Protein AF-0000000086997832 (afdb_homodimer)

Foldseek 3Di:
DPQPFQDPVQFQAWEQEEPVGDIGGDHLVLQLVQAVLSVCQCVNPPHDPDRYHYHYPADPLLVSQVSCVSSVHDRDDDDLVSLLSVCVVCVVRFFLVSLLVSLLVNLVVDDLQCLLVLLQSLCVVQVVLDDPPDPDPDPDDDDDDDCPCPPRPPPPPPSPPPPPPPPPPPQALPQDDPDRGSVSSNSSSVLSNVQSLLNCQVVVLSNLPHPSLLVHALVSLLVNLQALAHDDPDLLSNLVSLLVNLQSVCVVVVHDPDLVSSLVRNDPSSVLSRLLLPDAPVSNCVGVVVSSNDDPVRSVVSSCSNVVHDDDDDPVCVVSNVVSVDHRPHRDDARHDSYPVSVVRNVVVVVVVVVPDCPVPPPCPDPPDPDDDDDDDDDDDDDDDDDDDPPCPPDDPPDVPVVVVVVVVVVVVVVVD/DPQPFQDPVQFQAWEQEEPVGDIGGDHLVLQLVQAVLSVCQCVNPLHDPDRYHYHYPADPLLVSQVSCVSSVHDRDDDDLVSLLSVCVVCVVRFFLVSLLVSLLVNLVVDDLQCLLVLLQSLCVVQVVLDDPPDPDPPPDDDDDDDPPCPPRPPPPCPSPPPPPPPPPPPQALPQDDPDRGSVSSNSSSVLSNVQSLLNCQVVVLSNLPHPSLLVHALVSLLVNLQALAHDDPDLLSNLVSLLVNLQSVCVVVVHDPDLVSSLVRNDPSSVLSRLLLPDAPVSNCVGVVVSSNDDPVRSVQSSCSNVVHDDDDDPVCVVSNVVSVDHRPHRDDARHDSYPVSVVRNVVVVVVVVVPDDPVPPPCPDPPPPDDDDDPDDDPDDDDDDDDDDDDPPDDPPDVPVVVVVVVVVVSVVVVD

Radius of gyration: 35.95 Å; Cα contacts (8 Å, |Δi|>4): 948; chains: 2; bounding box: 80×110×110 Å

Solvent-accessible surface area (backbone atoms only — not comparable to full-atom values): 49099 Å² total; per-residue (Å²): 127,80,65,60,62,76,24,58,86,62,31,71,32,34,36,32,23,18,91,71,38,24,38,40,57,34,35,60,66,60,44,29,71,65,28,69,54,45,25,44,53,63,68,29,96,81,27,63,88,57,51,63,46,80,39,64,89,41,53,48,69,19,47,50,34,51,49,24,50,63,65,72,40,84,62,80,73,84,47,67,69,53,29,52,44,27,33,50,45,19,59,75,52,56,34,10,53,54,31,44,54,29,47,33,51,50,52,51,62,58,44,59,84,41,33,54,57,53,43,57,59,46,42,62,72,67,50,63,76,60,83,86,71,87,69,79,79,71,83,71,87,81,81,89,72,85,82,77,78,73,73,74,76,78,69,80,76,77,72,81,72,74,79,58,77,70,78,57,88,74,82,67,84,82,69,76,83,85,55,52,42,49,71,55,28,49,52,47,50,49,42,50,46,48,35,37,54,48,48,43,16,70,40,28,64,65,31,53,68,30,72,53,54,57,71,48,51,66,68,60,48,34,58,59,51,59,44,50,28,43,39,58,96,45,55,62,60,57,50,51,36,51,51,53,31,26,55,50,50,27,18,51,68,55,42,67,76,40,42,68,51,32,40,61,68,56,32,67,72,43,65,57,39,50,37,62,52,70,41,52,72,66,55,42,51,69,41,59,59,66,62,46,60,57,49,70,69,53,49,54,47,47,49,21,58,55,68,70,39,93,56,83,84,49,77,90,46,46,71,52,48,58,54,19,66,50,79,63,77,27,69,70,87,74,57,59,72,63,28,68,52,33,42,46,54,43,47,57,49,47,57,65,55,60,69,66,66,78,81,70,82,71,77,78,72,76,72,78,72,81,72,75,78,85,79,86,70,85,68,82,86,79,88,80,82,84,75,83,83,77,78,74,85,76,80,83,78,73,76,66,72,65,56,54,58,54,49,50,55,52,51,57,54,55,70,76,99,128,79,68,61,62,74,23,56,88,61,33,71,32,35,37,33,24,16,89,74,37,25,38,40,57,33,35,59,67,60,43,30,71,65,30,69,54,44,24,44,53,64,69,28,94,80,27,62,87,58,52,64,45,81,39,64,91,39,54,48,70,20,48,51,34,51,49,24,50,62,66,72,40,85,63,80,74,83,46,69,69,54,29,52,45,27,33,50,46,18,59,75,52,58,34,11,52,56,30,44,53,29,46,34,52,48,52,50,62,57,43,59,82,42,34,54,56,52,43,56,58,45,43,62,70,66,49,63,77,58,84,87,71,88,68,79,76,74,80,71,80,84,81,85,76,82,81,75,78,73,71,74,76,78,70,80,77,78,72,82,70,74,79,61,76,70,79,58,88,74,84,66,81,81,71,75,84,85,54,54,43,51,71,54,29,50,52,47,51,50,43,49,46,48,33,36,52,48,47,42,14,72,40,27,65,66,29,52,69,31,72,52,55,57,69,49,52,67,66,60,47,33,58,59,54,58,44,50,28,41,39,60,95,44,55,60,58,58,50,53,37,50,52,53,30,27,54,50,48,26,18,50,68,55,42,66,77,41,40,67,50,33,39,62,67,56,32,66,71,45,63,56,39,50,35,64,53,72,40,53,72,66,55,41,52,68,41,58,59,66,62,47,60,56,50,70,70,53,48,53,47,47,49,20,59,52,69,70,39,95,56,84,85,50,76,89,45,48,70,52,49,58,54,19,66,50,78,62,78,26,67,70,86,74,59,58,74,62,27,68,52,32,43,48,54,42,47,57,51,45,57,65,52,60,70,66,65,71,90,67,84,70,75,74,74,72,71,77,73,77,75,78,81,84,80,83,72,84,69,84,70,85,77,82,83,80,75,83,77,83,80,75,85,73,80,80,78,71,77,66,73,66,57,56,59,54,49,51,55,52,51,56,54,57,70,75,99

Sequence (834 aa):
WDSLFDSEAGSDVVFIVGPEQWRFPGNRAVLADANSVFRAMLHGPLASVETTIPIEDVDGRAFDNLLRYLYKEAVQLQSVPTALHTLYAAFKYQCGGLVKMCVLYLDSKLDSSSVLEVYRHLRVYCDSTLSPQTAIQDDHCSSQQPSLSLSAPTLEHTFYRDHIPTITDGGCYFLPTNSEAITDALLYCNALKHNCLQYIDLHTKEVLEQEELEELDCEGLRLIALRETLTVPLESVLFDALVRWCNCECKRRRLELSAENKRAVLGEDTLYAVRYLLMSSEEFLAGPVQSGLLNPSEISEFLGYILHHPVPENPRLAKVIRQMQTPRSGPQGRPVPLSQRSNLEISDITMSQSDGSQSGNMRLWGGKKCGKKDAKKQKKEKSKSISPERVGLEGQKRSFCSRFVEYFFSALSCLFDWDSLFDSEAGSDVVFIVGPEQWRFPGNRAVLADANSVFRAMLHGPLASVETTIPIEDVDGRAFDNLLRYLYKEAVQLQSVPTALHTLYAAFKYQCGGLVKMCVLYLDSKLDSSSVLEVYRHLRVYCDSTLSPQTAIQDDHCSSQQPSLSLSAPTLEHTFYRDHIPTITDGGCYFLPTNSEAITDALLYCNALKHNCLQYIDLHTKEVLEQEELEELDCEGLRLIALRETLTVPLESVLFDALVRWCNCECKRRRLELSAENKRAVLGEDTLYAVRYLLMSSEEFLAGPVQSGLLNPSEISEFLGYILHHPVPENPRLAKVIRQMQTPRSGPQGRPVPLSQRSNLEISDITMSQSDGSQSGNMRLWGGKKCGKKDAKKQKKEKSKSISPERVGLEGQKRSFCSRFVEYFFSALSCLFD

Nearest PDB structures (foldseek):
  2vkp-assembly1_B-2  TM=9.229E-01  e=2.483E-06  Homo sapiens
  8h3r-assembly1_B  TM=7.430E-01  e=3.123E-06  Homo sapiens
  9etx-assembly1_B  TM=7.878E-01  e=2.432E-04  Homo sapiens
  9ety-assembly1_A  TM=8.160E-01  e=6.082E-04  Homo sapiens
  8dwu-assembly1_J  TM=7.309E-01  e=1.913E-03  Homo sapiens

pLDDT: mean 73.41, std 29.63, range [14.78, 98.38]

InterPro domains:
  IPR000210 BTB/POZ domain [PF00651] (3-109)
  IPR000210 BTB/POZ domain [PS50097] (11-79)
  IPR000210 BTB/POZ domain [SM00225] (11-110)
  IPR011333 SKP1/BTB/POZ domain superfamily [G3DSA:3.30.710.10] (1-135)
  IPR011333 SKP1/BTB/POZ domain superfamily [SSF54695] (2-107)
  IPR011705 BTB/Kelch-associated [PF07707] (187-255)
  IPR011705 BTB/Kelch-associated [SM00875] (181-286)

Secondary structure (DSSP, 8-state):
----TT-STT-SEEEEETTTTEEEEE-HHHHHHH-HHHHHHHHSTT---SSEEEETTS-HHHHHHHHHHHTTPPP---SHHHHHHHHHHHHHTT-HHHHHHHHHHHHHT--TTTHHHHHHHHHHHHTTTS-S-SS----------------S---------S------SS------SS---HHHHHHHHHHHHHHHHHHHHHTHHHHHTSGGGGGS-HHHHHHHHT-TT---S-HHHHHHHHHHHHHHHHHHTT----HHHHHHHH-HHHHTTS-GGGS-HHHHIIIIIHHT-S-HHHHHHHHHHHTT------GGGHHHHHHHHSPP----S-----SHHHHHHHHHHHHHHHTTS-------------------------------------------HHHHHHHHHHHHHHH--/----TT-STT--EEEEETTTTEEEEE-HHHHHHH-HHHHHHHHSTT---SSEEEETTS-HHHHHHHHHHHTTPPP---SHHHHHHHHHHHHHTT-HHHHHHHHHHHHHT--TTTHHHHHHHHHHHHTTTS-S-SS----------------S---------S------SS------SS---HHHHHHHHHHHHHHHHHHHHHTHHHHHTSGGGGGS-HHHHHHHHT-TT---S-HHHHHHHHHHHHHHHHHHTT----HHHHHHHH-HHHHTTS-GGGS-HHHHIIIIIHHT-S-HHHHHHHHHHHTT------GGGHHHHHHHHSPP----S-----SHHHHHHHHHHHHHHHTTS-------------------------------------------HHHHHHHHHHHHHHH--

Organism: Coptotermes formosanus (NCBI:txid36987)

Structure (mmCIF, N/CA/C/O backbone):
data_AF-0000000086997832-model_v1
#
loop_
_entity.id
_entity.type
_entity.pdbx_description
1 polymer 'BTB domain-containing protein'
#
loop_
_atom_site.group_PDB
_atom_site.id
_atom_site.type_symbol
_atom_site.label_atom_id
_atom_site.label_alt_id
_atom_site.label_comp_id
_atom_site.label_asym_id
_atom_site.label_entity_id
_atom_site.label_seq_id
_atom_site.pdbx_PDB_ins_code
_atom_site.Cartn_x
_atom_site.Cartn_y
_atom_site.Cartn_z
_atom_site.occupancy
_atom_site.B_iso_or_equiv
_atom_site.auth_seq_id
_atom_site.auth_comp_id
_atom_site.auth_asym_id
_atom_site.auth_atom_id
_atom_site.pdbx_PDB_model_num
ATOM 1 N N . TRP A 1 1 ? 22 -24.281 -17.625 1 38.03 1 TRP A N 1
ATOM 2 C CA . TRP A 1 1 ? 22.422 -24.156 -16.234 1 38.03 1 TRP A CA 1
ATOM 3 C C . TRP A 1 1 ? 21.203 -23.984 -15.32 1 38.03 1 TRP A C 1
ATOM 5 O O . TRP A 1 1 ? 20.422 -23.062 -15.492 1 38.03 1 TRP A O 1
ATOM 15 N N . ASP A 1 2 ? 20.797 -25.062 -14.852 1 53.5 2 ASP A N 1
ATOM 16 C CA . ASP A 1 2 ? 19.609 -25.188 -14.016 1 53.5 2 ASP A CA 1
ATOM 17 C C . ASP A 1 2 ? 19.641 -24.203 -12.852 1 53.5 2 ASP A C 1
ATOM 19 O O . ASP A 1 2 ? 20.625 -24.141 -12.109 1 53.5 2 ASP A O 1
ATOM 23 N N . SER A 1 3 ? 18.906 -23.078 -12.992 1 71.5 3 SER A N 1
ATOM 24 C CA . SER A 1 3 ? 18.969 -22.016 -11.992 1 71.5 3 SER A CA 1
ATOM 25 C C . SER A 1 3 ? 18.875 -22.578 -10.578 1 71.5 3 SER A C 1
ATOM 27 O O . SER A 1 3 ? 18.094 -23.5 -10.328 1 71.5 3 SER A O 1
ATOM 29 N N . LEU A 1 4 ? 20.031 -22.5 -9.805 1 81.19 4 LEU A N 1
ATOM 30 C CA . LEU A 1 4 ? 20.078 -22.906 -8.406 1 81.19 4 LEU A CA 1
ATOM 31 C C . LEU A 1 4 ? 19.078 -22.109 -7.574 1 81.19 4 LEU A C 1
ATOM 33 O O . LEU A 1 4 ? 18.766 -22.484 -6.438 1 81.19 4 LEU A O 1
ATOM 37 N N . PHE A 1 5 ? 18.562 -21.25 -8.344 1 91.12 5 PHE A N 1
ATOM 38 C CA . PHE A 1 5 ? 17.562 -20.469 -7.645 1 91.12 5 PHE A CA 1
ATOM 39 C C . PHE A 1 5 ? 16.297 -21.281 -7.398 1 91.12 5 PHE A C 1
ATOM 41 O O . PHE A 1 5 ? 15.781 -21.938 -8.312 1 91.12 5 PHE A O 1
ATOM 48 N N . ASP A 1 6 ? 15.836 -21.312 -6.215 1 91.56 6 ASP A N 1
ATOM 49 C CA . ASP A 1 6 ? 14.625 -22.016 -5.785 1 91.56 6 ASP A CA 1
ATOM 50 C C . ASP A 1 6 ? 14.75 -23.516 -6.039 1 91.56 6 ASP A C 1
ATOM 52 O O . ASP A 1 6 ? 13.758 -24.188 -6.363 1 91.56 6 ASP A O 1
ATOM 56 N N . SER A 1 7 ? 15.984 -23.969 -5.992 1 89.5 7 SER A N 1
ATOM 57 C CA . SER A 1 7 ? 16.234 -25.406 -6.172 1 89.5 7 SER A CA 1
ATOM 58 C C . SER A 1 7 ? 16.578 -26.078 -4.848 1 89.5 7 SER A C 1
ATOM 60 O O . SER A 1 7 ? 17.594 -25.734 -4.211 1 89.5 7 SER A O 1
ATOM 62 N N . GLU A 1 8 ? 15.844 -27.047 -4.504 1 90 8 GLU A N 1
ATOM 63 C CA . GLU A 1 8 ? 16.094 -27.766 -3.266 1 90 8 GLU A CA 1
ATOM 64 C C . GLU A 1 8 ? 17.281 -28.703 -3.414 1 90 8 GLU A C 1
ATOM 66 O O . GLU A 1 8 ? 18.094 -28.859 -2.488 1 90 8 GLU A O 1
ATOM 71 N N . ALA A 1 9 ? 17.344 -29.25 -4.531 1 87.94 9 ALA A N 1
ATOM 72 C CA . ALA A 1 9 ? 18.406 -30.219 -4.797 1 87.94 9 ALA A CA 1
ATOM 73 C C . ALA A 1 9 ? 19.781 -29.562 -4.672 1 87.94 9 ALA A C 1
ATOM 75 O O . ALA A 1 9 ? 20.719 -30.188 -4.188 1 87.94 9 ALA A O 1
ATOM 76 N N . GLY A 1 10 ? 19.875 -28.328 -5.051 1 87.19 10 GLY A N 1
ATOM 77 C CA . GLY A 1 10 ? 21.156 -27.641 -5.016 1 87.19 10 GLY A CA 1
ATOM 78 C C . GLY A 1 10 ? 21.328 -26.766 -3.783 1 87.19 10 GLY A C 1
ATOM 79 O O . GLY A 1 10 ? 22.266 -25.969 -3.709 1 87.19 10 GLY A O 1
ATOM 80 N N . SER A 1 11 ? 20.484 -27.016 -2.836 1 91.94 11 SER A N 1
ATOM 81 C CA . SER A 1 11 ? 20.5 -26.125 -1.679 1 91.94 11 SER A CA 1
ATOM 82 C C . SER A 1 11 ? 21.141 -26.797 -0.474 1 91.94 11 SER A C 1
ATOM 84 O O . SER A 1 11 ? 21.047 -28.016 -0.313 1 91.94 11 SER A O 1
ATOM 86 N N . ASP A 1 12 ? 21.938 -26.078 0.352 1 92.75 12 ASP A N 1
ATOM 87 C CA . ASP A 1 12 ? 22.562 -26.609 1.563 1 92.75 12 ASP A CA 1
ATOM 88 C C . ASP A 1 12 ? 22.297 -25.688 2.756 1 92.75 12 ASP A C 1
ATOM 90 O O . ASP A 1 12 ? 22.844 -25.906 3.84 1 92.75 12 ASP A O 1
ATOM 94 N N . VAL A 1 13 ? 21.578 -24.719 2.535 1 94.19 13 VAL A N 1
ATOM 95 C CA . VAL A 1 13 ? 21.172 -23.828 3.617 1 94.19 13 VAL A CA 1
ATOM 96 C C . VAL A 1 13 ? 19.703 -23.391 3.418 1 94.19 13 VAL A C 1
ATOM 98 O O . VAL A 1 13 ? 19.219 -23.328 2.285 1 94.19 13 VAL A O 1
ATOM 101 N N . VAL A 1 14 ? 19.016 -23.188 4.477 1 96.5 14 VAL A N 1
ATOM 102 C CA . VAL A 1 14 ? 17.625 -22.734 4.438 1 96.5 14 VAL A CA 1
ATOM 103 C C . VAL A 1 14 ? 17.469 -21.469 5.258 1 96.5 14 VAL A C 1
ATOM 105 O O . VAL A 1 14 ? 17.922 -21.391 6.406 1 96.5 14 VAL A O 1
ATOM 108 N N . PHE A 1 15 ? 16.828 -20.453 4.684 1 96.5 15 PHE A N 1
ATOM 109 C CA . PHE A 1 15 ? 16.562 -19.203 5.375 1 96.5 15 PHE A CA 1
ATOM 110 C C . PHE A 1 15 ? 15.102 -19.125 5.797 1 96.5 15 PHE A C 1
ATOM 112 O O . PHE A 1 15 ? 14.203 -19.453 5.02 1 96.5 15 PHE A O 1
ATOM 119 N N . ILE A 1 16 ? 14.852 -18.703 6.977 1 97.44 16 ILE A N 1
ATOM 120 C CA . ILE A 1 16 ? 13.516 -18.406 7.48 1 97.44 16 ILE A CA 1
ATOM 121 C C . ILE A 1 16 ? 13.359 -16.906 7.684 1 97.44 16 ILE A C 1
ATOM 123 O O . ILE A 1 16 ? 13.969 -16.328 8.594 1 97.44 16 ILE A O 1
ATOM 127 N N . VAL A 1 17 ? 12.477 -16.312 6.875 1 97.56 17 VAL A N 1
ATOM 128 C CA . VAL A 1 17 ? 12.594 -14.867 6.68 1 97.56 17 VAL A CA 1
ATOM 129 C C . VAL A 1 17 ? 11.305 -14.18 7.129 1 97.56 17 VAL A C 1
ATOM 131 O O . VAL A 1 17 ? 10.211 -14.609 6.766 1 97.56 17 VAL A O 1
ATOM 134 N N . GLY A 1 18 ? 11.422 -13.07 7.867 1 94.75 18 GLY A N 1
ATOM 135 C CA . GLY A 1 18 ? 10.328 -12.156 8.188 1 94.75 18 GLY A CA 1
ATOM 136 C C . GLY A 1 18 ? 9.43 -12.68 9.297 1 94.75 18 GLY A C 1
ATOM 137 O O . GLY A 1 18 ? 9.641 -13.781 9.805 1 94.75 18 GLY A O 1
ATOM 138 N N . PRO A 1 19 ? 8.469 -11.852 9.664 1 89.75 19 PRO A N 1
ATOM 139 C CA . PRO A 1 19 ? 7.516 -12.258 10.703 1 89.75 19 PRO A CA 1
ATOM 140 C C . PRO A 1 19 ? 6.656 -13.445 10.281 1 89.75 19 PRO A C 1
ATOM 142 O O . PRO A 1 19 ? 6.242 -14.242 11.133 1 89.75 19 PRO A O 1
ATOM 145 N N . GLU A 1 20 ? 6.465 -13.578 8.992 1 91.12 20 GLU A N 1
ATOM 146 C CA . GLU A 1 20 ? 5.66 -14.688 8.484 1 91.12 20 GLU A CA 1
ATOM 147 C C . GLU A 1 20 ? 6.496 -15.953 8.32 1 91.12 20 GLU A C 1
ATOM 149 O O . GLU A 1 20 ? 5.961 -17.031 8.07 1 91.12 20 GLU A O 1
ATOM 154 N N . GLN A 1 21 ? 7.75 -15.812 8.422 1 95 21 GLN A N 1
ATOM 155 C CA . GLN A 1 21 ? 8.688 -16.938 8.453 1 95 21 GLN A CA 1
ATOM 156 C C . GLN A 1 21 ? 8.656 -17.703 7.137 1 95 21 GLN A C 1
ATOM 158 O O . GLN A 1 21 ? 8.523 -18.938 7.137 1 95 21 GLN A O 1
ATOM 163 N N . TRP A 1 22 ? 8.875 -17.016 6.07 1 96.31 22 TRP A N 1
ATOM 164 C CA . TRP A 1 22 ? 8.969 -17.641 4.758 1 96.31 22 TRP A CA 1
ATOM 165 C C . TRP A 1 22 ? 10.227 -18.5 4.66 1 96.31 22 TRP A C 1
ATOM 167 O O . TRP A 1 22 ? 11.297 -18.109 5.125 1 96.31 22 TRP A O 1
ATOM 177 N N . ARG A 1 23 ? 10.133 -19.609 4.035 1 97.44 23 ARG A N 1
ATOM 178 C CA . ARG A 1 23 ? 11.25 -20.531 3.869 1 97.44 23 ARG A CA 1
ATOM 179 C C . ARG A 1 23 ? 11.875 -20.391 2.484 1 97.44 23 ARG A C 1
ATOM 181 O O . ARG A 1 23 ? 11.172 -20.453 1.473 1 97.44 23 ARG A O 1
ATOM 188 N N . PHE A 1 24 ? 13.211 -20.188 2.455 1 97.44 24 PHE A N 1
ATOM 189 C CA . PHE A 1 24 ? 13.945 -20.062 1.202 1 97.44 24 PHE A CA 1
ATOM 190 C C . PHE A 1 24 ? 15.148 -21 1.174 1 97.44 24 PHE A C 1
ATOM 192 O O . PHE A 1 24 ? 16.016 -20.922 2.041 1 97.44 24 PHE A O 1
ATOM 199 N N . PRO A 1 25 ? 15.133 -21.875 0.246 1 96.62 25 PRO A N 1
ATOM 200 C CA . PRO A 1 25 ? 16.375 -22.641 0.066 1 96.62 25 PRO A CA 1
ATOM 201 C C . PRO A 1 25 ? 17.484 -21.812 -0.566 1 96.62 25 PRO A C 1
ATOM 203 O O . PRO A 1 25 ? 17.219 -20.922 -1.371 1 96.62 25 PRO A O 1
ATOM 206 N N . GLY A 1 26 ? 18.703 -22.031 -0.148 1 94.88 26 GLY A N 1
ATOM 207 C CA . GLY A 1 26 ? 19.844 -21.328 -0.711 1 94.88 26 GLY A CA 1
ATOM 208 C C . GLY A 1 26 ? 21.078 -22.219 -0.824 1 94.88 26 GLY A C 1
ATOM 209 O O . GLY A 1 26 ? 21.109 -23.312 -0.276 1 94.88 26 GLY A O 1
ATOM 210 N N . ASN A 1 27 ? 21.969 -21.797 -1.61 1 94.19 27 ASN A N 1
ATOM 211 C CA . ASN A 1 27 ? 23.266 -22.438 -1.769 1 94.19 27 ASN A CA 1
ATOM 212 C C . ASN A 1 27 ? 24.391 -21.594 -1.155 1 94.19 27 ASN A C 1
ATOM 214 O O . ASN A 1 27 ? 24.656 -20.484 -1.621 1 94.19 27 ASN A O 1
ATOM 218 N N . ARG A 1 28 ? 25.094 -22.141 -0.198 1 92.75 28 ARG A N 1
ATOM 219 C CA . ARG A 1 28 ? 26.078 -21.391 0.575 1 92.75 28 ARG A CA 1
ATOM 220 C C . ARG A 1 28 ? 27.188 -20.859 -0.323 1 92.75 28 ARG A C 1
ATOM 222 O O . ARG A 1 28 ? 27.578 -19.688 -0.214 1 92.75 28 ARG A O 1
ATOM 229 N N . ALA A 1 29 ? 27.625 -21.672 -1.147 1 92.19 29 ALA A N 1
ATOM 230 C CA . ALA A 1 29 ? 28.766 -21.312 -1.992 1 92.19 29 ALA A CA 1
ATOM 231 C C . ALA A 1 29 ? 28.391 -20.188 -2.955 1 92.19 29 ALA A C 1
ATOM 233 O O . ALA A 1 29 ? 29.156 -19.234 -3.117 1 92.19 29 ALA A O 1
ATOM 234 N N . VAL A 1 30 ? 27.281 -20.359 -3.561 1 94 30 VAL A N 1
ATOM 235 C CA . VAL A 1 30 ? 26.828 -19.375 -4.543 1 94 30 VAL A CA 1
ATOM 236 C C . VAL A 1 30 ? 26.609 -18.031 -3.859 1 94 30 VAL A C 1
ATOM 238 O O . VAL A 1 30 ? 27.078 -17 -4.352 1 94 30 VAL A O 1
ATOM 241 N N . LEU A 1 31 ? 25.984 -18.016 -2.754 1 94.12 31 LEU A N 1
ATOM 242 C CA . LEU A 1 31 ? 25.656 -16.781 -2.049 1 94.12 31 LEU A CA 1
ATOM 243 C C . LEU A 1 31 ? 26.906 -16.125 -1.466 1 94.12 31 LEU A C 1
ATOM 245 O O . LEU A 1 31 ? 27.047 -14.898 -1.524 1 94.12 31 LEU A O 1
ATOM 249 N N . ALA A 1 32 ? 27.797 -16.953 -0.922 1 93.44 32 ALA A N 1
ATOM 250 C CA . ALA A 1 32 ? 29.047 -16.438 -0.354 1 93.44 32 ALA A CA 1
ATOM 251 C C . ALA A 1 32 ? 29.922 -15.82 -1.436 1 93.44 32 ALA A C 1
ATOM 253 O O . ALA A 1 32 ? 30.609 -14.836 -1.19 1 93.44 32 ALA A O 1
ATOM 254 N N . ASP A 1 33 ? 29.891 -16.344 -2.547 1 94.19 33 ASP A N 1
ATOM 255 C CA . ASP A 1 33 ? 30.688 -15.836 -3.658 1 94.19 33 ASP A CA 1
ATOM 256 C C . ASP A 1 33 ? 30.094 -14.547 -4.215 1 94.19 33 ASP A C 1
ATOM 258 O O . ASP A 1 33 ? 30.828 -13.641 -4.633 1 94.19 33 ASP A O 1
ATOM 262 N N . ALA A 1 34 ? 28.797 -14.453 -4.203 1 92.5 34 ALA A N 1
ATOM 263 C CA . ALA A 1 34 ? 28.094 -13.344 -4.84 1 92.5 34 ALA A CA 1
ATOM 264 C C . ALA A 1 34 ? 28.062 -12.117 -3.93 1 92.5 34 ALA A C 1
ATOM 266 O O . ALA A 1 34 ? 27.922 -10.984 -4.402 1 92.5 34 ALA A O 1
ATOM 267 N N . ASN A 1 35 ? 28.219 -12.305 -2.654 1 93.06 35 ASN A N 1
ATOM 268 C CA . ASN A 1 35 ? 27.953 -11.211 -1.725 1 93.06 35 ASN A CA 1
ATOM 269 C C . ASN A 1 35 ? 28.797 -11.352 -0.454 1 93.06 35 ASN A C 1
ATOM 271 O O . ASN A 1 35 ? 28.859 -12.43 0.135 1 93.06 35 ASN A O 1
ATOM 275 N N . SER A 1 36 ? 29.391 -10.281 -0.018 1 90.94 36 SER A N 1
ATOM 276 C CA . SER A 1 36 ? 30.312 -10.297 1.117 1 90.94 36 SER A CA 1
ATOM 277 C C . SER A 1 36 ? 29.562 -10.531 2.428 1 90.94 36 SER A C 1
ATOM 279 O O . SER A 1 36 ? 30.094 -11.164 3.344 1 90.94 36 SER A O 1
ATOM 281 N N . VAL A 1 37 ? 28.391 -9.977 2.539 1 91.81 37 VAL A N 1
ATOM 282 C CA . VAL A 1 37 ? 27.609 -10.141 3.76 1 91.81 37 VAL A CA 1
ATOM 283 C C . VAL A 1 37 ? 27.219 -11.609 3.932 1 91.81 37 VAL A C 1
ATOM 285 O O . VAL A 1 37 ? 27.375 -12.172 5.02 1 91.81 37 VAL A O 1
ATOM 288 N N . PHE A 1 38 ? 26.828 -12.281 2.904 1 93.38 38 PHE A N 1
ATOM 289 C CA . PHE A 1 38 ? 26.5 -13.703 2.959 1 93.38 38 PHE A CA 1
ATOM 290 C C . PHE A 1 38 ? 27.766 -14.531 3.207 1 93.38 38 PHE A C 1
ATOM 292 O O . PHE A 1 38 ? 27.703 -15.555 3.896 1 93.38 38 PHE A O 1
ATOM 299 N N . ARG A 1 39 ? 28.844 -14.055 2.635 1 93.25 39 ARG A N 1
ATOM 300 C CA . ARG A 1 39 ? 30.094 -14.75 2.883 1 93.25 39 ARG A CA 1
ATOM 301 C C . ARG A 1 39 ? 30.438 -14.766 4.371 1 93.25 39 ARG A C 1
ATOM 303 O O . ARG A 1 39 ? 30.781 -15.812 4.922 1 93.25 39 ARG A O 1
ATOM 310 N N . ALA A 1 40 ? 30.219 -13.672 4.949 1 90.06 40 ALA A N 1
ATOM 311 C CA . ALA A 1 40 ? 30.484 -13.555 6.379 1 90.06 40 ALA A CA 1
ATOM 312 C C . ALA A 1 40 ? 29.484 -14.375 7.191 1 90.06 40 ALA A C 1
ATOM 314 O O . ALA A 1 40 ? 29.859 -15.039 8.164 1 90.06 40 ALA A O 1
ATOM 315 N N . MET A 1 41 ? 28.25 -14.375 6.828 1 89.81 41 MET A N 1
ATOM 316 C CA . MET A 1 41 ? 27.172 -15.031 7.551 1 89.81 41 MET A CA 1
ATOM 317 C C . MET A 1 41 ? 27.297 -16.547 7.457 1 89.81 41 MET A C 1
ATOM 319 O O . MET A 1 41 ? 27.031 -17.266 8.43 1 89.81 41 MET A O 1
ATOM 323 N N . LEU A 1 42 ? 27.812 -17.031 6.316 1 90.81 42 LEU A N 1
ATOM 324 C CA . LEU A 1 42 ? 27.734 -18.453 6.043 1 90.81 42 LEU A CA 1
ATOM 325 C C . LEU A 1 42 ? 29.094 -19.125 6.254 1 90.81 42 LEU A C 1
ATOM 327 O O . LEU A 1 42 ? 29.156 -20.312 6.555 1 90.81 42 LEU A O 1
ATOM 331 N N . HIS A 1 43 ? 30.156 -18.359 6.078 1 86.94 43 HIS A N 1
ATOM 332 C CA . HIS A 1 43 ? 31.484 -18.953 6.164 1 86.94 43 HIS A CA 1
ATOM 333 C C . HIS A 1 43 ? 32.344 -18.234 7.199 1 86.94 43 HIS A C 1
ATOM 335 O O . HIS A 1 43 ? 33.5 -18.594 7.41 1 86.94 43 HIS A O 1
ATOM 341 N N . GLY A 1 44 ? 31.766 -17.266 7.715 1 81.38 44 GLY A N 1
ATOM 342 C CA . GLY A 1 44 ? 32.531 -16.516 8.688 1 81.38 44 GLY A CA 1
ATOM 343 C C . GLY A 1 44 ? 32.781 -17.266 9.977 1 81.38 44 GLY A C 1
ATOM 344 O O . GLY A 1 44 ? 32.219 -18.359 10.172 1 81.38 44 GLY A O 1
ATOM 345 N N . PRO A 1 45 ? 33.594 -16.766 10.719 1 78.31 45 PRO A N 1
ATOM 346 C CA . PRO A 1 45 ? 33.969 -17.406 11.992 1 78.31 45 PRO A CA 1
ATOM 347 C C . PRO A 1 45 ? 32.75 -17.578 12.914 1 78.31 45 PRO A C 1
ATOM 349 O O . PRO A 1 45 ? 32.719 -18.531 13.711 1 78.31 45 PRO A O 1
ATOM 352 N N . LEU A 1 46 ? 31.766 -16.766 12.797 1 73.94 46 LEU A N 1
ATOM 353 C CA . LEU A 1 46 ? 30.578 -16.812 13.656 1 73.94 46 LEU A CA 1
ATOM 354 C C . LEU A 1 46 ? 29.406 -17.438 12.93 1 73.94 46 LEU A C 1
ATOM 356 O O . LEU A 1 46 ? 28.266 -17.344 13.391 1 73.94 46 LEU A O 1
ATOM 360 N N . ALA A 1 47 ? 29.812 -17.953 11.773 1 73.81 47 ALA A N 1
ATOM 361 C CA . ALA A 1 47 ? 28.75 -18.516 10.961 1 73.81 47 ALA A CA 1
ATOM 362 C C . ALA A 1 47 ? 28.094 -19.703 11.672 1 73.81 47 ALA A C 1
ATOM 364 O O . ALA A 1 47 ? 28.766 -20.5 12.336 1 73.81 47 ALA A O 1
ATOM 365 N N . SER A 1 48 ? 26.719 -19.672 11.703 1 67.06 48 SER A N 1
ATOM 366 C CA . SER A 1 48 ? 25.953 -20.766 12.305 1 67.06 48 SER A CA 1
ATOM 367 C C . SER A 1 48 ? 26.234 -22.078 11.602 1 67.06 48 SER A C 1
ATOM 369 O O . SER A 1 48 ? 26.375 -22.125 10.375 1 67.06 48 SER A O 1
ATOM 371 N N . VAL A 1 49 ? 26.547 -23.062 12.305 1 70.94 49 VAL A N 1
ATOM 372 C CA . VAL A 1 49 ? 26.703 -24.422 11.789 1 70.94 49 VAL A CA 1
ATOM 373 C C . VAL A 1 49 ? 25.359 -24.984 11.359 1 70.94 49 VAL A C 1
ATOM 375 O O . VAL A 1 49 ? 25.297 -25.953 10.617 1 70.94 49 VAL A O 1
ATOM 378 N N . GLU A 1 50 ? 24.375 -24.188 11.742 1 78.25 50 GLU A N 1
ATOM 379 C CA . GLU A 1 50 ? 23.031 -24.688 11.484 1 78.25 50 GLU A CA 1
ATOM 380 C C . GLU A 1 50 ? 22.656 -24.516 10.016 1 78.25 50 GLU A C 1
ATOM 382 O O . GLU A 1 50 ? 23.141 -23.594 9.344 1 78.25 50 GLU A O 1
ATOM 387 N N . THR A 1 51 ? 21.906 -25.469 9.594 1 88.44 51 THR A N 1
ATOM 388 C CA . THR A 1 51 ? 21.438 -25.469 8.211 1 88.44 51 THR A CA 1
ATOM 389 C C . THR A 1 51 ? 20.266 -24.5 8.023 1 88.44 51 THR A C 1
ATOM 391 O O . THR A 1 51 ? 19.938 -24.125 6.898 1 88.44 51 THR A O 1
ATOM 394 N N . THR A 1 52 ? 19.781 -24.062 9.094 1 93.06 52 THR A N 1
ATOM 395 C CA . THR A 1 52 ? 18.656 -23.141 9.023 1 93.06 52 THR A CA 1
ATOM 396 C C . THR A 1 52 ? 19.031 -21.797 9.656 1 93.06 52 THR A C 1
ATOM 398 O O . THR A 1 52 ? 19.438 -21.75 10.812 1 93.06 52 THR A O 1
ATOM 401 N N . ILE A 1 53 ? 18.891 -20.703 8.961 1 93.81 53 ILE A N 1
ATOM 402 C CA . ILE A 1 53 ? 19.281 -19.375 9.406 1 93.81 53 ILE A CA 1
ATOM 403 C C . ILE A 1 53 ? 18.047 -18.469 9.461 1 93.81 53 ILE A C 1
ATOM 405 O O . ILE A 1 53 ? 17.406 -18.219 8.438 1 93.81 53 ILE A O 1
ATOM 409 N N . PRO A 1 54 ? 17.719 -17.922 10.578 1 94.5 54 PRO A N 1
ATOM 410 C CA . PRO A 1 54 ? 16.609 -16.984 10.695 1 94.5 54 PRO A CA 1
ATOM 411 C C . PRO A 1 54 ? 16.984 -15.555 10.312 1 94.5 54 PRO A C 1
ATOM 413 O O . PRO A 1 54 ? 18.047 -15.07 10.688 1 94.5 54 PRO A O 1
ATOM 416 N N . ILE A 1 55 ? 16.188 -14.93 9.477 1 95.25 55 ILE A N 1
ATOM 417 C CA . ILE A 1 55 ? 16.266 -13.516 9.133 1 95.25 55 ILE A CA 1
ATOM 418 C C . ILE A 1 55 ? 14.945 -12.82 9.469 1 95.25 55 ILE A C 1
ATOM 420 O O . ILE A 1 55 ? 14 -12.852 8.68 1 95.25 55 ILE A O 1
ATOM 424 N N . GLU A 1 56 ? 14.836 -12.102 10.469 1 93.44 56 GLU A N 1
ATOM 425 C CA . GLU A 1 56 ? 13.562 -11.664 11.031 1 93.44 56 GLU A CA 1
ATOM 426 C C . GLU A 1 56 ? 13.18 -10.281 10.516 1 93.44 56 GLU A C 1
ATOM 428 O O . GLU A 1 56 ? 12 -9.93 10.461 1 93.44 56 GLU A O 1
ATOM 433 N N . ASP A 1 57 ? 14.062 -9.484 10.07 1 93.38 57 ASP A N 1
ATOM 434 C CA . ASP A 1 57 ? 13.797 -8.062 9.859 1 93.38 57 ASP A CA 1
ATOM 435 C C . ASP A 1 57 ? 13.672 -7.734 8.375 1 93.38 57 ASP A C 1
ATOM 437 O O . ASP A 1 57 ? 13.805 -6.574 7.977 1 93.38 57 ASP A O 1
ATOM 441 N N . VAL A 1 58 ? 13.578 -8.742 7.582 1 96.06 58 VAL A N 1
ATOM 442 C CA . VAL A 1 58 ? 13.43 -8.516 6.145 1 96.06 58 VAL A CA 1
ATOM 443 C C . VAL A 1 58 ? 12.117 -9.125 5.656 1 96.06 58 VAL A C 1
ATOM 445 O O . VAL A 1 58 ? 11.75 -10.227 6.066 1 96.06 58 VAL A O 1
ATOM 448 N N . ASP A 1 59 ? 11.469 -8.375 4.82 1 96.06 59 ASP A N 1
ATOM 449 C CA . ASP A 1 59 ? 10.242 -8.844 4.191 1 96.06 59 ASP A CA 1
ATOM 450 C C . ASP A 1 59 ? 10.508 -10.031 3.273 1 96.06 59 ASP A C 1
ATOM 452 O O . ASP A 1 59 ? 11.523 -10.062 2.578 1 96.06 59 ASP A O 1
ATOM 456 N N . GLY A 1 60 ? 9.609 -10.969 3.252 1 96.31 60 GLY A N 1
ATOM 457 C CA . GLY A 1 60 ? 9.781 -12.18 2.465 1 96.31 60 GLY A CA 1
ATOM 458 C C . GLY A 1 60 ? 9.953 -11.906 0.982 1 96.31 60 GLY A C 1
ATOM 459 O O . GLY A 1 60 ? 10.875 -12.43 0.351 1 96.31 60 GLY A O 1
ATOM 460 N N . ARG A 1 61 ? 9.086 -11.117 0.436 1 96.19 61 ARG A N 1
ATOM 461 C CA . ARG A 1 61 ? 9.148 -10.797 -0.987 1 96.19 61 ARG A CA 1
ATOM 462 C C . ARG A 1 61 ? 10.43 -10.039 -1.321 1 96.19 61 ARG A C 1
ATOM 464 O O . ARG A 1 61 ? 11 -10.227 -2.396 1 96.19 61 ARG A O 1
ATOM 471 N N . ALA A 1 62 ? 10.82 -9.164 -0.427 1 97.88 62 ALA A N 1
ATOM 472 C CA . ALA A 1 62 ? 12.07 -8.43 -0.599 1 97.88 62 ALA A CA 1
ATOM 473 C C . ALA A 1 62 ? 13.266 -9.383 -0.622 1 97.88 62 ALA A C 1
ATOM 475 O O . ALA A 1 62 ? 14.18 -9.227 -1.437 1 97.88 62 ALA A O 1
ATOM 476 N N . PHE A 1 63 ? 13.219 -10.383 0.256 1 98.25 63 PHE A N 1
ATOM 477 C CA . PHE A 1 63 ? 14.297 -11.359 0.302 1 98.25 63 PHE A CA 1
ATOM 478 C C . PHE A 1 63 ? 14.312 -12.211 -0.963 1 98.25 63 PHE A C 1
ATOM 480 O O . PHE A 1 63 ? 15.383 -12.562 -1.464 1 98.25 63 PHE A O 1
ATOM 487 N N . ASP A 1 64 ? 13.117 -12.516 -1.386 1 97.56 64 ASP A N 1
ATOM 488 C CA . ASP A 1 64 ? 13.016 -13.234 -2.654 1 97.56 64 ASP A CA 1
ATOM 489 C C . ASP A 1 64 ? 13.711 -12.469 -3.775 1 97.56 64 ASP A C 1
ATOM 491 O O . ASP A 1 64 ? 14.477 -13.047 -4.551 1 97.56 64 ASP A O 1
ATOM 495 N N . ASN A 1 65 ? 13.484 -11.195 -3.865 1 98.06 65 ASN A N 1
ATOM 496 C CA . ASN A 1 65 ? 14.125 -10.352 -4.863 1 98.06 65 ASN A CA 1
ATOM 497 C C . ASN A 1 65 ? 15.633 -10.289 -4.66 1 98.06 65 ASN A C 1
ATOM 499 O O . ASN A 1 65 ? 16.391 -10.273 -5.629 1 98.06 65 ASN A O 1
ATOM 503 N N . LEU A 1 66 ? 16.062 -10.219 -3.41 1 98 66 LEU A N 1
ATOM 504 C CA . LEU A 1 66 ? 17.484 -10.219 -3.094 1 98 66 LEU A CA 1
ATOM 505 C C . LEU A 1 66 ? 18.141 -11.492 -3.611 1 98 66 LEU A C 1
ATOM 507 O O . LEU A 1 66 ? 19.172 -11.422 -4.281 1 98 66 LEU A O 1
ATOM 511 N N . LEU A 1 67 ? 17.531 -12.633 -3.32 1 97.31 67 LEU A N 1
ATOM 512 C CA . LEU A 1 67 ? 18.078 -13.898 -3.785 1 97.31 67 LEU A CA 1
ATOM 513 C C . LEU A 1 67 ? 18.062 -13.969 -5.309 1 97.31 67 LEU A C 1
ATOM 515 O O . LEU A 1 67 ? 19.031 -14.445 -5.914 1 97.31 67 LEU A O 1
ATOM 519 N N . ARG A 1 68 ? 16.969 -13.516 -5.918 1 96.81 68 ARG A N 1
ATOM 520 C CA . ARG A 1 68 ? 16.906 -13.477 -7.375 1 96.81 68 ARG A CA 1
ATOM 521 C C . ARG A 1 68 ? 18.094 -12.695 -7.953 1 96.81 68 ARG A C 1
ATOM 523 O O . ARG A 1 68 ? 18.734 -13.148 -8.906 1 96.81 68 ARG A O 1
ATOM 530 N N . TYR A 1 69 ? 18.375 -11.578 -7.379 1 96.94 69 TYR A N 1
ATOM 531 C CA . TYR A 1 69 ? 19.484 -10.742 -7.832 1 96.94 69 TYR A CA 1
ATOM 532 C C . TYR A 1 69 ? 20.812 -11.484 -7.688 1 96.94 69 TYR A C 1
ATOM 534 O O . TYR A 1 69 ? 21.625 -11.492 -8.609 1 96.94 69 TYR A O 1
ATOM 542 N N . LEU A 1 70 ? 21.016 -12.141 -6.543 1 96.25 70 LEU A N 1
ATOM 543 C CA . LEU A 1 70 ? 22.266 -12.805 -6.242 1 96.25 70 LEU A CA 1
ATOM 544 C C . LEU A 1 70 ? 22.453 -14.047 -7.109 1 96.25 70 LEU A C 1
ATOM 546 O O . LEU A 1 70 ? 23.578 -14.422 -7.445 1 96.25 70 LEU A O 1
ATOM 550 N N . TYR A 1 71 ? 21.359 -14.672 -7.438 1 95.31 71 TYR A N 1
ATOM 551 C CA . TYR A 1 71 ? 21.406 -15.852 -8.289 1 95.31 71 TYR A CA 1
ATOM 552 C C . TYR A 1 71 ? 21.328 -15.461 -9.766 1 95.31 71 TYR A C 1
ATOM 554 O O . TYR A 1 71 ? 21.188 -16.328 -10.633 1 95.31 71 TYR A O 1
ATOM 562 N N . LYS A 1 72 ? 21.281 -14.133 -10.07 1 93.62 72 LYS A N 1
ATOM 563 C CA . LYS A 1 72 ? 21.266 -13.586 -11.422 1 93.62 72 LYS A CA 1
ATOM 564 C C . LYS A 1 72 ? 19.969 -13.938 -12.148 1 93.62 72 LYS A C 1
ATOM 566 O O . LYS A 1 72 ? 19.984 -14.289 -13.32 1 93.62 72 LYS A O 1
ATOM 571 N N . GLU A 1 73 ? 18.953 -14.008 -11.352 1 94.12 73 GLU A N 1
ATOM 572 C CA . GLU A 1 73 ? 17.609 -14.133 -11.891 1 94.12 73 GLU A CA 1
ATOM 573 C C . GLU A 1 73 ? 16.938 -12.766 -12.031 1 94.12 73 GLU A C 1
ATOM 575 O O . GLU A 1 73 ? 17.422 -11.773 -11.484 1 94.12 73 GLU A O 1
ATOM 580 N N . ALA A 1 74 ? 15.844 -12.773 -12.75 1 94 74 ALA A N 1
ATOM 581 C CA . ALA A 1 74 ? 15.148 -11.508 -12.961 1 94 74 ALA A CA 1
ATOM 582 C C . ALA A 1 74 ? 14.453 -11.055 -11.68 1 94 74 ALA A C 1
ATOM 584 O O . ALA A 1 74 ? 13.664 -11.797 -11.094 1 94 74 ALA A O 1
ATOM 585 N N . VAL A 1 75 ? 14.773 -9.844 -11.266 1 96.38 75 VAL A N 1
ATOM 586 C CA . VAL A 1 75 ? 14.164 -9.234 -10.094 1 96.38 75 VAL A CA 1
ATOM 587 C C . VAL A 1 75 ? 12.742 -8.773 -10.43 1 96.38 75 VAL A C 1
ATOM 589 O O . VAL A 1 75 ? 12.492 -8.266 -11.523 1 96.38 75 VAL A O 1
ATOM 592 N N . GLN A 1 76 ? 11.844 -8.984 -9.5 1 94.75 76 GLN A N 1
ATOM 593 C CA . GLN A 1 76 ? 10.438 -8.672 -9.742 1 94.75 76 GLN A CA 1
ATOM 594 C C . GLN A 1 76 ? 9.977 -7.504 -8.875 1 94.75 76 GLN A C 1
ATOM 596 O O . GLN A 1 76 ? 9.539 -7.703 -7.738 1 94.75 76 GLN A O 1
ATOM 601 N N . LEU A 1 77 ? 10.055 -6.332 -9.383 1 96.5 77 LEU A N 1
ATOM 602 C CA . LEU A 1 77 ? 9.523 -5.137 -8.734 1 96.5 77 LEU A CA 1
ATOM 603 C C . LEU A 1 77 ? 8.203 -4.719 -9.375 1 96.5 77 LEU A C 1
ATOM 605 O O . LEU A 1 77 ? 8.172 -4.27 -10.516 1 96.5 77 LEU A O 1
ATOM 609 N N . GLN A 1 78 ? 7.141 -4.848 -8.602 1 94.56 78 GLN A N 1
ATOM 610 C CA . GLN A 1 78 ? 5.844 -4.633 -9.227 1 94.56 78 GLN A CA 1
ATOM 611 C C . GLN A 1 78 ? 5.039 -3.57 -8.477 1 94.56 78 GLN A C 1
ATOM 613 O O . GLN A 1 78 ? 3.996 -3.121 -8.961 1 94.56 78 GLN A O 1
ATOM 618 N N . SER A 1 79 ? 5.48 -3.162 -7.344 1 95.5 79 SER A N 1
ATOM 619 C CA . SER A 1 79 ? 4.789 -2.146 -6.555 1 95.5 79 SER A CA 1
ATOM 620 C C . SER A 1 79 ? 5.777 -1.298 -5.758 1 95.5 79 SER A C 1
ATOM 622 O O . SER A 1 79 ? 6.918 -1.709 -5.535 1 95.5 79 SER A O 1
ATOM 624 N N . VAL A 1 80 ? 5.328 -0.172 -5.344 1 96.75 80 VAL A N 1
ATOM 625 C CA . VAL A 1 80 ? 6.164 0.751 -4.59 1 96.75 80 VAL A CA 1
ATOM 626 C C . VAL A 1 80 ? 6.539 0.13 -3.244 1 96.75 80 VAL A C 1
ATOM 628 O O . VAL A 1 80 ? 7.715 0.089 -2.877 1 96.75 80 VAL A O 1
ATOM 631 N N . PRO A 1 81 ? 5.617 -0.52 -2.518 1 96 81 PRO A N 1
ATOM 632 C CA . PRO A 1 81 ? 6.004 -1.135 -1.246 1 96 81 PRO A CA 1
ATOM 633 C C . PRO A 1 81 ? 7.035 -2.25 -1.42 1 96 81 PRO A C 1
ATOM 635 O O . PRO A 1 81 ? 8 -2.328 -0.657 1 96 81 PRO A O 1
ATOM 638 N N . THR A 1 82 ? 6.82 -3.049 -2.422 1 97.31 82 THR A N 1
ATOM 639 C CA . THR A 1 82 ? 7.773 -4.125 -2.672 1 97.31 82 THR A CA 1
ATOM 640 C C . THR A 1 82 ? 9.156 -3.562 -2.994 1 97.31 82 THR A C 1
ATOM 642 O O . THR A 1 82 ? 10.164 -4.062 -2.5 1 97.31 82 THR A O 1
ATOM 645 N N . ALA A 1 83 ? 9.172 -2.527 -3.814 1 98.31 83 ALA A N 1
ATOM 646 C CA . ALA A 1 83 ? 10.438 -1.899 -4.184 1 98.31 83 ALA A CA 1
ATOM 647 C C . ALA A 1 83 ? 11.125 -1.294 -2.965 1 98.31 83 ALA A C 1
ATOM 649 O O . ALA A 1 83 ? 12.352 -1.391 -2.822 1 98.31 83 ALA A O 1
ATOM 650 N N . LEU A 1 84 ? 10.359 -0.714 -2.107 1 97.75 84 LEU A N 1
ATOM 651 C CA . LEU A 1 84 ? 10.922 -0.088 -0.918 1 97.75 84 LEU A CA 1
ATOM 652 C C . LEU A 1 84 ? 11.469 -1.14 0.044 1 97.75 84 LEU A C 1
ATOM 654 O O . LEU A 1 84 ? 12.555 -0.974 0.605 1 97.75 84 LEU A O 1
ATOM 658 N N . HIS A 1 85 ? 10.758 -2.217 0.248 1 97.5 85 HIS A N 1
ATOM 659 C CA . HIS A 1 85 ? 11.25 -3.307 1.084 1 97.5 85 HIS A CA 1
ATOM 660 C C . HIS A 1 85 ? 12.5 -3.943 0.483 1 97.5 85 HIS A C 1
ATOM 662 O O . HIS A 1 85 ? 13.43 -4.309 1.209 1 97.5 85 HIS A O 1
ATOM 668 N N . THR A 1 86 ? 12.469 -4.082 -0.799 1 98.38 86 THR A N 1
ATOM 669 C CA . THR A 1 86 ? 13.625 -4.641 -1.484 1 98.38 86 THR A CA 1
ATOM 670 C C . THR A 1 86 ? 14.828 -3.711 -1.358 1 98.38 86 THR A C 1
ATOM 672 O O . THR A 1 86 ? 15.961 -4.168 -1.2 1 98.38 86 THR A O 1
ATOM 675 N N . LEU A 1 87 ? 14.57 -2.365 -1.443 1 97.19 87 LEU A N 1
ATOM 676 C CA . LEU A 1 87 ? 15.625 -1.371 -1.259 1 97.19 87 LEU A CA 1
ATOM 677 C C . LEU A 1 87 ? 16.281 -1.521 0.11 1 97.19 87 LEU A C 1
ATOM 679 O O . LEU A 1 87 ? 17.5 -1.495 0.222 1 97.19 87 LEU A O 1
ATOM 683 N N . TYR A 1 88 ? 15.516 -1.75 1.069 1 96.25 88 TYR A N 1
ATOM 684 C CA . TYR A 1 88 ? 16.031 -1.961 2.42 1 96.25 88 TYR A CA 1
ATOM 685 C C . TYR A 1 88 ? 16.922 -3.193 2.479 1 96.25 88 TYR A C 1
ATOM 687 O O . TYR A 1 88 ? 18.016 -3.143 3.023 1 96.25 88 TYR A O 1
ATOM 695 N N . ALA A 1 89 ? 16.406 -4.293 1.949 1 96.88 89 ALA A N 1
ATOM 696 C CA . ALA A 1 89 ? 17.203 -5.523 1.927 1 96.88 89 ALA A CA 1
ATOM 697 C C . ALA A 1 89 ? 18.516 -5.32 1.169 1 96.88 89 ALA A C 1
ATOM 699 O O . ALA A 1 89 ? 19.562 -5.805 1.595 1 96.88 89 ALA A O 1
ATOM 700 N N . ALA A 1 90 ? 18.391 -4.613 0.067 1 96.06 90 ALA A N 1
ATOM 701 C CA . ALA A 1 90 ? 19.578 -4.355 -0.761 1 96.06 90 ALA A CA 1
ATOM 702 C C . ALA A 1 90 ? 20.625 -3.584 0.016 1 96.06 90 ALA A C 1
ATOM 704 O O . ALA A 1 90 ? 21.828 -3.881 -0.086 1 96.06 90 ALA A O 1
ATOM 705 N N . PHE A 1 91 ? 20.234 -2.631 0.783 1 91.62 91 PHE A N 1
ATOM 706 C CA . PHE A 1 91 ? 21.172 -1.869 1.611 1 91.62 91 PHE A CA 1
ATOM 707 C C . PHE A 1 91 ? 21.75 -2.74 2.721 1 91.62 91 PHE A C 1
ATOM 709 O O . PHE A 1 91 ? 22.953 -2.74 2.953 1 91.62 91 PHE A O 1
ATOM 716 N N . LYS A 1 92 ? 20.875 -3.443 3.336 1 92.38 92 LYS A N 1
ATOM 717 C CA . LYS A 1 92 ? 21.297 -4.285 4.457 1 92.38 92 LYS A CA 1
ATOM 718 C C . LYS A 1 92 ? 22.359 -5.297 4.02 1 92.38 92 LYS A C 1
ATOM 720 O O . LYS A 1 92 ? 23.281 -5.586 4.77 1 92.38 92 LYS A O 1
ATOM 725 N N . TYR A 1 93 ? 22.219 -5.789 2.826 1 94.69 93 TYR A N 1
ATOM 726 C CA . TYR A 1 93 ? 23.141 -6.816 2.344 1 94.69 93 TYR A CA 1
ATOM 727 C C . TYR A 1 93 ? 24.141 -6.238 1.353 1 94.69 93 TYR A C 1
ATOM 729 O O . TYR A 1 93 ? 24.828 -6.98 0.643 1 94.69 93 TYR A O 1
ATOM 737 N N . GLN A 1 94 ? 24.109 -4.93 1.197 1 91.56 94 GLN A N 1
ATOM 738 C CA . GLN A 1 94 ? 25.109 -4.18 0.448 1 91.56 94 GLN A CA 1
ATOM 739 C C . GLN A 1 94 ? 25.125 -4.59 -1.021 1 91.56 94 GLN A C 1
ATOM 741 O O . GLN A 1 94 ? 26.188 -4.863 -1.586 1 91.56 94 GLN A O 1
ATOM 746 N N . CYS A 1 95 ? 23.984 -4.676 -1.583 1 94.38 95 CYS A N 1
ATOM 747 C CA . CYS A 1 95 ? 23.844 -4.953 -3.008 1 94.38 95 CYS A CA 1
ATOM 748 C C . CYS A 1 95 ? 23.594 -3.672 -3.793 1 94.38 95 CYS A C 1
ATOM 750 O O . CYS A 1 95 ? 22.453 -3.277 -4.012 1 94.38 95 CYS A O 1
ATOM 752 N N . GLY A 1 96 ? 24.703 -3.092 -4.289 1 92.69 96 GLY A N 1
ATOM 753 C CA . GLY A 1 96 ? 24.609 -1.81 -4.965 1 92.69 96 GLY A CA 1
ATOM 754 C C . GLY A 1 96 ? 23.797 -1.869 -6.242 1 92.69 96 GLY A C 1
ATOM 755 O O . GLY A 1 96 ? 23.016 -0.956 -6.531 1 92.69 96 GLY A O 1
ATOM 756 N N . GLY A 1 97 ? 24.016 -2.924 -6.98 1 93.88 97 GLY A N 1
ATOM 757 C CA . GLY A 1 97 ? 23.25 -3.068 -8.211 1 93.88 97 GLY A CA 1
ATOM 758 C C . GLY A 1 97 ? 21.75 -3.176 -7.977 1 93.88 97 GLY A C 1
ATOM 759 O O . GLY A 1 97 ? 20.953 -2.629 -8.75 1 93.88 97 GLY A O 1
ATOM 760 N N . LEU A 1 98 ? 21.406 -3.875 -6.957 1 96.5 98 LEU A N 1
ATOM 761 C CA . LEU A 1 98 ? 20 -4.016 -6.621 1 96.5 98 LEU A CA 1
ATOM 762 C C . LEU A 1 98 ? 19.422 -2.688 -6.137 1 96.5 98 LEU A C 1
ATOM 764 O O . LEU A 1 98 ? 18.266 -2.359 -6.438 1 96.5 98 LEU A O 1
ATOM 768 N N . VAL A 1 99 ? 20.188 -1.886 -5.402 1 95.75 99 VAL A N 1
ATOM 769 C CA . VAL A 1 99 ? 19.766 -0.549 -4.992 1 95.75 99 VAL A CA 1
ATOM 770 C C . VAL A 1 99 ? 19.438 0.29 -6.223 1 95.75 99 VAL A C 1
ATOM 772 O O . VAL A 1 99 ? 18.375 0.921 -6.285 1 95.75 99 VAL A O 1
ATOM 775 N N . LYS A 1 100 ? 20.328 0.245 -7.148 1 94.81 100 LYS A N 1
ATOM 776 C CA . LYS A 1 100 ? 20.125 1.002 -8.383 1 94.81 100 LYS A CA 1
ATOM 777 C C . LYS A 1 100 ? 18.828 0.6 -9.07 1 94.81 100 LYS A C 1
ATOM 779 O O . LYS A 1 100 ? 18.047 1.459 -9.484 1 94.81 100 LYS A O 1
ATOM 784 N N . MET A 1 101 ? 18.578 -0.69 -9.141 1 96.31 101 MET A N 1
ATOM 785 C CA . MET A 1 101 ? 17.359 -1.189 -9.781 1 96.31 101 MET A CA 1
ATOM 786 C C . MET A 1 101 ? 16.109 -0.658 -9.07 1 96.31 101 MET A C 1
ATOM 788 O O . MET A 1 101 ? 15.156 -0.244 -9.719 1 96.31 101 MET A O 1
ATOM 792 N N . CYS A 1 102 ? 16.156 -0.68 -7.781 1 97.69 102 CYS A N 1
ATOM 793 C CA . CYS A 1 102 ? 15.023 -0.2 -6.992 1 97.69 102 CYS A CA 1
ATOM 794 C C . CYS A 1 102 ? 14.797 1.292 -7.211 1 97.69 102 CYS A C 1
ATOM 796 O O . CYS A 1 102 ? 13.664 1.736 -7.371 1 97.69 102 CYS A O 1
ATOM 798 N N . VAL A 1 103 ? 15.867 2.039 -7.238 1 96.56 103 VAL A N 1
ATOM 799 C CA . VAL A 1 103 ? 15.789 3.488 -7.398 1 96.56 103 VAL A CA 1
ATOM 800 C C . VAL A 1 103 ? 15.172 3.826 -8.758 1 96.56 103 VAL A C 1
ATOM 802 O O . VAL A 1 103 ? 14.289 4.684 -8.844 1 96.56 103 VAL A O 1
ATOM 805 N N . LEU A 1 104 ? 15.641 3.141 -9.758 1 96.38 104 LEU A N 1
ATOM 806 C CA . LEU A 1 104 ? 15.117 3.389 -11.094 1 96.38 104 LEU A CA 1
ATOM 807 C C . LEU A 1 104 ? 13.633 3.062 -11.172 1 96.38 104 LEU A C 1
ATOM 809 O O . LEU A 1 104 ? 12.852 3.818 -11.758 1 96.38 104 LEU A O 1
ATOM 813 N N . TYR A 1 105 ? 13.281 2.016 -10.617 1 97.88 105 TYR A N 1
ATOM 814 C CA . TYR A 1 105 ? 11.875 1.631 -10.602 1 97.88 105 TYR A CA 1
ATOM 815 C C . TYR A 1 105 ? 11.039 2.656 -9.852 1 97.88 105 TYR A C 1
ATOM 817 O O . TYR A 1 105 ? 9.977 3.076 -10.328 1 97.88 105 TYR A O 1
ATOM 825 N N . LEU A 1 106 ? 11.453 3.018 -8.641 1 98.12 106 LEU A N 1
ATOM 826 C CA . LEU A 1 106 ? 10.719 3.957 -7.801 1 98.12 106 LEU A CA 1
ATOM 827 C C . LEU A 1 106 ? 10.555 5.301 -8.5 1 98.12 106 LEU A C 1
ATOM 829 O O . LEU A 1 106 ? 9.5 5.926 -8.414 1 98.12 106 LEU A O 1
ATOM 833 N N . ASP A 1 107 ? 11.609 5.746 -9.148 1 97.5 107 ASP A N 1
ATOM 834 C CA . ASP A 1 107 ? 11.5 6.996 -9.898 1 97.5 107 ASP A CA 1
ATOM 835 C C . ASP A 1 107 ? 10.438 6.902 -10.984 1 97.5 107 ASP A C 1
ATOM 837 O O . ASP A 1 107 ? 9.695 7.859 -11.219 1 97.5 107 ASP A O 1
ATOM 841 N N . SER A 1 108 ? 10.375 5.77 -11.602 1 96.62 108 SER A N 1
ATOM 842 C CA . SER A 1 108 ? 9.422 5.578 -12.695 1 96.62 108 SER A CA 1
ATOM 843 C C . SER A 1 108 ? 7.984 5.594 -12.188 1 96.62 108 SER A C 1
ATOM 845 O O . SER A 1 108 ? 7.055 5.875 -12.945 1 96.62 108 SER A O 1
ATOM 847 N N . LYS A 1 109 ? 7.785 5.301 -10.922 1 95.62 109 LYS A N 1
ATOM 848 C CA . LYS A 1 109 ? 6.441 5.191 -10.367 1 95.62 109 LYS A CA 1
ATOM 849 C C . LYS A 1 109 ? 6.105 6.406 -9.508 1 95.62 109 LYS A C 1
ATOM 851 O O . LYS A 1 109 ? 5.074 6.43 -8.828 1 95.62 109 LYS A O 1
ATOM 856 N N . LEU A 1 110 ? 6.883 7.406 -9.555 1 96.06 110 LEU A N 1
ATOM 857 C CA . LEU A 1 110 ? 6.68 8.578 -8.703 1 96.06 110 LEU A CA 1
ATOM 858 C C . LEU A 1 110 ? 5.434 9.344 -9.125 1 96.06 110 LEU A C 1
ATOM 860 O O . LEU A 1 110 ? 5.27 9.664 -10.305 1 96.06 110 LEU A O 1
ATOM 864 N N . ASP A 1 111 ? 4.543 9.562 -8.219 1 95.19 111 ASP A N 1
ATOM 865 C CA . ASP A 1 111 ? 3.357 10.398 -8.398 1 95.19 111 ASP A CA 1
ATOM 866 C C . ASP A 1 111 ? 2.947 11.055 -7.078 1 95.19 111 ASP A C 1
ATOM 868 O O . ASP A 1 111 ? 3.672 10.969 -6.086 1 95.19 111 ASP A O 1
ATOM 872 N N . SER A 1 112 ? 1.856 11.703 -7.051 1 95.75 112 SER A N 1
ATOM 873 C CA . SER A 1 112 ? 1.46 12.492 -5.887 1 95.75 112 SER A CA 1
ATOM 874 C C . SER A 1 112 ? 1.128 11.594 -4.699 1 95.75 112 SER A C 1
ATOM 876 O O . SER A 1 112 ? 1.3 11.992 -3.545 1 95.75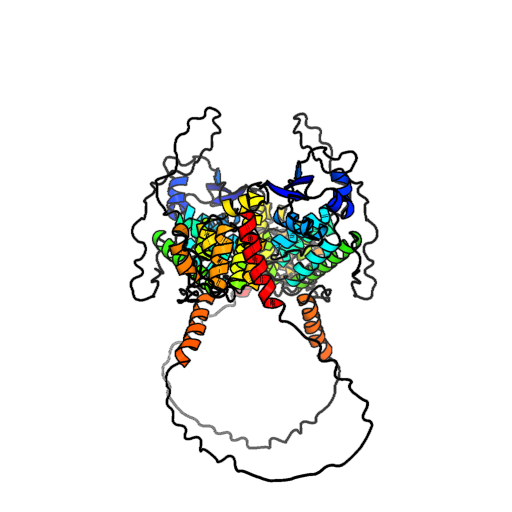 112 SER A O 1
ATOM 878 N N . SER A 1 113 ? 0.715 10.391 -4.973 1 94.19 113 SER A N 1
ATOM 879 C CA . SER A 1 113 ? 0.309 9.492 -3.895 1 94.19 113 SER A CA 1
ATOM 880 C C . SER A 1 113 ? 1.498 8.711 -3.348 1 94.19 113 SER A C 1
ATOM 882 O O . SER A 1 113 ? 1.458 8.219 -2.219 1 94.19 113 SER A O 1
ATOM 884 N N . SER A 1 114 ? 2.594 8.641 -4.109 1 96.69 114 SER A N 1
ATOM 885 C CA . SER A 1 114 ? 3.688 7.766 -3.695 1 96.69 114 SER A CA 1
ATOM 886 C C . SER A 1 114 ? 4.898 8.578 -3.248 1 96.69 114 SER A C 1
ATOM 888 O O . SER A 1 114 ? 5.754 8.07 -2.518 1 96.69 114 SER A O 1
ATOM 890 N N . VAL A 1 115 ? 5.031 9.82 -3.637 1 98.06 115 VAL A N 1
ATOM 891 C CA . VAL A 1 115 ? 6.258 10.602 -3.512 1 98.06 115 VAL A CA 1
ATOM 892 C C . VAL A 1 115 ? 6.633 10.75 -2.039 1 98.06 115 VAL A C 1
ATOM 894 O O . VAL A 1 115 ? 7.805 10.641 -1.676 1 98.06 115 VAL A O 1
ATOM 897 N N . LEU A 1 116 ? 5.688 10.961 -1.206 1 98 116 LEU A N 1
ATOM 898 C CA . LEU A 1 116 ? 5.992 11.188 0.203 1 98 116 LEU A CA 1
ATOM 899 C C . LEU A 1 116 ? 6.465 9.898 0.869 1 98 116 LEU A C 1
ATOM 901 O O . LEU A 1 116 ? 7.336 9.93 1.738 1 98 116 LEU A O 1
ATOM 905 N N . GLU A 1 117 ? 5.891 8.781 0.471 1 97.31 117 GLU A N 1
ATOM 906 C CA . GLU A 1 117 ? 6.332 7.488 0.997 1 97.31 117 GLU A CA 1
ATOM 907 C C . GLU A 1 117 ? 7.773 7.195 0.595 1 97.31 117 GLU A C 1
ATOM 909 O O . GLU A 1 117 ? 8.586 6.777 1.426 1 97.31 117 GLU A O 1
ATOM 914 N N . VAL A 1 118 ? 8.031 7.422 -0.655 1 97.88 118 VAL A N 1
ATOM 915 C CA . VAL A 1 118 ? 9.375 7.191 -1.165 1 97.88 118 VAL A CA 1
ATOM 916 C C . VAL A 1 118 ? 10.359 8.125 -0.461 1 97.88 118 VAL A C 1
ATOM 918 O O . VAL A 1 118 ? 11.422 7.684 -0.002 1 97.88 118 VAL A O 1
ATOM 921 N N . TYR A 1 119 ? 10.016 9.414 -0.336 1 97.38 119 TYR A N 1
ATOM 922 C CA . TYR A 1 119 ? 10.859 10.406 0.321 1 97.38 119 TYR A CA 1
ATOM 923 C C . TYR A 1 119 ? 11.156 10 1.761 1 97.38 119 TYR A C 1
ATOM 925 O O . TYR A 1 119 ? 12.305 10.062 2.205 1 97.38 119 TYR A O 1
ATOM 933 N N . ARG A 1 120 ? 10.172 9.57 2.467 1 95.56 120 ARG A N 1
ATOM 934 C CA . ARG A 1 120 ? 10.312 9.164 3.861 1 95.56 120 ARG A CA 1
ATOM 935 C C . ARG A 1 120 ? 11.312 8.016 4 1 95.56 120 ARG A C 1
ATOM 937 O O . ARG A 1 120 ? 12.156 8.031 4.895 1 95.56 120 ARG A O 1
ATOM 944 N N . HIS A 1 121 ? 11.234 7.062 3.123 1 94.62 121 HIS A N 1
ATOM 945 C CA . HIS A 1 121 ? 12.125 5.91 3.178 1 94.62 121 HIS A CA 1
ATOM 946 C C . HIS A 1 121 ? 13.555 6.301 2.828 1 94.62 121 HIS A C 1
ATOM 948 O O . HIS A 1 121 ? 14.508 5.793 3.424 1 94.62 121 HIS A O 1
ATOM 954 N N . LEU A 1 122 ? 13.703 7.242 1.895 1 94.38 122 LEU A N 1
ATOM 955 C CA . LEU A 1 122 ? 15.031 7.645 1.439 1 94.38 122 LEU A CA 1
ATOM 956 C C . LEU A 1 122 ? 15.766 8.414 2.529 1 94.38 122 LEU A C 1
ATOM 958 O O . LEU A 1 122 ? 17 8.391 2.59 1 94.38 122 LEU A O 1
ATOM 962 N N . ARG A 1 123 ? 15.055 9.109 3.33 1 90.81 123 ARG A N 1
ATOM 963 C CA . ARG A 1 123 ? 15.664 9.891 4.402 1 90.81 123 ARG A CA 1
ATOM 964 C C . ARG A 1 123 ? 16.391 8.992 5.391 1 90.81 123 ARG A C 1
ATOM 966 O O . ARG A 1 123 ? 17.406 9.383 5.965 1 90.81 123 ARG A O 1
ATOM 973 N N . VAL A 1 124 ? 15.93 7.797 5.551 1 84.56 124 VAL A N 1
ATOM 974 C CA . VAL A 1 124 ? 16.547 6.84 6.457 1 84.56 124 VAL A CA 1
ATOM 975 C C . VAL A 1 124 ? 17.953 6.492 5.961 1 84.56 124 VAL A C 1
ATOM 977 O O . VAL A 1 124 ? 18.891 6.352 6.758 1 84.56 124 VAL A O 1
ATOM 980 N N . TYR A 1 125 ? 18.062 6.477 4.691 1 81.88 125 TYR A N 1
ATOM 981 C CA . TYR A 1 125 ? 19.328 6.051 4.098 1 81.88 125 TYR A CA 1
ATOM 982 C C . TYR A 1 125 ? 20.25 7.246 3.859 1 81.88 125 TYR A C 1
ATOM 984 O O . TYR A 1 125 ? 21.469 7.141 4.023 1 81.88 125 TYR A O 1
ATOM 992 N N . CYS A 1 126 ? 19.609 8.305 3.508 1 79.25 126 CYS A N 1
ATOM 993 C CA . CYS A 1 126 ? 20.391 9.461 3.086 1 79.25 126 CYS A CA 1
ATOM 994 C C . CYS A 1 126 ? 20.766 10.336 4.277 1 79.25 126 CYS A C 1
ATOM 996 O O . CYS A 1 126 ? 21.797 11.008 4.266 1 79.25 126 CYS A O 1
ATOM 998 N N . ASP A 1 127 ? 19.859 10.477 5.363 1 66.94 127 ASP A N 1
ATOM 999 C CA . ASP A 1 127 ? 20.078 11.406 6.465 1 66.94 127 ASP A CA 1
ATOM 1000 C C . ASP A 1 127 ? 20.812 10.719 7.617 1 66.94 127 ASP A C 1
ATOM 1002 O O . ASP A 1 127 ? 21.391 11.383 8.477 1 66.94 127 ASP A O 1
ATOM 1006 N N . SER A 1 128 ? 20.641 9.484 7.973 1 55.94 128 SER A N 1
ATOM 1007 C CA . SER A 1 128 ? 21.391 8.805 9.023 1 55.94 128 SER A CA 1
ATOM 1008 C C . SER A 1 128 ? 22.891 9.055 8.875 1 55.94 128 SER A C 1
ATOM 1010 O O . SER A 1 128 ? 23.672 8.656 9.742 1 55.94 128 SER A O 1
ATOM 1012 N N . THR A 1 129 ? 23.281 9.492 7.934 1 41.5 129 THR A N 1
ATOM 1013 C CA . THR A 1 129 ? 24.688 9.906 8.023 1 41.5 129 THR A CA 1
ATOM 1014 C C . THR A 1 129 ? 24.828 11.117 8.953 1 41.5 129 THR A C 1
ATOM 1016 O O . THR A 1 129 ? 25.828 11.836 8.891 1 41.5 129 THR A O 1
ATOM 1019 N N . LEU A 1 130 ? 23.75 11.578 9.766 1 35.94 130 LEU A N 1
ATOM 1020 C CA . LEU A 1 130 ? 24 12.633 10.742 1 35.94 130 LEU A CA 1
ATOM 1021 C C . LEU A 1 130 ? 24.984 12.164 11.812 1 35.94 130 LEU A C 1
ATOM 1023 O O . LEU A 1 130 ? 25.188 10.961 11.992 1 35.94 130 LEU A O 1
ATOM 1027 N N . SER A 1 131 ? 25.188 13.094 13.141 1 31.14 131 SER A N 1
ATOM 1028 C CA . SER A 1 131 ? 26.234 13.188 14.148 1 31.14 131 SER A CA 1
ATOM 1029 C C . SER A 1 131 ? 26.203 11.992 15.102 1 31.14 131 SER A C 1
ATOM 1031 O O . SER A 1 131 ? 25.125 11.547 15.508 1 31.14 131 SER A O 1
ATOM 1033 N N . PRO A 1 132 ? 27.141 11.25 15.477 1 29.91 132 PRO A N 1
ATOM 1034 C CA . PRO A 1 132 ? 27.453 10.359 16.594 1 29.91 132 PRO A CA 1
ATOM 1035 C C . PRO A 1 132 ? 26.922 10.891 17.938 1 29.91 132 PRO A C 1
ATOM 1037 O O . PRO A 1 132 ? 27.016 10.203 18.953 1 29.91 132 PRO A O 1
ATOM 1040 N N . GLN A 1 133 ? 26.734 12.18 18.266 1 27.44 133 GLN A N 1
ATOM 1041 C CA . GLN A 1 133 ? 26.875 12.617 19.656 1 27.44 133 GLN A CA 1
ATOM 1042 C C . GLN A 1 133 ? 25.672 12.172 20.5 1 27.44 133 GLN A C 1
ATOM 1044 O O . GLN A 1 133 ? 25.828 11.859 21.672 1 27.44 133 GLN A O 1
ATOM 1049 N N . THR A 1 134 ? 24.438 12.594 20.391 1 28.36 134 THR A N 1
ATOM 1050 C CA . THR A 1 134 ? 23.594 12.727 21.578 1 28.36 134 THR A CA 1
ATOM 1051 C C . THR A 1 134 ? 22.984 11.375 21.969 1 28.36 134 THR A C 1
ATOM 1053 O O . THR A 1 134 ? 21.812 11.117 21.703 1 28.36 134 THR A O 1
ATOM 1056 N N . ALA A 1 135 ? 23.438 10.164 21.562 1 25.69 135 ALA A N 1
ATOM 1057 C CA . ALA A 1 135 ? 22.75 9.016 22.125 1 25.69 135 ALA A CA 1
ATOM 1058 C C . ALA A 1 135 ? 22.672 9.102 23.641 1 25.69 135 ALA A C 1
ATOM 1060 O O . ALA A 1 135 ? 21.594 9 24.234 1 25.69 135 ALA A O 1
ATOM 1061 N N . ILE A 1 136 ? 23.453 8.234 24.328 1 25.81 136 ILE A N 1
ATOM 1062 C CA . ILE A 1 136 ? 23.219 7.367 25.484 1 25.81 136 ILE A CA 1
ATOM 1063 C C . ILE A 1 136 ? 23.438 8.148 26.781 1 25.81 136 ILE A C 1
ATOM 1065 O O . ILE A 1 136 ? 24.578 8.43 27.156 1 25.81 136 ILE A O 1
ATOM 1069 N N . GLN A 1 137 ? 23 9.336 26.938 1 22.55 137 GLN A N 1
ATOM 1070 C CA . GLN A 1 137 ? 23.109 9.484 28.375 1 22.55 137 GLN A CA 1
ATOM 1071 C C . GLN A 1 137 ? 22.438 8.32 29.109 1 22.55 137 GLN A C 1
ATOM 1073 O O . GLN A 1 137 ? 21.312 7.941 28.766 1 22.55 137 GLN A O 1
ATOM 1078 N N . ASP A 1 138 ? 23.219 7.613 30 1 22.84 138 ASP A N 1
ATOM 1079 C CA . ASP A 1 138 ? 23.312 6.52 30.969 1 22.84 138 ASP A CA 1
ATOM 1080 C C . ASP A 1 138 ? 22.188 6.59 31.984 1 22.84 138 ASP A C 1
ATOM 1082 O O . ASP A 1 138 ? 22.438 6.598 33.188 1 22.84 138 ASP A O 1
ATOM 1086 N N . ASP A 1 139 ? 21.109 7.359 31.875 1 22.61 139 ASP A N 1
ATOM 1087 C CA . ASP A 1 139 ? 20.547 7.141 33.219 1 22.61 139 ASP A CA 1
ATOM 1088 C C . ASP A 1 139 ? 20.312 5.652 33.469 1 22.61 139 ASP A C 1
ATOM 1090 O O . ASP A 1 139 ? 19.891 4.922 32.562 1 22.61 139 ASP A O 1
ATOM 1094 N N . HIS A 1 140 ? 20.875 5.004 34.594 1 21.7 140 HIS A N 1
ATOM 1095 C CA . HIS A 1 140 ? 21.062 3.816 35.406 1 21.7 140 HIS A CA 1
ATOM 1096 C C . HIS A 1 140 ? 19.734 3.086 35.625 1 21.7 140 HIS A C 1
ATOM 1098 O O . HIS A 1 140 ? 19.656 2.201 36.469 1 21.7 140 HIS A O 1
ATOM 1104 N N . CYS A 1 141 ? 18.531 3.537 35.312 1 21.39 141 CYS A N 1
ATOM 1105 C CA . CYS A 1 141 ? 17.656 2.711 36.125 1 21.39 141 CYS A CA 1
ATOM 1106 C C . CYS A 1 141 ? 17.844 1.232 35.812 1 21.39 141 CYS A C 1
ATOM 1108 O O . CYS A 1 141 ? 18.172 0.878 34.656 1 21.39 141 CYS A O 1
ATOM 1110 N N . SER A 1 142 ? 17.641 0.188 36.656 1 20.59 142 SER A N 1
ATOM 1111 C CA . SER A 1 142 ? 17.922 -1.163 37.125 1 20.59 142 SER A CA 1
ATOM 1112 C C . SER A 1 142 ? 17.656 -2.197 36.031 1 20.59 142 SER A C 1
ATOM 1114 O O . SER A 1 142 ? 18.578 -2.906 35.594 1 20.59 142 SER A O 1
ATOM 1116 N N . SER A 1 143 ? 16.828 -3.305 36.188 1 21.22 143 SER A N 1
ATOM 1117 C CA . SER A 1 143 ? 17.047 -4.742 36.281 1 21.22 143 SER A CA 1
ATOM 1118 C C . SER A 1 143 ? 16.906 -5.41 34.906 1 21.22 143 SER A C 1
ATOM 1120 O O . SER A 1 143 ? 17.75 -6.219 34.5 1 21.22 143 SER A O 1
ATOM 1122 N N . GLN A 1 144 ? 15.633 -5.727 34.344 1 21.58 144 GLN A N 1
ATOM 1123 C CA . GLN A 1 144 ? 15.359 -7.059 33.812 1 21.58 144 GLN A CA 1
ATOM 1124 C C . GLN A 1 144 ? 15.914 -7.207 32.375 1 21.58 144 GLN A C 1
ATOM 1126 O O . GLN A 1 144 ? 15.945 -6.242 31.625 1 21.58 144 GLN A O 1
ATOM 1131 N N . GLN A 1 145 ? 16.734 -8.336 31.906 1 22.5 145 GLN A N 1
ATOM 1132 C CA . GLN A 1 145 ? 17.688 -8.898 30.953 1 22.5 145 GLN A CA 1
ATOM 1133 C C . GLN A 1 145 ? 17.047 -9.031 29.562 1 22.5 145 GLN A C 1
ATOM 1135 O O . GLN A 1 145 ? 17.641 -9.633 28.672 1 22.5 145 GLN A O 1
ATOM 1140 N N . PRO A 1 146 ? 15.906 -8.57 29.047 1 24.67 146 PRO A N 1
ATOM 1141 C CA . PRO A 1 146 ? 15.523 -9.453 27.938 1 24.67 146 PRO A CA 1
ATOM 1142 C C . PRO A 1 146 ? 16.547 -9.469 26.812 1 24.67 146 PRO A C 1
ATOM 1144 O O . PRO A 1 146 ? 17.234 -8.477 26.594 1 24.67 146 PRO A O 1
ATOM 1147 N N . SER A 1 147 ? 17.219 -10.625 26.312 1 22.88 147 SER A N 1
ATOM 1148 C CA . SER A 1 147 ? 18.25 -11.117 25.406 1 22.88 147 SER A CA 1
ATOM 1149 C C . SER A 1 147 ? 17.969 -10.68 23.969 1 22.88 147 SER A C 1
ATOM 1151 O O . SER A 1 147 ? 17.125 -11.266 23.281 1 22.88 147 SER A O 1
ATOM 1153 N N . LEU A 1 148 ? 17.859 -9.484 23.641 1 22.42 148 LEU A N 1
ATOM 1154 C CA . LEU A 1 148 ? 17.688 -9.039 22.25 1 22.42 148 LEU A CA 1
ATOM 1155 C C . LEU A 1 148 ? 18.922 -9.406 21.422 1 22.42 148 LEU A C 1
ATOM 1157 O O . LEU A 1 148 ? 19.969 -8.789 21.562 1 22.42 148 LEU A O 1
ATOM 1161 N N . SER A 1 149 ? 19.234 -10.742 21.125 1 23.81 149 SER A N 1
ATOM 1162 C CA . SER A 1 149 ? 20.406 -11.195 20.375 1 23.81 149 SER A CA 1
ATOM 1163 C C . SER A 1 149 ? 20.484 -10.523 19 1 23.81 149 SER A C 1
ATOM 1165 O O . SER A 1 149 ? 19.578 -10.664 18.188 1 23.81 149 SER A O 1
ATOM 1167 N N . LEU A 1 150 ? 20.984 -9.391 18.875 1 26.2 150 LEU A N 1
ATOM 1168 C CA . LEU A 1 150 ? 21.375 -8.633 17.688 1 26.2 150 LEU A CA 1
ATOM 1169 C C . LEU A 1 150 ? 22.328 -9.445 16.828 1 26.2 150 LEU A C 1
ATOM 1171 O O . LEU A 1 150 ? 23.5 -9.602 17.172 1 26.2 150 LEU A O 1
ATOM 1175 N N . SER A 1 151 ? 22.031 -10.617 16.297 1 27.5 151 SER A N 1
ATOM 1176 C CA . SER A 1 151 ? 23.047 -11.477 15.703 1 27.5 151 SER A CA 1
ATOM 1177 C C . SER A 1 151 ? 23.781 -10.758 14.586 1 27.5 151 SER A C 1
ATOM 1179 O O . SER A 1 151 ? 24.625 -11.352 13.898 1 27.5 151 SER A O 1
ATOM 1181 N N . ALA A 1 152 ? 23.266 -9.766 13.789 1 26.28 152 ALA A N 1
ATOM 1182 C CA . ALA A 1 152 ? 24.125 -9.453 12.648 1 26.28 152 ALA A CA 1
ATOM 1183 C C . ALA A 1 152 ? 25.453 -8.867 13.109 1 26.28 152 ALA A C 1
ATOM 1185 O O . ALA A 1 152 ? 25.5 -8.078 14.062 1 26.28 152 ALA A O 1
ATOM 1186 N N . PRO A 1 153 ? 26.594 -9.5 12.82 1 29.58 153 PRO A N 1
ATOM 1187 C CA . PRO A 1 153 ? 27.891 -8.938 13.211 1 29.58 153 PRO A CA 1
ATOM 1188 C C . PRO A 1 153 ? 28.031 -7.461 12.844 1 29.58 153 PRO A C 1
ATOM 1190 O O . PRO A 1 153 ? 27.375 -6.992 11.906 1 29.58 153 PRO A O 1
ATOM 1193 N N . THR A 1 154 ? 28.391 -6.586 13.727 1 29.64 154 THR A N 1
ATOM 1194 C CA . THR A 1 154 ? 28.766 -5.176 13.68 1 29.64 154 THR A CA 1
ATOM 1195 C C . THR A 1 154 ? 29.781 -4.922 12.57 1 29.64 154 THR A C 1
ATOM 1197 O O . THR A 1 154 ? 30.938 -5.348 12.664 1 29.64 154 THR A O 1
ATOM 1200 N N . LEU A 1 155 ? 29.641 -5.344 11.281 1 28.69 155 LEU A N 1
ATOM 1201 C CA . LEU A 1 155 ? 30.688 -4.781 10.438 1 28.69 155 LEU A CA 1
ATOM 1202 C C . LEU A 1 155 ? 31.016 -3.355 10.859 1 28.69 155 LEU A C 1
ATOM 1204 O O . LEU A 1 155 ? 30.141 -2.625 11.336 1 28.69 155 LEU A O 1
ATOM 1208 N N . GLU A 1 156 ? 32.312 -3.059 11.18 1 28.55 156 GLU A N 1
ATOM 1209 C CA . GLU A 1 156 ? 32.906 -1.742 11.383 1 28.55 156 GLU A CA 1
ATOM 1210 C C . GLU A 1 156 ? 32.25 -0.696 10.484 1 28.55 156 GLU A C 1
ATOM 1212 O O . GLU A 1 156 ? 31.953 -0.973 9.32 1 28.55 156 GLU A O 1
ATOM 1217 N N . HIS A 1 157 ? 31.562 0.18 11.023 1 29.91 157 HIS A N 1
ATOM 1218 C CA . HIS A 1 157 ? 30.938 1.418 10.57 1 29.91 157 HIS A CA 1
ATOM 1219 C C . HIS A 1 157 ? 31.859 2.209 9.664 1 29.91 157 HIS A C 1
ATOM 1221 O O . HIS A 1 157 ? 32.719 2.975 10.141 1 29.91 157 HIS A O 1
ATOM 1227 N N . THR A 1 158 ? 32.594 1.559 8.648 1 28.59 158 THR A N 1
ATOM 1228 C CA . THR A 1 158 ? 33.281 2.504 7.77 1 28.59 158 THR A CA 1
ATOM 1229 C C . THR A 1 158 ? 32.344 3.66 7.395 1 28.59 158 THR A C 1
ATOM 1231 O O . THR A 1 158 ? 31.328 3.459 6.723 1 28.59 158 THR A O 1
ATOM 1234 N N . PHE A 1 159 ? 32.25 4.684 8.195 1 28.16 159 PHE A N 1
ATOM 1235 C CA . PHE A 1 159 ? 31.703 6.031 8.102 1 28.16 159 PHE A CA 1
ATOM 1236 C C . PHE A 1 159 ? 32.062 6.684 6.777 1 28.16 159 PHE A C 1
ATOM 1238 O O . PHE A 1 159 ? 33.25 6.996 6.535 1 28.16 159 PHE A O 1
ATOM 1245 N N . TYR A 1 160 ? 31.625 6.168 5.695 1 27.98 160 TYR A N 1
ATOM 1246 C CA . TYR A 1 160 ? 31.828 6.836 4.418 1 27.98 160 TYR A CA 1
ATOM 1247 C C . TYR A 1 160 ? 31.375 8.289 4.48 1 27.98 160 TYR A C 1
ATOM 1249 O O . TYR A 1 160 ? 30.172 8.578 4.355 1 27.98 160 TYR A O 1
ATOM 1257 N N . ARG A 1 161 ? 31.938 9.141 5.402 1 27.34 161 ARG A N 1
ATOM 1258 C CA . ARG A 1 161 ? 31.734 10.578 5.539 1 27.34 161 ARG A CA 1
ATOM 1259 C C . ARG A 1 161 ? 31.844 11.273 4.188 1 27.34 161 ARG A C 1
ATOM 1261 O O . ARG A 1 161 ? 31.109 12.227 3.916 1 27.34 161 ARG A O 1
ATOM 1268 N N . ASP A 1 162 ? 33 11.125 3.512 1 28.7 162 ASP A N 1
ATOM 1269 C CA . ASP A 1 162 ? 33.562 12.203 2.699 1 28.7 162 ASP A CA 1
ATOM 1270 C C . ASP A 1 162 ? 32.719 12.43 1.443 1 28.7 162 ASP A C 1
ATOM 1272 O O . ASP A 1 162 ? 32.656 13.547 0.919 1 28.7 162 ASP A O 1
ATOM 1276 N N . HIS A 1 163 ? 32.5 11.383 0.647 1 28.48 163 HIS A N 1
ATOM 1277 C CA . HIS A 1 163 ? 32.281 11.805 -0.73 1 28.48 163 HIS A CA 1
ATOM 1278 C C . HIS A 1 163 ? 30.812 12.242 -0.932 1 28.48 163 HIS A C 1
ATOM 1280 O O . HIS A 1 163 ? 29.953 11.414 -1.219 1 28.48 163 HIS A O 1
ATOM 1286 N N . ILE A 1 164 ? 30.328 13.133 -0.112 1 32.34 164 ILE A N 1
ATOM 1287 C CA . ILE A 1 164 ? 29.188 13.82 -0.692 1 32.34 164 ILE A CA 1
ATOM 1288 C C . ILE A 1 164 ? 29.5 14.227 -2.129 1 32.34 164 ILE A C 1
ATOM 1290 O O . ILE A 1 164 ? 30.5 14.914 -2.383 1 32.34 164 ILE A O 1
ATOM 1294 N N . PRO A 1 165 ? 29.156 13.531 -3.16 1 33.62 165 PRO A N 1
ATOM 1295 C CA . PRO A 1 165 ? 29.547 14.102 -4.453 1 33.62 165 PRO A CA 1
ATOM 1296 C C . PRO A 1 165 ? 29.406 15.625 -4.488 1 33.62 165 PRO A C 1
ATOM 1298 O O . PRO A 1 165 ? 28.5 16.172 -3.867 1 33.62 165 PRO A O 1
ATOM 1301 N N . THR A 1 166 ? 30.516 16.281 -4.328 1 31.2 166 THR A N 1
ATOM 1302 C CA . THR A 1 166 ? 30.594 17.703 -4.691 1 31.2 166 THR A CA 1
ATOM 1303 C C . THR A 1 166 ? 29.672 18 -5.867 1 31.2 166 THR A C 1
ATOM 1305 O O . THR A 1 166 ? 29.766 17.359 -6.914 1 31.2 166 THR A O 1
ATOM 1308 N N . ILE A 1 167 ? 28.469 18.453 -5.559 1 34.69 167 ILE A N 1
ATOM 1309 C CA . ILE A 1 167 ? 27.719 19.125 -6.613 1 34.69 167 ILE A CA 1
ATOM 1310 C C . ILE A 1 167 ? 28.672 19.969 -7.461 1 34.69 167 ILE A C 1
ATOM 1312 O O . ILE A 1 167 ? 29.25 20.938 -6.977 1 34.69 167 ILE A O 1
ATOM 1316 N N . THR A 1 168 ? 29.656 19.359 -8.172 1 32.19 168 THR A N 1
ATOM 1317 C CA . THR A 1 168 ? 30.344 20.297 -9.047 1 32.19 168 THR A CA 1
ATOM 1318 C C . THR A 1 168 ? 29.359 21.234 -9.734 1 32.19 168 THR A C 1
ATOM 1320 O O . THR A 1 168 ? 28.172 20.891 -9.883 1 32.19 168 THR A O 1
ATOM 1323 N N . ASP A 1 169 ? 29.734 22.5 -9.875 1 33.88 169 ASP A N 1
ATOM 1324 C CA . ASP A 1 169 ? 28.969 23.594 -10.484 1 33.88 169 ASP A CA 1
ATOM 1325 C C . ASP A 1 169 ? 28.016 23.078 -11.547 1 33.88 169 ASP A C 1
ATOM 1327 O O . ASP A 1 169 ? 27.094 23.781 -11.969 1 33.88 169 ASP A O 1
ATOM 1331 N N . GLY A 1 170 ? 28.469 22.438 -12.633 1 32.59 170 GLY A N 1
ATOM 1332 C CA . GLY A 1 170 ? 27.75 22.125 -13.852 1 32.59 170 GLY A CA 1
ATOM 1333 C C . GLY A 1 170 ? 26.812 20.953 -13.703 1 32.59 170 GLY A C 1
ATOM 1334 O O . GLY A 1 170 ? 27.234 19.828 -13.422 1 32.59 170 GLY A O 1
ATOM 1335 N N . GLY A 1 171 ? 25.406 21.078 -13.109 1 38.5 171 GLY A N 1
ATOM 1336 C CA . GLY A 1 171 ? 24.125 20.422 -12.898 1 38.5 171 GLY A CA 1
ATOM 1337 C C . GLY A 1 171 ? 24.188 18.922 -13.07 1 38.5 171 GLY A C 1
ATOM 1338 O O . GLY A 1 171 ? 23.156 18.25 -13.078 1 38.5 171 GLY A O 1
ATOM 1339 N N . CYS A 1 172 ? 25.031 18.281 -13.82 1 41 172 CYS A N 1
ATOM 1340 C CA . CYS A 1 172 ? 24.875 16.922 -14.32 1 41 172 CYS A CA 1
ATOM 1341 C C . CYS A 1 172 ? 25.203 15.906 -13.25 1 41 172 CYS A C 1
ATOM 1343 O O . CYS A 1 172 ? 26.297 15.945 -12.664 1 41 172 CYS A O 1
ATOM 1345 N N . TYR A 1 173 ? 24.281 15.414 -12.414 1 52.53 173 TYR A N 1
ATOM 1346 C CA . TYR A 1 173 ? 24.5 14.227 -11.594 1 52.53 173 TYR A CA 1
ATOM 1347 C C . TYR A 1 173 ? 25.156 13.117 -12.398 1 52.53 173 TYR A C 1
ATOM 1349 O O . TYR A 1 173 ? 24.672 12.75 -13.477 1 52.53 173 TYR A O 1
ATOM 1357 N N . PHE A 1 174 ? 26.531 13.023 -12.383 1 58.5 174 PHE A N 1
ATOM 1358 C CA . PHE A 1 174 ? 27.172 11.859 -12.984 1 58.5 174 PHE A CA 1
ATOM 1359 C C . PHE A 1 174 ? 26.922 10.609 -12.156 1 58.5 174 PHE A C 1
ATOM 1361 O O . PHE A 1 174 ? 27.344 10.531 -11 1 58.5 174 PHE A O 1
ATOM 1368 N N . LEU A 1 175 ? 25.969 9.828 -12.531 1 69.69 175 LEU A N 1
ATOM 1369 C CA . LEU A 1 175 ? 25.703 8.562 -11.859 1 69.69 175 LEU A CA 1
ATOM 1370 C C . LEU A 1 175 ? 26.547 7.441 -12.469 1 69.69 175 LEU A C 1
ATOM 1372 O O . LEU A 1 175 ? 26.562 7.273 -13.688 1 69.69 175 LEU A O 1
ATOM 1376 N N . PRO A 1 176 ? 27.391 6.863 -11.594 1 67.88 176 PRO A N 1
ATOM 1377 C CA . PRO A 1 176 ? 28.141 5.734 -12.133 1 67.88 176 PRO A CA 1
ATOM 1378 C C . PRO A 1 176 ? 27.25 4.621 -12.664 1 67.88 176 PRO A C 1
ATOM 1380 O O . PRO A 1 176 ? 26.281 4.23 -12 1 67.88 176 PRO A O 1
ATOM 1383 N N . THR A 1 177 ? 27.391 4.148 -13.914 1 65.75 177 THR A N 1
ATOM 1384 C CA . THR A 1 177 ? 26.5 3.172 -14.531 1 65.75 177 THR A CA 1
ATOM 1385 C C . THR A 1 177 ? 26.953 1.75 -14.211 1 65.75 177 THR A C 1
ATOM 1387 O O . THR A 1 177 ? 26.125 0.845 -14.078 1 65.75 177 THR A O 1
ATOM 1390 N N . ASN A 1 178 ? 28.219 1.526 -14.023 1 64 178 ASN A N 1
ATOM 1391 C CA . ASN A 1 178 ? 28.672 0.14 -13.984 1 64 178 ASN A CA 1
ATOM 1392 C C . ASN A 1 178 ? 29.203 -0.232 -12.602 1 64 178 ASN A C 1
ATOM 1394 O O . ASN A 1 178 ? 29.875 -1.253 -12.445 1 64 178 ASN A O 1
ATOM 1398 N N . SER A 1 179 ? 28.875 0.623 -11.688 1 65.31 179 SER A N 1
ATOM 1399 C CA . SER A 1 179 ? 29.438 0.289 -10.383 1 65.31 179 SER A CA 1
ATOM 1400 C C . SER A 1 179 ? 28.391 -0.382 -9.484 1 65.31 179 SER A C 1
ATOM 1402 O O . SER A 1 179 ? 27.219 0 -9.492 1 65.31 179 SER A O 1
ATOM 1404 N N . GLU A 1 180 ? 28.844 -1.561 -8.891 1 73.31 180 GLU A N 1
ATOM 1405 C CA . GLU A 1 180 ? 27.969 -2.256 -7.953 1 73.31 180 GLU A CA 1
ATOM 1406 C C . GLU A 1 180 ? 28.312 -1.897 -6.512 1 73.31 180 GLU A C 1
ATOM 1408 O O . GLU A 1 180 ? 27.797 -2.508 -5.574 1 73.31 180 GLU A O 1
ATOM 1413 N N . ALA A 1 181 ? 29.094 -0.85 -6.43 1 77.25 181 ALA A N 1
ATOM 1414 C CA . ALA A 1 181 ? 29.516 -0.435 -5.094 1 77.25 181 ALA A CA 1
ATOM 1415 C C . ALA A 1 181 ? 28.391 0.308 -4.379 1 77.25 181 ALA A C 1
ATOM 1417 O O . ALA A 1 181 ? 27.656 1.076 -5 1 77.25 181 ALA A O 1
ATOM 1418 N N . ILE A 1 182 ? 28.344 0.042 -3.123 1 79 182 ILE A N 1
ATOM 1419 C CA . ILE A 1 182 ? 27.281 0.636 -2.312 1 79 182 ILE A CA 1
ATOM 1420 C C . ILE A 1 182 ? 27.469 2.15 -2.256 1 79 182 ILE A C 1
ATOM 1422 O O . ILE A 1 182 ? 26.484 2.896 -2.174 1 79 182 ILE A O 1
ATOM 1426 N N . THR A 1 183 ? 28.609 2.639 -2.4 1 78.38 183 THR A N 1
ATOM 1427 C CA . THR A 1 183 ? 28.891 4.07 -2.396 1 78.38 183 THR A CA 1
ATOM 1428 C C . THR A 1 183 ? 28.219 4.754 -3.588 1 78.38 183 THR A C 1
ATOM 1430 O O . THR A 1 183 ? 27.656 5.836 -3.451 1 78.38 183 THR A O 1
ATOM 1433 N N . ASP A 1 184 ? 28.359 4.047 -4.625 1 82.38 184 ASP A N 1
ATOM 1434 C CA . ASP A 1 184 ? 27.703 4.566 -5.824 1 82.38 184 ASP A CA 1
ATOM 1435 C C . ASP A 1 184 ? 26.188 4.469 -5.703 1 82.38 184 ASP A C 1
ATOM 1437 O O . ASP A 1 184 ? 25.469 5.328 -6.215 1 82.38 184 ASP A O 1
ATOM 1441 N N . ALA A 1 185 ? 25.797 3.473 -4.961 1 86.56 185 ALA A N 1
ATOM 1442 C CA . ALA A 1 185 ? 24.375 3.275 -4.754 1 86.56 185 ALA A CA 1
ATOM 1443 C C . ALA A 1 185 ? 23.766 4.441 -3.982 1 86.56 185 ALA A C 1
ATOM 1445 O O . ALA A 1 185 ? 22.625 4.84 -4.238 1 86.56 185 ALA A O 1
ATOM 1446 N N . LEU A 1 186 ? 24.516 5.043 -3.193 1 87.12 186 LEU A N 1
ATOM 1447 C CA . LEU A 1 186 ? 24.062 6.18 -2.406 1 87.12 186 LEU A CA 1
ATOM 1448 C C . LEU A 1 186 ? 23.828 7.402 -3.293 1 87.12 186 LEU A C 1
ATOM 1450 O O . LEU A 1 186 ? 22.922 8.195 -3.039 1 87.12 186 LEU A O 1
ATOM 1454 N N . LEU A 1 187 ? 24.625 7.465 -4.34 1 88.38 187 LEU A N 1
ATOM 1455 C CA . LEU A 1 187 ? 24.438 8.555 -5.289 1 88.38 187 LEU A CA 1
ATOM 1456 C C . LEU A 1 187 ? 23.078 8.445 -5.973 1 88.38 187 LEU A C 1
ATOM 1458 O O . LEU A 1 187 ? 22.391 9.453 -6.18 1 88.38 187 LEU A O 1
ATOM 1462 N N . TYR A 1 188 ? 22.75 7.266 -6.23 1 91 188 TYR A N 1
ATOM 1463 C CA . TYR A 1 188 ? 21.438 7.039 -6.855 1 91 188 TYR A CA 1
ATOM 1464 C C . TYR A 1 188 ? 20.312 7.391 -5.898 1 91 188 TYR A C 1
ATOM 1466 O O . TYR A 1 188 ? 19.297 7.973 -6.305 1 91 188 TYR A O 1
ATOM 1474 N N . CYS A 1 189 ? 20.469 7.07 -4.68 1 92.69 189 CYS A N 1
ATOM 1475 C CA . CYS A 1 189 ? 19.453 7.402 -3.684 1 92.69 189 CYS A CA 1
ATOM 1476 C C . CYS A 1 189 ? 19.312 8.914 -3.539 1 92.69 189 CYS A C 1
ATOM 1478 O O . CYS A 1 189 ? 18.188 9.43 -3.447 1 92.69 189 CYS A O 1
ATOM 1480 N N . ASN A 1 190 ? 20.391 9.547 -3.561 1 92.06 190 ASN A N 1
ATOM 1481 C CA . ASN A 1 190 ? 20.359 11 -3.463 1 92.06 190 ASN A CA 1
ATOM 1482 C C . ASN A 1 190 ? 19.703 11.633 -4.684 1 92.06 190 ASN A C 1
ATOM 1484 O O . ASN A 1 190 ? 18.984 12.625 -4.562 1 92.06 190 ASN A O 1
ATOM 1488 N N . ALA A 1 191 ? 20.031 11.039 -5.785 1 92.56 191 ALA A N 1
ATOM 1489 C CA . ALA A 1 191 ? 19.375 11.516 -7.008 1 92.56 191 ALA A CA 1
ATOM 1490 C C . ALA A 1 191 ? 17.875 11.352 -6.93 1 92.56 191 ALA A C 1
ATOM 1492 O O . ALA A 1 191 ? 17.125 12.25 -7.312 1 92.56 191 ALA A O 1
ATOM 1493 N N . LEU A 1 192 ? 17.438 10.203 -6.465 1 95.94 192 LEU A N 1
ATOM 1494 C CA . LEU A 1 192 ? 16 9.977 -6.305 1 95.94 192 LEU A CA 1
ATOM 1495 C C . LEU A 1 192 ? 15.406 10.93 -5.277 1 95.94 192 LEU A C 1
ATOM 1497 O O . LEU A 1 192 ? 14.297 11.43 -5.461 1 95.94 192 LEU A O 1
ATOM 1501 N N . LYS A 1 193 ? 16.125 11.133 -4.211 1 94.94 193 LYS A N 1
ATOM 1502 C CA . LYS A 1 193 ? 15.68 12.094 -3.203 1 94.94 193 LYS A CA 1
ATOM 1503 C C . LYS A 1 193 ? 15.477 13.477 -3.811 1 94.94 193 LYS A C 1
ATOM 1505 O O . LYS A 1 193 ? 14.477 14.141 -3.533 1 94.94 193 LYS A O 1
ATOM 1510 N N . HIS A 1 194 ? 16.406 13.844 -4.602 1 93.56 194 HIS A N 1
ATOM 1511 C CA . HIS A 1 194 ? 16.297 15.109 -5.309 1 93.56 194 HIS A CA 1
ATOM 1512 C C . HIS A 1 194 ? 15.047 15.148 -6.176 1 93.56 194 HIS A C 1
ATOM 1514 O O . HIS A 1 194 ? 14.312 16.141 -6.164 1 93.56 194 HIS A O 1
ATOM 1520 N N . ASN A 1 195 ? 14.852 14.109 -6.918 1 95.75 195 ASN A N 1
ATOM 1521 C CA . ASN A 1 195 ? 13.672 14.039 -7.777 1 95.75 195 ASN A CA 1
ATOM 1522 C C . ASN A 1 195 ? 12.383 14.102 -6.965 1 95.75 195 ASN A C 1
ATOM 1524 O O . ASN A 1 195 ? 11.383 14.672 -7.418 1 95.75 195 ASN A O 1
ATOM 1528 N N . CYS A 1 196 ? 12.352 13.5 -5.816 1 96.38 196 CYS A N 1
ATOM 1529 C CA . CYS A 1 196 ? 11.188 13.555 -4.941 1 96.38 196 CYS A CA 1
ATOM 1530 C C . CYS A 1 196 ? 10.891 14.992 -4.527 1 96.38 196 CYS A C 1
ATOM 1532 O O . CYS A 1 196 ? 9.75 15.445 -4.621 1 96.38 196 CYS A O 1
ATOM 1534 N N . LEU A 1 197 ? 11.914 15.633 -4.102 1 94.44 197 LEU A N 1
ATOM 1535 C CA . LEU A 1 197 ? 11.742 17 -3.641 1 94.44 197 LEU A CA 1
ATOM 1536 C C . LEU A 1 197 ? 11.297 17.906 -4.785 1 94.44 197 LEU A C 1
ATOM 1538 O O . LEU A 1 197 ? 10.445 18.781 -4.598 1 94.44 197 LEU A O 1
ATOM 1542 N N . GLN A 1 198 ? 11.867 17.688 -5.887 1 93.69 198 GLN A N 1
ATOM 1543 C CA . GLN A 1 198 ? 11.461 18.453 -7.059 1 93.69 198 GLN A CA 1
ATOM 1544 C C . GLN A 1 198 ? 9.984 18.219 -7.387 1 93.69 198 GLN A C 1
ATOM 1546 O O . GLN A 1 198 ? 9.258 19.141 -7.727 1 93.69 198 GLN A O 1
ATOM 1551 N N . TYR A 1 199 ? 9.578 17.031 -7.355 1 95.5 199 TYR A N 1
ATOM 1552 C CA . TYR A 1 199 ? 8.18 16.703 -7.621 1 95.5 199 TYR A CA 1
ATOM 1553 C C . TYR A 1 199 ? 7.262 17.375 -6.609 1 95.5 199 TYR A C 1
ATOM 1555 O O . TYR A 1 199 ? 6.195 17.875 -6.969 1 95.5 199 TYR A O 1
ATOM 1563 N N . ILE A 1 200 ? 7.648 17.312 -5.375 1 95.31 200 ILE A N 1
ATOM 1564 C CA . ILE A 1 200 ? 6.871 17.953 -4.32 1 95.31 200 ILE A CA 1
ATOM 1565 C C . ILE A 1 200 ? 6.73 19.453 -4.613 1 95.31 200 ILE A C 1
ATOM 1567 O O . ILE A 1 200 ? 5.645 20.016 -4.461 1 95.31 200 ILE A O 1
ATOM 1571 N N . ASP A 1 201 ? 7.793 20.062 -5.031 1 94.31 201 ASP A N 1
ATOM 1572 C CA . ASP A 1 201 ? 7.781 21.484 -5.359 1 94.31 201 ASP A CA 1
ATOM 1573 C C . ASP A 1 201 ? 6.797 21.766 -6.492 1 94.31 201 ASP A C 1
ATOM 1575 O O . ASP A 1 201 ? 6.066 22.766 -6.445 1 94.31 201 ASP A O 1
ATOM 1579 N N . LEU A 1 202 ? 6.789 20.922 -7.453 1 92.44 202 LEU A N 1
ATOM 1580 C CA . LEU A 1 202 ? 5.988 21.141 -8.656 1 92.44 202 LEU A CA 1
ATOM 1581 C C . LEU A 1 202 ? 4.516 20.859 -8.383 1 92.44 202 LEU A C 1
ATOM 1583 O O . LEU A 1 202 ? 3.637 21.531 -8.938 1 92.44 202 LEU A O 1
ATOM 1587 N N . HIS A 1 203 ? 4.207 19.891 -7.559 1 94 203 HIS A N 1
ATOM 1588 C CA . HIS A 1 203 ? 2.84 19.469 -7.285 1 94 203 HIS A CA 1
ATOM 1589 C C . HIS A 1 203 ? 2.504 19.609 -5.805 1 94 203 HIS A C 1
ATOM 1591 O O . HIS A 1 203 ? 1.951 18.688 -5.195 1 94 203 HIS A O 1
ATOM 1597 N N . THR A 1 204 ? 2.777 20.734 -5.273 1 94.56 204 THR A N 1
ATOM 1598 C CA . THR A 1 204 ? 2.736 20.969 -3.834 1 94.56 204 THR A CA 1
ATOM 1599 C C . THR A 1 204 ? 1.331 20.734 -3.289 1 94.56 204 THR A C 1
ATOM 1601 O O . THR A 1 204 ? 1.149 19.969 -2.338 1 94.56 204 THR A O 1
ATOM 1604 N N . LYS A 1 205 ? 0.337 21.328 -3.871 1 94.88 205 LYS A N 1
ATOM 1605 C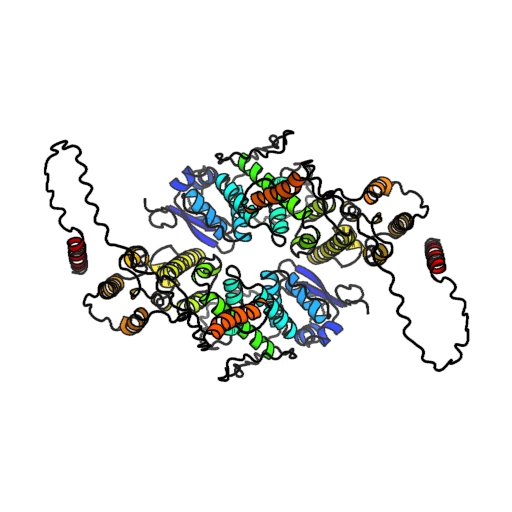 CA . LYS A 1 205 ? -1.021 21.25 -3.34 1 94.88 205 LYS A CA 1
ATOM 1606 C C . LYS A 1 205 ? -1.508 19.797 -3.326 1 94.88 205 LYS A C 1
ATOM 1608 O O . LYS A 1 205 ? -1.988 19.312 -2.301 1 94.88 205 LYS A O 1
ATOM 1613 N N . GLU A 1 206 ? -1.35 19.109 -4.406 1 95.31 206 GLU A N 1
ATOM 1614 C CA . GLU A 1 206 ? -1.813 17.734 -4.531 1 95.31 206 GLU A CA 1
ATOM 1615 C C . GLU A 1 206 ? -1.085 16.812 -3.557 1 95.31 206 GLU A C 1
ATOM 1617 O O . GLU A 1 206 ? -1.695 15.922 -2.959 1 95.31 206 GLU A O 1
ATOM 1622 N N . VAL A 1 207 ? 0.187 17.031 -3.398 1 96.56 207 VAL A N 1
ATOM 1623 C CA . VAL A 1 207 ? 1.019 16.188 -2.553 1 96.56 207 VAL A CA 1
ATOM 1624 C C . VAL A 1 207 ? 0.68 16.422 -1.083 1 96.56 207 VAL A C 1
ATOM 1626 O O . VAL A 1 207 ? 0.535 15.477 -0.307 1 96.56 207 VAL A O 1
ATOM 1629 N N . LEU A 1 208 ? 0.492 17.656 -0.67 1 96.25 208 LEU A N 1
ATOM 1630 C CA . LEU A 1 208 ? 0.239 18 0.725 1 96.25 208 LEU A CA 1
ATOM 1631 C C . LEU A 1 208 ? -1.139 17.5 1.162 1 96.25 208 LEU A C 1
ATOM 1633 O O . LEU A 1 208 ? -1.404 17.375 2.359 1 96.25 208 LEU A O 1
ATOM 1637 N N . GLU A 1 209 ? -1.949 17.25 0.237 1 95.06 209 GLU A N 1
ATOM 1638 C CA . GLU A 1 209 ? -3.299 16.797 0.56 1 95.06 209 GLU A CA 1
ATOM 1639 C C . GLU A 1 209 ? -3.35 15.289 0.729 1 95.06 209 GLU A C 1
ATOM 1641 O O . GLU A 1 209 ? -4.352 14.742 1.196 1 95.06 209 GLU A O 1
ATOM 1646 N N . GLN A 1 210 ? -2.277 14.625 0.419 1 96.06 210 GLN A N 1
ATOM 1647 C CA . GLN A 1 210 ? -2.236 13.172 0.525 1 96.06 210 GLN A CA 1
ATOM 1648 C C . GLN A 1 210 ? -2.141 12.727 1.982 1 96.06 210 GLN A C 1
ATOM 1650 O O . GLN A 1 210 ? -1.528 13.414 2.805 1 96.06 210 GLN A O 1
ATOM 1655 N N . GLU A 1 211 ? -2.689 11.539 2.297 1 95.69 211 GLU A N 1
ATOM 1656 C CA . GLU A 1 211 ? -2.67 11.023 3.664 1 95.69 211 GLU A CA 1
ATOM 1657 C C . GLU A 1 211 ? -1.257 10.633 4.086 1 95.69 211 GLU A C 1
ATOM 1659 O O . GLU A 1 211 ? -0.938 10.633 5.277 1 95.69 211 GLU A O 1
ATOM 1664 N N . GLU A 1 212 ? -0.402 10.398 3.064 1 96.19 212 GLU A N 1
ATOM 1665 C CA . GLU A 1 212 ? 0.968 9.992 3.361 1 96.19 212 GLU A CA 1
ATOM 1666 C C . GLU A 1 212 ? 1.726 11.102 4.094 1 96.19 212 GLU A C 1
ATOM 1668 O O . GLU A 1 212 ? 2.762 10.844 4.711 1 96.19 212 GLU A O 1
ATOM 1673 N N . LEU A 1 213 ? 1.26 12.312 3.996 1 97.38 213 LEU A N 1
ATOM 1674 C CA . LEU A 1 213 ? 1.879 13.422 4.719 1 97.38 213 LEU A CA 1
ATOM 1675 C C . LEU A 1 213 ? 1.864 13.164 6.223 1 97.38 213 LEU A C 1
ATOM 1677 O O . LEU A 1 213 ? 2.816 13.516 6.926 1 97.38 213 LEU A O 1
ATOM 1681 N N . GLU A 1 214 ? 0.826 12.547 6.656 1 96.44 214 GLU A N 1
ATOM 1682 C CA . GLU A 1 214 ? 0.634 12.289 8.086 1 96.44 214 GLU A CA 1
ATOM 1683 C C . GLU A 1 214 ? 1.604 11.227 8.594 1 96.44 214 GLU A C 1
ATOM 1685 O O . GLU A 1 214 ? 1.786 11.078 9.797 1 96.44 214 GLU A O 1
ATOM 1690 N N . GLU A 1 215 ? 2.215 10.555 7.664 1 94.88 215 GLU A N 1
ATOM 1691 C CA . GLU A 1 215 ? 3.135 9.492 8.047 1 94.88 215 GLU A CA 1
ATOM 1692 C C . GLU A 1 215 ? 4.566 10.008 8.164 1 94.88 215 GLU A C 1
ATOM 1694 O O . GLU A 1 215 ? 5.453 9.305 8.648 1 94.88 215 GLU A O 1
ATOM 1699 N N . LEU A 1 216 ? 4.789 11.234 7.75 1 96.25 216 LEU A N 1
ATOM 1700 C CA . LEU A 1 216 ? 6.121 11.82 7.852 1 96.25 216 LEU A CA 1
ATOM 1701 C C . LEU A 1 216 ? 6.496 12.062 9.312 1 96.25 216 LEU A C 1
ATOM 1703 O O . LEU A 1 216 ? 5.629 12.352 10.141 1 96.25 216 LEU A O 1
ATOM 1707 N N . ASP A 1 217 ? 7.785 11.922 9.578 1 94.12 217 ASP A N 1
ATOM 1708 C CA . ASP A 1 217 ? 8.25 12.352 10.891 1 94.12 217 ASP A CA 1
ATOM 1709 C C . ASP A 1 217 ? 8.398 13.875 10.953 1 94.12 217 ASP A C 1
ATOM 1711 O O . ASP A 1 217 ? 8.297 14.555 9.93 1 94.12 217 ASP A O 1
ATOM 1715 N N . CYS A 1 218 ? 8.602 14.336 12.117 1 95.06 218 CYS A N 1
ATOM 1716 C CA . CYS A 1 218 ? 8.641 15.773 12.336 1 95.06 218 CYS A CA 1
ATOM 1717 C C . CYS A 1 218 ? 9.742 16.422 11.508 1 95.06 218 CYS A C 1
ATOM 1719 O O . CYS A 1 218 ? 9.531 17.469 10.898 1 95.06 218 CYS A O 1
ATOM 1721 N N . GLU A 1 219 ? 10.852 15.812 11.438 1 94.44 219 GLU A N 1
ATOM 1722 C CA . GLU A 1 219 ? 11.969 16.375 10.695 1 94.44 219 GLU A CA 1
ATOM 1723 C C . GLU A 1 219 ? 11.68 16.422 9.195 1 94.44 219 GLU A C 1
ATOM 1725 O O . GLU A 1 219 ? 11.961 17.422 8.531 1 94.44 219 GLU A O 1
ATOM 1730 N N . GLY A 1 220 ? 11.141 15.297 8.703 1 94.94 220 GLY A N 1
ATOM 1731 C CA . GLY A 1 220 ? 10.773 15.273 7.293 1 94.94 220 GLY A CA 1
ATOM 1732 C C . GLY A 1 220 ? 9.766 16.344 6.926 1 94.94 220 GLY A C 1
ATOM 1733 O O . GLY A 1 220 ? 9.875 16.969 5.871 1 94.94 220 GLY A O 1
ATOM 1734 N N . LEU A 1 221 ? 8.812 16.516 7.734 1 97.31 221 LEU A N 1
ATOM 1735 C CA . LEU A 1 221 ? 7.801 17.547 7.523 1 97.31 221 LEU A CA 1
ATOM 1736 C C . LEU A 1 221 ? 8.43 18.938 7.535 1 97.31 221 LEU A C 1
ATOM 1738 O O . LEU A 1 221 ? 8.117 19.766 6.688 1 97.31 221 LEU A O 1
ATOM 1742 N N . ARG A 1 222 ? 9.281 19.156 8.461 1 96.44 222 ARG A N 1
ATOM 1743 C CA . ARG A 1 222 ? 9.945 20.438 8.609 1 96.44 222 ARG A CA 1
ATOM 1744 C C . ARG A 1 222 ? 10.75 20.781 7.359 1 96.44 222 ARG A C 1
ATOM 1746 O O . ARG A 1 222 ? 10.68 21.906 6.859 1 96.44 222 ARG A O 1
ATOM 1753 N N . LEU A 1 223 ? 11.438 19.812 6.855 1 94.94 223 LEU A N 1
ATOM 1754 C CA . LEU A 1 223 ? 12.281 20.031 5.684 1 94.94 223 LEU A CA 1
ATOM 1755 C C . LEU A 1 223 ? 11.445 20.406 4.469 1 94.94 223 LEU A C 1
ATOM 1757 O O . LEU A 1 223 ? 11.852 21.25 3.66 1 94.94 223 LEU A O 1
ATOM 1761 N N . ILE A 1 224 ? 10.297 19.859 4.363 1 95.75 224 ILE A N 1
ATOM 1762 C CA . ILE A 1 224 ? 9.414 20.188 3.252 1 95.75 224 ILE A CA 1
ATOM 1763 C C . ILE A 1 224 ? 8.812 21.578 3.457 1 95.75 224 ILE A C 1
ATOM 1765 O O . ILE A 1 224 ? 8.789 22.391 2.529 1 95.75 224 ILE A O 1
ATOM 1769 N N . ALA A 1 225 ? 8.398 21.875 4.656 1 95.88 225 ALA A N 1
ATOM 1770 C CA . ALA A 1 225 ? 7.73 23.141 4.961 1 95.88 225 ALA A CA 1
ATOM 1771 C C . ALA A 1 225 ? 8.68 24.312 4.773 1 95.88 225 ALA A C 1
ATOM 1773 O O . ALA A 1 225 ? 8.258 25.406 4.398 1 95.88 225 ALA A O 1
ATOM 1774 N N . LEU A 1 226 ? 9.945 24.078 4.969 1 93.88 226 LEU A N 1
ATOM 1775 C CA . LEU A 1 226 ? 10.93 25.156 4.934 1 93.88 226 LEU A CA 1
ATOM 1776 C C . LEU A 1 226 ? 11.406 25.422 3.508 1 93.88 226 LEU A C 1
ATOM 1778 O O . LEU A 1 226 ? 12.094 26.406 3.248 1 93.88 226 LEU A O 1
ATOM 1782 N N . ARG A 1 227 ? 11.023 24.625 2.66 1 93 227 ARG A N 1
ATOM 1783 C CA . ARG A 1 227 ? 11.523 24.766 1.298 1 93 227 ARG A CA 1
ATOM 1784 C C . ARG A 1 227 ? 11.039 26.062 0.674 1 93 227 ARG A C 1
ATOM 1786 O O . ARG A 1 227 ? 9.844 26.375 0.718 1 93 227 ARG A O 1
ATOM 1793 N N . GLU A 1 228 ? 11.93 26.719 0.056 1 91.81 228 GLU A N 1
ATOM 1794 C CA . GLU A 1 228 ? 11.633 27.984 -0.606 1 91.81 228 GLU A CA 1
ATOM 1795 C C . GLU A 1 228 ? 11.078 27.75 -2.008 1 91.81 228 GLU A C 1
ATOM 1797 O O . GLU A 1 228 ? 10.555 28.688 -2.633 1 91.81 228 GLU A O 1
ATOM 1802 N N . THR A 1 229 ? 11.094 26.547 -2.455 1 91.62 229 THR A N 1
ATOM 1803 C CA . THR A 1 229 ? 10.766 26.25 -3.846 1 91.62 229 THR A CA 1
ATOM 1804 C C . THR A 1 229 ? 9.352 25.672 -3.957 1 91.62 229 THR A C 1
ATOM 1806 O O . THR A 1 229 ? 8.938 25.25 -5.035 1 91.62 229 THR A O 1
ATOM 1809 N N . LEU A 1 230 ? 8.609 25.656 -2.869 1 91.69 230 LEU A N 1
ATOM 1810 C CA . LEU A 1 230 ? 7.246 25.141 -2.92 1 91.69 230 LEU A CA 1
ATOM 1811 C C . LEU A 1 230 ? 6.371 26.016 -3.814 1 91.69 230 LEU A C 1
ATOM 1813 O O . LEU A 1 230 ? 6.5 27.234 -3.811 1 91.69 230 LEU A O 1
ATOM 1817 N N . THR A 1 231 ? 5.609 25.328 -4.625 1 85.06 231 THR A N 1
ATOM 1818 C CA . THR A 1 231 ? 4.637 26.062 -5.422 1 85.06 231 THR A CA 1
ATOM 1819 C C . THR A 1 231 ? 3.281 26.109 -4.723 1 85.06 231 THR A C 1
ATOM 1821 O O . THR A 1 231 ? 2.479 25.188 -4.863 1 85.06 231 THR A O 1
ATOM 1824 N N . VAL A 1 232 ? 3.195 26.969 -3.846 1 72.38 232 VAL A N 1
ATOM 1825 C CA . VAL A 1 232 ? 1.941 27.031 -3.102 1 72.38 232 VAL A CA 1
ATOM 1826 C C . VAL A 1 232 ? 1.119 28.234 -3.566 1 72.38 232 VAL A C 1
ATOM 1828 O O . VAL A 1 232 ? 1.562 29.375 -3.451 1 72.38 232 VAL A O 1
ATOM 1831 N N . PRO A 1 233 ? 0.094 27.953 -4.23 1 66.94 233 PRO A N 1
ATOM 1832 C CA . PRO A 1 233 ? -0.732 29.109 -4.539 1 66.94 233 PRO A CA 1
ATOM 1833 C C . PRO A 1 233 ? -1.127 29.906 -3.297 1 66.94 233 PRO A C 1
ATOM 1835 O O . PRO A 1 233 ? -1.231 31.141 -3.35 1 66.94 233 PRO A O 1
ATOM 1838 N N . LEU A 1 234 ? -1.295 29.141 -2.271 1 76.75 234 LEU A N 1
ATOM 1839 C CA . LEU A 1 234 ? -1.752 29.703 -1.008 1 76.75 234 LEU A CA 1
ATOM 1840 C C . LEU A 1 234 ? -1.032 29.062 0.171 1 76.75 234 LEU A C 1
ATOM 1842 O O . LEU A 1 234 ? -0.917 27.828 0.236 1 76.75 234 LEU A O 1
ATOM 1846 N N . GLU A 1 235 ? -0.547 29.859 1.048 1 91.81 235 GLU A N 1
ATOM 1847 C CA . GLU A 1 235 ? 0.132 29.406 2.258 1 91.81 235 GLU A CA 1
ATOM 1848 C C . GLU A 1 235 ? -0.836 28.703 3.199 1 91.81 235 GLU A C 1
ATOM 1850 O O . GLU A 1 235 ? -0.414 27.953 4.086 1 91.81 235 GLU A O 1
ATOM 1855 N N . SER A 1 236 ? -2.094 28.922 2.859 1 92.69 236 SER A N 1
ATOM 1856 C CA . SER A 1 236 ? -3.121 28.281 3.668 1 92.69 236 SER A CA 1
ATOM 1857 C C . SER A 1 236 ? -3.104 26.766 3.475 1 92.69 236 SER A C 1
ATOM 1859 O O . SER A 1 236 ? -3.418 26.016 4.398 1 92.69 236 SER A O 1
ATOM 1861 N N . VAL A 1 237 ? -2.721 26.359 2.307 1 93.88 237 VAL A N 1
ATOM 1862 C CA . VAL A 1 237 ? -2.662 24.922 2.008 1 93.88 237 VAL A CA 1
ATOM 1863 C C . VAL A 1 237 ? -1.596 24.266 2.873 1 93.88 237 VAL A C 1
ATOM 1865 O O . VAL A 1 237 ? -1.825 23.188 3.432 1 93.88 237 VAL A O 1
ATOM 1868 N N . LEU A 1 238 ? -0.476 24.938 2.965 1 95.88 238 LEU A N 1
ATOM 1869 C CA . LEU A 1 238 ? 0.599 24.422 3.805 1 95.88 238 LEU A CA 1
ATOM 1870 C C . LEU A 1 238 ? 0.179 24.406 5.27 1 95.88 238 LEU A C 1
ATOM 1872 O O . LEU A 1 238 ? 0.42 23.422 5.977 1 95.88 238 LEU A O 1
ATOM 1876 N N . PHE A 1 239 ? -0.484 25.484 5.711 1 96.75 239 PHE A N 1
ATOM 1877 C CA . PHE A 1 239 ? -0.915 25.547 7.102 1 96.75 239 PHE A CA 1
ATOM 1878 C C . PHE A 1 239 ? -1.894 24.422 7.426 1 96.75 239 PHE A C 1
ATOM 1880 O O . PHE A 1 239 ? -1.768 23.766 8.461 1 96.75 239 PHE A O 1
ATOM 1887 N N . ASP A 1 240 ? -2.812 24.203 6.559 1 96 240 ASP A N 1
ATOM 1888 C CA . ASP A 1 240 ? -3.801 23.156 6.75 1 96 240 ASP A CA 1
ATOM 1889 C C . ASP A 1 240 ? -3.129 21.781 6.848 1 96 240 ASP A C 1
ATOM 1891 O O . ASP A 1 240 ? -3.545 20.938 7.641 1 96 240 ASP A O 1
ATOM 1895 N N . ALA A 1 241 ? -2.17 21.562 6.02 1 96.88 241 ALA A N 1
ATOM 1896 C CA . ALA A 1 241 ? -1.422 20.312 6.043 1 96.88 241 ALA A CA 1
ATOM 1897 C C . ALA A 1 241 ? -0.72 20.125 7.387 1 96.88 241 ALA A C 1
ATOM 1899 O O . ALA A 1 241 ? -0.69 19.016 7.922 1 96.88 241 ALA A O 1
ATOM 1900 N N . LEU A 1 242 ? -0.194 21.188 7.941 1 97.69 242 LEU A N 1
ATOM 1901 C CA . LEU A 1 242 ? 0.483 21.109 9.234 1 97.69 242 LEU A CA 1
ATOM 1902 C C . LEU A 1 242 ? -0.505 20.766 10.344 1 97.69 242 LEU A C 1
ATOM 1904 O O . LEU A 1 242 ? -0.197 19.984 11.234 1 97.69 242 LEU A O 1
ATOM 1908 N N . VAL A 1 243 ? -1.636 21.391 10.266 1 96.81 243 VAL A N 1
ATOM 1909 C CA . VAL A 1 243 ? -2.664 21.141 11.273 1 96.81 243 VAL A CA 1
ATOM 1910 C C . VAL A 1 243 ? -3.084 19.672 11.234 1 96.81 243 VAL A C 1
ATOM 1912 O O . VAL A 1 243 ? -3.211 19.031 12.273 1 96.81 243 VAL A O 1
ATOM 1915 N N . ARG A 1 244 ? -3.25 19.156 10.07 1 95.94 244 ARG A N 1
ATOM 1916 C CA . ARG A 1 244 ? -3.621 17.75 9.898 1 95.94 244 ARG A CA 1
ATOM 1917 C C . ARG A 1 244 ? -2.549 16.828 10.469 1 95.94 244 ARG A C 1
ATOM 1919 O O . ARG A 1 244 ? -2.861 15.852 11.141 1 95.94 244 ARG A O 1
ATOM 1926 N N . TRP A 1 245 ? -1.377 17.172 10.141 1 97.81 245 TRP A N 1
ATOM 1927 C CA . TRP A 1 245 ? -0.266 16.359 10.633 1 97.81 245 TRP A CA 1
ATOM 1928 C C . TRP A 1 245 ? -0.224 16.375 12.156 1 97.81 245 TRP A C 1
ATOM 1930 O O . TRP A 1 245 ? -0.053 15.328 12.789 1 97.81 245 TRP A O 1
ATOM 1940 N N . CYS A 1 246 ? -0.39 17.516 12.828 1 96.88 246 CYS A N 1
ATOM 1941 C CA . CYS A 1 246 ? -0.343 17.656 14.281 1 96.88 246 CYS A CA 1
ATOM 1942 C C . CYS A 1 246 ? -1.455 16.844 14.938 1 96.88 246 CYS A C 1
ATOM 1944 O O . CYS A 1 246 ? -1.235 16.203 15.969 1 96.88 246 CYS A O 1
ATOM 1946 N N . ASN A 1 247 ? -2.529 16.969 14.305 1 96.12 247 ASN A N 1
ATOM 1947 C CA . ASN A 1 247 ? -3.662 16.219 14.836 1 96.12 247 ASN A CA 1
ATOM 1948 C C . ASN A 1 247 ? -3.389 14.719 14.836 1 96.12 247 ASN A C 1
ATOM 1950 O O . ASN A 1 247 ? -3.637 14.047 15.836 1 96.12 247 ASN A O 1
ATOM 1954 N N . CYS A 1 248 ? -2.904 14.25 13.797 1 96.44 248 CYS A N 1
ATOM 1955 C CA . CYS A 1 248 ? -2.605 12.828 13.664 1 96.44 248 CYS A CA 1
ATOM 1956 C C . CYS A 1 248 ? -1.479 12.422 14.609 1 96.44 248 CYS A C 1
ATOM 1958 O O . CYS A 1 248 ? -1.549 11.375 15.25 1 96.44 248 CYS A O 1
ATOM 1960 N N . GLU A 1 249 ? -0.497 13.289 14.672 1 97.12 249 GLU A N 1
ATOM 1961 C CA . GLU A 1 249 ? 0.646 12.992 15.531 1 97.12 249 GLU A CA 1
ATOM 1962 C C . GLU A 1 249 ? 0.239 12.945 17 1 97.12 249 GLU A C 1
ATOM 1964 O O . GLU A 1 249 ? 0.726 12.109 17.766 1 97.12 249 GLU A O 1
ATOM 1969 N N . CYS A 1 250 ? -0.617 13.797 17.406 1 97.19 250 CYS A N 1
ATOM 1970 C CA . CYS A 1 250 ? -1.112 13.773 18.766 1 97.19 250 CYS A CA 1
ATOM 1971 C C . CYS A 1 250 ? -1.868 12.484 19.062 1 97.19 250 CYS A C 1
ATOM 1973 O O . CYS A 1 250 ? -1.702 11.883 20.125 1 97.19 250 CYS A O 1
ATOM 1975 N N . LYS A 1 251 ? -2.668 12.031 18.109 1 96.75 251 LYS A N 1
ATOM 1976 C CA . LYS A 1 251 ? -3.391 10.773 18.266 1 96.75 251 LYS A CA 1
ATOM 1977 C C . LYS A 1 251 ? -2.428 9.594 18.391 1 96.75 251 LYS A C 1
ATOM 1979 O O . LYS A 1 251 ? -2.609 8.734 19.25 1 96.75 251 LYS A O 1
ATOM 1984 N N . ARG A 1 252 ? -1.467 9.648 17.625 1 95.94 252 ARG A N 1
ATOM 1985 C CA . ARG A 1 252 ? -0.497 8.555 17.594 1 95.94 252 ARG A CA 1
ATOM 1986 C C . ARG A 1 252 ? 0.302 8.5 18.891 1 95.94 252 ARG A C 1
ATOM 1988 O O . ARG A 1 252 ? 0.631 7.418 19.375 1 95.94 252 ARG A O 1
ATOM 1995 N N . ARG A 1 253 ? 0.583 9.688 19.469 1 95.81 253 ARG A N 1
ATOM 1996 C CA . ARG A 1 253 ? 1.377 9.766 20.688 1 95.81 253 ARG A CA 1
ATOM 1997 C C . ARG A 1 253 ? 0.486 9.703 21.922 1 95.81 253 ARG A C 1
ATOM 1999 O O . ARG A 1 253 ? 0.962 9.883 23.047 1 95.81 253 ARG A O 1
ATOM 2006 N N . ARG A 1 254 ? -0.78 9.539 21.719 1 95.5 254 ARG A N 1
ATOM 2007 C CA . ARG A 1 254 ? -1.761 9.406 22.797 1 95.5 254 ARG A CA 1
ATOM 2008 C C . ARG A 1 254 ? -1.82 10.68 23.641 1 95.5 254 ARG A C 1
ATOM 2010 O O . ARG A 1 254 ? -1.845 10.609 24.875 1 95.5 254 ARG A O 1
ATOM 2017 N N . LEU A 1 255 ? -1.7 11.781 23 1 96 255 LEU A N 1
ATOM 2018 C CA . LEU A 1 255 ? -1.812 13.086 23.656 1 96 255 LEU A CA 1
ATOM 2019 C C . LEU A 1 255 ? -3.199 13.68 23.453 1 96 255 LEU A C 1
ATOM 2021 O O . LEU A 1 255 ? -3.867 13.375 22.453 1 96 255 LEU A O 1
ATOM 2025 N N . GLU A 1 256 ? -3.527 14.477 24.344 1 95 256 GLU A N 1
ATOM 2026 C CA . GLU A 1 256 ? -4.777 15.211 24.172 1 95 256 GLU A CA 1
ATOM 2027 C C . GLU A 1 256 ? -4.703 16.156 22.969 1 95 256 GLU A C 1
ATOM 2029 O O . GLU A 1 256 ? -3.658 16.75 22.703 1 95 256 GLU A O 1
ATOM 2034 N N . LEU A 1 257 ? -5.855 16.297 22.359 1 95.38 257 LEU A N 1
ATOM 2035 C CA . LEU A 1 257 ? -5.906 17.141 21.172 1 95.38 257 LEU A CA 1
ATOM 2036 C C . LEU A 1 257 ? -6.074 18.609 21.578 1 95.38 257 LEU A C 1
ATOM 2038 O O . LEU A 1 257 ? -7.074 19.25 21.219 1 95.38 257 LEU A O 1
ATOM 2042 N N . SER A 1 258 ? -5.113 19.141 22.234 1 94.44 258 SER A N 1
ATOM 2043 C CA . SER A 1 258 ? -5.086 20.547 22.641 1 94.44 258 SER A CA 1
ATOM 2044 C C . SER A 1 258 ? -4.125 21.344 21.766 1 94.44 258 SER A C 1
ATOM 2046 O O . SER A 1 258 ? -3.242 20.781 21.109 1 94.44 258 SER A O 1
ATOM 2048 N N . ALA A 1 259 ? -4.379 22.609 21.719 1 94.25 259 ALA A N 1
ATOM 2049 C CA . ALA A 1 259 ? -3.51 23.484 20.938 1 94.25 259 ALA A CA 1
ATOM 2050 C C . ALA A 1 259 ? -2.076 23.438 21.469 1 94.25 259 ALA A C 1
ATOM 2052 O O . ALA A 1 259 ? -1.122 23.5 20.688 1 94.25 259 ALA A O 1
ATOM 2053 N N . GLU A 1 260 ? -1.984 23.344 22.75 1 95.44 260 GLU A N 1
ATOM 2054 C CA . GLU A 1 260 ? -0.665 23.312 23.375 1 95.44 260 GLU A CA 1
ATOM 2055 C C . GLU A 1 260 ? 0.112 22.062 22.938 1 95.44 260 GLU A C 1
ATOM 2057 O O . GLU A 1 260 ? 1.291 22.156 22.594 1 95.44 260 GLU A O 1
ATOM 2062 N N . ASN A 1 261 ? -0.537 20.938 22.984 1 96.88 261 ASN A N 1
ATOM 2063 C CA . ASN A 1 261 ? 0.112 19.688 22.578 1 96.88 261 ASN A CA 1
ATOM 2064 C C . ASN A 1 261 ? 0.445 19.688 21.094 1 96.88 261 ASN A C 1
ATOM 2066 O O . ASN A 1 261 ? 1.507 19.219 20.688 1 96.88 261 ASN A O 1
ATOM 2070 N N . LYS A 1 262 ? -0.461 20.188 20.281 1 96.81 262 LYS A N 1
ATOM 2071 C CA . LYS A 1 262 ? -0.235 20.266 18.844 1 96.81 262 LYS A CA 1
ATOM 2072 C C . LYS A 1 262 ? 0.969 21.141 18.516 1 96.81 262 LYS A C 1
ATOM 2074 O O . LYS A 1 262 ? 1.799 20.781 17.672 1 96.81 262 LYS A O 1
ATOM 2079 N N . ARG A 1 263 ? 1.021 22.312 19.172 1 96.88 263 ARG A N 1
ATOM 2080 C CA . ARG A 1 263 ? 2.16 23.203 18.984 1 96.88 263 ARG A CA 1
ATOM 2081 C C . ARG A 1 263 ? 3.459 22.531 19.422 1 96.88 263 ARG A C 1
ATOM 2083 O O . ARG A 1 263 ? 4.492 22.672 18.766 1 96.88 263 ARG A O 1
ATOM 2090 N N . ALA A 1 264 ? 3.379 21.812 20.484 1 97 264 ALA A N 1
ATOM 2091 C CA . ALA A 1 264 ? 4.562 21.156 21.047 1 97 264 ALA A CA 1
ATOM 2092 C C . ALA A 1 264 ? 5.094 20.094 20.109 1 97 264 ALA A C 1
ATOM 2094 O O . ALA A 1 264 ? 6.305 19.969 19.922 1 97 264 ALA A O 1
ATOM 2095 N N . VAL A 1 265 ? 4.207 19.312 19.516 1 96.94 265 VAL A N 1
ATOM 2096 C CA . VAL A 1 265 ? 4.641 18.219 18.656 1 96.94 265 VAL A CA 1
ATOM 2097 C C . VAL A 1 265 ? 5.18 18.797 17.344 1 96.94 265 VAL A C 1
ATOM 2099 O O . VAL A 1 265 ? 6.113 18.25 16.75 1 96.94 265 VAL A O 1
ATOM 2102 N N . LEU A 1 266 ? 4.605 19.828 16.828 1 96.62 266 LEU A N 1
ATOM 2103 C CA . LEU A 1 266 ? 5.004 20.438 15.578 1 96.62 266 LEU A CA 1
ATOM 2104 C C . LEU A 1 266 ? 6.344 21.156 15.719 1 96.62 266 LEU A C 1
ATOM 2106 O O . LEU A 1 266 ? 7.227 21 14.867 1 96.62 266 LEU A O 1
ATOM 2110 N N . GLY A 1 267 ? 6.5 21.891 16.797 1 95.75 267 GLY A N 1
ATOM 2111 C CA . GLY A 1 267 ? 7.684 22.719 17 1 95.75 267 GLY A CA 1
ATOM 2112 C C . GLY A 1 267 ? 7.566 24.094 16.391 1 95.75 267 GLY A C 1
ATOM 2113 O O . GLY A 1 267 ? 6.922 24.266 15.352 1 95.75 267 GLY A O 1
ATOM 2114 N N . GLU A 1 268 ? 8.273 25 16.875 1 93.69 268 GLU A N 1
ATOM 2115 C CA . GLU A 1 268 ? 8.18 26.406 16.469 1 93.69 268 GLU A CA 1
ATOM 2116 C C . GLU A 1 268 ? 8.82 26.625 15.094 1 93.69 268 GLU A C 1
ATOM 2118 O O . GLU A 1 268 ? 8.32 27.406 14.289 1 93.69 268 GLU A O 1
ATOM 2123 N N . ASP A 1 269 ? 9.836 25.875 14.859 1 93.69 269 ASP A N 1
ATOM 2124 C CA . ASP A 1 269 ? 10.523 26.047 13.586 1 93.69 269 ASP A CA 1
ATOM 2125 C C . ASP A 1 269 ? 9.602 25.719 12.414 1 93.69 269 ASP A C 1
ATOM 2127 O O . ASP A 1 269 ? 9.57 26.453 11.422 1 93.69 269 ASP A O 1
ATOM 2131 N N . THR A 1 270 ? 8.859 24.656 12.57 1 96.5 270 THR A N 1
ATOM 2132 C CA . THR A 1 270 ? 7.953 24.25 11.508 1 96.5 270 THR A CA 1
ATOM 2133 C C . THR A 1 270 ? 6.742 25.172 11.445 1 96.5 270 THR A C 1
ATOM 2135 O O . THR A 1 270 ? 6.27 25.516 10.352 1 96.5 270 THR A O 1
ATOM 2138 N N . LEU A 1 271 ? 6.289 25.562 12.594 1 96.75 271 LEU A N 1
ATOM 2139 C CA . LEU A 1 271 ? 5.145 26.453 12.664 1 96.75 271 LEU A CA 1
ATOM 2140 C C . LEU A 1 271 ? 5.453 27.781 11.977 1 96.75 271 LEU A C 1
ATOM 2142 O O . LEU A 1 271 ? 4.594 28.344 11.289 1 96.75 271 LEU A O 1
ATOM 2146 N N . TYR A 1 272 ? 6.703 28.234 12.117 1 95.5 272 TYR A N 1
ATOM 2147 C CA . TYR A 1 272 ? 7.086 29.531 11.586 1 95.5 272 TYR A CA 1
ATOM 2148 C C . TYR A 1 272 ? 7.535 29.422 10.133 1 95.5 272 TYR A C 1
ATOM 2150 O O . TYR A 1 272 ? 7.898 30.422 9.508 1 95.5 272 TYR A O 1
ATOM 2158 N N . ALA A 1 273 ? 7.496 28.234 9.602 1 94.38 273 ALA A N 1
ATOM 2159 C CA . ALA A 1 273 ? 7.867 28.047 8.203 1 94.38 273 ALA A CA 1
ATOM 2160 C C . ALA A 1 273 ? 6.789 28.594 7.273 1 94.38 273 ALA A C 1
ATOM 2162 O O . ALA A 1 273 ? 7.062 28.906 6.113 1 94.38 273 ALA A O 1
ATOM 2163 N N . VAL A 1 274 ? 5.566 28.688 7.746 1 96 274 VAL A N 1
ATOM 2164 C CA . VAL A 1 274 ? 4.457 29.188 6.949 1 96 274 VAL A CA 1
ATOM 2165 C C . VAL A 1 274 ? 4.594 30.703 6.781 1 96 274 VAL A C 1
ATOM 2167 O O . VAL A 1 274 ? 4.926 31.422 7.738 1 96 274 VAL A O 1
ATOM 2170 N N . ARG A 1 275 ? 4.34 31.188 5.605 1 94.5 275 ARG A N 1
ATOM 2171 C CA . ARG A 1 275 ? 4.383 32.625 5.348 1 94.5 275 ARG A CA 1
ATOM 2172 C C . ARG A 1 275 ? 3.031 33.281 5.629 1 94.5 275 ARG A C 1
ATOM 2174 O O . ARG A 1 275 ? 2.344 33.719 4.707 1 94.5 275 ARG A O 1
ATOM 2181 N N . TYR A 1 276 ? 2.783 33.469 6.887 1 95.5 276 TYR A N 1
ATOM 2182 C CA . TYR A 1 276 ? 1.498 34 7.34 1 95.5 276 TYR A CA 1
ATOM 2183 C C . TYR A 1 276 ? 1.236 35.375 6.758 1 95.5 276 TYR A C 1
ATOM 2185 O O . TYR A 1 276 ? 0.095 35.719 6.438 1 95.5 276 TYR A O 1
ATOM 2193 N N . LEU A 1 277 ? 2.307 36.125 6.586 1 93.5 277 LEU A N 1
ATOM 2194 C CA . LEU A 1 277 ? 2.184 37.531 6.207 1 93.5 277 LEU A CA 1
ATOM 2195 C C . LEU A 1 277 ? 1.779 37.656 4.742 1 93.5 277 LEU A C 1
ATOM 2197 O O . LEU A 1 277 ? 1.389 38.75 4.301 1 93.5 277 LEU A O 1
ATOM 2201 N N . LEU A 1 278 ? 1.853 36.594 4.047 1 92.69 278 LEU A N 1
ATOM 2202 C CA . LEU A 1 278 ? 1.446 36.625 2.645 1 92.69 278 LEU A CA 1
ATOM 2203 C C . LEU A 1 278 ? -0.015 36.219 2.496 1 92.69 278 LEU A C 1
ATOM 2205 O O . LEU A 1 278 ? -0.569 36.25 1.396 1 92.69 278 LEU A O 1
ATOM 2209 N N . MET A 1 279 ? -0.67 35.969 3.588 1 92.88 279 MET A N 1
ATOM 2210 C CA . MET A 1 279 ? -2.088 35.625 3.584 1 92.88 279 MET A CA 1
ATOM 2211 C C . MET A 1 279 ? -2.959 36.875 3.613 1 92.88 279 MET A C 1
ATOM 2213 O O . MET A 1 279 ? -2.516 37.938 4.062 1 92.88 279 MET A O 1
ATOM 2217 N N . SER A 1 280 ? -4.18 36.656 3.08 1 91.5 280 SER A N 1
ATOM 2218 C CA . SER A 1 280 ? -5.172 37.688 3.336 1 91.5 280 SER A CA 1
ATOM 2219 C C . SER A 1 280 ? -5.625 37.688 4.793 1 91.5 280 SER A C 1
ATOM 2221 O O . SER A 1 280 ? -5.438 36.688 5.496 1 91.5 280 SER A O 1
ATOM 2223 N N . SER A 1 281 ? -6.164 38.844 5.23 1 92.44 281 SER A N 1
ATOM 2224 C CA . SER A 1 281 ? -6.66 38.906 6.598 1 92.44 281 SER A CA 1
ATOM 2225 C C . SER A 1 281 ? -7.75 37.875 6.848 1 92.44 281 SER A C 1
ATOM 2227 O O . SER A 1 281 ? -7.797 37.25 7.918 1 92.44 281 SER A O 1
ATOM 2229 N N . GLU A 1 282 ? -8.5 37.594 5.887 1 92.56 282 GLU A N 1
ATOM 2230 C CA . GLU A 1 282 ? -9.578 36.625 6.016 1 92.56 282 GLU A CA 1
ATOM 2231 C C . GLU A 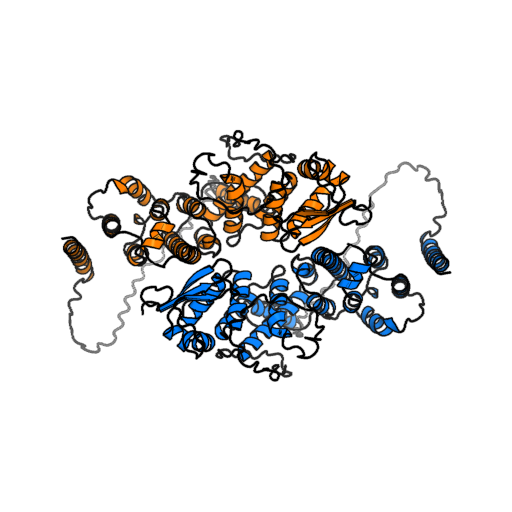1 282 ? -9.023 35.219 6.176 1 92.56 282 GLU A C 1
ATOM 2233 O O . GLU A 1 282 ? -9.477 34.469 7.043 1 92.56 282 GLU A O 1
ATOM 2238 N N . GLU A 1 283 ? -8.047 34.969 5.383 1 92 283 GLU A N 1
ATOM 2239 C CA . GLU A 1 283 ? -7.426 33.656 5.438 1 92 283 GLU A CA 1
ATOM 2240 C C . GLU A 1 283 ? -6.727 33.438 6.777 1 92 283 GLU A C 1
ATOM 2242 O O . GLU A 1 283 ? -6.816 32.344 7.355 1 92 283 GLU A O 1
ATOM 2247 N N . PHE A 1 284 ? -6.012 34.438 7.191 1 95.19 284 PHE A N 1
ATOM 2248 C CA . PHE A 1 284 ? -5.262 34.375 8.438 1 95.19 284 PHE A CA 1
ATOM 2249 C C . PHE A 1 284 ? -6.199 34.188 9.625 1 95.19 284 PHE A C 1
ATOM 2251 O O . PHE A 1 284 ? -5.906 33.406 10.539 1 95.19 284 PHE A O 1
ATOM 2258 N N . LEU A 1 285 ? -7.367 34.812 9.625 1 93.75 285 LEU A N 1
ATOM 2259 C CA . LEU A 1 285 ? -8.328 34.719 10.711 1 93.75 285 LEU A CA 1
ATOM 2260 C C . LEU A 1 285 ? -9.062 33.375 10.688 1 93.75 285 LEU A C 1
ATOM 2262 O O . LEU A 1 285 ? -9.289 32.781 11.734 1 93.75 285 LEU A O 1
ATOM 2266 N N . ALA A 1 286 ? -9.344 32.906 9.531 1 91.69 286 ALA A N 1
ATOM 2267 C CA . ALA A 1 286 ? -10.148 31.703 9.375 1 91.69 286 ALA A CA 1
ATOM 2268 C C . ALA A 1 286 ? -9.312 30.453 9.648 1 91.69 286 ALA A C 1
ATOM 2270 O O . ALA A 1 286 ? -9.844 29.422 10.07 1 91.69 286 ALA A O 1
ATOM 2271 N N . GLY A 1 287 ? -8.07 30.547 9.531 1 92.81 287 GLY A N 1
ATOM 2272 C CA . GLY A 1 287 ? -7.223 29.359 9.656 1 92.81 287 GLY A CA 1
ATOM 2273 C C . GLY A 1 287 ? -6.309 29.422 10.867 1 92.81 287 GLY A C 1
ATOM 2274 O O . GLY A 1 287 ? -6.684 28.969 11.953 1 92.81 287 GLY A O 1
ATOM 2275 N N . PRO A 1 288 ? -5.137 30.109 10.773 1 95 288 PRO A N 1
ATOM 2276 C CA . PRO A 1 288 ? -4.121 30.125 11.828 1 95 288 PRO A CA 1
ATOM 2277 C C . PRO A 1 288 ? -4.66 30.656 13.156 1 95 288 PRO A C 1
ATOM 2279 O O . PRO A 1 288 ? -4.375 30.078 14.211 1 95 288 PRO A O 1
ATOM 2282 N N . VAL A 1 289 ? -5.477 31.656 13.133 1 94.81 289 VAL A N 1
ATOM 2283 C CA . VAL A 1 289 ? -5.984 32.25 14.367 1 94.81 289 VAL A CA 1
ATOM 2284 C C . VAL A 1 289 ? -6.965 31.281 15.039 1 94.81 289 VAL A C 1
ATOM 2286 O O . VAL A 1 289 ? -6.879 31.047 16.25 1 94.81 289 VAL A O 1
ATOM 2289 N N . GLN A 1 290 ? -7.832 30.688 14.297 1 91 290 GLN A N 1
ATOM 2290 C CA . GLN A 1 290 ? -8.867 29.812 14.82 1 91 290 GLN A CA 1
ATOM 2291 C C . GLN A 1 290 ? -8.266 28.484 15.305 1 91 290 GLN A C 1
ATOM 2293 O O . GLN A 1 290 ? -8.836 27.828 16.188 1 91 290 GLN A O 1
ATOM 2298 N N . SER A 1 291 ? -7.168 28.109 14.758 1 92.19 291 SER A N 1
ATOM 2299 C CA . SER A 1 291 ? -6.547 26.828 15.109 1 92.19 291 SER A CA 1
ATOM 2300 C C . SER A 1 291 ? -6.031 26.844 16.547 1 92.19 291 SER A C 1
ATOM 2302 O O . SER A 1 291 ? -5.918 25.797 17.172 1 92.19 291 SER A O 1
ATOM 2304 N N . GLY A 1 292 ? -5.625 28 17.047 1 92.5 292 GLY A N 1
ATOM 2305 C CA . GLY A 1 292 ? -5.094 28.141 18.406 1 92.5 292 GLY A CA 1
ATOM 2306 C C . GLY A 1 292 ? -3.617 27.797 18.5 1 92.5 292 GLY A C 1
ATOM 2307 O O . GLY A 1 292 ? -3.043 27.797 19.578 1 92.5 292 GLY A O 1
ATOM 2308 N N . LEU A 1 293 ? -2.994 27.578 17.391 1 96 293 LEU A N 1
ATOM 2309 C CA . LEU A 1 293 ? -1.594 27.172 17.406 1 96 293 LEU A CA 1
ATOM 2310 C C . LEU A 1 293 ? -0.68 28.359 17.672 1 96 293 LEU A C 1
ATOM 2312 O O . LEU A 1 293 ? 0.449 28.203 18.125 1 96 293 LEU A O 1
ATOM 2316 N N . LEU A 1 294 ? -1.157 29.5 17.328 1 95.62 294 LEU A N 1
ATOM 2317 C CA . LEU A 1 294 ? -0.377 30.719 17.531 1 95.62 294 LEU A CA 1
ATOM 2318 C C . LEU A 1 294 ? -0.75 31.391 18.844 1 95.62 294 LEU A C 1
ATOM 2320 O O . LEU A 1 294 ? -1.925 31.422 19.219 1 95.62 294 LEU A O 1
ATOM 2324 N N . ASN A 1 295 ? 0.235 31.906 19.469 1 93.06 295 ASN A N 1
ATOM 2325 C CA . ASN A 1 295 ? -0.007 32.656 20.688 1 93.06 295 ASN A CA 1
ATOM 2326 C C . ASN A 1 295 ? -0.613 34.031 20.391 1 93.06 295 ASN A C 1
ATOM 2328 O O . ASN A 1 295 ? -0.428 34.562 19.297 1 93.06 295 ASN A O 1
ATOM 2332 N N . PRO A 1 296 ? -1.298 34.562 21.438 1 91.88 296 PRO A N 1
ATOM 2333 C CA . PRO A 1 296 ? -1.943 35.875 21.219 1 91.88 296 PRO A CA 1
ATOM 2334 C C . PRO A 1 296 ? -0.954 36.969 20.812 1 91.88 296 PRO A C 1
ATOM 2336 O O . PRO A 1 296 ? -1.274 37.812 19.984 1 91.88 296 PRO A O 1
ATOM 2339 N N . SER A 1 297 ? 0.185 36.906 21.422 1 90.38 297 SER A N 1
ATOM 2340 C CA . SER A 1 297 ? 1.192 37.906 21.062 1 90.38 297 SER A CA 1
ATOM 2341 C C . SER A 1 297 ? 1.624 37.75 19.609 1 90.38 297 SER A C 1
ATOM 2343 O O . SER A 1 297 ? 1.813 38.75 18.891 1 90.38 297 SER A O 1
ATOM 2345 N N . GLU A 1 298 ? 1.728 36.562 19.172 1 92.69 298 GLU A N 1
ATOM 2346 C CA . GLU A 1 298 ? 2.098 36.281 17.781 1 92.69 298 GLU A CA 1
ATOM 2347 C C . GLU A 1 298 ? 0.992 36.688 16.812 1 92.69 298 GLU A C 1
ATOM 2349 O O . GLU A 1 298 ? 1.266 37.281 15.773 1 92.69 298 GLU A O 1
ATOM 2354 N N . ILE A 1 299 ? -0.204 36.406 17.172 1 93.75 299 ILE A N 1
ATOM 2355 C CA . ILE A 1 299 ? -1.356 36.781 16.359 1 93.75 299 ILE A CA 1
ATOM 2356 C C . ILE A 1 299 ? -1.4 38.281 16.156 1 93.75 299 ILE A C 1
ATOM 2358 O O . ILE A 1 299 ? -1.569 38.75 15.023 1 93.75 299 ILE A O 1
ATOM 2362 N N . SER A 1 300 ? -1.225 38.969 17.266 1 90.62 300 SER A N 1
ATOM 2363 C CA . SER A 1 300 ? -1.269 40.438 17.188 1 90.62 300 SER A CA 1
ATOM 2364 C C . SER A 1 300 ? -0.164 40.969 16.297 1 90.62 300 SER A C 1
ATOM 2366 O O . SER A 1 300 ? -0.396 41.875 15.5 1 90.62 300 SER A O 1
ATOM 2368 N N . GLU A 1 301 ? 0.919 40.438 16.422 1 92 301 GLU A N 1
ATOM 2369 C CA . GLU A 1 301 ? 2.055 40.906 15.625 1 92 301 GLU A CA 1
ATOM 2370 C C . GLU A 1 301 ? 1.847 40.594 14.148 1 92 301 GLU A C 1
ATOM 2372 O O . GLU A 1 301 ? 2.035 41.469 13.297 1 92 301 GLU A O 1
ATOM 2377 N N . PHE A 1 302 ? 1.424 39.406 13.805 1 94.19 302 PHE A N 1
ATOM 2378 C CA . PHE A 1 302 ? 1.222 39 12.414 1 94.19 302 PHE A CA 1
ATOM 2379 C C . PHE A 1 302 ? 0.09 39.812 11.789 1 94.19 302 PHE A C 1
ATOM 2381 O O . PHE A 1 302 ? 0.208 40.281 10.648 1 94.19 302 PHE A O 1
ATOM 2388 N N . LEU A 1 303 ? -0.896 39.938 12.523 1 92.25 303 LEU A N 1
ATOM 2389 C CA . LEU A 1 303 ? -2.029 40.719 12.016 1 92.25 303 LEU A CA 1
ATOM 2390 C C . LEU A 1 303 ? -1.631 42.156 11.758 1 92.25 303 LEU A C 1
ATOM 2392 O O . LEU A 1 303 ? -2.09 42.781 10.789 1 92.25 303 LEU A O 1
ATOM 2396 N N . GLY A 1 304 ? -0.854 42.719 12.656 1 91.19 304 GLY A N 1
ATOM 2397 C CA . GLY A 1 304 ? -0.344 44.031 12.43 1 91.19 304 GLY A CA 1
ATOM 2398 C C . GLY A 1 304 ? 0.388 44.188 11.109 1 91.19 304 GLY A C 1
ATOM 2399 O O . GLY A 1 304 ? 0.174 45.156 10.375 1 91.19 304 GLY A O 1
ATOM 2400 N N . TYR A 1 305 ? 1.186 43.25 10.773 1 91.56 305 TYR A N 1
ATOM 2401 C CA . TYR A 1 305 ? 1.928 43.281 9.516 1 91.56 305 TYR A CA 1
ATOM 2402 C C . TYR A 1 305 ? 0.998 43.062 8.328 1 91.56 305 TYR A C 1
ATOM 2404 O O . TYR A 1 305 ? 1.157 43.719 7.285 1 91.56 305 TYR A O 1
ATOM 2412 N N . ILE A 1 306 ? 0.027 42.156 8.461 1 92.44 306 ILE A N 1
ATOM 2413 C CA . ILE A 1 306 ? -0.898 41.844 7.379 1 92.44 306 ILE A CA 1
ATOM 2414 C C . ILE A 1 306 ? -1.739 43.094 7.043 1 92.44 306 ILE A C 1
ATOM 2416 O O . ILE A 1 306 ? -1.988 43.375 5.871 1 92.44 306 ILE A O 1
ATOM 2420 N N . LEU A 1 307 ? -2.092 43.781 8.094 1 92.06 307 LEU A N 1
ATOM 2421 C CA . LEU A 1 307 ? -2.957 44.938 7.914 1 92.06 307 LEU A CA 1
ATOM 2422 C C . LEU A 1 307 ? -2.131 46.219 7.75 1 92.06 307 LEU A C 1
ATOM 2424 O O . LEU A 1 307 ? -2.686 47.312 7.664 1 92.06 307 LEU A O 1
ATOM 2428 N N . HIS A 1 308 ? -0.828 46.094 7.785 1 88.5 308 HIS A N 1
ATOM 2429 C CA . HIS A 1 308 ? 0.091 47.219 7.625 1 88.5 308 HIS A CA 1
ATOM 2430 C C . HIS A 1 308 ? -0.072 48.25 8.758 1 88.5 308 HIS A C 1
ATOM 2432 O O . HIS A 1 308 ? -0.12 49.438 8.516 1 88.5 308 HIS A O 1
ATOM 2438 N N . HIS A 1 309 ? -0.297 47.719 9.891 1 87 309 HIS A N 1
ATOM 2439 C CA . HIS A 1 309 ? -0.334 48.531 11.094 1 87 309 HIS A CA 1
ATOM 2440 C C . HIS A 1 309 ? 0.994 48.469 11.844 1 87 309 HIS A C 1
ATOM 2442 O O . HIS A 1 309 ? 1.648 47.406 11.867 1 87 309 HIS A O 1
ATOM 2448 N N . PRO A 1 310 ? 1.401 49.594 12.336 1 81.5 310 PRO A N 1
ATOM 2449 C CA . PRO A 1 310 ? 2.668 49.594 13.07 1 81.5 310 PRO A CA 1
ATOM 2450 C C . PRO A 1 310 ? 2.627 48.688 14.305 1 81.5 310 PRO A C 1
ATOM 2452 O O . PRO A 1 310 ? 1.68 48.781 15.094 1 81.5 310 PRO A O 1
ATOM 2455 N N . VAL A 1 311 ? 3.529 47.781 14.336 1 79.06 311 VAL A N 1
ATOM 2456 C CA . VAL A 1 311 ? 3.605 46.844 15.461 1 79.06 311 VAL A CA 1
ATOM 2457 C C . VAL A 1 311 ? 5 46.906 16.078 1 79.06 311 VAL A C 1
ATOM 2459 O O . VAL A 1 311 ? 5.992 47.094 15.367 1 79.06 311 VAL A O 1
ATOM 2462 N N . PRO A 1 312 ? 4.984 46.781 17.438 1 80.62 312 PRO A N 1
ATOM 2463 C CA . PRO A 1 312 ? 6.312 46.719 18.047 1 80.62 312 PRO A CA 1
ATOM 2464 C C . PRO A 1 312 ? 7.105 45.5 17.625 1 80.62 312 PRO A C 1
ATOM 2466 O O . PRO A 1 312 ? 6.539 44.406 17.484 1 80.62 312 PRO A O 1
ATOM 2469 N N . GLU A 1 313 ? 8.273 45.781 17.344 1 75.94 313 GLU A N 1
ATOM 2470 C CA . GLU A 1 313 ? 9.125 44.688 16.875 1 75.94 313 GLU A CA 1
ATOM 2471 C C . GLU A 1 313 ? 9.461 43.719 18 1 75.94 313 GLU A C 1
ATOM 2473 O O . GLU A 1 313 ? 9.844 44.156 19.094 1 75.94 313 GLU A O 1
ATOM 2478 N N . ASN A 1 314 ? 9.117 42.562 17.828 1 82.19 314 ASN A N 1
ATOM 2479 C CA . ASN A 1 314 ? 9.555 41.469 18.719 1 82.19 314 ASN A CA 1
ATOM 2480 C C . ASN A 1 314 ? 10.867 40.844 18.234 1 82.19 314 ASN A C 1
ATOM 2482 O O . ASN A 1 314 ? 10.914 40.219 17.172 1 82.19 314 ASN A O 1
ATOM 2486 N N . PRO A 1 315 ? 11.883 41 18.969 1 82.81 315 PRO A N 1
ATOM 2487 C CA . PRO A 1 315 ? 13.203 40.531 18.531 1 82.81 315 PRO A CA 1
ATOM 2488 C C . PRO A 1 315 ? 13.25 39.031 18.297 1 82.81 315 PRO A C 1
ATOM 2490 O O . PRO A 1 315 ? 14.023 38.531 17.469 1 82.81 315 PRO A O 1
ATOM 2493 N N . ARG A 1 316 ? 12.477 38.312 19.031 1 84.44 316 ARG A N 1
ATOM 2494 C CA . ARG A 1 316 ? 12.484 36.875 18.906 1 84.44 316 ARG A CA 1
ATOM 2495 C C . ARG A 1 316 ? 11.961 36.438 17.547 1 84.44 316 ARG A C 1
ATOM 2497 O O . ARG A 1 316 ? 12.375 35.375 17.031 1 84.44 316 ARG A O 1
ATOM 2504 N N . LEU A 1 317 ? 11.133 37.219 16.953 1 88.81 317 LEU A N 1
ATOM 2505 C CA . LEU A 1 317 ? 10.477 36.844 15.711 1 88.81 317 LEU A CA 1
ATOM 2506 C C . LEU A 1 317 ? 11.047 37.625 14.531 1 88.81 317 LEU A C 1
ATOM 2508 O O . LEU A 1 317 ? 10.617 37.438 13.391 1 88.81 317 LEU A O 1
ATOM 2512 N N . ALA A 1 318 ? 12.008 38.438 14.781 1 86.75 318 ALA A N 1
ATOM 2513 C CA . ALA A 1 318 ? 12.508 39.344 13.758 1 86.75 318 ALA A CA 1
ATOM 2514 C C . ALA A 1 318 ? 13.008 38.562 12.539 1 86.75 318 ALA A C 1
ATOM 2516 O O . ALA A 1 318 ? 12.672 38.906 11.398 1 86.75 318 ALA A O 1
ATOM 2517 N N . LYS A 1 319 ? 13.758 37.562 12.82 1 87.06 319 LYS A N 1
ATOM 2518 C CA . LYS A 1 319 ? 14.312 36.781 11.719 1 87.06 319 LYS A CA 1
ATOM 2519 C C . LYS A 1 319 ? 13.211 36.062 10.93 1 87.06 319 LYS A C 1
ATOM 2521 O O . LYS A 1 319 ? 13.234 36.062 9.703 1 87.06 319 LYS A O 1
ATOM 2526 N N . VAL A 1 320 ? 12.258 35.594 11.57 1 91.12 320 VAL A N 1
ATOM 2527 C CA . VAL A 1 320 ? 11.195 34.812 10.953 1 91.12 320 VAL A CA 1
ATOM 2528 C C . VAL A 1 320 ? 10.25 35.719 10.188 1 91.12 320 VAL A C 1
ATOM 2530 O O . VAL A 1 320 ? 9.703 35.344 9.148 1 91.12 320 VAL A O 1
ATOM 2533 N N . ILE A 1 321 ? 10.125 36.969 10.68 1 91.75 321 ILE A N 1
ATOM 2534 C CA . ILE A 1 321 ? 9.227 37.906 10.047 1 91.75 321 ILE A CA 1
ATOM 2535 C C . ILE A 1 321 ? 9.758 38.281 8.664 1 91.75 321 ILE A C 1
ATOM 2537 O O . ILE A 1 321 ? 8.984 38.406 7.707 1 91.75 321 ILE A O 1
ATOM 2541 N N . ARG A 1 322 ? 11 38.469 8.594 1 90 322 ARG A N 1
ATOM 2542 C CA . ARG A 1 322 ? 11.602 38.781 7.305 1 90 322 ARG A CA 1
ATOM 2543 C C . ARG A 1 322 ? 11.359 37.656 6.301 1 90 322 ARG A C 1
ATOM 2545 O O . ARG A 1 322 ? 11.055 37.906 5.133 1 90 322 ARG A O 1
ATOM 2552 N N . GLN A 1 323 ? 11.469 36.531 6.773 1 90.44 323 GLN A N 1
ATOM 2553 C CA . GLN A 1 323 ? 11.242 35.375 5.918 1 90.44 323 GLN A CA 1
ATOM 2554 C C . GLN A 1 323 ? 9.781 35.281 5.5 1 90.44 323 GLN A C 1
ATOM 2556 O O . GLN A 1 323 ? 9.477 34.938 4.352 1 90.44 323 GLN A O 1
ATOM 2561 N N . MET A 1 324 ? 8.859 35.625 6.363 1 93.12 324 MET A N 1
ATOM 2562 C CA . MET A 1 324 ? 7.422 35.5 6.129 1 93.12 324 MET A CA 1
ATOM 2563 C C . MET A 1 324 ? 6.941 36.531 5.121 1 93.12 324 MET A C 1
ATOM 2565 O O . MET A 1 324 ? 5.883 36.344 4.508 1 93.12 324 MET A O 1
ATOM 2569 N N . GLN A 1 325 ? 7.766 37.531 4.996 1 90.31 325 GLN A N 1
ATOM 2570 C CA . GLN A 1 325 ? 7.371 38.625 4.094 1 90.31 325 GLN A CA 1
ATOM 2571 C C . GLN A 1 325 ? 7.797 38.312 2.658 1 90.31 325 GLN A C 1
ATOM 2573 O O . GLN A 1 325 ? 7.293 38.938 1.716 1 90.31 325 GLN A O 1
ATOM 2578 N N . THR A 1 326 ? 8.688 37.406 2.518 1 91 326 THR A N 1
ATOM 2579 C CA . THR A 1 326 ? 9.234 37.094 1.201 1 91 326 THR A CA 1
ATOM 2580 C C . THR A 1 326 ? 8.484 35.938 0.567 1 91 326 THR A C 1
ATOM 2582 O O . THR A 1 326 ? 8.391 34.875 1.16 1 91 326 THR A O 1
ATOM 2585 N N . PRO A 1 327 ? 7.918 36.188 -0.626 1 90.75 327 PRO A N 1
ATOM 2586 C CA . PRO A 1 327 ? 7.266 35.094 -1.313 1 90.75 327 PRO A CA 1
ATOM 2587 C C . PRO A 1 327 ? 8.25 33.969 -1.712 1 90.75 327 PRO A C 1
ATOM 2589 O O . PRO A 1 327 ? 9.43 34.25 -1.936 1 90.75 327 PRO A O 1
ATOM 2592 N N . ARG A 1 328 ? 7.777 32.812 -1.775 1 91.5 328 ARG A N 1
ATOM 2593 C CA . ARG A 1 328 ? 8.609 31.672 -2.176 1 91.5 328 ARG A CA 1
ATOM 2594 C C . ARG A 1 328 ? 9.023 31.797 -3.639 1 91.5 328 ARG A C 1
ATOM 2596 O O . ARG A 1 328 ? 8.281 32.344 -4.457 1 91.5 328 ARG A O 1
ATOM 2603 N N . SER A 1 329 ? 10.156 31.281 -3.98 1 87.69 329 SER A N 1
ATOM 2604 C CA . SER A 1 329 ? 10.75 31.453 -5.305 1 87.69 329 SER A CA 1
ATOM 2605 C C . SER A 1 329 ? 10.109 30.516 -6.32 1 87.69 329 SER A C 1
ATOM 2607 O O . SER A 1 329 ? 10.148 30.766 -7.523 1 87.69 329 SER A O 1
ATOM 2609 N N . GLY A 1 330 ? 9.414 29.5 -5.906 1 85.5 330 GLY A N 1
ATOM 2610 C CA . GLY A 1 330 ? 8.852 28.516 -6.828 1 85.5 330 GLY A CA 1
ATOM 2611 C C . GLY A 1 330 ? 9.844 27.453 -7.238 1 85.5 330 GLY A C 1
ATOM 2612 O O . GLY A 1 330 ? 10.992 27.453 -6.789 1 85.5 330 GLY A O 1
ATOM 2613 N N . PRO A 1 331 ? 9.305 26.531 -8.102 1 82.94 331 PRO A N 1
ATOM 2614 C CA . PRO A 1 331 ? 10.133 25.375 -8.422 1 82.94 331 PRO A CA 1
ATOM 2615 C C . PRO A 1 331 ? 11.359 25.75 -9.266 1 82.94 331 PRO A C 1
ATOM 2617 O O . PRO A 1 331 ? 11.258 26.547 -10.188 1 82.94 331 PRO A O 1
ATOM 2620 N N . GLN A 1 332 ? 12.477 25.281 -8.648 1 80.75 332 G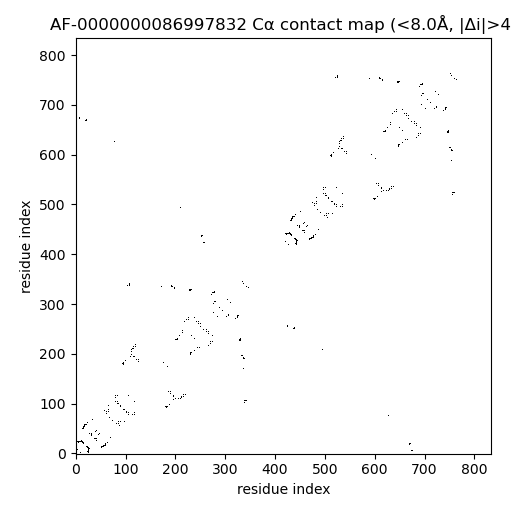LN A N 1
ATOM 2621 C CA . GLN A 1 332 ? 13.742 25.5 -9.336 1 80.75 332 GLN A CA 1
ATOM 2622 C C . GLN A 1 332 ? 14.453 24.172 -9.625 1 80.75 332 GLN A C 1
ATOM 2624 O O . GLN A 1 332 ? 14.25 23.188 -8.914 1 80.75 332 GLN A O 1
ATOM 2629 N N . GLY A 1 333 ? 15.008 24.094 -10.766 1 76.31 333 GLY A N 1
ATOM 2630 C CA . GLY A 1 333 ? 15.852 22.953 -11.055 1 76.31 333 GLY A CA 1
ATOM 2631 C C . GLY A 1 333 ? 15.18 21.922 -11.93 1 76.31 333 GLY A C 1
ATOM 2632 O O . GLY A 1 333 ? 14.008 22.062 -12.289 1 76.31 333 GLY A O 1
ATOM 2633 N N . ARG A 1 334 ? 16.062 20.969 -12.367 1 84.75 334 ARG A N 1
ATOM 2634 C CA . ARG A 1 334 ? 15.602 19.875 -13.234 1 84.75 334 ARG A CA 1
ATOM 2635 C C . ARG A 1 334 ? 15.789 18.531 -12.562 1 84.75 334 ARG A C 1
ATOM 2637 O O . ARG A 1 334 ? 16.719 18.344 -11.758 1 84.75 334 ARG A O 1
ATOM 2644 N N . PRO A 1 335 ? 14.828 17.719 -12.875 1 89.25 335 PRO A N 1
ATOM 2645 C CA . PRO A 1 335 ? 15.008 16.375 -12.32 1 89.25 335 PRO A CA 1
ATOM 2646 C C . PRO A 1 335 ? 16.219 15.648 -12.898 1 89.25 335 PRO A C 1
ATOM 2648 O O . PRO A 1 335 ? 16.672 15.984 -14 1 89.25 335 PRO A O 1
ATOM 2651 N N . VAL A 1 336 ? 16.797 14.789 -12.086 1 90.75 336 VAL A N 1
ATOM 2652 C CA . VAL A 1 336 ? 17.859 13.906 -12.555 1 90.75 336 VAL A CA 1
ATOM 2653 C C . VAL A 1 336 ? 17.266 12.758 -13.367 1 90.75 336 VAL A C 1
ATOM 2655 O O . VAL A 1 336 ? 16.312 12.117 -12.938 1 90.75 336 VAL A O 1
ATOM 2658 N N . PRO A 1 337 ? 17.781 12.555 -14.5 1 90.38 337 PRO A N 1
ATOM 2659 C CA . PRO A 1 337 ? 17.234 11.492 -15.344 1 90.38 337 PRO A CA 1
ATOM 2660 C C . PRO A 1 337 ? 17.5 10.094 -14.781 1 90.38 337 PRO A C 1
ATOM 2662 O O . PRO A 1 337 ? 18.641 9.633 -14.805 1 90.38 337 PRO A O 1
ATOM 2665 N N . LEU A 1 338 ? 16.562 9.484 -14.328 1 92 338 LEU A N 1
ATOM 2666 C CA . LEU A 1 338 ? 16.672 8.141 -13.758 1 92 338 LEU A CA 1
ATOM 2667 C C . LEU A 1 338 ? 15.75 7.172 -14.492 1 92 338 LEU A C 1
ATOM 2669 O O . LEU A 1 338 ? 16.047 5.977 -14.586 1 92 338 LEU A O 1
ATOM 2673 N N . SER A 1 339 ? 14.594 7.641 -14.945 1 92.12 339 SER A N 1
ATOM 2674 C CA . SER A 1 339 ? 13.594 6.844 -15.641 1 92.12 339 SER A CA 1
ATOM 2675 C C . SER A 1 339 ? 12.945 7.633 -16.781 1 92.12 339 SER A C 1
ATOM 2677 O O . SER A 1 339 ? 13.328 8.773 -17.031 1 92.12 339 SER A O 1
ATOM 2679 N N . GLN A 1 340 ? 12.008 6.973 -17.422 1 86.5 340 GLN A N 1
ATOM 2680 C CA . GLN A 1 340 ? 11.297 7.652 -18.484 1 86.5 340 GLN A CA 1
ATOM 2681 C C . GLN A 1 340 ? 10.523 8.859 -17.969 1 86.5 340 GLN A C 1
ATOM 2683 O O . GLN A 1 340 ? 10.438 9.891 -18.625 1 86.5 340 GLN A O 1
ATOM 2688 N N . ARG A 1 341 ? 10.016 8.75 -16.844 1 86.38 341 ARG A N 1
ATOM 2689 C CA . ARG A 1 341 ? 9.25 9.836 -16.25 1 86.38 341 ARG A CA 1
ATOM 2690 C C . ARG A 1 341 ? 10.109 11.086 -16.078 1 86.38 341 ARG A C 1
ATOM 2692 O O . ARG A 1 341 ? 9.719 12.18 -16.484 1 86.38 341 ARG A O 1
ATOM 2699 N N . SER A 1 342 ? 11.227 10.891 -15.477 1 83.5 342 SER A N 1
ATOM 2700 C CA . SER A 1 342 ? 12.094 12.031 -15.188 1 83.5 342 SER A CA 1
ATOM 2701 C C . SER A 1 342 ? 12.758 12.555 -16.453 1 83.5 342 SER A C 1
ATOM 2703 O O . SER A 1 342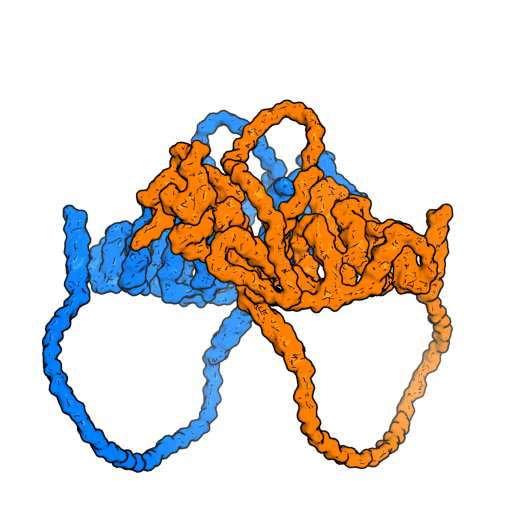 ? 13.156 13.719 -16.531 1 83.5 342 SER A O 1
ATOM 2705 N N . ASN A 1 343 ? 12.852 11.664 -17.391 1 78.81 343 ASN A N 1
ATOM 2706 C CA . ASN A 1 343 ? 13.383 12.094 -18.688 1 78.81 343 ASN A CA 1
ATOM 2707 C C . ASN A 1 343 ? 12.391 12.984 -19.422 1 78.81 343 ASN A C 1
ATOM 2709 O O . ASN A 1 343 ? 12.789 13.961 -20.062 1 78.81 343 ASN A O 1
ATOM 2713 N N . LEU A 1 344 ? 11.148 12.672 -19.406 1 71.56 344 LEU A N 1
ATOM 2714 C CA . LEU A 1 344 ? 10.102 13.422 -20.078 1 71.56 344 LEU A CA 1
ATOM 2715 C C . LEU A 1 344 ? 9.883 14.781 -19.422 1 71.56 344 LEU A C 1
ATOM 2717 O O . LEU A 1 344 ? 9.656 15.781 -20.094 1 71.56 344 LEU A O 1
ATOM 2721 N N . GLU A 1 345 ? 9.969 14.773 -18.203 1 67.62 345 GLU A N 1
ATOM 2722 C CA . GLU A 1 345 ? 9.758 16.016 -17.484 1 67.62 345 GLU A CA 1
ATOM 2723 C C . GLU A 1 345 ? 10.828 17.047 -17.828 1 67.62 345 GLU A C 1
ATOM 2725 O O . GLU A 1 345 ? 10.562 18.25 -17.844 1 67.62 345 GLU A O 1
ATOM 2730 N N . ILE A 1 346 ? 11.961 16.5 -18.125 1 55.59 346 ILE A N 1
ATOM 2731 C CA . ILE A 1 346 ? 13.039 17.391 -18.562 1 55.59 346 ILE A CA 1
ATOM 2732 C C . ILE A 1 346 ? 12.719 17.953 -19.938 1 55.59 346 ILE A C 1
ATOM 2734 O O . ILE A 1 346 ? 12.938 19.141 -20.203 1 55.59 346 ILE A O 1
ATOM 2738 N N . SER A 1 347 ? 12.07 17.031 -20.734 1 54.31 347 SER A N 1
ATOM 2739 C CA . SER A 1 347 ? 11.758 17.438 -22.094 1 54.31 347 SER A CA 1
ATOM 2740 C C . SER A 1 347 ? 10.641 18.484 -22.125 1 54.31 347 SER A C 1
ATOM 2742 O O . SER A 1 347 ? 10.68 19.422 -22.922 1 54.31 347 SER A O 1
ATOM 2744 N N . ASP A 1 348 ? 9.719 18.344 -21.297 1 52.16 348 ASP A N 1
ATOM 2745 C CA . ASP A 1 348 ? 8.602 19.281 -21.25 1 52.16 348 ASP A CA 1
ATOM 2746 C C . ASP A 1 348 ? 9.047 20.641 -20.719 1 52.16 348 ASP A C 1
ATOM 2748 O O . ASP A 1 348 ? 8.586 21.688 -21.188 1 52.16 348 ASP A O 1
ATOM 2752 N N . ILE A 1 349 ? 10.055 20.578 -19.859 1 49.53 349 ILE A N 1
ATOM 2753 C CA . ILE A 1 349 ? 10.578 21.828 -19.297 1 49.53 349 ILE A CA 1
ATOM 2754 C C . ILE A 1 349 ? 11.461 22.531 -20.328 1 49.53 349 ILE A C 1
ATOM 2756 O O . ILE A 1 349 ? 11.391 23.75 -20.469 1 49.53 349 ILE A O 1
ATOM 2760 N N . THR A 1 350 ? 12.281 21.688 -21.109 1 46.09 350 THR A N 1
ATOM 2761 C CA . THR A 1 350 ? 13.133 22.25 -22.156 1 46.09 350 THR A CA 1
ATOM 2762 C C . THR A 1 350 ? 12.289 22.797 -23.312 1 46.09 350 THR A C 1
ATOM 2764 O O . THR A 1 350 ? 12.617 23.844 -23.875 1 46.09 350 THR A O 1
ATOM 2767 N N . MET A 1 351 ? 11.266 22.141 -23.594 1 46.91 351 MET A N 1
ATOM 2768 C CA . MET A 1 351 ? 10.398 22.625 -24.672 1 46.91 351 MET A CA 1
ATOM 2769 C C . MET A 1 351 ? 9.688 23.906 -24.234 1 46.91 351 MET A C 1
ATOM 2771 O O . MET A 1 351 ? 9.5 24.828 -25.047 1 46.91 351 MET A O 1
ATOM 2775 N N . SER A 1 352 ? 9.461 23.922 -23.016 1 46.91 352 SER A N 1
ATOM 2776 C CA . SER A 1 352 ? 8.812 25.141 -22.562 1 46.91 352 SER A CA 1
ATOM 2777 C C . SER A 1 352 ? 9.812 26.297 -22.453 1 46.91 352 SER A C 1
ATOM 2779 O O . SER A 1 352 ? 9.453 27.453 -22.656 1 46.91 352 SER A O 1
ATOM 2781 N N . GLN A 1 353 ? 11.133 25.969 -22.266 1 44.12 353 GLN A N 1
ATOM 2782 C CA . GLN A 1 353 ? 12.148 27 -22.141 1 44.12 353 GLN A CA 1
ATOM 2783 C C . GLN A 1 353 ? 12.688 27.422 -23.5 1 44.12 353 GLN A C 1
ATOM 2785 O O . GLN A 1 353 ? 13.133 28.547 -23.688 1 44.12 353 GLN A O 1
ATOM 2790 N N . SER A 1 354 ? 12.867 26.531 -24.484 1 39.03 354 SER A N 1
ATOM 2791 C CA . SER A 1 354 ? 13.477 26.875 -25.766 1 39.03 354 SER A CA 1
ATOM 2792 C C . SER A 1 354 ? 12.586 27.828 -26.562 1 39.03 354 SER A C 1
ATOM 2794 O O . SER A 1 354 ? 13.031 28.438 -27.531 1 39.03 354 SER A O 1
ATOM 2796 N N . ASP A 1 355 ? 11.32 27.797 -26.297 1 37.59 355 ASP A N 1
ATOM 2797 C CA . ASP A 1 355 ? 10.508 28.672 -27.141 1 37.59 355 ASP A CA 1
ATOM 2798 C C . ASP A 1 355 ? 10.781 30.141 -26.812 1 37.59 355 ASP A C 1
ATOM 2800 O O . ASP A 1 355 ? 10.094 31.031 -27.312 1 37.59 355 ASP A O 1
ATOM 2804 N N . GLY A 1 356 ? 11.789 30.422 -25.844 1 32.56 356 GLY A N 1
ATOM 2805 C CA . GLY A 1 356 ? 12.031 31.844 -25.656 1 32.56 356 GLY A CA 1
ATOM 2806 C C . GLY A 1 356 ? 12.953 32.438 -26.719 1 32.56 356 GLY A C 1
ATOM 2807 O O . GLY A 1 356 ? 13.414 33.562 -26.578 1 32.56 356 GLY A O 1
ATOM 2808 N N . SER A 1 357 ? 13.758 31.625 -27.438 1 30.2 357 SER A N 1
ATOM 2809 C CA . SER A 1 357 ? 14.641 32.344 -28.359 1 30.2 357 SER A CA 1
ATOM 2810 C C . SER A 1 357 ? 13.852 33.125 -29.406 1 30.2 357 SER A C 1
ATOM 2812 O O . SER A 1 357 ? 12.742 32.719 -29.766 1 30.2 357 SER A O 1
ATOM 2814 N N . GLN A 1 358 ? 14.43 34.406 -29.875 1 27.42 358 GLN A N 1
ATOM 2815 C CA . GLN A 1 358 ? 14.039 35.562 -30.656 1 27.42 358 GLN A CA 1
ATOM 2816 C C . GLN A 1 358 ? 13.82 35.188 -32.125 1 27.42 358 GLN A C 1
ATOM 2818 O O . GLN A 1 358 ? 14.758 35.219 -32.906 1 27.42 358 GLN A O 1
ATOM 2823 N N . SER A 1 359 ? 13.516 34.062 -32.625 1 25.34 359 SER A N 1
ATOM 2824 C CA . SER A 1 359 ? 13.406 34.156 -34.094 1 25.34 359 SER A CA 1
ATOM 2825 C C . SER A 1 359 ? 12.578 35.375 -34.5 1 25.34 359 SER A C 1
ATOM 2827 O O . SER A 1 359 ? 11.422 35.531 -34.094 1 25.34 359 SER A O 1
ATOM 2829 N N . GLY A 1 360 ? 13.312 36.656 -34.781 1 24.12 360 GLY A N 1
ATOM 2830 C CA . GLY A 1 360 ? 12.93 37.906 -35.406 1 24.12 360 GLY A CA 1
ATOM 2831 C C . GLY A 1 360 ? 12.172 37.719 -36.719 1 24.12 360 GLY A C 1
ATOM 2832 O O . GLY A 1 360 ? 12.016 38.688 -37.5 1 24.12 360 GLY A O 1
ATOM 2833 N N . ASN A 1 361 ? 11.914 36.594 -37.281 1 21.53 361 ASN A N 1
ATOM 2834 C CA . ASN A 1 361 ? 11.383 36.688 -38.625 1 21.53 361 ASN A CA 1
ATOM 2835 C C . ASN A 1 361 ? 10.266 37.719 -38.719 1 21.53 361 ASN A C 1
ATOM 2837 O O . ASN A 1 361 ? 9.359 37.75 -37.875 1 21.53 361 ASN A O 1
ATOM 2841 N N . MET A 1 362 ? 10.609 38.906 -39.438 1 21.16 362 MET A N 1
ATOM 2842 C CA . MET A 1 362 ? 9.938 40.094 -39.938 1 21.16 362 MET A CA 1
ATOM 2843 C C . MET A 1 362 ? 8.641 39.75 -40.656 1 21.16 362 MET A C 1
ATOM 2845 O O . MET A 1 362 ? 8.656 39.469 -41.844 1 21.16 362 MET A O 1
ATOM 2849 N N . ARG A 1 363 ? 8.141 38.562 -40.688 1 20.39 363 ARG A N 1
ATOM 2850 C CA . ARG A 1 363 ? 7.082 38.594 -41.688 1 20.39 363 ARG A CA 1
ATOM 2851 C C . ARG A 1 363 ? 6.168 39.781 -41.5 1 20.39 363 ARG A C 1
ATOM 2853 O O . ARG A 1 363 ? 5.668 40.031 -40.406 1 20.39 363 ARG A O 1
ATOM 2860 N N . LEU A 1 364 ? 6.391 40.875 -42.406 1 19.42 364 LEU A N 1
ATOM 2861 C CA . LEU A 1 364 ? 5.723 42.094 -42.812 1 19.42 364 LEU A CA 1
ATOM 2862 C C . LEU A 1 364 ? 4.215 41.875 -42.906 1 19.42 364 LEU A C 1
ATOM 2864 O O . LEU A 1 364 ? 3.736 41.344 -43.906 1 19.42 364 LEU A O 1
ATOM 2868 N N . TRP A 1 365 ? 3.662 41.031 -42.125 1 18.5 365 TRP A N 1
ATOM 2869 C CA . TRP A 1 365 ? 2.232 40.969 -42.406 1 18.5 365 TRP A CA 1
ATOM 2870 C C . TRP A 1 365 ? 1.634 42.375 -42.406 1 18.5 365 TRP A C 1
ATOM 2872 O O . TRP A 1 365 ? 1.896 43.188 -41.531 1 18.5 365 TRP A O 1
ATOM 2882 N N . GLY A 1 366 ? 1.448 42.906 -43.688 1 18.59 366 GLY A N 1
ATOM 2883 C CA . GLY A 1 366 ? 0.81 44.125 -44.188 1 18.59 366 GLY A CA 1
ATOM 2884 C C . GLY A 1 366 ? -0.417 44.5 -43.375 1 18.59 366 GLY A C 1
ATOM 2885 O O . GLY A 1 366 ? -1.084 43.656 -42.781 1 18.59 366 GLY A O 1
ATOM 2886 N N . GLY A 1 367 ? -0.336 45.688 -42.812 1 18.12 367 GLY A N 1
ATOM 2887 C CA . GLY A 1 367 ? -1.09 46.562 -41.906 1 18.12 367 GLY A CA 1
ATOM 2888 C C . GLY A 1 367 ? -2.527 46.75 -42.375 1 18.12 367 GLY A C 1
ATOM 2889 O O . GLY A 1 367 ? -3.223 47.656 -41.844 1 18.12 367 GLY A O 1
ATOM 2890 N N . LYS A 1 368 ? -3.043 45.781 -43.25 1 18.84 368 LYS A N 1
ATOM 2891 C CA . LYS A 1 368 ? -4.16 46.5 -43.875 1 18.84 368 LYS A CA 1
ATOM 2892 C C . LYS A 1 368 ? -5.047 47.125 -42.812 1 18.84 368 LYS A C 1
ATOM 2894 O O . LYS A 1 368 ? -5.188 46.594 -41.719 1 18.84 368 LYS A O 1
ATOM 2899 N N . LYS A 1 369 ? -5.281 48.438 -43.031 1 17.64 369 LYS A N 1
ATOM 2900 C CA . LYS A 1 369 ? -6.098 49.562 -42.562 1 17.64 369 LYS A CA 1
ATOM 2901 C C . LYS A 1 369 ? -7.551 49.156 -42.375 1 17.64 369 LYS A C 1
ATOM 2903 O O . LYS A 1 369 ? -8.141 48.5 -43.25 1 17.64 369 LYS A O 1
ATOM 2908 N N . CYS A 1 370 ? -7.812 48.781 -41.062 1 17.61 370 CYS A N 1
ATOM 2909 C CA . CYS A 1 370 ? -9.188 48.688 -40.594 1 17.61 370 CYS A CA 1
ATOM 2910 C C . CYS A 1 370 ? -10.039 49.812 -41.125 1 17.61 370 CYS A C 1
ATOM 2912 O O . CYS A 1 370 ? -9.773 50.969 -40.844 1 17.61 370 CYS A O 1
ATOM 2914 N N . GLY A 1 371 ? -10.289 49.719 -42.469 1 16.25 371 GLY A N 1
ATOM 2915 C CA . GLY A 1 371 ? -11.234 50.719 -42.938 1 16.25 371 GLY A CA 1
ATOM 2916 C C . GLY A 1 371 ? -12.406 50.938 -42 1 16.25 371 GLY A C 1
ATOM 2917 O O . GLY A 1 371 ? -12.688 50.062 -41.156 1 16.25 371 GLY A O 1
ATOM 2918 N N . LYS A 1 372 ? -12.984 52.188 -42.031 1 17.59 372 LYS A N 1
ATOM 2919 C CA . LYS A 1 372 ? -13.938 53.094 -41.375 1 17.59 372 LYS A CA 1
ATOM 2920 C C . LYS A 1 372 ? -15.359 52.531 -41.438 1 17.59 372 LYS A C 1
ATOM 2922 O O . LYS A 1 372 ? -16.25 53 -40.719 1 17.59 372 LYS A O 1
ATOM 2927 N N . LYS A 1 373 ? -15.664 51.469 -42.188 1 16.16 373 LYS A N 1
ATOM 2928 C CA . LYS A 1 373 ? -16.859 52 -42.844 1 16.16 373 LYS A CA 1
ATOM 2929 C C . LYS A 1 373 ? -17.891 52.469 -41.812 1 16.16 373 LYS A C 1
ATOM 2931 O O . LYS A 1 373 ? -17.797 52.125 -40.625 1 16.16 373 LYS A O 1
ATOM 2936 N N . ASP A 1 374 ? -19.125 52.344 -42.25 1 16.17 374 ASP A N 1
ATOM 2937 C CA . ASP A 1 374 ? -20.359 53.094 -42.469 1 16.17 374 ASP A CA 1
ATOM 2938 C C . ASP A 1 374 ? -21.219 53.125 -41.219 1 16.17 374 ASP A C 1
ATOM 2940 O O . ASP A 1 374 ? -21.047 52.312 -40.312 1 16.17 374 ASP A O 1
ATOM 2944 N N . ALA A 1 375 ? -22.203 54.156 -41.219 1 15.83 375 ALA A N 1
ATOM 2945 C CA . ALA A 1 375 ? -23.078 55.094 -40.562 1 15.83 375 ALA A CA 1
ATOM 2946 C C . ALA A 1 375 ? -24.203 54.344 -39.812 1 15.83 375 ALA A C 1
ATOM 2948 O O . ALA A 1 375 ? -24.562 54.75 -38.688 1 15.83 375 ALA A O 1
ATOM 2949 N N . LYS A 1 376 ? -24.797 53.281 -40.375 1 17.39 376 LYS A N 1
ATOM 2950 C CA . LYS A 1 376 ? -26.219 53.562 -40.469 1 17.39 376 LYS A CA 1
ATOM 2951 C C . LYS A 1 376 ? -26.906 53.5 -39.094 1 17.39 376 LYS A C 1
ATOM 2953 O O . LYS A 1 376 ? -26.609 52.594 -38.312 1 17.39 376 LYS A O 1
ATOM 2958 N N . LYS A 1 377 ? -27.797 54.594 -38.719 1 16.94 377 LYS A N 1
ATOM 2959 C CA . LYS A 1 377 ? -28.656 55.344 -37.812 1 16.94 377 LYS A CA 1
ATOM 2960 C C . LYS A 1 377 ? -29.766 54.438 -37.281 1 16.94 377 LYS A C 1
ATOM 2962 O O . LYS A 1 377 ? -30.578 54.875 -36.469 1 16.94 377 LYS A O 1
ATOM 2967 N N . GLN A 1 378 ? -29.969 53.188 -37.719 1 16.66 378 GLN A N 1
ATOM 2968 C CA . GLN A 1 378 ? -31.422 53.156 -37.781 1 16.66 378 GLN A CA 1
ATOM 2969 C C . GLN A 1 378 ? -32.031 53.281 -36.406 1 16.66 378 GLN A C 1
ATOM 2971 O O . GLN A 1 378 ? -31.547 52.688 -35.438 1 16.66 378 GLN A O 1
ATOM 2976 N N . LYS A 1 379 ? -33.156 54.156 -36.219 1 16.73 379 LYS A N 1
ATOM 2977 C CA . LYS A 1 379 ? -34.031 54.938 -35.344 1 16.73 379 LYS A CA 1
ATOM 2978 C C . LYS A 1 379 ? -34.875 54.031 -34.469 1 16.73 379 LYS A C 1
ATOM 2980 O O . LYS A 1 379 ? -35.688 54.531 -33.688 1 16.73 379 LYS A O 1
ATOM 2985 N N . LYS A 1 380 ? -34.781 52.75 -34.406 1 17.56 380 LYS A N 1
ATOM 2986 C CA . LYS A 1 380 ? -36.156 52.375 -34.219 1 17.56 380 LYS A CA 1
ATOM 2987 C C . LYS A 1 380 ? -36.75 53.031 -32.969 1 17.56 380 LYS A C 1
ATOM 2989 O O . LYS A 1 380 ? -36.031 53.312 -32 1 17.56 380 LYS A O 1
ATOM 2994 N N . GLU A 1 381 ? -38.125 53.094 -32.938 1 16.45 381 GLU A N 1
ATOM 2995 C CA . GLU A 1 381 ? -39.312 53.781 -32.438 1 16.45 381 GLU A CA 1
ATOM 2996 C C . GLU A 1 381 ? -39.438 53.594 -30.922 1 16.45 381 GLU A C 1
ATOM 2998 O O . GLU A 1 381 ? -38.812 52.719 -30.344 1 16.45 381 GLU A O 1
ATOM 3003 N N . LYS A 1 382 ? -40.688 53.719 -30.422 1 16.28 382 LYS A N 1
ATOM 3004 C CA . LYS A 1 382 ? -41.469 54.625 -29.594 1 16.28 382 LYS A CA 1
ATOM 3005 C C . LYS A 1 382 ? -41.562 54.125 -28.156 1 16.28 382 LYS A C 1
ATOM 3007 O O . LYS A 1 382 ? -41.438 54.906 -27.219 1 16.28 382 LYS A O 1
ATOM 3012 N N . SER A 1 383 ? -42.156 52.875 -27.938 1 17 383 SER A N 1
ATOM 3013 C CA . SER A 1 383 ? -43.375 53.125 -27.156 1 17 383 SER A CA 1
ATOM 3014 C C . SER A 1 383 ? -43.062 53.375 -25.688 1 17 383 SER A C 1
ATOM 3016 O O . SER A 1 383 ? -42 52.969 -25.203 1 17 383 SER A O 1
ATOM 3018 N N . LYS A 1 384 ? -44.125 53.688 -24.812 1 18 384 LYS A N 1
ATOM 3019 C CA . LYS A 1 384 ? -44.594 54.688 -23.844 1 18 384 LYS A CA 1
ATOM 3020 C C . LYS A 1 384 ? -44.188 54.312 -22.422 1 18 384 LYS A C 1
ATOM 3022 O O . LYS A 1 384 ? -43.75 55.156 -21.641 1 18 384 LYS A O 1
ATOM 3027 N N . SER A 1 385 ? -44.688 53.188 -21.922 1 17.95 385 SER A N 1
ATOM 3028 C CA . SER A 1 385 ? -45.656 53.531 -20.875 1 17.95 385 SER A CA 1
ATOM 3029 C C . SER A 1 385 ? -44.938 53.875 -19.562 1 17.95 385 SER A C 1
ATOM 3031 O O . SER A 1 385 ? -43.719 53.656 -19.438 1 17.95 385 SER A O 1
ATOM 3033 N N . ILE A 1 386 ? -45.5 53.312 -18.391 1 19.28 386 ILE A N 1
ATOM 3034 C CA . ILE A 1 386 ? -46.031 53.969 -17.203 1 19.28 386 ILE A CA 1
ATOM 3035 C C . ILE A 1 386 ? -44.906 54.094 -16.156 1 19.28 386 ILE A C 1
ATOM 3037 O O . ILE A 1 386 ? -44.125 53.156 -15.969 1 19.28 386 ILE A O 1
ATOM 3041 N N . SER A 1 387 ? -44.844 55.156 -15.43 1 17.7 387 SER A N 1
ATOM 3042 C CA . SER A 1 387 ? -44 56.125 -14.711 1 17.7 387 SER A CA 1
ATOM 3043 C C . SER A 1 387 ? -43.75 55.656 -13.273 1 17.7 387 SER A C 1
ATOM 3045 O O . SER A 1 387 ? -43.156 56.406 -12.484 1 17.7 387 SER A O 1
ATOM 3047 N N . PRO A 1 388 ? -44.188 54.406 -12.828 1 22.2 388 PRO A N 1
ATOM 3048 C CA . PRO A 1 388 ? -44.531 54.75 -11.453 1 22.2 388 PRO A CA 1
ATOM 3049 C C . PRO A 1 388 ? -43.344 55.25 -10.633 1 22.2 388 PRO A C 1
ATOM 3051 O O . PRO A 1 388 ? -42.188 54.969 -10.984 1 22.2 388 PRO A O 1
ATOM 3054 N N . GLU A 1 389 ? -43.594 56.031 -9.531 1 19.95 389 GLU A N 1
ATOM 3055 C CA . GLU A 1 389 ? -43.031 57.062 -8.68 1 19.95 389 GLU A CA 1
ATOM 3056 C C . GLU A 1 389 ? -42.062 56.469 -7.668 1 19.95 389 GLU A C 1
ATOM 3058 O O . GLU A 1 389 ? -42.438 55.625 -6.859 1 19.95 389 GLU A O 1
ATOM 3063 N N . ARG A 1 390 ? -40.781 56.25 -7.992 1 19.03 390 ARG A N 1
ATOM 3064 C CA . ARG A 1 390 ? -39.656 55.719 -7.273 1 19.03 390 ARG A CA 1
ATOM 3065 C C . ARG A 1 390 ? -39.312 56.562 -6.059 1 19.03 390 ARG A C 1
ATOM 3067 O O . ARG A 1 390 ? -38.812 57.688 -6.195 1 19.03 390 ARG A O 1
ATOM 3074 N N . VAL A 1 391 ? -40.125 56.531 -5.07 1 20.95 391 VAL A N 1
ATOM 3075 C CA . VAL A 1 391 ? -39.844 57.375 -3.918 1 20.95 391 VAL A CA 1
ATOM 3076 C C . VAL A 1 391 ? -38.438 57.125 -3.426 1 20.95 391 VAL A C 1
ATOM 3078 O O . VAL A 1 391 ? -37.969 55.969 -3.43 1 20.95 391 VAL A O 1
ATOM 3081 N N . GLY A 1 392 ? -37.531 58.125 -3.133 1 18.73 392 GLY A N 1
ATOM 3082 C CA . GLY A 1 392 ? -36.125 58.5 -2.982 1 18.73 392 GLY A CA 1
ATOM 3083 C C . GLY A 1 392 ? -35.531 58 -1.679 1 18.73 392 GLY A C 1
ATOM 3084 O O . GLY A 1 392 ? -34.438 58.438 -1.301 1 18.73 392 GLY A O 1
ATOM 3085 N N . LEU A 1 393 ? -35.969 56.938 -0.965 1 20.36 393 LEU A N 1
ATOM 3086 C CA . LEU A 1 393 ? -35.5 56.969 0.414 1 20.36 393 LEU A CA 1
ATOM 3087 C C . LEU A 1 393 ? -34 56.781 0.47 1 20.36 393 LEU A C 1
ATOM 3089 O O . LEU A 1 393 ? -33.438 55.812 -0.06 1 20.36 393 LEU A O 1
ATOM 3093 N N . GLU A 1 394 ? -33.125 57.781 0.633 1 20.92 394 GLU A N 1
ATOM 3094 C CA . GLU A 1 394 ? -31.703 58.094 0.676 1 20.92 394 GLU A CA 1
ATOM 3095 C C . GLU A 1 394 ? -31.016 57.406 1.865 1 20.92 394 GLU A C 1
ATOM 3097 O O . GLU A 1 394 ? -30.422 58.094 2.707 1 20.92 394 GLU A O 1
ATOM 3102 N N . GLY A 1 395 ? -31.406 56.25 2.428 1 21.34 395 GLY A N 1
ATOM 3103 C CA . GLY A 1 395 ? -30.875 55.969 3.75 1 21.34 395 GLY A CA 1
ATOM 3104 C C . GLY A 1 395 ? -29.359 55.812 3.764 1 21.34 395 GLY A C 1
ATOM 3105 O O . GLY A 1 395 ? -28.75 55.469 2.738 1 21.34 395 GLY A O 1
ATOM 3106 N N . GLN A 1 396 ? -28.578 56.344 4.848 1 23.27 396 GLN A N 1
ATOM 3107 C CA . GLN A 1 396 ? -27.219 56.656 5.293 1 23.27 396 GLN A CA 1
ATOM 3108 C C . GLN A 1 396 ? -26.438 55.375 5.543 1 23.27 396 GLN A C 1
ATOM 3110 O O . GLN A 1 396 ? -26.766 54.594 6.445 1 23.27 396 GLN A O 1
ATOM 3115 N N . LYS A 1 397 ? -25.891 54.625 4.695 1 27.02 397 LYS A N 1
ATOM 3116 C CA . LYS A 1 397 ? -25.078 53.406 4.723 1 27.02 397 LYS A CA 1
ATOM 3117 C C . LYS A 1 397 ? -23.719 53.688 5.375 1 27.02 397 LYS A C 1
ATOM 3119 O O . LYS A 1 397 ? -22.781 54.125 4.707 1 27.02 397 LYS A O 1
ATOM 3124 N N . ARG A 1 398 ? -23.766 54.25 6.562 1 29.75 398 ARG A N 1
ATOM 3125 C CA . ARG A 1 398 ? -22.469 54.438 7.227 1 29.75 398 ARG A CA 1
ATOM 3126 C C . ARG A 1 398 ? -21.688 53.125 7.258 1 29.75 398 ARG A C 1
ATOM 3128 O O . ARG A 1 398 ? -22.266 52.031 7.371 1 29.75 398 ARG A O 1
ATOM 3135 N N . SER A 1 399 ? -20.438 53.219 6.844 1 29.64 399 SER A N 1
ATOM 3136 C CA . SER A 1 399 ? -19.328 52.312 6.586 1 29.64 399 SER A CA 1
ATOM 3137 C C . SER A 1 399 ? -18.969 51.5 7.836 1 29.64 399 SER A C 1
ATOM 3139 O O . SER A 1 399 ? -18.562 52.062 8.844 1 29.64 399 SER A O 1
ATOM 3141 N N . PHE A 1 400 ? -19.719 50.5 8.18 1 28.92 400 PHE A N 1
ATOM 3142 C CA . PHE A 1 400 ? -19.625 49.594 9.312 1 28.92 400 PHE A CA 1
ATOM 3143 C C . PHE A 1 400 ? -18.234 48.969 9.383 1 28.92 400 PHE A C 1
ATOM 3145 O O . PHE A 1 400 ? -17.891 48.312 10.375 1 28.92 400 PHE A O 1
ATOM 3152 N N . CYS A 1 401 ? -17.453 49 8.297 1 31.56 401 CYS A N 1
ATOM 3153 C CA . CYS A 1 401 ? -16.266 48.156 8.281 1 31.56 401 CYS A CA 1
ATOM 3154 C C . CYS A 1 401 ? -15.18 48.688 9.195 1 31.56 401 CYS A C 1
ATOM 3156 O O . CYS A 1 401 ? -14.328 47.938 9.688 1 31.56 401 CYS A O 1
ATOM 3158 N N . SER A 1 402 ? -15.055 50.031 9.328 1 35.94 402 SER A N 1
ATOM 3159 C CA . SER A 1 402 ? -13.938 50.625 10.07 1 35.94 402 SER A CA 1
ATOM 3160 C C . SER A 1 402 ? -14.07 50.375 11.562 1 35.94 402 SER A C 1
ATOM 3162 O O . SER A 1 402 ? -13.07 50.188 12.266 1 35.94 402 SER A O 1
ATOM 3164 N N . ARG A 1 403 ? -15.266 50.25 12.078 1 35.28 403 ARG A N 1
ATOM 3165 C CA . ARG A 1 403 ? -15.492 50.219 13.523 1 35.28 403 ARG A CA 1
ATOM 3166 C C . ARG A 1 403 ? -15.094 48.844 14.094 1 35.28 403 ARG A C 1
ATOM 3168 O O . ARG A 1 403 ? -14.734 48.75 15.266 1 35.28 403 ARG A O 1
ATOM 3175 N N . PHE A 1 404 ? -15.289 47.844 13.25 1 35.62 404 PHE A N 1
ATOM 3176 C CA . PHE A 1 404 ? -14.977 46.531 13.828 1 35.62 404 PHE A CA 1
ATOM 3177 C C . PHE A 1 404 ? -13.477 46.406 14.094 1 35.62 404 PHE A C 1
ATOM 3179 O O . PHE A 1 404 ? -13.07 45.875 15.125 1 35.62 404 PHE A O 1
ATOM 3186 N N . VAL A 1 405 ? -12.625 47.031 13.234 1 38.03 405 VAL A N 1
ATOM 3187 C CA . VAL A 1 405 ? -11.188 46.938 13.43 1 38.03 405 VAL A CA 1
ATOM 3188 C C . VAL A 1 405 ? -10.789 47.688 14.688 1 38.03 405 VAL A C 1
ATOM 3190 O O . VAL A 1 405 ? -9.969 47.219 15.484 1 38.03 405 VAL A O 1
ATOM 3193 N N . GLU A 1 406 ? -11.422 48.844 14.922 1 38.91 406 GLU A N 1
ATOM 3194 C CA . GLU A 1 406 ? -11.086 49.625 16.109 1 38.91 406 GLU A CA 1
ATOM 3195 C C . GLU A 1 406 ? -11.508 48.938 17.391 1 38.91 406 GLU A C 1
ATOM 3197 O O . GLU A 1 406 ? -10.75 48.906 18.359 1 38.91 406 GLU A O 1
ATOM 3202 N N . TYR A 1 407 ? -12.672 48.312 17.344 1 38.56 407 TYR A N 1
ATOM 3203 C CA . TYR A 1 407 ? -13.125 47.625 18.562 1 38.56 407 TYR A CA 1
ATOM 3204 C C . TYR A 1 407 ? -12.289 46.375 18.828 1 38.56 407 TYR A C 1
ATOM 3206 O O . TYR A 1 407 ? -11.992 46.062 19.984 1 38.56 407 TYR A O 1
ATOM 3214 N N . PHE A 1 408 ? -11.852 45.781 17.828 1 39.72 408 PHE A N 1
ATOM 3215 C CA . PHE A 1 408 ? -11.055 44.562 18 1 39.72 408 PHE A CA 1
ATOM 3216 C C . PHE A 1 408 ? -9.695 44.875 18.609 1 39.72 408 PHE A C 1
ATOM 3218 O O . PHE A 1 408 ? -9.266 44.219 19.562 1 39.72 408 PHE A O 1
ATOM 3225 N N . PHE A 1 409 ? -9.031 45.906 18.172 1 41 409 PHE A N 1
ATOM 3226 C CA . PHE A 1 409 ? -7.777 46.281 18.828 1 41 409 PHE A CA 1
ATOM 3227 C C . PHE A 1 409 ? -8.031 46.812 20.219 1 41 409 PHE A C 1
ATOM 3229 O O . PHE A 1 409 ? -7.23 46.594 21.141 1 41 409 PHE A O 1
ATOM 3236 N N . SER A 1 410 ? -9.125 47.531 20.391 1 41.22 410 SER A N 1
ATOM 3237 C CA . SER A 1 410 ? -9.43 48 21.75 1 41.22 410 SER A CA 1
ATOM 3238 C C . SER A 1 410 ? -9.742 46.812 22.672 1 41.22 410 SER A C 1
ATOM 3240 O O . SER A 1 410 ? -9.312 46.812 23.828 1 41.22 410 SER A O 1
ATOM 3242 N N . ALA A 1 411 ? -10.438 45.844 22.188 1 40.31 411 ALA A N 1
ATOM 3243 C CA . ALA A 1 411 ? -10.734 44.688 23.031 1 40.31 411 ALA A CA 1
ATOM 3244 C C . ALA A 1 411 ? -9.469 43.875 23.312 1 40.31 411 ALA A C 1
ATOM 3246 O O . ALA A 1 411 ? -9.266 43.375 24.422 1 40.31 411 ALA A O 1
ATOM 3247 N N . LEU A 1 412 ? -8.641 43.719 22.438 1 38.97 412 LEU A N 1
ATOM 3248 C CA . LEU A 1 412 ? -7.387 43.031 22.719 1 38.97 412 LEU A CA 1
ATOM 3249 C C . LEU A 1 412 ? -6.547 43.812 23.719 1 38.97 412 LEU A C 1
ATOM 3251 O O . LEU A 1 412 ? -5.879 43.219 24.562 1 38.97 412 LEU A O 1
ATOM 3255 N N . SER A 1 413 ? -6.562 45.094 23.734 1 36.41 413 SER A N 1
ATOM 3256 C CA . SER A 1 413 ? -5.852 45.875 24.75 1 36.41 413 SER A CA 1
ATOM 3257 C C . SER A 1 413 ? -6.438 45.594 26.141 1 36.41 413 SER A C 1
ATOM 3259 O O . SER A 1 413 ? -5.723 45.688 27.141 1 36.41 413 SER A O 1
ATOM 3261 N N . CYS A 1 414 ? -7.75 45.469 26.297 1 36.84 414 CYS A N 1
ATOM 3262 C CA . CYS A 1 414 ? -8.328 45.281 27.625 1 36.84 414 CYS A CA 1
ATOM 3263 C C . CYS A 1 414 ? -7.977 43.906 28.188 1 36.84 414 CYS A C 1
ATOM 3265 O O . CYS A 1 414 ? -8.039 43.688 29.391 1 36.84 414 CYS A O 1
ATOM 3267 N N . LEU A 1 415 ? -7.957 42.969 27.422 1 33.66 415 LEU A N 1
ATOM 3268 C CA . LEU A 1 415 ? -7.66 41.656 28.031 1 33.66 415 LEU A CA 1
ATOM 3269 C C . LEU A 1 415 ? -6.23 41.625 28.562 1 33.66 415 LEU A C 1
ATOM 3271 O O . LEU A 1 415 ? -5.926 40.875 29.484 1 33.66 415 LEU A O 1
ATOM 3275 N N . PHE A 1 416 ? -5.289 42.312 28 1 35.28 416 PHE A N 1
ATOM 3276 C CA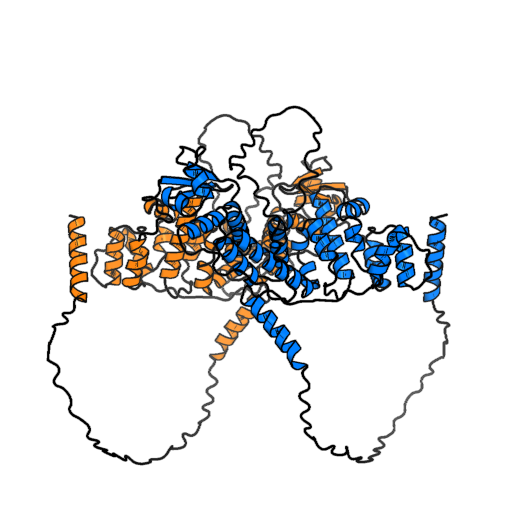 . PHE A 1 416 ? -3.939 42.219 28.531 1 35.28 416 PHE A CA 1
ATOM 3277 C C . PHE A 1 416 ? -3.715 43.312 29.594 1 35.28 416 PHE A C 1
ATOM 3279 O O . PHE A 1 416 ? -2.607 43.469 30.109 1 35.28 416 PHE A O 1
ATOM 3286 N N . ASP A 1 417 ? -4.637 44.188 29.875 1 29.27 417 ASP A N 1
ATOM 3287 C CA . ASP A 1 417 ? -4.422 44.938 31.125 1 29.27 417 ASP A CA 1
ATOM 3288 C C . ASP A 1 417 ? -4.91 44.094 32.312 1 29.27 417 ASP A C 1
ATOM 3290 O O . ASP A 1 417 ? -5.996 43.531 32.281 1 29.27 417 ASP A O 1
ATOM 3294 N N . TRP B 1 1 ? -22.406 24.906 15.195 1 38.22 1 TRP B N 1
ATOM 3295 C CA . TRP B 1 1 ? -22.25 23.75 16.062 1 38.22 1 TRP B CA 1
ATOM 3296 C C . TRP B 1 1 ? -20.828 23.172 15.977 1 38.22 1 TRP B C 1
ATOM 3298 O O . TRP B 1 1 ? -20.359 22.844 14.883 1 38.22 1 TRP B O 1
ATOM 3308 N N . ASP B 1 2 ? -20.062 23.578 16.875 1 53.47 2 ASP B N 1
ATOM 3309 C CA . ASP B 1 2 ? -18.656 23.234 16.969 1 53.47 2 ASP B CA 1
ATOM 3310 C C . ASP B 1 2 ? -18.453 21.734 16.875 1 53.47 2 ASP B C 1
ATOM 3312 O O . ASP B 1 2 ? -19.125 20.969 17.562 1 53.47 2 ASP B O 1
ATOM 3316 N N . SER B 1 3 ? -17.984 21.219 15.711 1 71.88 3 SER B N 1
ATOM 3317 C CA . SER B 1 3 ? -17.875 19.781 15.477 1 71.88 3 SER B CA 1
ATOM 3318 C C . SER B 1 3 ? -17.266 19.078 16.688 1 71.88 3 SER B C 1
ATOM 3320 O O . SER B 1 3 ? -16.328 19.578 17.281 1 71.88 3 SER B O 1
ATOM 3322 N N . LEU B 1 4 ? -18.141 18.234 17.391 1 81.38 4 LEU B N 1
ATOM 3323 C CA . LEU B 1 4 ? -17.688 17.438 18.516 1 81.38 4 LEU B CA 1
ATOM 3324 C C . LEU B 1 4 ? -16.594 16.453 18.094 1 81.38 4 LEU B C 1
ATOM 3326 O O . LEU B 1 4 ? -15.922 15.875 18.938 1 81.38 4 LEU B O 1
ATOM 3330 N N . PHE B 1 5 ? -16.5 16.547 16.844 1 90.38 5 PHE B N 1
ATOM 3331 C CA . PHE B 1 5 ? -15.453 15.664 16.344 1 90.38 5 PHE B CA 1
ATOM 3332 C C . PHE B 1 5 ? -14.07 16.203 16.688 1 90.38 5 PHE B C 1
ATOM 3334 O O . PHE B 1 5 ? -13.789 17.375 16.5 1 90.38 5 PHE B O 1
ATOM 3341 N N . ASP B 1 6 ? -13.258 15.406 17.219 1 91.5 6 ASP B N 1
ATOM 3342 C CA . ASP B 1 6 ? -11.891 15.719 17.625 1 91.5 6 ASP B CA 1
ATOM 3343 C C . ASP B 1 6 ? -11.859 16.859 18.641 1 91.5 6 ASP B C 1
ATOM 3345 O O . ASP B 1 6 ? -10.938 17.672 18.641 1 91.5 6 ASP B O 1
ATOM 3349 N N . SER B 1 7 ? -12.945 16.906 19.391 1 89.38 7 SER B N 1
ATOM 3350 C CA . SER B 1 7 ? -13.031 17.906 20.453 1 89.38 7 SER B CA 1
ATOM 3351 C C . SER B 1 7 ? -12.828 17.281 21.828 1 89.38 7 SER B C 1
ATOM 3353 O O . SER B 1 7 ? -13.617 16.438 22.25 1 89.38 7 SER B O 1
ATOM 3355 N N . GLU B 1 8 ? -11.875 17.734 22.531 1 89.75 8 GLU B N 1
ATOM 3356 C CA . GLU B 1 8 ? -11.609 17.234 23.875 1 89.75 8 GLU B CA 1
ATOM 3357 C C . GLU B 1 8 ? -12.633 17.766 24.875 1 89.75 8 GLU B C 1
ATOM 3359 O O . GLU B 1 8 ? -13.07 17.047 25.766 1 89.75 8 GLU B O 1
ATOM 3364 N N . ALA B 1 9 ? -12.938 18.953 24.656 1 87.75 9 ALA B N 1
ATOM 3365 C CA . ALA B 1 9 ? -13.867 19.609 25.562 1 87.75 9 ALA B CA 1
ATOM 3366 C C . ALA B 1 9 ? -15.219 18.891 25.578 1 87.75 9 ALA B C 1
ATOM 3368 O O . ALA B 1 9 ? -15.859 18.797 26.625 1 87.75 9 ALA B O 1
ATOM 3369 N N . GLY B 1 10 ? -15.617 18.375 24.484 1 86.81 10 GLY B N 1
ATOM 3370 C CA . GLY B 1 10 ? -16.906 17.703 24.375 1 86.81 10 GLY B CA 1
ATOM 3371 C C . GLY B 1 10 ? -16.812 16.203 24.484 1 86.81 10 GLY B C 1
ATOM 3372 O O . GLY B 1 10 ? -17.781 15.484 24.188 1 86.81 10 GLY B O 1
ATOM 3373 N N . SER B 1 11 ? -15.68 15.766 24.938 1 91.88 11 SER B N 1
ATOM 3374 C CA . SER B 1 11 ? -15.461 14.328 24.938 1 91.88 11 SER B CA 1
ATOM 3375 C C . SER B 1 11 ? -15.586 13.75 26.344 1 91.88 11 SER B C 1
ATOM 3377 O O . SER B 1 11 ? -15.258 14.414 27.328 1 91.88 11 SER B O 1
ATOM 3379 N N . ASP B 1 12 ? -16.172 12.562 26.531 1 92.75 12 ASP B N 1
ATOM 3380 C CA . ASP B 1 12 ? -16.297 11.883 27.812 1 92.75 12 ASP B CA 1
ATOM 3381 C C . ASP B 1 12 ? -15.812 10.438 27.719 1 92.75 12 ASP B C 1
ATOM 3383 O O . ASP B 1 12 ? -15.953 9.672 28.672 1 92.75 12 ASP B O 1
ATOM 3387 N N . VAL B 1 13 ? -15.352 10.094 26.625 1 94.25 13 VAL B N 1
ATOM 3388 C CA . VAL B 1 13 ? -14.766 8.766 26.438 1 94.25 13 VAL B CA 1
ATOM 3389 C C . VAL B 1 13 ? -13.531 8.867 25.547 1 94.25 13 VAL B C 1
ATOM 3391 O O . VAL B 1 13 ? -13.438 9.758 24.703 1 94.25 13 VAL B O 1
ATOM 3394 N N . VAL B 1 14 ? -12.586 8.023 25.781 1 96.5 14 VAL B N 1
ATOM 3395 C CA . VAL B 1 14 ? -11.359 7.984 25 1 96.5 14 VAL B CA 1
ATOM 3396 C C . VAL B 1 14 ? -11.141 6.574 24.453 1 96.5 14 VAL B C 1
ATOM 3398 O O . VAL B 1 14 ? -11.219 5.598 25.203 1 96.5 14 VAL B O 1
ATOM 3401 N N . PHE B 1 15 ? -10.875 6.473 23.156 1 96.56 15 PHE B N 1
ATOM 3402 C CA . PHE B 1 15 ? -10.602 5.188 22.516 1 96.56 15 PHE B CA 1
ATOM 3403 C C . PHE B 1 15 ? -9.109 5.039 22.234 1 96.56 15 PHE B C 1
ATOM 3405 O O . PHE B 1 15 ? -8.469 5.973 21.75 1 96.56 15 PHE B O 1
ATOM 3412 N N . ILE B 1 16 ? -8.562 3.924 22.516 1 97.44 16 ILE B N 1
ATOM 3413 C CA . ILE B 1 16 ? -7.199 3.557 22.172 1 97.44 16 ILE B CA 1
ATOM 3414 C C . ILE B 1 16 ? -7.223 2.467 21.094 1 97.44 16 ILE B C 1
ATOM 3416 O O . ILE B 1 16 ? -7.59 1.322 21.375 1 97.44 16 ILE B O 1
ATOM 3420 N N . VAL B 1 17 ? -6.742 2.838 19.906 1 97.56 17 VAL B N 1
ATOM 3421 C CA . VAL B 1 17 ? -7.133 2.049 18.734 1 97.56 17 VAL B CA 1
ATOM 3422 C C . VAL B 1 17 ? -5.891 1.465 18.062 1 97.56 17 VAL B C 1
ATOM 3424 O O . VAL B 1 17 ? -4.91 2.176 17.844 1 97.56 17 VAL B O 1
ATOM 3427 N N . GLY B 1 18 ? -5.941 0.17 17.688 1 94.75 18 GLY B N 1
ATOM 3428 C CA . GLY B 1 18 ? -4.957 -0.493 16.844 1 94.75 18 GLY B CA 1
ATOM 3429 C C . GLY B 1 18 ? -3.688 -0.859 17.594 1 94.75 18 GLY B C 1
ATOM 3430 O O . GLY B 1 18 ? -3.555 -0.576 18.781 1 94.75 18 GLY B O 1
ATOM 3431 N N . PRO B 1 19 ? -2.785 -1.514 16.875 1 89.75 19 PRO B N 1
ATOM 3432 C CA . PRO B 1 19 ? -1.506 -1.894 17.484 1 89.75 19 PRO B CA 1
ATOM 3433 C C . PRO B 1 19 ? -0.653 -0.687 17.859 1 89.75 19 PRO B C 1
ATOM 3435 O O . PRO B 1 19 ? 0.121 -0.754 18.828 1 89.75 19 PRO B O 1
ATOM 3438 N N . GLU B 1 20 ? -0.854 0.39 17.172 1 91.25 20 GLU B N 1
ATOM 3439 C CA . GLU B 1 20 ? -0.094 1.602 17.453 1 91.25 20 GLU B CA 1
ATOM 3440 C C . GLU B 1 20 ? -0.744 2.404 18.578 1 91.25 20 GLU B C 1
ATOM 3442 O O . GLU B 1 20 ? -0.158 3.365 19.078 1 91.25 20 GLU B O 1
ATOM 3447 N N . GLN B 1 21 ? -1.909 2.064 18.938 1 95.06 21 GLN B N 1
ATOM 3448 C CA . GLN B 1 21 ? -2.613 2.615 20.078 1 95.06 21 GLN B CA 1
ATOM 3449 C C . GLN B 1 21 ? -2.881 4.105 19.906 1 95.06 21 GLN B C 1
ATOM 3451 O O . GLN B 1 21 ? -2.574 4.91 20.781 1 95.06 21 GLN B O 1
ATOM 3456 N N . TRP B 1 22 ? -3.531 4.426 18.828 1 96.38 22 TRP B N 1
ATOM 3457 C CA . TRP B 1 22 ? -3.936 5.805 18.578 1 96.38 22 TRP B CA 1
ATOM 3458 C C . TRP B 1 22 ? -5.016 6.238 19.578 1 96.38 22 TRP B C 1
ATOM 3460 O O . TRP B 1 22 ? -5.93 5.469 19.875 1 96.38 22 TRP B O 1
ATOM 3470 N N . ARG B 1 23 ? -4.941 7.438 20.016 1 97.44 23 ARG B N 1
ATOM 3471 C CA . ARG B 1 23 ? -5.898 7.98 20.984 1 97.44 23 ARG B CA 1
ATOM 3472 C C . ARG B 1 23 ? -6.945 8.844 20.281 1 97.44 23 ARG B C 1
ATOM 3474 O O . ARG B 1 23 ? -6.598 9.758 19.531 1 97.44 23 ARG B O 1
ATOM 3481 N N . PHE B 1 24 ? -8.242 8.531 20.531 1 97.44 24 PHE B N 1
ATOM 3482 C CA . PHE B 1 24 ? -9.344 9.281 19.938 1 97.44 24 PHE B CA 1
ATOM 3483 C C . PHE B 1 24 ? -10.328 9.719 21.016 1 97.44 24 PHE B C 1
ATOM 3485 O O . PHE B 1 24 ? -10.883 8.891 21.734 1 97.44 24 PHE B O 1
ATOM 3492 N N . PRO B 1 25 ? -10.484 10.992 21.141 1 96.62 25 PRO B N 1
ATOM 3493 C CA . PRO B 1 25 ? -11.578 11.43 22 1 96.62 25 PRO B CA 1
ATOM 3494 C C . PRO B 1 25 ? -12.953 11.219 21.375 1 96.62 25 PRO B C 1
ATOM 3496 O O . PRO B 1 25 ? -13.094 11.305 20.141 1 96.62 25 PRO B O 1
ATOM 3499 N N . GLY B 1 26 ? -13.922 10.836 22.156 1 94.88 26 GLY B N 1
ATOM 3500 C CA . GLY B 1 26 ? -15.281 10.641 21.672 1 94.88 26 GLY B CA 1
ATOM 3501 C C . GLY B 1 26 ? -16.328 11.102 22.656 1 94.88 26 GLY B C 1
ATOM 3502 O O . GLY B 1 26 ? -16.031 11.383 23.812 1 94.88 26 GLY B O 1
ATOM 3503 N N . ASN B 1 27 ? -17.484 11.305 22.172 1 94.12 27 ASN B N 1
ATOM 3504 C CA . ASN B 1 27 ? -18.656 11.633 22.969 1 94.12 27 ASN B CA 1
ATOM 3505 C C . ASN B 1 27 ? -19.625 10.461 23.031 1 94.12 27 ASN B C 1
ATOM 3507 O O . ASN B 1 27 ? -20.203 10.062 22.016 1 94.12 27 ASN B O 1
ATOM 3511 N N . ARG B 1 28 ? -19.891 9.992 24.219 1 92.69 28 ARG B N 1
ATOM 3512 C CA . ARG B 1 28 ? -20.688 8.773 24.406 1 92.69 28 ARG B CA 1
ATOM 3513 C C . ARG B 1 28 ? -22.094 8.945 23.844 1 92.69 28 ARG B C 1
ATOM 3515 O O . ARG B 1 28 ? -22.594 8.055 23.156 1 92.69 28 ARG B O 1
ATOM 3522 N N . ALA B 1 29 ? -22.641 10.016 24.141 1 92.12 29 ALA B N 1
ATOM 3523 C CA . ALA B 1 29 ? -24.031 10.242 23.75 1 92.12 29 ALA B CA 1
ATOM 3524 C C . ALA B 1 29 ? -24.172 10.305 22.219 1 92.12 29 ALA B C 1
ATOM 3526 O O . ALA B 1 29 ? -25.078 9.703 21.656 1 92.12 29 ALA B O 1
ATOM 3527 N N . VAL B 1 30 ? -23.281 11.047 21.641 1 94 30 VAL B N 1
ATOM 3528 C CA . VAL B 1 30 ? -23.328 11.227 20.188 1 94 30 VAL B CA 1
ATOM 3529 C C . VAL B 1 30 ? -23.109 9.883 19.5 1 94 30 VAL B C 1
ATOM 3531 O O . VAL B 1 30 ? -23.859 9.523 18.578 1 94 30 VAL B O 1
ATOM 3534 N N . LEU B 1 31 ? -22.188 9.141 19.922 1 94.12 31 LEU B N 1
ATOM 3535 C CA . LEU B 1 31 ? -21.828 7.871 19.297 1 94.12 31 LEU B CA 1
ATOM 3536 C C . LEU B 1 31 ? -22.906 6.82 19.531 1 94.12 31 LEU B C 1
ATOM 3538 O O . LEU B 1 31 ? -23.25 6.062 18.625 1 94.12 31 LEU B O 1
ATOM 3542 N N . ALA B 1 32 ? -23.438 6.812 20.766 1 93.38 32 ALA B N 1
ATOM 3543 C CA . ALA B 1 32 ? -24.5 5.863 21.094 1 93.38 32 ALA B CA 1
ATOM 3544 C C . ALA B 1 32 ? -25.766 6.152 20.281 1 93.38 32 ALA B C 1
ATOM 3546 O O . ALA B 1 32 ? -26.484 5.23 19.906 1 93.38 32 ALA B O 1
ATOM 3547 N N . ASP B 1 33 ? -26 7.312 20.031 1 94.25 33 ASP B N 1
ATOM 3548 C CA . ASP B 1 33 ? -27.188 7.707 19.266 1 94.25 33 ASP B CA 1
ATOM 3549 C C . ASP B 1 33 ? -27 7.391 17.781 1 94.25 33 ASP B C 1
ATOM 3551 O O . ASP B 1 33 ? -27.953 7.02 17.094 1 94.25 33 ASP B O 1
ATOM 3555 N N . ALA B 1 34 ? -25.812 7.531 17.297 1 92.38 34 ALA B N 1
ATOM 3556 C CA . ALA B 1 34 ? -25.516 7.414 15.875 1 92.38 34 ALA B CA 1
ATOM 3557 C C . ALA B 1 34 ? -25.391 5.949 15.461 1 92.38 34 ALA B C 1
ATOM 3559 O O . ALA B 1 34 ? -25.578 5.609 14.289 1 92.38 34 ALA B O 1
ATOM 3560 N N . ASN B 1 35 ? -25.109 5.09 16.375 1 93.06 35 ASN B N 1
ATOM 3561 C CA . ASN B 1 35 ? -24.734 3.727 16.016 1 93.06 35 ASN B CA 1
ATOM 3562 C C . ASN B 1 35 ? -25.094 2.73 17.109 1 93.06 35 ASN B C 1
ATOM 3564 O O . ASN B 1 35 ? -24.812 2.967 18.281 1 93.06 35 ASN B O 1
ATOM 3568 N N . SER B 1 36 ? -25.656 1.622 16.734 1 90.94 36 SER B N 1
ATOM 3569 C CA . SER B 1 36 ? -26.156 0.636 17.688 1 90.94 36 SER B CA 1
ATOM 3570 C C . SER B 1 36 ? -25.016 -0.092 18.375 1 90.94 36 SER B C 1
ATOM 3572 O O . SER B 1 36 ? -25.125 -0.464 19.547 1 90.94 36 SER B O 1
ATOM 3574 N N . VAL B 1 37 ? -23.969 -0.35 17.656 1 91.69 37 VAL B N 1
ATOM 3575 C CA . VAL B 1 37 ? -22.828 -1.048 18.234 1 91.69 37 VAL B CA 1
ATOM 3576 C C . VAL B 1 37 ? -22.188 -0.183 19.312 1 91.69 37 VAL B C 1
ATOM 3578 O O . VAL B 1 37 ? -21.906 -0.666 20.406 1 91.69 37 VAL B O 1
ATOM 3581 N N . PHE B 1 38 ? -22.031 1.083 19.125 1 93.38 38 PHE B N 1
ATOM 3582 C CA . PHE B 1 38 ? -21.5 1.998 20.125 1 93.38 38 PHE B CA 1
ATOM 3583 C C . PHE B 1 38 ? -22.469 2.146 21.281 1 93.38 38 PHE B C 1
ATOM 3585 O O . PHE B 1 38 ? -22.047 2.281 22.438 1 93.38 38 PHE B O 1
ATOM 3592 N N . ARG B 1 39 ? -23.75 2.119 20.938 1 93.25 39 ARG B N 1
ATOM 3593 C CA . ARG B 1 39 ? -24.734 2.18 22 1 93.25 39 ARG B CA 1
ATOM 3594 C C . ARG B 1 39 ? -24.578 1.016 22.969 1 93.25 39 ARG B C 1
ATOM 3596 O O . ARG B 1 39 ? -24.578 1.21 24.188 1 93.25 39 ARG B O 1
ATOM 3603 N N . ALA B 1 40 ? -24.359 -0.091 22.406 1 90.25 40 ALA B N 1
ATOM 3604 C CA . ALA B 1 40 ? -24.172 -1.285 23.219 1 90.25 40 ALA B CA 1
ATOM 3605 C C . ALA B 1 40 ? -22.859 -1.226 24 1 90.25 40 ALA B C 1
ATOM 3607 O O . ALA B 1 40 ? -22.797 -1.592 25.172 1 90.25 40 ALA B O 1
ATOM 3608 N N . MET B 1 41 ? -21.812 -0.756 23.391 1 89.81 41 MET B N 1
ATOM 3609 C CA . MET B 1 41 ? -20.469 -0.719 23.969 1 89.81 41 MET B CA 1
ATOM 3610 C C . MET B 1 41 ? -20.375 0.3 25.094 1 89.81 41 MET B C 1
ATOM 3612 O O . MET B 1 41 ? -19.719 0.059 26.109 1 89.81 41 MET B O 1
ATOM 3616 N N . LEU B 1 42 ? -21.156 1.384 24.953 1 90.62 42 LEU B N 1
ATOM 3617 C CA . LEU B 1 42 ? -20.953 2.516 25.859 1 90.62 42 LEU B CA 1
ATOM 3618 C C . LEU B 1 42 ? -22.047 2.574 26.906 1 90.62 42 LEU B C 1
ATOM 3620 O O . LEU B 1 42 ? -21.844 3.104 28 1 90.62 42 LEU B O 1
ATOM 3624 N N . HIS B 1 43 ? -23.219 2.062 26.578 1 86.81 43 HIS B N 1
ATOM 3625 C CA . HIS B 1 43 ? -24.359 2.17 27.484 1 86.81 43 HIS B CA 1
ATOM 3626 C C . HIS B 1 43 ? -24.938 0.798 27.812 1 86.81 43 HIS B C 1
ATOM 3628 O O . HIS B 1 43 ? -25.906 0.692 28.562 1 86.81 43 HIS B O 1
ATOM 3634 N N . GLY B 1 44 ? -24.391 -0.126 27.188 1 81.5 44 GLY B N 1
ATOM 3635 C CA . GLY B 1 44 ? -24.938 -1.456 27.422 1 81.5 44 GLY B CA 1
ATOM 3636 C C . GLY B 1 44 ? -24.641 -1.983 28.812 1 81.5 44 GLY B C 1
ATOM 3637 O O . GLY B 1 44 ? -23.891 -1.363 29.578 1 81.5 44 GLY B O 1
ATOM 3638 N N . PRO B 1 45 ? -25.266 -2.979 29.094 1 78.44 45 PRO B N 1
ATOM 3639 C CA . PRO B 1 45 ? -25.094 -3.584 30.422 1 78.44 45 PRO B CA 1
ATOM 3640 C C . PRO B 1 45 ? -23.656 -3.99 30.703 1 78.44 45 PRO B C 1
ATOM 3642 O O . PRO B 1 45 ? -23.234 -3.986 31.875 1 78.44 45 PRO B O 1
ATOM 3645 N N . LEU B 1 46 ? -22.875 -4.289 29.719 1 74.38 46 LEU B N 1
ATOM 3646 C CA . LEU B 1 46 ? -21.5 -4.734 29.875 1 74.38 46 LEU B CA 1
ATOM 3647 C C . LEU B 1 46 ? -20.531 -3.605 29.562 1 74.38 46 LEU B C 1
ATOM 3649 O O . LEU B 1 46 ? -19.328 -3.842 29.406 1 74.38 46 LEU B O 1
ATOM 3653 N N . ALA B 1 47 ? -21.188 -2.457 29.438 1 74.19 47 ALA B N 1
ATOM 3654 C CA . ALA B 1 47 ? -20.359 -1.322 29.047 1 74.19 47 ALA B CA 1
ATOM 3655 C C . ALA B 1 47 ? -19.344 -1.004 30.141 1 74.19 47 ALA B C 1
ATOM 3657 O O . ALA B 1 47 ? -19.641 -1.107 31.328 1 74.19 47 ALA B O 1
ATOM 3658 N N . SER B 1 48 ? -18.047 -0.832 29.688 1 67.25 48 SER B N 1
ATOM 3659 C CA . SER B 1 48 ? -16.969 -0.479 30.625 1 67.25 48 SER B CA 1
ATOM 3660 C C . SER B 1 48 ? -17.266 0.852 31.312 1 67.25 48 SER B C 1
ATOM 3662 O O . SER B 1 48 ? -17.781 1.782 30.688 1 67.25 48 SER B O 1
ATOM 3664 N N . VAL B 1 49 ? -17.172 0.889 32.531 1 71.06 49 VAL B N 1
ATOM 3665 C CA . VAL B 1 49 ? -17.281 2.113 33.312 1 71.06 49 VAL B CA 1
ATOM 3666 C C . VAL B 1 49 ? -16.062 3.002 33.062 1 71.06 49 VAL B C 1
ATOM 3668 O O . VAL B 1 49 ? -16.094 4.199 33.375 1 71.06 49 VAL B O 1
ATOM 3671 N N . GLU B 1 50 ? -15.156 2.373 32.406 1 78.69 50 GLU B N 1
ATOM 3672 C CA . GLU B 1 50 ? -13.898 3.092 32.219 1 78.69 50 GLU B CA 1
ATOM 3673 C C . GLU B 1 50 ? -14.031 4.148 31.109 1 78.69 50 GLU B C 1
ATOM 3675 O O . GLU B 1 50 ? -14.844 3.996 30.188 1 78.69 50 GLU B O 1
ATOM 3680 N N . THR B 1 51 ? -13.32 5.18 31.344 1 88.5 51 THR B N 1
ATOM 3681 C CA . THR B 1 51 ? -13.32 6.301 30.422 1 88.5 51 THR B CA 1
ATOM 3682 C C . THR B 1 51 ? -12.43 6.004 29.219 1 88.5 51 THR B C 1
ATOM 3684 O O . THR B 1 51 ? -12.531 6.668 28.172 1 88.5 51 THR B O 1
ATOM 3687 N N . THR B 1 52 ? -11.688 5.012 29.328 1 93.19 52 THR B N 1
ATOM 3688 C CA . THR B 1 52 ? -10.805 4.633 28.234 1 93.19 52 THR B CA 1
ATOM 3689 C C . THR B 1 52 ? -11.156 3.246 27.719 1 93.19 52 THR B C 1
ATOM 3691 O O . THR B 1 52 ? -11.18 2.277 28.469 1 93.19 52 THR B O 1
ATOM 3694 N N . ILE B 1 53 ? -11.406 3.104 26.453 1 93.94 53 ILE B N 1
ATOM 3695 C CA . ILE B 1 53 ? -11.836 1.856 25.828 1 93.94 53 ILE B CA 1
ATOM 3696 C C . ILE B 1 53 ? -10.812 1.418 24.781 1 93.94 53 ILE B C 1
ATOM 3698 O O . ILE B 1 53 ? -10.57 2.127 23.812 1 93.94 53 ILE B O 1
ATOM 3702 N N . PRO B 1 54 ? -10.25 0.268 24.906 1 94.56 54 PRO B N 1
ATOM 3703 C CA . PRO B 1 54 ? -9.305 -0.245 23.906 1 94.56 54 PRO B CA 1
ATOM 3704 C C . PRO B 1 54 ? -9.992 -0.923 22.734 1 94.56 54 PRO B C 1
ATOM 3706 O O . PRO B 1 54 ? -10.953 -1.676 22.922 1 94.56 54 PRO B O 1
ATOM 3709 N N . ILE B 1 55 ? -9.602 -0.581 21.531 1 95.31 55 ILE B N 1
ATOM 3710 C CA . ILE B 1 55 ? -10 -1.232 20.281 1 95.31 55 ILE B CA 1
ATOM 3711 C C . ILE B 1 55 ? -8.758 -1.731 19.547 1 95.31 55 ILE B C 1
ATOM 3713 O O . ILE B 1 55 ? -8.109 -0.971 18.828 1 95.31 55 ILE B O 1
ATOM 3717 N N . GLU B 1 56 ? -8.461 -2.928 19.531 1 93.31 56 GLU B N 1
ATOM 3718 C CA . GLU B 1 56 ? -7.156 -3.439 19.125 1 93.31 56 GLU B CA 1
ATOM 3719 C C . GLU B 1 56 ? -7.168 -3.879 17.656 1 93.31 56 GLU B C 1
ATOM 3721 O O . GLU B 1 56 ? -6.129 -3.881 17 1 93.31 56 GLU B O 1
ATOM 3726 N N . ASP B 1 57 ? -8.266 -4.184 17.094 1 93.5 57 ASP B N 1
ATOM 3727 C CA . ASP B 1 57 ? -8.289 -4.895 15.812 1 93.5 57 ASP B CA 1
ATOM 3728 C C . ASP B 1 57 ? -8.695 -3.963 14.672 1 93.5 57 ASP B C 1
ATOM 3730 O O . ASP B 1 57 ? -9.109 -4.422 13.609 1 93.5 57 ASP B O 1
ATOM 3734 N N . VAL B 1 58 ? -8.703 -2.707 14.945 1 96.12 58 VAL B N 1
ATOM 3735 C CA . VAL B 1 58 ? -9.055 -1.743 13.906 1 96.12 58 VAL B CA 1
ATOM 3736 C C . VAL B 1 58 ? -7.887 -0.788 13.672 1 96.12 58 VAL B C 1
ATOM 3738 O O . VAL B 1 58 ? -7.242 -0.338 14.617 1 96.12 58 VAL B O 1
ATOM 3741 N N . ASP B 1 59 ? -7.664 -0.53 12.422 1 96.06 59 ASP B N 1
ATOM 3742 C CA . ASP B 1 59 ? -6.637 0.428 12.023 1 96.06 59 ASP B CA 1
ATOM 3743 C C . ASP B 1 59 ? -7 1.841 12.477 1 96.06 59 ASP B C 1
ATOM 3745 O O . ASP B 1 59 ? -8.164 2.234 12.422 1 96.06 59 ASP B O 1
ATOM 3749 N N . GLY B 1 60 ? -6.008 2.586 12.898 1 96.25 60 GLY B N 1
ATOM 3750 C CA . GLY B 1 60 ? -6.242 3.928 13.414 1 96.25 60 GLY B CA 1
ATOM 3751 C C . GLY B 1 60 ? -6.91 4.844 12.406 1 96.25 60 GLY B C 1
ATOM 3752 O O . GLY B 1 60 ? -7.895 5.516 12.727 1 96.25 60 GLY B O 1
ATOM 3753 N N . ARG B 1 61 ? -6.387 4.883 11.211 1 96.19 61 ARG B N 1
ATOM 3754 C CA . ARG B 1 61 ? -6.949 5.742 10.172 1 96.19 61 ARG B CA 1
ATOM 3755 C C . ARG B 1 61 ? -8.367 5.316 9.812 1 96.19 61 ARG B C 1
ATOM 3757 O O . ARG B 1 61 ? -9.219 6.16 9.516 1 96.19 61 ARG B O 1
ATOM 3764 N N . ALA B 1 62 ? -8.586 4.023 9.797 1 97.88 62 ALA B N 1
ATOM 3765 C CA . ALA B 1 62 ? -9.922 3.496 9.539 1 97.88 62 ALA B CA 1
ATOM 3766 C C . ALA B 1 62 ? -10.906 3.943 10.617 1 97.88 62 ALA B C 1
ATOM 3768 O O . ALA B 1 62 ? -12.039 4.32 10.32 1 97.88 62 ALA B O 1
ATOM 3769 N N . PHE B 1 63 ? -10.422 3.914 11.859 1 98.25 63 PHE B N 1
ATOM 3770 C CA . PHE B 1 63 ? -11.273 4.34 12.969 1 98.25 63 PHE B CA 1
ATOM 3771 C C . PHE B 1 63 ? -11.562 5.836 12.883 1 98.25 63 PHE B C 1
ATOM 3773 O O . PHE B 1 63 ? -12.672 6.277 13.195 1 98.25 63 PHE B O 1
ATOM 3780 N N . ASP B 1 64 ? -10.523 6.543 12.5 1 97.56 64 ASP B N 1
ATOM 3781 C CA . ASP B 1 64 ? -10.719 7.973 12.273 1 97.56 64 ASP B CA 1
ATOM 3782 C C . ASP B 1 64 ? -11.844 8.219 11.273 1 97.56 64 ASP B C 1
ATOM 3784 O O . ASP B 1 64 ? -12.711 9.07 11.5 1 97.56 64 ASP B O 1
ATOM 3788 N N . ASN B 1 65 ? -11.852 7.508 10.188 1 98.12 65 ASN B N 1
ATOM 3789 C CA . ASN B 1 65 ? -12.898 7.625 9.18 1 98.12 65 ASN B CA 1
ATOM 3790 C C . ASN B 1 65 ? -14.258 7.199 9.727 1 98.12 65 ASN B C 1
ATOM 3792 O O . ASN B 1 65 ? -15.281 7.809 9.406 1 98.12 65 ASN B O 1
ATOM 3796 N N . LEU B 1 66 ? -14.266 6.16 10.523 1 98 66 LEU B N 1
ATOM 3797 C CA . LEU B 1 66 ? -15.5 5.707 11.156 1 98 66 LEU B CA 1
ATOM 3798 C C . LEU B 1 66 ? -16.094 6.809 12.031 1 98 66 LEU B C 1
ATOM 3800 O O . LEU B 1 66 ? -17.281 7.117 11.922 1 98 66 LEU B O 1
ATOM 3804 N N . LEU B 1 67 ? -15.25 7.406 12.867 1 97.31 67 LEU B N 1
ATOM 3805 C CA . LEU B 1 67 ? -15.719 8.484 13.727 1 97.31 67 LEU B CA 1
ATOM 3806 C C . LEU B 1 67 ? -16.188 9.672 12.898 1 97.31 67 LEU B C 1
ATOM 3808 O O . LEU B 1 67 ? -17.219 10.289 13.211 1 97.31 67 LEU B O 1
ATOM 3812 N N . ARG B 1 68 ? -15.414 10.016 11.859 1 96.81 68 ARG B N 1
ATOM 3813 C CA . ARG B 1 68 ? -15.828 11.094 10.977 1 96.81 68 ARG B CA 1
ATOM 3814 C C . ARG B 1 68 ? -17.234 10.852 10.43 1 96.81 68 ARG B C 1
ATOM 3816 O O . ARG B 1 68 ? -18.062 11.758 10.422 1 96.81 68 ARG B O 1
ATOM 3823 N N . TYR B 1 69 ? -17.484 9.664 10.008 1 96.94 69 TYR B N 1
ATOM 3824 C CA . TYR B 1 69 ? -18.797 9.305 9.477 1 96.94 69 TYR B CA 1
ATOM 3825 C C . TYR B 1 69 ? -19.891 9.477 10.531 1 96.94 69 TYR B C 1
ATOM 3827 O O . TYR B 1 69 ? -20.938 10.055 10.258 1 96.94 69 TYR B O 1
ATOM 3835 N N . LEU B 1 70 ? -19.609 9 11.734 1 96.25 70 LEU B N 1
ATOM 3836 C CA . LEU B 1 70 ? -20.594 9.008 12.812 1 96.25 70 LEU B CA 1
ATOM 3837 C C . LEU B 1 70 ? -20.844 10.43 13.305 1 96.25 70 LEU B C 1
ATOM 3839 O O . LEU B 1 70 ? -21.953 10.75 13.742 1 96.25 70 LEU B O 1
ATOM 3843 N N . TYR B 1 71 ? -19.828 11.242 13.242 1 95.25 71 TYR B N 1
ATOM 3844 C CA . TYR B 1 71 ? -19.969 12.641 13.648 1 95.25 71 TYR B CA 1
ATOM 3845 C C . TYR B 1 71 ? -20.422 13.508 12.484 1 95.25 71 TYR B C 1
ATOM 3847 O O . TYR B 1 71 ? -20.438 14.734 12.578 1 95.25 71 TYR B O 1
ATOM 3855 N N . LYS B 1 72 ? -20.672 12.906 11.289 1 93.69 72 LYS B N 1
ATOM 3856 C CA . LYS B 1 72 ? -21.172 13.578 10.094 1 93.69 72 LYS B CA 1
ATOM 3857 C C . LYS B 1 72 ? -20.125 14.539 9.531 1 93.69 72 LYS B C 1
ATOM 3859 O O . LYS B 1 72 ? -20.469 15.656 9.133 1 93.69 72 LYS B O 1
ATOM 3864 N N . GLU B 1 73 ? -18.922 14.148 9.711 1 94 73 GLU B N 1
ATOM 3865 C CA . GLU B 1 73 ? -17.812 14.836 9.07 1 94 73 GLU B CA 1
ATOM 3866 C C . GLU B 1 73 ? -17.422 14.164 7.754 1 94 73 GLU B C 1
ATOM 3868 O O . GLU B 1 73 ? -17.859 13.047 7.473 1 94 73 GLU B O 1
ATOM 3873 N N . ALA B 1 74 ? -16.625 14.875 7 1 94 74 ALA B N 1
ATOM 3874 C CA . ALA B 1 74 ? -16.219 14.328 5.707 1 94 74 ALA B CA 1
ATOM 3875 C C . ALA B 1 74 ? -15.234 13.18 5.883 1 94 74 ALA B C 1
ATOM 3877 O O . ALA B 1 74 ? -14.203 13.328 6.543 1 94 74 ALA B O 1
ATOM 3878 N N . VAL B 1 75 ? -15.602 12.039 5.289 1 96.44 75 VAL B N 1
ATOM 3879 C CA . VAL B 1 75 ? -14.742 10.859 5.316 1 96.44 75 VAL B CA 1
ATOM 3880 C C . VAL B 1 75 ? -13.594 11.031 4.328 1 96.44 75 VAL B C 1
ATOM 3882 O O . VAL B 1 75 ? -13.781 11.562 3.232 1 96.44 75 VAL B O 1
ATOM 3885 N N . GLN B 1 76 ? -12.422 10.609 4.742 1 94.69 76 GLN B N 1
ATOM 3886 C CA . GLN B 1 76 ? -11.227 10.805 3.924 1 94.69 76 GLN B CA 1
ATOM 3887 C C . GLN B 1 76 ? -10.695 9.469 3.398 1 94.69 76 GLN B C 1
ATOM 3889 O O . GLN B 1 76 ? -9.891 8.82 4.055 1 94.69 76 GLN B O 1
ATOM 3894 N N . LEU B 1 77 ? -11.133 9.086 2.248 1 96.56 77 LEU B N 1
ATOM 3895 C CA . LEU B 1 77 ? -10.609 7.918 1.55 1 96.56 77 LEU B CA 1
ATOM 3896 C C . LEU B 1 77 ? -9.633 8.328 0.451 1 96.56 77 LEU B C 1
ATOM 3898 O O . LEU B 1 77 ? -10.039 8.914 -0.556 1 96.56 77 LEU B O 1
ATOM 3902 N N . GLN B 1 78 ? -8.383 7.984 0.656 1 94.56 78 GLN B N 1
ATOM 3903 C CA . GLN B 1 78 ? -7.398 8.523 -0.28 1 94.56 78 GLN B CA 1
ATOM 3904 C C . GLN B 1 78 ? -6.574 7.402 -0.907 1 94.56 78 GLN B C 1
ATOM 3906 O O . GLN B 1 78 ? -5.82 7.637 -1.855 1 94.56 78 GLN B O 1
ATOM 3911 N N . SER B 1 79 ? -6.688 6.219 -0.419 1 95.62 79 SER B N 1
ATOM 3912 C CA . SER B 1 79 ? -5.945 5.082 -0.949 1 95.62 79 SER B CA 1
ATOM 3913 C C . SER B 1 79 ? -6.742 3.789 -0.818 1 95.62 79 SER B C 1
ATOM 3915 O O . SER B 1 79 ? -7.676 3.709 -0.017 1 95.62 79 SER B O 1
ATOM 3917 N N . VAL B 1 80 ? -6.359 2.826 -1.575 1 96.81 80 VAL B N 1
ATOM 3918 C CA . VAL B 1 80 ? -7.043 1.537 -1.571 1 96.81 80 VAL B CA 1
ATOM 3919 C C . VAL B 1 80 ? -6.871 0.864 -0.211 1 96.81 80 VAL B C 1
ATOM 3921 O O . VAL B 1 80 ? -7.852 0.435 0.404 1 96.81 80 VAL B O 1
ATOM 3924 N N . PRO B 1 81 ? -5.68 0.855 0.409 1 95.94 81 PRO B N 1
ATOM 3925 C CA . PRO B 1 81 ? -5.547 0.234 1.729 1 95.94 81 PRO B CA 1
ATOM 3926 C C . PRO B 1 81 ? -6.398 0.924 2.793 1 95.94 81 PRO B C 1
ATOM 3928 O O . PRO B 1 81 ? -7.047 0.253 3.602 1 95.94 81 PRO B O 1
ATOM 3931 N N . THR B 1 82 ? -6.395 2.225 2.758 1 97.31 82 THR B N 1
ATOM 3932 C CA . THR B 1 82 ? -7.199 2.959 3.727 1 97.31 82 THR B CA 1
ATOM 3933 C C . THR B 1 82 ? -8.68 2.635 3.553 1 97.31 82 THR B C 1
ATOM 3935 O O . THR B 1 82 ? -9.398 2.432 4.535 1 97.31 82 THR B O 1
ATOM 3938 N N . ALA B 1 83 ? -9.117 2.594 2.301 1 98.31 83 ALA B N 1
ATOM 3939 C CA . ALA B 1 83 ? -10.516 2.283 2.016 1 98.31 83 ALA B CA 1
ATOM 3940 C C . ALA B 1 83 ? -10.867 0.872 2.479 1 98.31 83 ALA B C 1
ATOM 3942 O O . ALA B 1 83 ? -11.953 0.643 3.021 1 98.31 83 ALA B O 1
ATOM 3943 N N . LEU B 1 84 ? -9.977 -0.037 2.287 1 97.81 84 LEU B N 1
ATOM 3944 C CA . LEU B 1 84 ? -10.227 -1.42 2.68 1 97.81 84 LEU B CA 1
ATOM 3945 C C . LEU B 1 84 ? -10.273 -1.555 4.195 1 97.81 84 LEU B C 1
ATOM 3947 O O . LEU B 1 84 ? -11.133 -2.248 4.738 1 97.81 84 LEU B O 1
ATOM 3951 N N . HIS B 1 85 ? -9.375 -0.913 4.914 1 97.5 85 HIS B N 1
ATOM 3952 C CA . HIS B 1 85 ? -9.406 -0.92 6.375 1 97.5 85 HIS B CA 1
ATOM 3953 C C . HIS B 1 85 ? -10.672 -0.251 6.898 1 97.5 85 HIS B C 1
ATOM 3955 O O . HIS B 1 85 ? -11.258 -0.707 7.887 1 97.5 85 HIS B O 1
ATOM 3961 N N . THR B 1 86 ? -11.023 0.818 6.254 1 98.38 86 THR B N 1
ATOM 3962 C CA . THR B 1 86 ? -12.242 1.518 6.648 1 98.38 86 THR B CA 1
ATOM 3963 C C . THR B 1 86 ? -13.469 0.646 6.398 1 98.38 86 THR B C 1
ATOM 3965 O O . THR B 1 86 ? -14.414 0.651 7.191 1 98.38 86 THR B O 1
ATOM 3968 N N . LEU B 1 87 ? -13.453 -0.109 5.254 1 97.19 87 LEU B N 1
ATOM 3969 C CA . LEU B 1 87 ? -14.531 -1.041 4.945 1 97.19 87 LEU B CA 1
ATOM 3970 C C . LEU B 1 87 ? -14.688 -2.078 6.051 1 97.19 87 LEU B C 1
ATOM 3972 O O . LEU B 1 87 ? -15.812 -2.365 6.484 1 97.19 87 LEU B O 1
ATOM 3976 N N . TYR B 1 88 ? -13.641 -2.559 6.535 1 96.12 88 TYR B N 1
ATOM 3977 C CA . TYR B 1 88 ? -13.656 -3.518 7.633 1 96.12 88 TYR B CA 1
ATOM 3978 C C . TYR B 1 88 ? -14.289 -2.906 8.875 1 96.12 88 TYR B C 1
ATOM 3980 O O . TYR B 1 88 ? -15.156 -3.518 9.508 1 96.12 88 TYR B O 1
ATOM 3988 N N . ALA B 1 89 ? -13.812 -1.722 9.25 1 96.88 89 ALA B N 1
ATOM 3989 C CA . ALA B 1 89 ? -14.375 -1.037 10.414 1 96.88 89 ALA B CA 1
ATOM 3990 C C . ALA B 1 89 ? -15.867 -0.792 10.242 1 96.88 89 ALA B C 1
ATOM 3992 O O . ALA B 1 89 ? -16.641 -0.968 11.18 1 96.88 89 ALA B O 1
ATOM 3993 N N . ALA B 1 90 ? -16.219 -0.397 9.031 1 95.94 90 ALA B N 1
ATOM 3994 C CA . ALA B 1 90 ? -17.625 -0.116 8.734 1 95.94 90 ALA B CA 1
ATOM 3995 C C . ALA B 1 90 ? -18.484 -1.357 8.938 1 95.94 90 ALA B C 1
ATOM 3997 O O . ALA B 1 90 ? -19.594 -1.272 9.477 1 95.94 90 ALA B O 1
ATOM 3998 N N . PHE B 1 91 ? -18.016 -2.482 8.539 1 91.69 91 PHE B N 1
ATOM 3999 C CA . PHE B 1 91 ? -18.734 -3.736 8.734 1 91.69 91 PHE B CA 1
ATOM 4000 C C . PHE B 1 91 ? -18.797 -4.105 10.211 1 91.69 91 PHE B C 1
ATOM 4002 O O . PHE B 1 91 ? -19.859 -4.469 10.727 1 91.69 91 PHE B O 1
ATOM 4009 N N . LYS B 1 92 ? -17.672 -3.982 10.82 1 92.25 92 LYS B N 1
ATOM 4010 C CA . LYS B 1 92 ? -17.578 -4.355 12.227 1 92.25 92 LYS B CA 1
ATOM 4011 C C . LYS B 1 92 ? -18.547 -3.541 13.078 1 92.25 92 LYS B C 1
ATOM 4013 O O . LYS B 1 92 ? -19.141 -4.066 14.023 1 92.25 92 LYS B O 1
ATOM 4018 N N . TYR B 1 93 ? -18.734 -2.309 12.711 1 94.62 93 TYR B N 1
ATOM 4019 C CA . TYR B 1 93 ? -19.594 -1.429 13.5 1 94.62 93 TYR B CA 1
ATOM 4020 C C . TYR B 1 93 ? -20.938 -1.203 12.805 1 94.62 93 TYR B C 1
ATOM 4022 O O . TYR B 1 93 ? -21.688 -0.297 13.18 1 94.62 93 TYR B O 1
ATOM 4030 N N . GLN B 1 94 ? -21.141 -1.903 11.727 1 91.5 94 GLN B N 1
ATOM 4031 C CA . GLN B 1 94 ? -22.438 -1.975 11.047 1 91.5 94 GLN B CA 1
ATOM 4032 C C . GLN B 1 94 ? -22.859 -0.607 10.516 1 91.5 94 GLN B C 1
ATOM 4034 O O . GLN B 1 94 ? -23.984 -0.172 10.727 1 91.5 94 GLN B O 1
ATOM 4039 N N . CYS B 1 95 ? -21.953 0.05 9.891 1 94.25 95 CYS B N 1
ATOM 4040 C CA . CYS B 1 95 ? -22.234 1.324 9.242 1 94.25 95 CYS B CA 1
ATOM 4041 C C . CYS B 1 95 ? -22.453 1.134 7.746 1 94.25 95 CYS B C 1
ATOM 4043 O O . CYS B 1 95 ? -21.5 1.227 6.957 1 94.25 95 CYS B O 1
ATOM 4045 N N . GLY B 1 96 ? -23.719 0.976 7.371 1 92.62 96 GLY B N 1
ATOM 4046 C CA . GLY B 1 96 ? -24.047 0.681 5.984 1 92.62 96 GLY B CA 1
ATOM 4047 C C . GLY B 1 96 ? -23.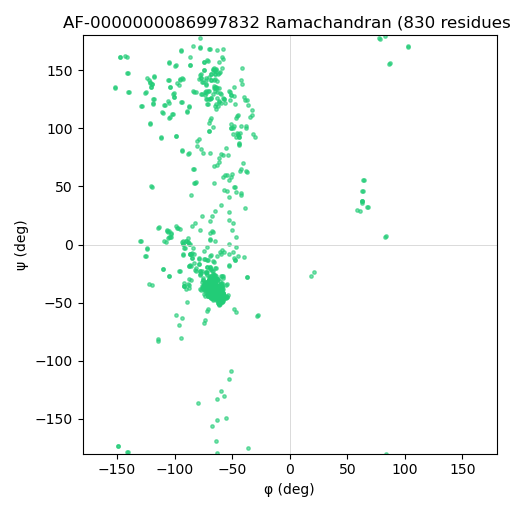672 1.803 5.035 1 92.62 96 GLY B C 1
ATOM 4048 O O . GLY B 1 96 ? -23.172 1.552 3.936 1 92.62 96 GLY B O 1
ATOM 4049 N N . GLY B 1 97 ? -23.969 2.994 5.469 1 93.75 97 GLY B N 1
ATOM 4050 C CA . GLY B 1 97 ? -23.609 4.129 4.625 1 93.75 97 GLY B CA 1
ATOM 4051 C C . GLY B 1 97 ? -22.125 4.25 4.371 1 93.75 97 GLY B C 1
ATOM 4052 O O . GLY B 1 97 ? -21.703 4.594 3.264 1 93.75 97 GLY B O 1
ATOM 4053 N N . LEU B 1 98 ? -21.359 3.99 5.383 1 96.44 98 LEU B N 1
ATOM 4054 C CA . LEU B 1 98 ? -19.906 4.035 5.234 1 96.44 98 LEU B CA 1
ATOM 4055 C C . LEU B 1 98 ? -19.422 2.906 4.336 1 96.44 98 LEU B C 1
ATOM 4057 O O . LEU B 1 98 ? -18.484 3.092 3.553 1 96.44 98 LEU B O 1
ATOM 4061 N N . VAL B 1 99 ? -20.031 1.721 4.387 1 95.75 99 VAL B N 1
ATOM 4062 C CA . VAL B 1 99 ? -19.719 0.616 3.486 1 95.75 99 VAL B CA 1
ATOM 4063 C C . VAL B 1 99 ? -19.922 1.056 2.037 1 95.75 99 VAL B C 1
ATOM 4065 O O . VAL B 1 99 ? -19.047 0.856 1.192 1 95.75 99 VAL B O 1
ATOM 4068 N N . LYS B 1 100 ? -21.031 1.644 1.833 1 94.75 100 LYS B N 1
ATOM 4069 C CA . LYS B 1 100 ? -21.344 2.119 0.489 1 94.75 100 LYS B CA 1
ATOM 4070 C C . LYS B 1 100 ? -20.297 3.092 -0.017 1 94.75 100 LYS B C 1
ATOM 4072 O O . LYS B 1 100 ? -19.828 2.973 -1.15 1 94.75 100 LYS B O 1
ATOM 4077 N N . MET B 1 101 ? -19.875 4.016 0.825 1 96.31 101 MET B N 1
ATOM 4078 C CA . MET B 1 101 ? -18.875 4.996 0.45 1 96.31 101 MET B CA 1
ATOM 4079 C C . MET B 1 101 ? -17.562 4.309 0.068 1 96.31 101 MET B C 1
ATOM 4081 O O . MET B 1 101 ? -16.922 4.68 -0.922 1 96.31 101 MET B O 1
ATOM 4085 N N . CYS B 1 102 ? -17.188 3.342 0.832 1 97.69 102 CYS B N 1
ATOM 4086 C CA . CYS B 1 102 ? -15.945 2.611 0.57 1 97.69 102 CYS B CA 1
ATOM 4087 C C . CYS B 1 102 ? -16.031 1.853 -0.75 1 97.69 102 CYS B C 1
ATOM 4089 O O . CYS B 1 102 ? -15.086 1.861 -1.537 1 97.69 102 CYS B O 1
ATOM 4091 N N . VAL B 1 103 ? -17.156 1.246 -0.993 1 96.62 103 VAL B N 1
ATOM 4092 C CA . VAL B 1 103 ? -17.344 0.448 -2.199 1 96.62 103 VAL B CA 1
ATOM 4093 C C . VAL B 1 103 ? -17.25 1.345 -3.432 1 96.62 103 VAL B C 1
ATOM 4095 O O . VAL B 1 103 ? -16.578 0.998 -4.41 1 96.62 103 VAL B O 1
ATOM 4098 N N . LEU B 1 104 ? -17.906 2.453 -3.367 1 96.38 104 LEU B N 1
ATOM 4099 C CA . LEU B 1 104 ? -17.891 3.383 -4.492 1 96.38 104 LEU B CA 1
ATOM 4100 C C . LEU B 1 104 ? -16.469 3.875 -4.762 1 96.38 104 LEU B C 1
ATOM 4102 O O . LEU B 1 104 ? -16.047 3.949 -5.914 1 96.38 104 LEU B O 1
ATOM 4106 N N . TYR B 1 105 ? -15.797 4.191 -3.738 1 97.81 105 TYR B N 1
ATOM 4107 C CA . TYR B 1 105 ? -14.414 4.641 -3.889 1 97.81 105 TYR B CA 1
ATOM 4108 C C . TYR B 1 105 ? -13.547 3.543 -4.492 1 97.81 105 TYR B C 1
ATOM 4110 O O . TYR B 1 105 ? -12.781 3.791 -5.418 1 97.81 105 TYR B O 1
ATOM 4118 N N . LEU B 1 106 ? -13.625 2.332 -3.951 1 98.19 106 LEU B N 1
ATOM 4119 C CA . LEU B 1 106 ? -12.812 1.207 -4.402 1 98.19 106 LEU B CA 1
ATOM 4120 C C . LEU B 1 106 ? -13.078 0.893 -5.867 1 98.19 106 LEU B C 1
ATOM 4122 O O . LEU B 1 106 ? -12.156 0.588 -6.625 1 98.19 106 LEU B O 1
ATOM 4126 N N . ASP B 1 107 ? -14.328 0.951 -6.242 1 97.56 107 ASP B N 1
ATOM 4127 C CA . ASP B 1 107 ? -14.664 0.725 -7.645 1 97.56 107 ASP B CA 1
ATOM 4128 C C . ASP B 1 107 ? -13.992 1.763 -8.539 1 97.56 107 ASP B C 1
ATOM 4130 O O . ASP B 1 107 ? -13.516 1.435 -9.633 1 97.56 107 ASP B O 1
ATOM 4134 N N . SER B 1 108 ? -13.969 2.963 -8.094 1 96.75 108 SER B N 1
ATOM 4135 C CA . SER B 1 108 ? -13.391 4.047 -8.883 1 96.75 108 SER B CA 1
ATOM 4136 C C . SER B 1 108 ? -11.883 3.875 -9.047 1 96.75 108 SER B C 1
ATOM 4138 O O . SER B 1 108 ? -11.289 4.406 -9.984 1 96.75 108 SER B O 1
ATOM 4140 N N . LYS B 1 109 ? -11.258 3.141 -8.148 1 95.75 109 LYS B N 1
ATOM 4141 C CA . LYS B 1 109 ? -9.805 2.99 -8.164 1 95.75 109 LYS B CA 1
ATOM 4142 C C . LYS B 1 109 ? -9.406 1.614 -8.688 1 95.75 109 LYS B C 1
ATOM 4144 O O . LYS B 1 109 ? -8.227 1.243 -8.633 1 95.75 109 LYS B O 1
ATOM 4149 N N . LEU B 1 110 ? -10.297 0.9 -9.242 1 96.06 110 LEU B N 1
ATOM 4150 C CA . LEU B 1 110 ? -10.008 -0.456 -9.695 1 96.06 110 LEU B CA 1
ATOM 4151 C C . LEU B 1 110 ? -9.086 -0.439 -10.906 1 96.06 110 LEU B C 1
ATOM 4153 O O . LEU B 1 110 ? -9.344 0.278 -11.883 1 96.06 110 LEU B O 1
ATOM 4157 N N . ASP B 1 111 ? -8.008 -1.123 -10.836 1 95.19 111 ASP B N 1
ATOM 4158 C CA . ASP B 1 111 ? -7.074 -1.346 -11.938 1 95.19 111 ASP B CA 1
ATOM 4159 C C . ASP B 1 111 ? -6.371 -2.695 -11.805 1 95.19 111 ASP B C 1
ATOM 4161 O O . ASP B 1 111 ? -6.727 -3.5 -10.938 1 95.19 111 ASP B O 1
ATOM 4165 N N . SER B 1 112 ? -5.449 -2.967 -12.617 1 95.69 112 SER B N 1
ATOM 4166 C CA . SER B 1 112 ? -4.832 -4.289 -12.664 1 95.69 112 SER B CA 1
ATOM 4167 C C . SER B 1 112 ? -4.012 -4.562 -11.406 1 95.69 112 SER B C 1
ATOM 4169 O O . SER B 1 112 ? -3.873 -5.711 -10.992 1 95.69 112 SER B O 1
ATOM 4171 N N . SER B 1 113 ? -3.521 -3.525 -10.781 1 94.25 113 SER B N 1
ATOM 4172 C CA . SER B 1 113 ? -2.668 -3.705 -9.609 1 94.25 113 SER B CA 1
ATOM 4173 C C . SER B 1 113 ? -3.494 -3.791 -8.328 1 94.25 113 SER B C 1
ATOM 4175 O O . SER B 1 113 ? -3.027 -4.32 -7.32 1 94.25 113 SER B O 1
ATOM 4177 N N . SER B 1 114 ? -4.742 -3.336 -8.367 1 96.69 114 SER B N 1
ATOM 4178 C CA . SER B 1 114 ? -5.508 -3.248 -7.133 1 96.69 114 SER B CA 1
ATOM 4179 C C . SER B 1 114 ? -6.625 -4.285 -7.098 1 96.69 114 SER B C 1
ATOM 4181 O O . SER B 1 114 ? -7.117 -4.641 -6.023 1 96.69 114 SER B O 1
ATOM 4183 N N . VAL B 1 115 ? -7.062 -4.805 -8.227 1 98.06 115 VAL B N 1
ATOM 4184 C CA . VAL B 1 115 ? -8.289 -5.582 -8.352 1 98.06 115 VAL B CA 1
ATOM 4185 C C . VAL B 1 115 ? -8.195 -6.844 -7.496 1 98.06 115 VAL B C 1
ATOM 4187 O O . VAL B 1 115 ? -9.164 -7.227 -6.836 1 98.06 115 VAL B O 1
ATOM 4190 N N . LEU B 1 116 ? -7.074 -7.473 -7.477 1 98 116 LEU B N 1
ATOM 4191 C CA . LEU B 1 116 ? -6.953 -8.727 -6.738 1 98 116 LEU B CA 1
ATOM 4192 C C . LEU B 1 116 ? -6.988 -8.477 -5.234 1 98 116 LEU B C 1
ATOM 4194 O O . LEU B 1 116 ? -7.535 -9.281 -4.48 1 98 116 LEU B O 1
ATOM 4198 N N . GLU B 1 117 ? -6.406 -7.371 -4.793 1 97.38 117 GLU B N 1
ATOM 4199 C CA . GLU B 1 117 ? -6.457 -7.012 -3.381 1 97.38 117 GLU B CA 1
ATOM 4200 C C . GLU B 1 117 ? -7.891 -6.734 -2.936 1 97.38 117 GLU B C 1
ATOM 4202 O O . GLU B 1 117 ? -8.32 -7.219 -1.886 1 97.38 117 GLU B O 1
ATOM 4207 N N . VAL B 1 118 ? -8.562 -5.973 -3.746 1 97.94 118 VAL B N 1
ATOM 4208 C CA . VAL B 1 118 ? -9.953 -5.645 -3.443 1 97.94 118 VAL B CA 1
ATOM 4209 C C . VAL B 1 118 ? -10.789 -6.922 -3.43 1 97.94 118 VAL B C 1
ATOM 4211 O O . VAL B 1 118 ? -11.57 -7.148 -2.502 1 97.94 118 VAL B O 1
ATOM 4214 N N . TYR B 1 119 ? -10.625 -7.781 -4.438 1 97.44 119 TYR B N 1
ATOM 4215 C CA . TYR B 1 119 ? -11.359 -9.031 -4.543 1 97.44 119 TYR B CA 1
ATOM 4216 C C . TYR B 1 119 ? -11.117 -9.914 -3.318 1 97.44 119 TYR B C 1
ATOM 4218 O O . TYR B 1 119 ? -12.062 -10.461 -2.746 1 97.44 119 TYR B O 1
ATOM 4226 N N . ARG B 1 120 ? -9.906 -10.023 -2.889 1 95.62 120 ARG B N 1
ATOM 4227 C CA . ARG B 1 120 ? -9.531 -10.836 -1.735 1 95.62 120 ARG B CA 1
ATOM 4228 C C . ARG B 1 120 ? -10.25 -10.359 -0.477 1 95.62 120 ARG B C 1
ATOM 4230 O O . ARG B 1 120 ? -10.766 -11.172 0.296 1 95.62 120 ARG B O 1
ATOM 4237 N N . HIS B 1 121 ? -10.305 -9.078 -0.291 1 94.62 121 HIS B N 1
ATOM 4238 C CA . HIS B 1 121 ? -10.945 -8.523 0.895 1 94.62 121 HIS B CA 1
ATOM 4239 C C . HIS B 1 121 ? -12.453 -8.727 0.854 1 94.62 121 HIS B C 1
ATOM 4241 O O . HIS B 1 121 ? -13.078 -8.984 1.884 1 94.62 121 HIS B O 1
ATOM 4247 N N . LEU B 1 122 ? -13.039 -8.633 -0.349 1 94.31 122 LEU B N 1
ATOM 4248 C CA . LEU B 1 122 ? -14.492 -8.742 -0.49 1 94.31 122 LEU B CA 1
ATOM 4249 C C . LEU B 1 122 ? -14.953 -10.172 -0.212 1 94.31 122 LEU B C 1
ATOM 4251 O O . LEU B 1 122 ? -16.078 -10.383 0.237 1 94.31 122 LEU B O 1
ATOM 4255 N N . ARG B 1 123 ? -14.125 -11.109 -0.499 1 90.94 123 ARG B N 1
ATOM 4256 C CA . ARG B 1 123 ? -14.477 -12.516 -0.281 1 90.94 123 ARG B CA 1
ATOM 4257 C C . ARG B 1 123 ? -14.711 -12.797 1.199 1 90.94 123 ARG B C 1
ATOM 4259 O O . ARG B 1 123 ? -15.531 -13.641 1.554 1 90.94 123 ARG B O 1
ATOM 4266 N N . VAL B 1 124 ? -14.055 -12.078 2.055 1 84.75 124 VAL B N 1
ATOM 4267 C CA . VAL B 1 124 ? -14.203 -12.25 3.496 1 84.75 124 VAL B CA 1
ATOM 4268 C C . VAL B 1 124 ? -15.625 -11.867 3.914 1 84.75 124 VAL B C 1
ATOM 4270 O O . VAL B 1 124 ? -16.219 -12.523 4.777 1 84.75 124 VAL B O 1
ATOM 4273 N N . TYR B 1 125 ? -16.125 -10.914 3.229 1 81.81 125 TYR B N 1
ATOM 4274 C CA . TYR B 1 125 ? -17.438 -10.383 3.602 1 81.81 125 TYR B CA 1
ATOM 4275 C C . TYR B 1 125 ? -18.547 -11.109 2.852 1 81.81 125 TYR B C 1
ATOM 4277 O O . TYR B 1 125 ? -19.625 -11.352 3.406 1 81.81 125 TYR B O 1
ATOM 4285 N N . CYS B 1 126 ? -18.219 -11.43 1.649 1 78.94 126 CYS B N 1
ATOM 4286 C CA . CYS B 1 126 ? -19.266 -11.969 0.785 1 78.94 126 CYS B CA 1
ATOM 4287 C C . CYS B 1 126 ? -19.359 -13.477 0.922 1 78.94 126 CYS B C 1
ATOM 4289 O O . CYS B 1 126 ? -20.438 -14.062 0.725 1 78.94 126 CYS B O 1
ATOM 4291 N N . ASP B 1 127 ? -18.188 -14.242 1.163 1 67.06 127 ASP B N 1
ATOM 4292 C CA . ASP B 1 127 ? -18.188 -15.703 1.167 1 67.06 127 ASP B CA 1
ATOM 4293 C C . ASP B 1 127 ? -18.422 -16.25 2.576 1 67.06 127 ASP B C 1
ATOM 4295 O O . ASP B 1 127 ? -18.75 -17.422 2.748 1 67.06 127 ASP B O 1
ATOM 4299 N N . SER B 1 128 ? -18 -15.656 3.664 1 55.75 128 SER B N 1
ATOM 4300 C CA . SER B 1 128 ? -18.281 -16.141 5.012 1 55.75 128 SER B CA 1
ATOM 4301 C C . SER B 1 128 ? -19.766 -16.484 5.184 1 55.75 128 SER B C 1
ATOM 4303 O O . SER B 1 128 ? -20.172 -16.984 6.23 1 55.75 128 SER B O 1
ATOM 4305 N N . THR B 1 129 ? -20.5 -16.141 4.414 1 41.09 129 THR B N 1
ATOM 4306 C CA . THR B 1 129 ? -21.812 -16.766 4.582 1 41.09 129 THR B CA 1
ATOM 4307 C C . THR B 1 129 ? -21.734 -18.266 4.289 1 41.09 129 THR B C 1
ATOM 4309 O O . THR B 1 129 ? -22.75 -18.891 3.998 1 41.09 129 THR B O 1
ATOM 4312 N N . LEU B 1 130 ? -20.516 -18.953 4.152 1 35.81 130 LEU B N 1
ATOM 4313 C CA . LEU B 1 130 ? -20.5 -20.406 4.023 1 35.81 130 LEU B CA 1
ATOM 4314 C C . LEU B 1 130 ? -21.047 -21.062 5.285 1 35.81 130 LEU B C 1
ATOM 4316 O O . LEU B 1 130 ? -21.062 -20.453 6.352 1 35.81 130 LEU B O 1
ATOM 4320 N N . SER B 1 131 ? -21.094 -22.625 5.359 1 31.25 131 SER B N 1
ATOM 4321 C CA . SER B 1 131 ? -21.781 -23.594 6.203 1 31.25 131 SER B CA 1
ATOM 4322 C C . SER B 1 131 ? -21.203 -23.594 7.617 1 31.25 131 SER B C 1
ATOM 4324 O O . SER B 1 131 ? -19.984 -23.516 7.801 1 31.25 131 SER B O 1
ATOM 4326 N N . PRO B 1 132 ? -21.797 -23.547 8.734 1 30.39 132 PRO B N 1
ATOM 4327 C CA . PRO B 1 132 ? -21.562 -23.891 10.141 1 30.39 132 PRO B CA 1
ATOM 4328 C C . PRO B 1 132 ? -20.75 -25.188 10.289 1 30.39 132 PRO B C 1
ATOM 4330 O O . PRO B 1 132 ? -20.391 -25.562 11.406 1 30.39 132 PRO B O 1
ATOM 4333 N N . GLN B 1 133 ? -20.719 -26.203 9.445 1 27.42 133 GLN B N 1
ATOM 4334 C CA . GLN B 1 133 ? -20.5 -27.562 9.938 1 27.42 133 GLN B CA 1
ATOM 4335 C C . GLN B 1 133 ? -19.047 -27.781 10.344 1 27.42 133 GLN B C 1
ATOM 4337 O O . GLN B 1 133 ? -18.75 -28.516 11.289 1 27.42 133 GLN B O 1
ATOM 4342 N N . THR B 1 134 ? -17.984 -27.766 9.539 1 28.73 134 THR B N 1
ATOM 4343 C CA . THR B 1 134 ? -16.859 -28.672 9.812 1 28.73 134 THR B CA 1
ATOM 4344 C C . THR B 1 134 ? -15.898 -28.062 10.82 1 28.73 134 THR B C 1
ATOM 4346 O O . THR B 1 134 ? -14.812 -27.609 10.461 1 28.73 134 THR B O 1
ATOM 4349 N N . ALA B 1 135 ? -16.188 -27 11.625 1 25.67 135 ALA B N 1
ATOM 4350 C CA . ALA B 1 135 ? -15.117 -26.641 12.562 1 25.67 135 ALA B CA 1
ATOM 4351 C C . ALA B 1 135 ? -14.664 -27.844 13.375 1 25.67 135 ALA B C 1
ATOM 4353 O O . ALA B 1 135 ? -13.469 -28.156 13.414 1 25.67 135 ALA B O 1
ATOM 4354 N N . ILE B 1 136 ? -14.891 -27.766 14.734 1 26.22 136 ILE B N 1
ATOM 4355 C CA . ILE B 1 136 ? -14.109 -28.062 15.93 1 26.22 136 ILE B CA 1
ATOM 4356 C C . ILE B 1 136 ? -14.203 -29.562 16.234 1 26.22 136 ILE B C 1
ATOM 4358 O O . ILE B 1 136 ? -15.258 -30.047 16.641 1 26.22 136 ILE B O 1
ATOM 4362 N N . GLN B 1 137 ? -13.945 -30.438 15.375 1 22.77 137 GLN B N 1
ATOM 4363 C CA . GLN B 1 137 ? -13.656 -31.625 16.172 1 22.77 137 GLN B CA 1
ATOM 4364 C C . GLN B 1 137 ? -12.688 -31.297 17.312 1 22.77 137 GLN B C 1
ATOM 4366 O O . GLN B 1 137 ? -11.664 -30.641 17.078 1 22.77 137 GLN B O 1
ATOM 4371 N N . ASP B 1 138 ? -13.086 -31.531 18.594 1 23.16 138 ASP B N 1
ATOM 4372 C CA . ASP B 1 138 ? -12.742 -31.484 20.016 1 23.16 138 ASP B CA 1
ATOM 4373 C C . ASP B 1 138 ? -11.383 -32.125 20.281 1 23.16 138 ASP B C 1
ATOM 4375 O O . ASP B 1 138 ? -11.297 -33.25 20.734 1 23.16 138 ASP B O 1
ATOM 4379 N N . ASP B 1 139 ? -10.453 -32.344 19.344 1 23.23 139 ASP B N 1
ATOM 4380 C CA . ASP B 1 139 ? -9.5 -33.094 20.141 1 23.23 139 ASP B CA 1
ATOM 4381 C C . ASP B 1 139 ? -9.062 -32.312 21.375 1 23.23 139 ASP B C 1
ATOM 4383 O O . ASP B 1 139 ? -8.844 -31.109 21.312 1 23.23 139 ASP B O 1
ATOM 4387 N N . HIS B 1 140 ? -9.227 -32.781 22.688 1 21.69 140 HIS B N 1
ATOM 4388 C CA . HIS B 1 140 ? -9.062 -32.688 24.125 1 21.69 140 HIS B CA 1
ATOM 4389 C C . HIS B 1 140 ? -7.672 -32.156 24.484 1 21.69 140 HIS B C 1
ATOM 4391 O O . HIS B 1 140 ? -7.262 -32.219 25.641 1 21.69 140 HIS B O 1
ATOM 4397 N N . CYS B 1 141 ? -6.664 -32 23.641 1 21.84 141 CYS B N 1
ATOM 4398 C CA . CYS B 1 141 ? -5.5 -31.938 24.516 1 21.84 141 CYS B CA 1
ATOM 4399 C C . CYS B 1 141 ? -5.602 -30.766 25.484 1 21.84 141 CYS B C 1
ATOM 4401 O O . CYS B 1 141 ? -6.199 -29.734 25.172 1 21.84 141 CYS B O 1
ATOM 4403 N N . SER B 1 142 ? -5.094 -30.734 26.734 1 20.77 142 SER B N 1
ATOM 4404 C CA . SER B 1 142 ? -5.109 -30.266 28.109 1 20.77 142 SER B CA 1
ATOM 4405 C C . SER B 1 142 ? -5.039 -28.734 28.172 1 20.77 142 SER B C 1
ATOM 4407 O O . SER B 1 142 ? -5.148 -28.062 27.156 1 20.77 142 SER B O 1
ATOM 4409 N N . SER B 1 143 ? -4.141 -28.047 28.984 1 21.22 143 SER B N 1
ATOM 4410 C CA . SER B 1 143 ? -4.207 -27.234 30.203 1 21.22 143 SER B CA 1
ATOM 4411 C C . SER B 1 143 ? -4.25 -25.75 29.875 1 21.22 143 SER B C 1
ATOM 4413 O O . SER B 1 143 ? -4.996 -24.984 30.5 1 21.22 143 SER B O 1
ATOM 4415 N N . GLN B 1 144 ? -3.148 -25.047 29.328 1 21.78 144 GLN B N 1
ATOM 4416 C CA . GLN B 1 144 ? -2.752 -23.797 29.938 1 21.78 144 GLN B CA 1
ATOM 4417 C C . GLN B 1 144 ? -3.672 -22.656 29.5 1 21.78 144 GLN B C 1
ATOM 4419 O O . GLN B 1 144 ? -4.27 -22.703 28.438 1 21.78 144 GLN B O 1
ATOM 4424 N N . GLN B 1 145 ? -4.102 -21.562 30.391 1 22.72 145 GLN B N 1
ATOM 4425 C CA . GLN B 1 145 ? -5.082 -20.531 30.703 1 22.72 145 GLN B CA 1
ATOM 4426 C C . GLN B 1 145 ? -5.031 -19.406 29.672 1 22.72 145 GLN B C 1
ATOM 4428 O O . GLN B 1 145 ? -5.098 -18.219 30.031 1 22.72 145 GLN B O 1
ATOM 4433 N N . PRO B 1 146 ? -4.535 -19.391 28.422 1 23.23 146 PRO B N 1
ATOM 4434 C CA . PRO B 1 146 ? -4.281 -18 28.047 1 23.23 146 PRO B CA 1
ATOM 4435 C C . PRO B 1 146 ? -5.559 -17.172 27.984 1 23.23 146 PRO B C 1
ATOM 4437 O O . PRO B 1 146 ? -6.613 -17.672 27.609 1 23.23 146 PRO B O 1
ATOM 4440 N N . SER B 1 147 ? -5.844 -16.062 28.828 1 22.86 147 SER B N 1
ATOM 4441 C CA . SER B 1 147 ? -6.867 -15.047 29.078 1 22.86 147 SER B CA 1
ATOM 4442 C C . SER B 1 147 ? -7.207 -14.266 27.812 1 22.86 147 SER B C 1
ATOM 4444 O O . SER B 1 147 ? -6.559 -13.273 27.5 1 22.86 147 SER B O 1
ATOM 4446 N N . LEU B 1 148 ? -7.418 -14.812 26.703 1 22.7 148 LEU B N 1
ATOM 4447 C CA . LEU B 1 148 ? -7.75 -14.039 25.516 1 22.7 148 LEU B CA 1
ATOM 4448 C C . LEU B 1 148 ? -9.102 -13.352 25.672 1 22.7 148 LEU B C 1
ATOM 4450 O O . LEU B 1 148 ? -10.148 -14 25.625 1 22.7 148 LEU B O 1
ATOM 4454 N N . SER B 1 149 ? -9.281 -12.328 26.594 1 23.19 149 SER B N 1
ATOM 4455 C CA . SER B 1 149 ? -10.516 -11.602 26.859 1 23.19 149 SER B CA 1
ATOM 4456 C C . SER B 1 149 ? -11.102 -11.008 25.578 1 23.19 149 SER B C 1
ATOM 4458 O O . SER B 1 149 ? -10.477 -10.148 24.953 1 23.19 149 SER B O 1
ATOM 4460 N N . LEU B 1 150 ? -11.711 -11.695 24.766 1 26.45 150 LEU B N 1
ATOM 4461 C CA . LEU B 1 150 ? -12.477 -11.367 23.562 1 26.45 150 LEU B CA 1
ATOM 4462 C C . LEU B 1 150 ? -13.594 -10.383 23.891 1 26.45 150 LEU B C 1
ATOM 4464 O O . LEU B 1 150 ? -14.609 -10.758 24.484 1 26.45 150 LEU B O 1
ATOM 4468 N N . SER B 1 151 ? -13.398 -9.188 24.406 1 27.72 151 SER B N 1
ATOM 4469 C CA . SER B 1 151 ? -14.484 -8.391 24.969 1 27.72 151 SER B CA 1
ATOM 4470 C C . SER B 1 151 ? -15.586 -8.148 23.938 1 27.72 151 SER B C 1
ATOM 4472 O O . SER B 1 151 ? -16.516 -7.375 24.188 1 27.72 151 SER B O 1
ATOM 4474 N N . ALA B 1 152 ? -15.453 -8.117 22.578 1 26.7 152 ALA B N 1
ATOM 4475 C CA . ALA B 1 152 ? -16.641 -7.57 21.938 1 26.7 152 ALA B CA 1
ATOM 4476 C C . ALA B 1 152 ? -17.859 -8.461 22.188 1 26.7 152 ALA B C 1
ATOM 4478 O O . ALA B 1 152 ? -17.75 -9.688 22.188 1 26.7 152 ALA B O 1
ATOM 4479 N N . PRO B 1 153 ? -18.938 -7.945 22.812 1 30.19 153 PRO B N 1
ATOM 4480 C CA . PRO B 1 153 ? -20.109 -8.781 23.047 1 30.19 153 PRO B CA 1
ATOM 4481 C C . PRO B 1 153 ? -20.578 -9.5 21.781 1 30.19 153 PRO B C 1
ATOM 4483 O O . PRO B 1 153 ? -20.328 -9.031 20.672 1 30.19 153 PRO B O 1
ATOM 4486 N N . THR B 1 154 ? -20.781 -10.781 21.797 1 29.83 154 THR B N 1
ATOM 4487 C CA . THR B 1 154 ? -21.359 -11.727 20.844 1 29.83 154 THR B CA 1
ATOM 4488 C C . THR B 1 154 ? -22.703 -11.219 20.312 1 29.83 154 THR B C 1
ATOM 4490 O O . THR B 1 154 ? -23.688 -11.172 21.047 1 29.83 154 THR B O 1
ATOM 4493 N N . LEU B 1 155 ? -22.906 -9.961 19.812 1 29.27 155 LEU B N 1
ATOM 4494 C CA . LEU B 1 155 ? -24.25 -9.852 19.25 1 29.27 155 LEU B CA 1
ATOM 4495 C C . LEU B 1 155 ? -24.625 -11.141 18.516 1 29.27 155 LEU B C 1
ATOM 4497 O O . LEU B 1 155 ? -23.766 -11.82 17.953 1 29.27 155 LEU B O 1
ATOM 4501 N N . GLU B 1 156 ? -25.781 -11.797 18.891 1 28.47 156 GLU B N 1
ATOM 4502 C CA . GLU B 1 156 ? -26.469 -12.891 18.203 1 28.47 156 GLU B CA 1
ATOM 4503 C C . GLU B 1 156 ? -26.312 -12.781 16.688 1 28.47 156 GLU B C 1
ATOM 4505 O O . GLU B 1 156 ? -26.344 -11.68 16.141 1 28.47 156 GLU B O 1
ATOM 4510 N N . HIS B 1 157 ? -25.688 -13.695 16.094 1 29.67 157 HIS B N 1
ATOM 4511 C CA . HIS B 1 157 ? -25.469 -14.086 14.703 1 29.67 157 HIS B CA 1
ATOM 4512 C C . HIS B 1 157 ? -26.734 -13.977 13.875 1 29.67 157 HIS B C 1
ATOM 4514 O O . HIS B 1 157 ? -27.547 -14.914 13.852 1 29.67 157 HIS B O 1
ATOM 4520 N N . THR B 1 158 ? -27.578 -12.867 14.016 1 28.72 158 THR B N 1
ATOM 4521 C CA . THR B 1 158 ? -28.641 -12.883 13.016 1 28.72 158 THR B CA 1
ATOM 4522 C C . THR B 1 158 ? -28.078 -13.25 11.641 1 28.72 158 THR B C 1
ATOM 4524 O O . THR B 1 158 ? -27.297 -12.5 11.07 1 28.72 158 THR B O 1
ATOM 4527 N N . PHE B 1 159 ? -27.969 -14.5 11.312 1 28 159 PHE B N 1
ATOM 4528 C CA . PHE B 1 159 ? -27.75 -15.25 10.078 1 28 159 PHE B CA 1
ATOM 4529 C C . PHE B 1 159 ? -28.578 -14.672 8.938 1 28 159 PHE B C 1
ATOM 4531 O O . PHE B 1 159 ? -29.797 -14.797 8.93 1 28 159 PHE B O 1
ATOM 4538 N N . TYR B 1 160 ? -28.344 -13.5 8.516 1 28.44 160 TYR B N 1
ATOM 4539 C CA . TYR B 1 160 ? -29 -12.953 7.332 1 28.44 160 TYR B CA 1
ATOM 4540 C C . TYR B 1 160 ? -28.828 -13.891 6.141 1 28.44 160 TYR B C 1
ATOM 4542 O O . TYR B 1 160 ? -27.812 -13.852 5.441 1 28.44 160 TYR B O 1
ATOM 4550 N N . ARG B 1 161 ? -29.234 -15.219 6.254 1 27.33 161 ARG B N 1
ATOM 4551 C CA . ARG B 1 161 ? -29.266 -16.219 5.195 1 27.33 161 ARG B CA 1
ATOM 4552 C C . ARG B 1 161 ? -29.953 -15.68 3.947 1 27.33 161 ARG B C 1
ATOM 4554 O O . ARG B 1 161 ? -29.547 -15.992 2.824 1 27.33 161 ARG B O 1
ATOM 4561 N N . ASP B 1 162 ? -31.188 -15.203 4.086 1 28.52 162 ASP B N 1
ATOM 4562 C CA . ASP B 1 162 ? -32.156 -15.359 3.012 1 28.52 162 ASP B CA 1
ATOM 4563 C C . ASP B 1 162 ? -31.828 -14.461 1.823 1 28.52 162 ASP B C 1
ATOM 4565 O O . ASP B 1 162 ? -32.156 -14.781 0.681 1 28.52 162 ASP B O 1
ATOM 4569 N N . HIS B 1 163 ? -31.734 -13.148 2.045 1 28.06 163 HIS B N 1
ATOM 4570 C CA . HIS B 1 163 ? -32.031 -12.375 0.844 1 28.06 163 HIS B CA 1
ATOM 4571 C C . HIS B 1 163 ? -30.797 -12.305 -0.068 1 28.06 163 HIS B C 1
ATOM 4573 O O . HIS B 1 163 ? -29.953 -11.422 0.095 1 28.06 163 HIS B O 1
ATOM 4579 N N . ILE B 1 164 ? -30.234 -13.43 -0.415 1 32.19 164 ILE B N 1
ATOM 4580 C CA . ILE B 1 164 ? -29.453 -13.289 -1.638 1 32.19 164 ILE B CA 1
ATOM 4581 C C . ILE B 1 164 ? -30.25 -12.492 -2.67 1 32.19 164 ILE B C 1
ATOM 4583 O O . ILE B 1 164 ? -31.375 -12.859 -3.008 1 32.19 164 ILE B O 1
ATOM 4587 N N . PRO B 1 165 ? -30.125 -11.219 -2.846 1 33.22 165 PRO B N 1
ATOM 4588 C CA . PRO B 1 165 ? -30.969 -10.648 -3.898 1 33.22 165 PRO B CA 1
ATOM 4589 C C . PRO B 1 165 ? -31.094 -11.562 -5.113 1 33.22 165 PRO B C 1
ATOM 4591 O O . PRO B 1 165 ? -30.156 -12.281 -5.453 1 33.22 165 PRO B O 1
ATOM 4594 N N . THR B 1 166 ? -32.219 -12.227 -5.195 1 30.89 166 THR B N 1
ATOM 4595 C CA . THR B 1 166 ? -32.656 -12.852 -6.445 1 30.89 166 THR B CA 1
ATOM 4596 C C . THR B 1 166 ? -32.125 -12.062 -7.645 1 30.89 166 THR B C 1
ATOM 4598 O O . THR B 1 166 ? -32.406 -10.859 -7.762 1 30.89 166 THR B O 1
ATOM 4601 N N . ILE B 1 167 ? -30.984 -12.453 -8.148 1 34.16 167 ILE B N 1
ATOM 4602 C CA . ILE B 1 167 ? -30.672 -12 -9.5 1 34.16 167 ILE B CA 1
ATOM 4603 C C . ILE B 1 167 ? -31.953 -11.992 -10.352 1 34.16 167 ILE B C 1
ATOM 4605 O O . ILE B 1 167 ? -32.531 -13.047 -10.625 1 34.16 167 ILE B O 1
ATOM 4609 N N . THR B 1 168 ? -33 -11.188 -10.023 1 32.19 168 THR B N 1
ATOM 4610 C CA . THR B 1 168 ? -34.031 -11.195 -11.039 1 32.19 168 THR B CA 1
ATOM 4611 C C . THR B 1 168 ? -33.438 -11.164 -12.438 1 32.19 168 THR B C 1
ATOM 4613 O O . THR B 1 168 ? -32.312 -10.695 -12.617 1 32.19 168 THR B O 1
ATOM 4616 N N . ASP B 1 169 ? -34 -11.953 -13.352 1 33.59 169 ASP B N 1
ATOM 4617 C CA . ASP B 1 169 ? -33.625 -12.117 -14.75 1 33.59 169 ASP B CA 1
ATOM 4618 C C . ASP B 1 169 ? -32.969 -10.852 -15.289 1 33.59 169 ASP B C 1
ATOM 4620 O O . ASP B 1 169 ? -32.281 -10.891 -16.328 1 33.59 169 ASP B O 1
ATOM 4624 N N . GLY B 1 170 ? -33.656 -9.688 -15.305 1 32.94 170 GLY B N 1
ATOM 4625 C CA . GLY B 1 170 ? -33.312 -8.484 -16.047 1 32.94 170 GLY B CA 1
ATOM 4626 C C . GLY B 1 170 ? -32.156 -7.703 -15.422 1 32.94 170 GLY B C 1
ATOM 4627 O O . GLY B 1 170 ? -32.281 -7.25 -14.273 1 32.94 170 GLY B O 1
ATOM 4628 N N . GLY B 1 171 ? -30.703 -8.062 -15.562 1 38.72 171 GLY B N 1
ATOM 4629 C CA . GLY B 1 171 ? -29.344 -7.598 -15.359 1 38.72 171 GLY B CA 1
ATOM 4630 C C . GLY B 1 171 ? -29.234 -6.473 -14.352 1 38.72 171 GLY B C 1
ATOM 4631 O O . GLY B 1 171 ? -28.188 -5.855 -14.203 1 38.72 171 GLY B O 1
ATOM 4632 N N . CYS B 1 172 ? -30.203 -5.672 -14.055 1 40.72 172 CYS B N 1
ATOM 4633 C CA . CYS B 1 172 ? -30.031 -4.379 -13.398 1 40.72 172 CYS B CA 1
ATOM 4634 C C . CYS B 1 172 ? -29.859 -4.551 -11.898 1 40.72 172 CYS B C 1
ATOM 4636 O O . CYS B 1 172 ? -30.688 -5.172 -11.234 1 40.72 172 CYS B O 1
ATOM 4638 N N . TYR B 1 173 ? -28.656 -4.727 -11.352 1 52.28 173 TYR B N 1
ATOM 4639 C CA . TYR B 1 173 ? -28.422 -4.602 -9.914 1 52.28 173 TYR B CA 1
ATOM 4640 C C . TYR B 1 173 ? -29.125 -3.367 -9.359 1 52.28 173 TYR B C 1
ATOM 4642 O O . TYR B 1 173 ? -28.938 -2.258 -9.867 1 52.28 173 TYR B O 1
ATOM 4650 N N . PHE B 1 174 ? -30.406 -3.516 -8.844 1 57.62 174 PHE B N 1
ATOM 4651 C CA . PHE B 1 174 ? -31.016 -2.402 -8.133 1 57.62 174 PHE B CA 1
ATOM 4652 C C . PHE B 1 174 ? -30.328 -2.186 -6.785 1 57.62 174 PHE B C 1
ATOM 4654 O O . PHE B 1 174 ? -30.359 -3.064 -5.922 1 57.62 174 PHE B O 1
ATOM 4661 N N . LEU B 1 175 ? -29.438 -1.286 -6.719 1 68.31 175 LEU B N 1
ATOM 4662 C CA . LEU B 1 175 ? -28.797 -0.948 -5.453 1 68.31 175 LEU B CA 1
ATOM 4663 C C . LEU B 1 175 ? -29.594 0.105 -4.699 1 68.31 175 LEU B C 1
ATOM 4665 O O . LEU B 1 175 ? -29.984 1.126 -5.273 1 68.31 175 LEU B O 1
ATOM 4669 N N . PRO B 1 176 ? -30.047 -0.313 -3.506 1 66.62 176 PRO B N 1
ATOM 4670 C CA . PRO B 1 176 ? -30.766 0.7 -2.723 1 66.62 176 PRO B CA 1
ATOM 4671 C C . PRO B 1 176 ? -29.922 1.95 -2.471 1 66.62 176 PRO B C 1
ATOM 4673 O O . PRO B 1 176 ? -28.75 1.846 -2.1 1 66.62 176 PRO B O 1
ATOM 4676 N N . THR B 1 177 ? -30.375 3.17 -2.814 1 64.12 177 THR B N 1
ATOM 4677 C CA . THR B 1 177 ? -29.578 4.398 -2.707 1 64.12 177 THR B CA 1
ATOM 4678 C C . THR B 1 177 ? -29.688 4.984 -1.303 1 64.12 177 THR B C 1
ATOM 4680 O O . THR B 1 177 ? -28.734 5.582 -0.801 1 64.12 177 THR B O 1
ATOM 4683 N N . ASN B 1 178 ? -30.797 4.805 -0.628 1 62.66 178 ASN B N 1
ATOM 4684 C CA . ASN B 1 178 ? -31 5.59 0.584 1 62.66 178 ASN B CA 1
ATOM 4685 C C . ASN B 1 178 ? -31 4.711 1.829 1 62.66 178 ASN B C 1
ATOM 4687 O O . ASN B 1 178 ? -31.438 5.141 2.898 1 62.66 178 ASN B O 1
ATOM 4691 N N . SER B 1 179 ? -30.516 3.531 1.618 1 63.31 179 SER B N 1
ATOM 4692 C CA . SER B 1 179 ? -30.594 2.682 2.803 1 63.31 179 SER B CA 1
ATOM 4693 C C . SER B 1 179 ? -29.25 2.592 3.506 1 63.31 179 SER B C 1
ATOM 4695 O O . SER B 1 179 ? -28.203 2.521 2.852 1 63.31 179 SER B O 1
ATOM 4697 N N . GLU B 1 180 ? -29.297 2.846 4.879 1 71.75 180 GLU B N 1
ATOM 4698 C CA . GLU B 1 180 ? -28.094 2.715 5.68 1 71.75 180 GLU B CA 1
ATOM 4699 C C . GLU B 1 180 ? -28.016 1.343 6.34 1 71.75 180 GLU B C 1
ATOM 4701 O O . GLU B 1 180 ? -27.141 1.1 7.172 1 71.75 180 GLU B O 1
ATOM 4706 N N . ALA B 1 181 ? -28.875 0.507 5.84 1 76.62 181 ALA B N 1
ATOM 4707 C CA . ALA B 1 181 ? -28.906 -0.832 6.422 1 76.62 181 ALA B CA 1
ATOM 4708 C C . ALA B 1 181 ? -27.734 -1.674 5.918 1 76.62 181 ALA B C 1
ATOM 4710 O O . ALA B 1 181 ? -27.344 -1.574 4.754 1 76.62 181 ALA B O 1
ATOM 4711 N N . ILE B 1 182 ? -27.266 -2.453 6.816 1 78.19 182 ILE B N 1
ATOM 4712 C CA . ILE B 1 182 ? -26.109 -3.285 6.504 1 78.19 182 ILE B CA 1
ATOM 4713 C C . ILE B 1 182 ? -26.484 -4.316 5.441 1 78.19 182 ILE B C 1
ATOM 4715 O O . ILE B 1 182 ? -25.656 -4.707 4.621 1 78.19 182 ILE B O 1
ATOM 4719 N N . THR B 1 183 ? -27.672 -4.68 5.355 1 78.06 183 THR B N 1
ATOM 4720 C CA . THR B 1 183 ? -28.141 -5.633 4.355 1 78.06 183 THR B CA 1
ATOM 4721 C C . THR B 1 183 ? -27.984 -5.062 2.949 1 78.06 183 THR B C 1
ATOM 4723 O O . THR B 1 183 ? -27.562 -5.773 2.029 1 78.06 183 THR B O 1
ATOM 4726 N N . ASP B 1 184 ? -28.344 -3.857 2.914 1 82 184 ASP B N 1
ATOM 4727 C CA . ASP B 1 184 ? -28.172 -3.186 1.629 1 82 184 ASP B CA 1
ATOM 4728 C C . ASP B 1 184 ? -26.688 -2.99 1.306 1 82 184 ASP B C 1
ATOM 4730 O O . ASP B 1 184 ? -26.281 -3.043 0.141 1 82 184 ASP B O 1
ATOM 4734 N N . ALA B 1 185 ? -25.938 -2.869 2.379 1 86.44 185 ALA B N 1
ATOM 4735 C CA . ALA B 1 185 ? -24.5 -2.693 2.209 1 86.44 185 ALA B CA 1
ATOM 4736 C C . ALA B 1 185 ? -23.875 -3.932 1.58 1 86.44 185 ALA B C 1
ATOM 4738 O O . ALA B 1 185 ? -22.938 -3.822 0.777 1 86.44 185 ALA B O 1
ATOM 4739 N N . LEU B 1 186 ? -24.438 -5.035 1.812 1 86.88 186 LEU B N 1
ATOM 4740 C CA . LEU B 1 186 ? -23.938 -6.285 1.262 1 86.88 186 LEU B CA 1
ATOM 4741 C C . LEU B 1 186 ? -24.188 -6.359 -0.241 1 86.88 186 LEU B C 1
ATOM 4743 O O . LEU B 1 186 ? -23.375 -6.926 -0.982 1 86.88 186 LEU B O 1
ATOM 4747 N N . LEU B 1 187 ? -25.266 -5.727 -0.636 1 88.62 187 LEU B N 1
ATOM 4748 C CA . LEU B 1 187 ? -25.547 -5.676 -2.066 1 88.62 187 LEU B CA 1
ATOM 4749 C C . LEU B 1 187 ? -24.469 -4.883 -2.805 1 88.62 187 LEU B C 1
ATOM 4751 O O . LEU B 1 187 ? -24.062 -5.266 -3.902 1 88.62 187 LEU B O 1
ATOM 4755 N N . TYR B 1 188 ? -24.078 -3.887 -2.172 1 90.94 188 TYR B N 1
ATOM 4756 C CA . TYR B 1 188 ? -23.031 -3.074 -2.771 1 90.94 188 TYR B CA 1
ATOM 4757 C C . TYR B 1 188 ? -21.719 -3.85 -2.846 1 90.94 188 TYR B C 1
ATOM 4759 O O . TYR B 1 188 ? -21 -3.758 -3.838 1 90.94 188 TYR B O 1
ATOM 4767 N N . CYS B 1 189 ? -21.422 -4.586 -1.857 1 92.62 189 CYS B N 1
ATOM 4768 C CA . CYS B 1 189 ? -20.203 -5.402 -1.854 1 92.62 189 CYS B CA 1
ATOM 4769 C C . CYS B 1 189 ? -20.266 -6.453 -2.955 1 92.62 189 CYS B C 1
ATOM 4771 O O . CYS B 1 189 ? -19.266 -6.684 -3.643 1 92.62 189 CYS B O 1
ATOM 4773 N N . ASN B 1 190 ? -21.375 -6.988 -3.107 1 92.25 190 ASN B N 1
ATOM 4774 C CA . ASN B 1 190 ? -21.531 -7.988 -4.156 1 92.25 190 ASN B CA 1
ATOM 4775 C C . ASN B 1 190 ? -21.406 -7.371 -5.547 1 92.25 190 ASN B C 1
ATOM 4777 O O . ASN B 1 190 ? -20.844 -7.988 -6.453 1 92.25 190 ASN B O 1
ATOM 4781 N N . ALA B 1 191 ? -21.969 -6.227 -5.629 1 92.69 191 ALA B N 1
ATOM 4782 C CA . ALA B 1 191 ? -21.812 -5.508 -6.895 1 92.69 191 ALA B CA 1
ATOM 4783 C C . ALA B 1 191 ? -20.344 -5.23 -7.203 1 92.69 191 ALA B C 1
ATOM 4785 O O . ALA B 1 191 ? -19.906 -5.402 -8.344 1 92.69 191 ALA B O 1
ATOM 4786 N N . LEU B 1 192 ? -19.625 -4.781 -6.203 1 95.94 192 LEU B N 1
ATOM 4787 C CA . LEU B 1 192 ? -18.203 -4.535 -6.391 1 95.94 192 LEU B CA 1
ATOM 4788 C C . LEU B 1 192 ? -17.469 -5.832 -6.707 1 95.94 192 LEU B C 1
ATOM 4790 O O . LEU B 1 192 ? -16.562 -5.848 -7.543 1 95.94 192 LEU B O 1
ATOM 4794 N N . LYS B 1 193 ? -17.828 -6.887 -6.031 1 95 193 LYS B N 1
ATOM 4795 C CA . LYS B 1 193 ? -17.234 -8.195 -6.309 1 95 193 LYS B CA 1
ATOM 4796 C C . LYS B 1 193 ? -17.453 -8.594 -7.77 1 95 193 LYS B C 1
ATOM 4798 O O . LYS B 1 193 ? -16.531 -9.07 -8.43 1 95 193 LYS B O 1
ATOM 4803 N N . HIS B 1 194 ? -18.625 -8.352 -8.211 1 93.75 194 HIS B N 1
ATOM 4804 C CA . HIS B 1 194 ? -18.938 -8.609 -9.609 1 93.75 194 HIS B CA 1
ATOM 4805 C C . HIS B 1 194 ? -18.047 -7.793 -10.539 1 93.75 194 HIS B C 1
ATOM 4807 O O . HIS B 1 194 ? -17.5 -8.32 -11.508 1 93.75 194 HIS B O 1
ATOM 4813 N N . ASN B 1 195 ? -17.938 -6.543 -10.25 1 95.81 195 ASN B N 1
ATOM 4814 C CA . ASN B 1 195 ? -17.094 -5.672 -11.062 1 95.81 195 ASN B CA 1
ATOM 4815 C C . ASN B 1 195 ? -15.641 -6.125 -11.047 1 95.81 195 ASN B C 1
ATOM 4817 O O . ASN B 1 195 ? -14.938 -5.996 -12.047 1 95.81 195 ASN B O 1
ATOM 4821 N N . CYS B 1 196 ? -15.164 -6.598 -9.93 1 96.38 196 CYS B N 1
ATOM 4822 C CA . CYS B 1 196 ? -13.805 -7.121 -9.844 1 96.38 196 CYS B CA 1
ATOM 4823 C C . CYS B 1 196 ? -13.617 -8.305 -10.781 1 96.38 196 CYS B C 1
ATOM 4825 O O . CYS B 1 196 ? -12.648 -8.359 -11.539 1 96.38 196 CYS B O 1
ATOM 4827 N N . LEU B 1 197 ? -14.531 -9.195 -10.695 1 94.56 197 LEU B N 1
ATOM 4828 C CA . LEU B 1 197 ? -14.438 -10.391 -11.523 1 94.56 197 LEU B CA 1
ATOM 4829 C C . LEU B 1 197 ? -14.516 -10.039 -13 1 94.56 197 LEU B C 1
ATOM 4831 O O . LEU B 1 197 ? -13.797 -10.617 -13.82 1 94.56 197 LEU B O 1
ATOM 4835 N N . GLN B 1 198 ? -15.367 -9.172 -13.297 1 93.75 198 GLN B N 1
ATOM 4836 C CA . GLN B 1 198 ? -15.469 -8.711 -14.68 1 93.75 198 GLN B CA 1
ATOM 4837 C C . GLN B 1 198 ? -14.156 -8.086 -15.148 1 93.75 198 GLN B C 1
ATOM 4839 O O . GLN B 1 198 ? -13.727 -8.32 -16.281 1 93.75 198 GLN B O 1
ATOM 4844 N N . TYR B 1 199 ? -13.586 -7.285 -14.359 1 95.56 199 TYR B N 1
ATOM 4845 C CA . TYR B 1 199 ? -12.312 -6.668 -14.703 1 95.56 199 TYR B CA 1
ATOM 4846 C C . TYR B 1 199 ? -11.234 -7.723 -14.914 1 95.56 199 TYR B C 1
ATOM 4848 O O . TYR B 1 199 ? -10.422 -7.613 -15.836 1 95.56 199 TYR B O 1
ATOM 4856 N N . ILE B 1 200 ? -11.195 -8.68 -14.039 1 95.38 200 ILE B N 1
ATOM 4857 C CA . ILE B 1 200 ? -10.227 -9.766 -14.156 1 95.38 200 ILE B CA 1
ATOM 4858 C C . ILE B 1 200 ? -10.414 -10.484 -15.492 1 95.38 200 ILE B C 1
ATOM 4860 O O . ILE B 1 200 ? -9.438 -10.805 -16.172 1 95.38 200 ILE B O 1
ATOM 4864 N N . ASP B 1 201 ? -11.633 -10.703 -15.859 1 94.44 201 ASP B N 1
ATOM 4865 C CA . ASP B 1 201 ? -11.938 -11.359 -17.125 1 94.44 201 ASP B CA 1
ATOM 4866 C C . ASP B 1 201 ? -11.414 -10.547 -18.312 1 94.44 201 ASP B C 1
ATOM 4868 O O . ASP B 1 201 ? -10.867 -11.109 -19.25 1 94.44 201 ASP B O 1
ATOM 4872 N N . LEU B 1 202 ? -11.594 -9.289 -18.25 1 92.44 202 LEU B N 1
ATOM 4873 C CA . LEU B 1 202 ? -11.258 -8.398 -19.359 1 92.44 202 LEU B CA 1
ATOM 4874 C C . LEU B 1 202 ? -9.75 -8.203 -19.453 1 92.44 202 LEU B C 1
ATOM 4876 O O . LEU B 1 202 ? -9.203 -8.078 -20.547 1 92.44 202 LEU B O 1
ATOM 4880 N N . HIS B 1 203 ? -9.062 -8.148 -18.328 1 93.94 203 HIS B N 1
ATOM 4881 C CA . HIS B 1 203 ? -7.629 -7.875 -18.281 1 93.94 203 HIS B CA 1
ATOM 4882 C C . HIS B 1 203 ? -6.867 -9.031 -17.641 1 93.94 203 HIS B C 1
ATOM 4884 O O . HIS B 1 203 ? -6.02 -8.812 -16.766 1 93.94 203 HIS B O 1
ATOM 4890 N N . THR B 1 204 ? -7.125 -10.188 -18.094 1 94.69 204 THR B N 1
ATOM 4891 C CA . THR B 1 204 ? -6.668 -11.414 -17.453 1 94.69 204 THR B CA 1
ATOM 4892 C C . THR B 1 204 ? -5.145 -11.469 -17.406 1 94.69 204 THR B C 1
ATOM 4894 O O . THR B 1 204 ? -4.562 -11.664 -16.328 1 94.69 204 THR B O 1
ATOM 4897 N N . LYS B 1 205 ? -4.484 -11.281 -18.5 1 94.94 205 LYS B N 1
ATOM 4898 C CA . LYS B 1 205 ? -3.031 -11.422 -18.562 1 94.94 205 LYS B CA 1
ATOM 4899 C C . LYS B 1 205 ? -2.35 -10.438 -17.609 1 94.94 205 LYS B C 1
ATOM 4901 O O . LYS B 1 205 ? -1.501 -10.82 -16.812 1 94.94 205 LYS B O 1
ATOM 4906 N N . GLU B 1 206 ? -2.738 -9.195 -17.688 1 95.25 206 GLU B N 1
ATOM 4907 C CA . GLU B 1 206 ? -2.133 -8.148 -16.859 1 95.25 206 GLU B CA 1
ATOM 4908 C C . GLU B 1 206 ? -2.369 -8.406 -15.375 1 95.25 206 GLU B C 1
ATOM 4910 O O . GLU B 1 206 ? -1.477 -8.195 -14.555 1 95.25 206 GLU B O 1
ATOM 4915 N N . VAL B 1 207 ? -3.547 -8.867 -15.062 1 96.69 207 VAL B N 1
ATOM 4916 C CA . VAL B 1 207 ? -3.93 -9.078 -13.672 1 96.69 207 VAL B CA 1
ATOM 4917 C C . VAL B 1 207 ? -3.191 -10.289 -13.109 1 96.69 207 VAL B C 1
ATOM 4919 O O . VAL B 1 207 ? -2.666 -10.242 -11.992 1 96.69 207 VAL B O 1
ATOM 4922 N N . LEU B 1 208 ? -3.068 -11.352 -13.852 1 96.31 208 LEU B N 1
ATOM 4923 C CA . LEU B 1 208 ? -2.445 -12.586 -13.383 1 96.31 208 LEU B CA 1
ATOM 4924 C C . LEU B 1 208 ? -0.943 -12.398 -13.195 1 96.31 208 LEU B C 1
ATOM 4926 O O . LEU B 1 208 ? -0.298 -13.172 -12.492 1 96.31 208 LEU B O 1
ATOM 4930 N N . GLU B 1 209 ? -0.424 -11.43 -13.797 1 95.06 209 GLU B N 1
ATOM 4931 C CA . GLU B 1 209 ? 1.013 -11.188 -13.703 1 95.06 209 GLU B CA 1
ATOM 4932 C C . GLU B 1 209 ? 1.346 -10.328 -12.477 1 95.06 209 GLU B C 1
ATOM 4934 O O . GLU B 1 209 ? 2.516 -10.18 -12.125 1 95.06 209 GLU B O 1
ATOM 4939 N N . GLN B 1 210 ? 0.329 -9.828 -11.828 1 96.06 210 GLN B N 1
ATOM 4940 C CA . GLN B 1 210 ? 0.548 -8.977 -10.656 1 96.06 210 GLN B CA 1
ATOM 4941 C C . GLN B 1 210 ? 0.983 -9.805 -9.453 1 96.06 210 GLN B C 1
ATOM 4943 O O . GLN B 1 210 ? 0.564 -10.953 -9.297 1 96.06 210 GLN B O 1
ATOM 4948 N N . GLU B 1 211 ? 1.795 -9.203 -8.547 1 95.69 211 GLU B N 1
ATOM 4949 C CA . GLU B 1 211 ? 2.285 -9.906 -7.363 1 95.69 211 GLU B CA 1
ATOM 4950 C C . GLU B 1 211 ? 1.151 -10.188 -6.383 1 95.69 211 GLU B C 1
ATOM 4952 O O . GLU B 1 211 ? 1.229 -11.133 -5.594 1 95.69 211 GLU B O 1
ATOM 4957 N N . GLU B 1 212 ? 0.053 -9.406 -6.523 1 96.25 212 GLU B N 1
ATOM 4958 C CA . GLU B 1 212 ? -1.075 -9.578 -5.613 1 96.25 212 GLU B CA 1
ATOM 4959 C C . GLU B 1 212 ? -1.721 -10.953 -5.785 1 96.25 212 GLU B C 1
ATOM 4961 O O . GLU B 1 212 ? -2.455 -11.414 -4.906 1 96.25 212 GLU B O 1
ATOM 4966 N N . LEU B 1 213 ? -1.492 -11.586 -6.91 1 97.44 213 LEU B N 1
ATOM 4967 C CA . LEU B 1 213 ? -2.012 -12.93 -7.133 1 97.44 213 LEU B CA 1
ATOM 4968 C C . LEU B 1 213 ? -1.482 -13.898 -6.078 1 97.44 213 LEU B C 1
ATOM 4970 O O . LEU B 1 213 ? -2.205 -14.789 -5.633 1 97.44 213 LEU B O 1
ATOM 4974 N N . GLU B 1 214 ? -0.276 -13.664 -5.688 1 96.44 214 GLU B N 1
ATOM 4975 C CA . GLU B 1 214 ? 0.394 -14.547 -4.738 1 96.44 214 GLU B CA 1
ATOM 4976 C C . GLU B 1 214 ? -0.193 -14.398 -3.338 1 96.44 214 GLU B C 1
ATOM 4978 O O . GLU B 1 214 ? 0.043 -15.242 -2.469 1 96.44 214 GLU B O 1
ATOM 4983 N N . GLU B 1 215 ? -0.955 -13.375 -3.17 1 94.94 215 GLU B N 1
ATOM 4984 C CA . GLU B 1 215 ? -1.534 -13.117 -1.854 1 94.94 215 GLU B CA 1
ATOM 4985 C C . GLU B 1 215 ? -2.918 -13.75 -1.729 1 94.94 215 GLU B C 1
ATOM 4987 O O . GLU B 1 215 ? -3.49 -13.797 -0.638 1 94.94 215 GLU B O 1
ATOM 4992 N N . LEU B 1 216 ? -3.447 -14.25 -2.818 1 96.31 216 LEU B N 1
ATOM 4993 C CA . LEU B 1 216 ? -4.754 -14.898 -2.777 1 96.31 216 LEU B CA 1
ATOM 4994 C C . LEU B 1 216 ? -4.684 -16.219 -2.002 1 96.31 216 LEU B C 1
ATOM 4996 O O . LEU B 1 216 ? -3.65 -16.891 -2.01 1 96.31 216 LEU B O 1
ATOM 5000 N N . ASP B 1 217 ? -5.789 -16.516 -1.334 1 94.19 217 ASP B N 1
ATOM 5001 C CA . ASP B 1 217 ? -5.879 -17.859 -0.754 1 94.19 217 ASP B CA 1
ATOM 5002 C C . ASP B 1 217 ? -6.227 -18.891 -1.818 1 94.19 217 ASP B C 1
ATOM 5004 O O . ASP B 1 217 ? -6.555 -18.531 -2.953 1 94.19 217 ASP B O 1
ATOM 5008 N N . CYS B 1 218 ? -6.109 -20.094 -1.449 1 95.19 218 CYS B N 1
ATOM 5009 C CA . CYS B 1 218 ? -6.293 -21.188 -2.396 1 95.19 218 CYS B CA 1
ATOM 5010 C C . CYS B 1 218 ? -7.688 -21.141 -3.012 1 95.19 218 CYS B C 1
ATOM 5012 O O . CYS B 1 218 ? -7.84 -21.328 -4.223 1 95.19 218 CYS B O 1
ATOM 5014 N N . GLU B 1 219 ? -8.648 -20.859 -2.234 1 94.69 219 GLU B N 1
ATOM 5015 C CA . GLU B 1 219 ? -10.023 -20.828 -2.734 1 94.69 219 GLU B CA 1
ATOM 5016 C C . GLU B 1 219 ? -10.227 -19.688 -3.717 1 94.69 219 GLU B C 1
ATOM 5018 O O . GLU B 1 219 ? -10.859 -19.859 -4.762 1 94.69 219 GLU B O 1
ATOM 5023 N N . GLY B 1 220 ? -9.719 -18.516 -3.318 1 95.12 220 GLY B N 1
ATOM 5024 C CA . GLY B 1 220 ? -9.82 -17.375 -4.227 1 95.12 220 GLY B CA 1
ATOM 5025 C C . GLY B 1 220 ? -9.156 -17.625 -5.566 1 95.12 220 GLY B C 1
ATOM 5026 O O . GLY B 1 220 ? -9.688 -17.266 -6.609 1 95.12 220 GLY B O 1
ATOM 5027 N N . LEU B 1 221 ? -8.023 -18.203 -5.539 1 97.38 221 LEU B N 1
ATOM 5028 C CA . LEU B 1 221 ? -7.305 -18.547 -6.762 1 97.38 221 LEU B CA 1
ATOM 5029 C C . LEU B 1 221 ? -8.102 -19.547 -7.602 1 97.38 221 LEU B C 1
ATOM 5031 O O . LEU B 1 221 ? -8.203 -19.391 -8.82 1 97.38 221 LEU B O 1
ATOM 5035 N N . ARG B 1 222 ? -8.633 -20.516 -6.961 1 96.62 222 ARG B N 1
ATOM 5036 C CA . ARG B 1 222 ? -9.406 -21.547 -7.645 1 96.62 222 ARG B CA 1
ATOM 5037 C C . ARG B 1 222 ? -10.602 -20.938 -8.367 1 96.62 222 ARG B C 1
ATOM 5039 O O . ARG B 1 222 ? -10.875 -21.281 -9.523 1 96.62 222 ARG B O 1
ATOM 5046 N N . LEU B 1 223 ? -11.266 -20.062 -7.703 1 95.06 223 LEU B N 1
ATOM 5047 C CA . LEU B 1 223 ? -12.461 -19.438 -8.266 1 95.06 223 LEU B CA 1
ATOM 5048 C C . LEU B 1 223 ? -12.109 -18.641 -9.516 1 95.06 223 LEU B C 1
ATOM 5050 O O . LEU B 1 223 ? -12.883 -18.625 -10.484 1 95.06 223 LEU B O 1
ATOM 5054 N N . ILE B 1 224 ? -10.992 -18.031 -9.531 1 95.88 224 ILE B N 1
ATOM 5055 C CA . ILE B 1 224 ? -10.562 -17.266 -10.695 1 95.88 224 ILE B CA 1
ATOM 5056 C C . ILE B 1 224 ? -10.156 -18.219 -11.812 1 95.88 224 ILE B C 1
ATOM 5058 O O . ILE B 1 224 ? -10.539 -18.031 -12.969 1 95.88 224 ILE B O 1
ATOM 5062 N N . ALA B 1 225 ? -9.422 -19.25 -11.484 1 96 225 ALA B N 1
ATOM 5063 C CA . ALA B 1 225 ? -8.898 -20.203 -12.469 1 96 225 ALA B CA 1
ATOM 5064 C C . ALA B 1 225 ? -10.023 -20.953 -13.164 1 96 225 ALA B C 1
ATOM 5066 O O . ALA B 1 225 ? -9.906 -21.312 -14.336 1 96 225 ALA B O 1
ATOM 5067 N N . LEU B 1 226 ? -11.109 -21.125 -12.477 1 94.06 226 LEU B N 1
ATOM 5068 C CA . LEU B 1 226 ? -12.203 -21.938 -12.992 1 94.06 226 LEU B CA 1
ATOM 5069 C C . LEU B 1 226 ? -13.133 -21.094 -13.859 1 94.06 226 LEU B C 1
ATOM 5071 O O . LEU B 1 226 ? -14.008 -21.641 -14.539 1 94.06 226 LEU B O 1
ATOM 5075 N N . ARG B 1 227 ? -12.922 -19.891 -13.859 1 93.06 227 ARG B N 1
ATOM 5076 C CA . ARG B 1 227 ? -13.844 -19.047 -14.602 1 93.06 227 ARG B CA 1
ATOM 5077 C C . ARG B 1 227 ? -13.781 -19.328 -16.094 1 93.06 227 ARG B C 1
ATOM 5079 O O . ARG B 1 227 ? -12.695 -19.391 -16.688 1 93.06 227 ARG B O 1
ATOM 5086 N N . GLU B 1 228 ? -14.922 -19.422 -16.656 1 92.12 228 GLU B N 1
ATOM 5087 C CA . GLU B 1 228 ? -15.039 -19.672 -18.094 1 92.12 228 GLU B CA 1
ATOM 5088 C C . GLU B 1 228 ? -14.922 -18.391 -18.891 1 92.12 228 GLU B C 1
ATOM 5090 O O . GLU B 1 228 ? -14.773 -18.438 -20.125 1 92.12 228 GLU B O 1
ATOM 5095 N N . THR B 1 229 ? -14.898 -17.297 -18.234 1 91.81 229 THR B N 1
ATOM 5096 C CA . THR B 1 229 ? -14.984 -16 -18.922 1 91.81 229 THR B CA 1
ATOM 5097 C C . THR B 1 229 ? -13.617 -15.336 -18.984 1 91.81 229 THR B C 1
ATOM 5099 O O . THR B 1 229 ? -13.5 -14.188 -19.422 1 91.81 229 THR B O 1
ATOM 5102 N N . LEU B 1 230 ? -12.586 -16.031 -18.562 1 91.81 230 LEU B N 1
ATOM 5103 C CA . LEU B 1 230 ? -11.242 -15.469 -18.641 1 91.81 230 LEU B CA 1
ATOM 5104 C C . LEU B 1 230 ? -10.836 -15.227 -20.094 1 91.81 230 LEU B C 1
ATOM 5106 O O . LEU B 1 230 ? -11.148 -16.031 -20.969 1 91.81 230 LEU B O 1
ATOM 5110 N N . THR B 1 231 ? -10.281 -14.062 -20.297 1 85.69 231 THR B N 1
ATOM 5111 C CA . THR B 1 231 ? -9.734 -13.797 -21.609 1 85.69 231 THR B CA 1
ATOM 5112 C C . THR B 1 231 ? -8.242 -14.133 -21.656 1 85.69 231 THR B C 1
ATOM 5114 O O . THR B 1 231 ? -7.402 -13.289 -21.344 1 85.69 231 THR B O 1
ATOM 5117 N N . VAL B 1 232 ? -8.008 -15.312 -21.812 1 73.12 232 VAL B N 1
ATOM 5118 C CA . VAL B 1 232 ? -6.609 -15.727 -21.812 1 73.12 232 VAL B CA 1
ATOM 5119 C C . VAL B 1 232 ? -6.152 -16.016 -23.25 1 73.12 232 VAL B C 1
ATOM 5121 O O . VAL B 1 232 ? -6.703 -16.891 -23.922 1 73.12 232 VAL B O 1
ATOM 5124 N N . PRO B 1 233 ? -5.332 -15.172 -23.719 1 67.56 233 PRO B N 1
ATOM 5125 C CA . PRO B 1 233 ? -4.824 -15.539 -25.047 1 67.56 233 PRO B CA 1
ATOM 5126 C C . PRO B 1 233 ? -4.188 -16.922 -25.078 1 67.56 233 PRO B C 1
ATOM 5128 O O . PRO B 1 233 ? -4.301 -17.641 -26.062 1 67.56 233 PRO B O 1
ATOM 5131 N N . LEU B 1 234 ? -3.586 -17.203 -24 1 77.31 234 LEU B N 1
ATOM 5132 C CA . LEU B 1 234 ? -2.863 -18.453 -23.844 1 77.31 234 LEU B CA 1
ATOM 5133 C C . LEU B 1 234 ? -3.07 -19.047 -22.453 1 77.31 234 LEU B C 1
ATOM 5135 O O . LEU B 1 234 ? -2.965 -18.328 -21.453 1 77.31 234 LEU B O 1
ATOM 5139 N N . GLU B 1 235 ? -3.389 -20.297 -22.422 1 92.12 235 GLU B N 1
ATOM 5140 C CA . GLU B 1 235 ? -3.578 -21.016 -21.172 1 92.12 235 GLU B CA 1
ATOM 5141 C C . GLU B 1 235 ? -2.266 -21.125 -20.391 1 92.12 235 GLU B C 1
ATOM 5143 O O . GLU B 1 235 ? -2.271 -21.391 -19.188 1 92.12 235 GLU B O 1
ATOM 5148 N N . SER B 1 236 ? -1.225 -20.844 -21.156 1 92.94 236 SER B N 1
ATOM 5149 C CA . SER B 1 236 ? 0.089 -20.875 -20.516 1 92.94 236 SER B CA 1
ATOM 5150 C C . SER B 1 236 ? 0.241 -19.766 -19.484 1 92.94 236 SER B C 1
ATOM 5152 O O . SER B 1 236 ? 0.939 -19.938 -18.484 1 92.94 236 SER B O 1
ATOM 5154 N N . VAL B 1 237 ? -0.412 -18.672 -19.734 1 93.94 237 VAL B N 1
ATOM 5155 C CA . VAL B 1 237 ? -0.346 -17.547 -18.828 1 93.94 237 VAL B CA 1
ATOM 5156 C C . VAL B 1 237 ? -0.971 -17.922 -17.484 1 93.94 237 VAL B C 1
ATOM 5158 O O . VAL B 1 237 ? -0.417 -17.625 -16.422 1 93.94 237 VAL B O 1
ATOM 5161 N N . LEU B 1 238 ? -2.104 -18.594 -17.578 1 95.94 238 LEU B N 1
ATOM 5162 C CA . LEU B 1 238 ? -2.768 -19.062 -16.375 1 95.94 238 LEU B CA 1
ATOM 5163 C C . LEU B 1 238 ? -1.911 -20.094 -15.641 1 95.94 238 LEU B C 1
ATOM 5165 O O . LEU B 1 238 ? -1.766 -20.031 -14.414 1 95.94 238 LEU B O 1
ATOM 5169 N N . PHE B 1 239 ? -1.316 -21.016 -16.391 1 96.81 239 PHE B N 1
ATOM 5170 C CA . PHE B 1 239 ? -0.485 -22.047 -15.781 1 96.81 239 PHE B CA 1
ATOM 5171 C C . PHE B 1 239 ? 0.704 -21.422 -15.062 1 96.81 239 PHE B C 1
ATOM 5173 O O . PHE B 1 239 ? 1.012 -21.797 -13.922 1 96.81 239 PHE B O 1
ATOM 5180 N N . ASP B 1 240 ? 1.329 -20.5 -15.711 1 96 240 ASP B N 1
ATOM 5181 C CA . ASP B 1 240 ? 2.475 -19.812 -15.109 1 96 240 ASP B CA 1
ATOM 5182 C C . ASP B 1 240 ? 2.084 -19.109 -13.812 1 96 240 ASP B C 1
ATOM 5184 O O . ASP B 1 240 ? 2.852 -19.109 -12.852 1 96 240 ASP B O 1
ATOM 5188 N N . ALA B 1 241 ? 0.953 -18.5 -13.82 1 96.88 241 ALA B N 1
ATOM 5189 C CA . ALA B 1 241 ? 0.448 -17.828 -12.625 1 96.88 241 ALA B CA 1
ATOM 5190 C C . ALA B 1 241 ? 0.243 -18.812 -11.484 1 96.88 241 ALA B C 1
ATOM 5192 O O . ALA B 1 241 ? 0.552 -18.516 -10.328 1 96.88 241 ALA B O 1
ATOM 5193 N N . LEU B 1 242 ? -0.239 -19.969 -11.789 1 97.69 242 LEU B N 1
ATOM 5194 C CA . LEU B 1 242 ? -0.456 -21 -10.773 1 97.69 242 LEU B CA 1
ATOM 5195 C C . LEU B 1 242 ? 0.871 -21.484 -10.195 1 97.69 242 LEU B C 1
ATOM 5197 O O . LEU B 1 242 ? 0.985 -21.688 -8.984 1 97.69 242 LEU B O 1
ATOM 5201 N N . VAL B 1 243 ? 1.817 -21.656 -11.062 1 96.81 243 VAL B N 1
ATOM 5202 C CA . VAL B 1 243 ? 3.135 -22.109 -10.617 1 96.81 243 VAL B CA 1
ATOM 5203 C C . VAL B 1 243 ? 3.738 -21.062 -9.672 1 96.81 243 VAL B C 1
ATOM 5205 O O . VAL B 1 243 ? 4.285 -21.422 -8.625 1 96.81 243 VAL B O 1
ATOM 5208 N N . ARG B 1 244 ? 3.607 -19.828 -10.008 1 95.94 244 ARG B N 1
ATOM 5209 C CA . ARG B 1 244 ? 4.113 -18.75 -9.172 1 95.94 244 ARG B CA 1
ATOM 5210 C C . ARG B 1 244 ? 3.43 -18.766 -7.805 1 95.94 244 ARG B C 1
ATOM 5212 O O . ARG B 1 244 ? 4.086 -18.594 -6.777 1 95.94 244 ARG B O 1
ATOM 5219 N N . TRP B 1 245 ? 2.176 -18.906 -7.875 1 97.81 245 TRP B N 1
ATOM 5220 C CA . TRP B 1 245 ? 1.415 -18.938 -6.629 1 97.81 245 TRP B CA 1
ATOM 5221 C C . TRP B 1 245 ? 1.855 -20.094 -5.75 1 97.81 245 TRP B C 1
ATOM 5223 O O . TRP B 1 245 ? 2.051 -19.938 -4.543 1 97.81 245 TRP B O 1
ATOM 5233 N N . CYS B 1 246 ? 2.047 -21.297 -6.273 1 96.88 246 CYS B N 1
ATOM 5234 C CA . CYS B 1 246 ? 2.443 -22.484 -5.523 1 96.88 246 CYS B CA 1
ATOM 5235 C C . CYS B 1 246 ? 3.816 -22.297 -4.891 1 96.88 246 CYS B C 1
ATOM 5237 O O . CYS B 1 246 ? 4.035 -22.703 -3.746 1 96.88 246 CYS B O 1
ATOM 5239 N N . ASN B 1 247 ? 4.609 -21.75 -5.695 1 96.06 247 ASN B N 1
ATOM 5240 C CA . ASN B 1 247 ? 5.953 -21.5 -5.184 1 96.06 247 ASN B CA 1
ATOM 5241 C C . ASN B 1 247 ? 5.926 -20.578 -3.965 1 96.06 247 ASN B C 1
ATOM 5243 O O . ASN B 1 247 ? 6.574 -20.859 -2.955 1 96.06 247 ASN B O 1
ATOM 5247 N N . CYS B 1 248 ? 5.211 -19.562 -4.055 1 96.44 248 CYS B N 1
ATOM 5248 C CA . CYS B 1 248 ? 5.105 -18.609 -2.961 1 96.44 248 CYS B CA 1
ATOM 5249 C C . CYS B 1 248 ? 4.41 -19.234 -1.757 1 96.44 248 CYS B C 1
ATOM 5251 O O . CYS B 1 248 ? 4.84 -19.031 -0.618 1 96.44 248 CYS B O 1
ATOM 5253 N N . GLU B 1 249 ? 3.383 -19.969 -2.059 1 97.12 249 GLU B N 1
ATOM 5254 C CA . GLU B 1 249 ? 2.629 -20.594 -0.978 1 97.12 249 GLU B CA 1
ATOM 5255 C C . GLU B 1 249 ? 3.48 -21.625 -0.231 1 97.12 249 GLU B C 1
ATOM 5257 O O . GLU B 1 249 ? 3.393 -21.734 0.994 1 97.12 249 GLU B O 1
ATOM 5262 N N . CYS B 1 250 ? 4.273 -22.328 -0.915 1 97.25 250 CYS B N 1
ATOM 5263 C CA . CYS B 1 250 ? 5.172 -23.281 -0.27 1 97.25 250 CYS B CA 1
ATOM 5264 C C . CYS B 1 250 ? 6.168 -22.562 0.632 1 97.25 250 CYS B C 1
ATOM 5266 O O . CYS B 1 250 ? 6.438 -23.016 1.747 1 97.25 250 CYS B O 1
ATOM 5268 N N . LYS B 1 251 ? 6.684 -21.438 0.179 1 96.75 251 LYS B N 1
ATOM 5269 C CA . LYS B 1 251 ? 7.602 -20.641 0.99 1 96.75 251 LYS B CA 1
ATOM 5270 C C . LYS B 1 251 ? 6.918 -20.141 2.26 1 96.75 251 LYS B C 1
ATOM 5272 O O . LYS B 1 251 ? 7.492 -20.219 3.35 1 96.75 251 LYS B O 1
ATOM 5277 N N . ARG B 1 252 ? 5.77 -19.734 2.082 1 95.94 252 ARG B N 1
ATOM 5278 C CA . ARG B 1 252 ? 5.016 -19.172 3.197 1 95.94 252 ARG B CA 1
ATOM 5279 C C . ARG B 1 252 ? 4.684 -20.234 4.234 1 95.94 252 ARG B C 1
ATOM 5281 O O . ARG B 1 252 ? 4.699 -19.969 5.438 1 95.94 252 ARG B O 1
ATOM 5288 N N . ARG B 1 253 ? 4.422 -21.469 3.752 1 95.81 253 ARG B N 1
ATOM 5289 C CA . ARG B 1 253 ? 4.051 -22.562 4.645 1 95.81 253 ARG B CA 1
ATOM 5290 C C . ARG B 1 253 ? 5.285 -23.312 5.121 1 95.81 253 ARG B C 1
ATOM 5292 O O . ARG B 1 253 ? 5.168 -24.344 5.793 1 95.81 253 ARG B O 1
ATOM 5299 N N . ARG B 1 254 ? 6.438 -22.859 4.738 1 95.5 254 ARG B N 1
ATOM 5300 C CA . ARG B 1 254 ? 7.715 -23.438 5.141 1 95.5 254 ARG B CA 1
ATOM 5301 C C . ARG B 1 254 ? 7.848 -24.875 4.645 1 95.5 254 ARG B C 1
ATOM 5303 O O . ARG B 1 254 ? 8.273 -25.766 5.395 1 95.5 254 ARG B O 1
ATOM 5310 N N . LEU B 1 255 ? 7.367 -25.125 3.484 1 96.12 255 LEU B N 1
ATOM 5311 C CA . LEU B 1 255 ? 7.477 -26.438 2.838 1 96.12 255 LEU B CA 1
ATOM 5312 C C . LEU B 1 255 ? 8.617 -26.438 1.829 1 96.12 255 LEU B C 1
ATOM 5314 O O . LEU B 1 255 ? 8.969 -25.406 1.269 1 96.12 255 LEU B O 1
ATOM 5318 N N . GLU B 1 256 ? 9.094 -27.578 1.644 1 95.12 256 GLU B N 1
ATOM 5319 C CA . GLU B 1 256 ? 10.102 -27.719 0.596 1 95.12 256 GLU B CA 1
ATOM 5320 C C . GLU B 1 256 ? 9.508 -27.438 -0.781 1 95.12 256 GLU B C 1
ATOM 5322 O O . GLU B 1 256 ? 8.359 -27.781 -1.056 1 95.12 256 GLU B O 1
ATOM 5327 N N . LEU B 1 257 ? 10.375 -26.875 -1.603 1 95.44 257 LEU B N 1
ATOM 5328 C CA . LEU B 1 257 ? 9.922 -26.516 -2.943 1 95.44 257 LEU B CA 1
ATOM 5329 C C . LEU B 1 257 ? 9.984 -27.734 -3.871 1 95.44 257 LEU B C 1
ATOM 5331 O O . LEU B 1 257 ? 10.719 -27.719 -4.863 1 95.44 257 LEU B O 1
ATOM 5335 N N . SER B 1 258 ? 9.211 -28.719 -3.604 1 94.44 258 SER B N 1
ATOM 5336 C CA . SER B 1 258 ? 9.094 -29.922 -4.422 1 94.44 258 SER B CA 1
ATOM 5337 C C . SER B 1 258 ? 7.797 -29.922 -5.227 1 94.44 258 SER B C 1
ATOM 5339 O O . SER B 1 258 ? 6.852 -29.203 -4.891 1 94.44 258 SER B O 1
ATOM 5341 N N . ALA B 1 259 ? 7.828 -30.672 -6.293 1 94.25 259 ALA B N 1
ATOM 5342 C CA . ALA B 1 259 ? 6.637 -30.781 -7.129 1 94.25 259 ALA B CA 1
ATOM 5343 C C . ALA B 1 259 ? 5.465 -31.359 -6.34 1 94.25 259 ALA B C 1
ATOM 5345 O O . ALA B 1 259 ? 4.316 -30.969 -6.531 1 94.25 259 ALA B O 1
ATOM 5346 N N . GLU B 1 260 ? 5.797 -32.281 -5.496 1 95.44 260 GLU B N 1
ATOM 5347 C CA . GLU B 1 260 ? 4.762 -32.906 -4.695 1 95.44 260 GLU B CA 1
ATOM 5348 C C . GLU B 1 260 ? 4.09 -31.906 -3.756 1 95.44 260 GLU B C 1
ATOM 5350 O O . GLU B 1 260 ? 2.863 -31.891 -3.65 1 95.44 260 GLU B O 1
ATOM 5355 N N . ASN B 1 261 ? 4.887 -31.141 -3.068 1 96.88 261 ASN B N 1
ATOM 5356 C CA . ASN B 1 261 ? 4.34 -30.141 -2.156 1 96.88 261 ASN B CA 1
ATOM 5357 C C . ASN B 1 261 ? 3.559 -29.062 -2.906 1 96.88 261 ASN B C 1
ATOM 5359 O O . ASN B 1 261 ? 2.51 -28.609 -2.439 1 96.88 261 ASN B O 1
ATOM 5363 N N . LYS B 1 262 ? 4.07 -28.625 -4.043 1 96.88 262 LYS B N 1
ATOM 5364 C CA . LYS B 1 262 ? 3.393 -27.625 -4.855 1 96.88 262 LYS B CA 1
ATOM 5365 C C . LYS B 1 262 ? 2.029 -28.125 -5.324 1 96.88 262 LYS B C 1
ATOM 5367 O O . LYS B 1 262 ? 1.042 -27.375 -5.273 1 96.88 262 LYS B O 1
ATOM 5372 N N . ARG B 1 263 ? 2.012 -29.359 -5.809 1 96.94 263 ARG B N 1
ATOM 5373 C CA . ARG B 1 263 ? 0.747 -29.953 -6.23 1 96.94 263 ARG B CA 1
ATOM 5374 C C . ARG B 1 263 ? -0.228 -30.062 -5.062 1 96.94 263 ARG B C 1
ATOM 5376 O O . ARG B 1 263 ? -1.424 -29.812 -5.219 1 96.94 263 ARG B O 1
ATOM 5383 N N . ALA B 1 264 ? 0.29 -30.406 -3.924 1 97.06 264 ALA B N 1
ATOM 5384 C CA . ALA B 1 264 ? -0.544 -30.594 -2.738 1 97.06 264 ALA B CA 1
ATOM 5385 C C . ALA B 1 264 ? -1.178 -29.266 -2.303 1 97.06 264 ALA B C 1
ATOM 5387 O O . ALA B 1 264 ? -2.352 -29.234 -1.928 1 97.06 264 ALA B O 1
ATOM 5388 N N . VAL B 1 265 ? -0.415 -28.203 -2.34 1 96.94 265 VAL B N 1
ATOM 5389 C CA . VAL B 1 265 ? -0.93 -26.922 -1.883 1 96.94 265 VAL B CA 1
ATOM 5390 C C . VAL B 1 265 ? -1.934 -26.375 -2.898 1 96.94 265 VAL B C 1
ATOM 5392 O O . VAL B 1 265 ? -2.906 -25.719 -2.525 1 96.94 265 VAL B O 1
ATOM 5395 N N . LEU B 1 266 ? -1.713 -26.562 -4.152 1 96.69 266 LEU B N 1
ATOM 5396 C CA . LEU B 1 266 ? -2.578 -26.062 -5.215 1 96.69 266 LEU B CA 1
ATOM 5397 C C . LEU B 1 266 ? -3.896 -26.828 -5.246 1 96.69 266 LEU B C 1
ATOM 5399 O O . LEU B 1 266 ? -4.969 -26.219 -5.344 1 96.69 266 LEU B O 1
ATOM 5403 N N . GLY B 1 267 ? -3.814 -28.141 -5.121 1 95.81 267 GLY B N 1
ATOM 5404 C CA . GLY B 1 267 ? -4.98 -29 -5.25 1 95.81 267 GLY B CA 1
ATOM 5405 C C . GLY B 1 267 ? -5.277 -29.391 -6.684 1 95.81 267 GLY B C 1
ATOM 5406 O O . GLY B 1 267 ? -5.023 -28.609 -7.609 1 95.81 267 GLY B O 1
ATOM 5407 N N . GLU B 1 268 ? -5.918 -30.453 -6.871 1 93.88 268 GLU B N 1
ATOM 5408 C CA . GLU B 1 268 ? -6.172 -31.016 -8.188 1 93.88 268 GLU B CA 1
ATOM 5409 C C . GLU B 1 268 ? -7.238 -30.219 -8.938 1 93.88 268 GLU B C 1
ATOM 5411 O O . GLU B 1 268 ? -7.145 -30.047 -10.156 1 93.88 268 GLU B O 1
ATOM 5416 N N . ASP B 1 269 ? -8.148 -29.719 -8.188 1 93.88 269 ASP B N 1
ATOM 5417 C CA . ASP B 1 269 ? -9.227 -28.953 -8.82 1 93.88 269 ASP B CA 1
ATOM 5418 C C . ASP B 1 269 ? -8.68 -27.734 -9.547 1 93.88 269 ASP B C 1
ATOM 5420 O O . ASP B 1 269 ? -9.086 -27.438 -10.672 1 93.88 269 ASP B O 1
ATOM 5424 N N . THR B 1 270 ? -7.781 -27.078 -8.883 1 96.56 270 THR B N 1
ATOM 5425 C CA . THR B 1 270 ? -7.199 -25.875 -9.469 1 96.56 270 THR B CA 1
ATOM 5426 C C . THR B 1 270 ? -6.227 -26.234 -10.586 1 96.56 270 THR B C 1
ATOM 5428 O O . THR B 1 270 ? -6.184 -25.547 -11.617 1 96.56 270 THR B O 1
ATOM 5431 N N . LEU B 1 271 ? -5.5 -27.281 -10.359 1 96.75 271 LEU B N 1
ATOM 5432 C CA . LEU B 1 271 ? -4.539 -27.734 -11.359 1 96.75 271 LEU B CA 1
ATOM 5433 C C . LEU B 1 271 ? -5.246 -28.094 -12.664 1 96.75 271 LEU B C 1
ATOM 5435 O O . LEU B 1 271 ? -4.738 -27.812 -13.75 1 96.75 271 LEU B O 1
ATOM 5439 N N . TYR B 1 272 ? -6.43 -28.688 -12.523 1 95.62 272 TYR B N 1
ATOM 5440 C CA . TYR B 1 272 ? -7.152 -29.172 -13.695 1 95.62 272 TYR B CA 1
ATOM 5441 C C . TYR B 1 272 ? -8.016 -28.078 -14.305 1 95.62 272 TYR B C 1
ATOM 5443 O O . TYR B 1 272 ? -8.703 -28.297 -15.305 1 95.62 272 TYR B O 1
ATOM 5451 N N . ALA B 1 273 ? -7.973 -26.906 -13.703 1 94.5 273 ALA B N 1
ATOM 5452 C CA . ALA B 1 273 ? -8.734 -25.797 -14.258 1 94.5 273 ALA B CA 1
ATOM 5453 C C . ALA B 1 273 ? -8.102 -25.281 -15.547 1 94.5 273 ALA B C 1
ATOM 5455 O O . ALA B 1 273 ? -8.773 -24.656 -16.375 1 94.5 273 ALA B O 1
ATOM 5456 N N . VAL B 1 274 ? -6.828 -25.5 -15.742 1 96.06 274 VAL B N 1
ATOM 5457 C CA . VAL B 1 274 ? -6.117 -25.062 -16.938 1 96.06 274 VAL B CA 1
ATOM 5458 C C . VAL B 1 274 ? -6.527 -25.922 -18.125 1 96.06 274 VAL B C 1
ATOM 5460 O O . VAL B 1 274 ? -6.637 -27.141 -18.016 1 96.06 274 VAL B O 1
ATOM 5463 N N . ARG B 1 275 ? -6.738 -25.312 -19.25 1 94.62 275 ARG B N 1
ATOM 5464 C CA . ARG B 1 275 ? -7.078 -26.031 -20.484 1 94.62 275 ARG B CA 1
ATOM 5465 C C . ARG B 1 275 ? -5.82 -26.453 -21.234 1 94.62 275 ARG B C 1
ATOM 5467 O O . ARG B 1 275 ? -5.535 -25.938 -22.312 1 94.62 275 ARG B O 1
ATOM 5474 N N . TYR B 1 276 ? -5.223 -27.516 -20.75 1 95.62 276 TYR B N 1
ATOM 5475 C CA . TYR B 1 276 ? -3.957 -28 -21.281 1 95.62 276 TYR B CA 1
ATOM 5476 C C . TYR B 1 276 ? -4.102 -28.406 -22.75 1 95.62 276 TYR B C 1
ATOM 5478 O O . TYR B 1 276 ? -3.184 -28.203 -23.547 1 95.62 276 TYR B O 1
ATOM 5486 N N . LEU B 1 277 ? -5.27 -28.891 -23.031 1 93.75 277 LEU B N 1
ATOM 5487 C CA . LEU B 1 277 ? -5.484 -29.5 -24.344 1 93.75 277 LEU B CA 1
ATOM 5488 C C . LEU B 1 277 ? -5.586 -28.422 -25.422 1 93.75 277 LEU B C 1
ATOM 5490 O O . LEU B 1 277 ? -5.523 -28.719 -26.625 1 93.75 277 LEU B O 1
ATOM 5494 N N . LEU B 1 278 ? -5.719 -27.219 -25.016 1 92.81 278 LEU B N 1
ATOM 5495 C CA . LEU B 1 278 ? -5.777 -26.125 -25.969 1 92.81 278 LEU B CA 1
ATOM 5496 C C . LEU B 1 278 ? -4.391 -25.531 -26.203 1 92.81 278 LEU B C 1
ATOM 5498 O O . LEU B 1 278 ? -4.223 -24.656 -27.062 1 92.81 278 LEU B O 1
ATOM 5502 N N . MET B 1 279 ? -3.42 -26.094 -25.594 1 93.25 279 MET B N 1
ATOM 5503 C CA . MET B 1 279 ? -2.039 -25.656 -25.781 1 93.25 279 MET B CA 1
ATOM 5504 C C . MET B 1 279 ? -1.404 -26.359 -26.984 1 93.25 279 MET B C 1
ATOM 5506 O O . MET B 1 279 ? -1.841 -27.438 -27.375 1 93.25 279 MET B O 1
ATOM 5510 N N . SER B 1 280 ? -0.381 -25.641 -27.531 1 91.69 280 SER B N 1
ATOM 5511 C CA . SER B 1 280 ? 0.471 -26.359 -28.484 1 91.69 280 SER B CA 1
ATOM 5512 C C . SER B 1 280 ? 1.36 -27.375 -27.766 1 91.69 280 SER B C 1
ATOM 5514 O O . SER B 1 280 ? 1.565 -27.281 -26.562 1 91.69 280 SER B O 1
ATOM 5516 N N . SER B 1 281 ? 1.812 -28.344 -28.531 1 92.69 281 SER B N 1
ATOM 5517 C CA . SER B 1 281 ? 2.701 -29.344 -27.953 1 92.69 281 SER B CA 1
ATOM 5518 C C . SER B 1 281 ? 3.957 -28.703 -27.375 1 92.69 281 SER B C 1
ATOM 5520 O O . SER B 1 281 ? 4.434 -29.109 -26.312 1 92.69 281 SER B O 1
ATOM 5522 N N . GLU B 1 282 ? 4.406 -27.672 -27.984 1 92.69 282 GLU B N 1
ATOM 5523 C CA . GLU B 1 282 ? 5.602 -26.984 -27.516 1 92.69 282 GLU B CA 1
ATOM 5524 C C . GLU B 1 282 ? 5.352 -26.281 -26.188 1 92.69 282 GLU B C 1
ATOM 5526 O O . GLU B 1 282 ? 6.156 -26.391 -25.266 1 92.69 282 GLU B O 1
ATOM 5531 N N . GLU B 1 283 ? 4.227 -25.672 -26.156 1 92.25 283 GLU B N 1
ATOM 5532 C CA . GLU B 1 283 ? 3.861 -24.969 -24.938 1 92.25 283 GLU B CA 1
ATOM 5533 C C . GLU B 1 283 ? 3.662 -25.938 -23.781 1 92.25 283 GLU B C 1
ATOM 5535 O O . GLU B 1 283 ? 4.098 -25.672 -22.656 1 92.25 283 GLU B O 1
ATOM 5540 N N . PHE B 1 284 ? 2.982 -27.031 -24.062 1 95.25 284 PHE B N 1
ATOM 5541 C CA . PHE B 1 284 ? 2.686 -28.031 -23.047 1 95.25 284 PHE B CA 1
ATOM 5542 C C . PHE B 1 284 ? 3.969 -28.656 -22.516 1 95.25 284 PHE B C 1
ATOM 5544 O O . PHE B 1 284 ? 4.102 -28.891 -21.312 1 95.25 284 PHE B O 1
ATOM 5551 N N . LEU B 1 285 ? 4.941 -28.891 -23.375 1 93.94 285 LEU B N 1
ATOM 5552 C CA . LEU B 1 285 ? 6.203 -29.5 -22.984 1 93.94 285 LEU B CA 1
ATOM 5553 C C . LEU B 1 285 ? 7.086 -28.516 -22.219 1 93.94 285 LEU B C 1
ATOM 5555 O O . LEU B 1 285 ? 7.73 -28.875 -21.234 1 93.94 285 LEU B O 1
ATOM 5559 N N . ALA B 1 286 ? 7.062 -27.281 -22.625 1 91.81 286 ALA B N 1
ATOM 5560 C CA . ALA B 1 286 ? 7.945 -26.266 -22.062 1 91.81 286 ALA B CA 1
ATOM 5561 C C . ALA B 1 286 ? 7.445 -25.797 -20.703 1 91.81 286 ALA B C 1
ATOM 5563 O O . ALA B 1 286 ? 8.234 -25.391 -19.844 1 91.81 286 ALA B O 1
ATOM 5564 N N . GLY B 1 287 ? 6.227 -25.953 -20.438 1 92.94 287 GLY B N 1
ATOM 5565 C CA . GLY B 1 287 ? 5.652 -25.438 -19.203 1 92.94 287 GLY B CA 1
ATOM 5566 C C . GLY B 1 287 ? 5.168 -26.516 -18.266 1 92.94 287 GLY B C 1
ATOM 5567 O O . GLY B 1 287 ? 5.93 -27 -17.422 1 92.94 287 GLY B O 1
ATOM 5568 N N . PRO B 1 288 ? 3.949 -27.078 -18.469 1 94.94 288 PRO B N 1
ATOM 5569 C CA . PRO B 1 288 ? 3.328 -28.047 -17.547 1 94.94 288 PRO B CA 1
ATOM 5570 C C . PRO B 1 288 ? 4.168 -29.297 -17.359 1 94.94 288 PRO B C 1
ATOM 5572 O O . PRO B 1 288 ? 4.316 -29.781 -16.234 1 94.94 288 PRO B O 1
ATOM 5575 N N . VAL B 1 289 ? 4.758 -29.797 -18.375 1 94.88 289 VAL B N 1
ATOM 5576 C CA . VAL B 1 289 ? 5.531 -31.031 -18.281 1 94.88 289 VAL B CA 1
ATOM 5577 C C . VAL B 1 289 ? 6.805 -30.781 -17.469 1 94.88 289 VAL B C 1
ATOM 5579 O O . VAL B 1 289 ? 7.145 -31.547 -16.578 1 94.88 289 VAL B O 1
ATOM 5582 N N . GLN B 1 290 ? 7.48 -29.703 -17.75 1 91 290 GLN B N 1
ATOM 5583 C CA . GLN B 1 290 ? 8.75 -29.375 -17.109 1 91 290 GLN B CA 1
ATOM 5584 C C . GLN B 1 290 ? 8.547 -29 -15.641 1 91 290 GLN B C 1
ATOM 5586 O O . GLN B 1 290 ? 9.453 -29.156 -14.82 1 91 290 GLN B O 1
ATOM 5591 N N . SER B 1 291 ? 7.398 -28.5 -15.312 1 92.12 291 SER B N 1
ATOM 5592 C CA . SER B 1 291 ? 7.121 -28.047 -13.961 1 92.12 291 SER B CA 1
ATOM 5593 C C . SER B 1 291 ? 7.086 -29.203 -12.977 1 92.12 291 SER B C 1
ATOM 5595 O O . SER B 1 291 ? 7.336 -29.031 -11.781 1 92.12 291 SER B O 1
ATOM 5597 N N . GLY B 1 292 ? 6.707 -30.391 -13.43 1 92.5 292 GLY B N 1
ATOM 5598 C CA . GLY B 1 292 ? 6.613 -31.578 -12.586 1 92.5 292 GLY B CA 1
ATOM 5599 C C . GLY B 1 292 ? 5.309 -31.656 -11.812 1 92.5 292 GLY B C 1
ATOM 5600 O O . GLY B 1 292 ? 5.117 -32.562 -11 1 92.5 292 GLY B O 1
ATOM 5601 N N . LEU B 1 293 ? 4.406 -30.797 -12.062 1 96 293 LEU B N 1
ATOM 5602 C CA . LEU B 1 293 ? 3.158 -30.75 -11.312 1 96 293 LEU B CA 1
ATOM 5603 C C . LEU B 1 293 ? 2.201 -31.844 -11.773 1 96 293 LEU B C 1
ATOM 5605 O O . LEU B 1 293 ? 1.315 -32.25 -11.023 1 96 293 LEU B O 1
ATOM 5609 N N . LEU B 1 294 ? 2.373 -32.25 -12.984 1 95.62 294 LEU B N 1
ATOM 5610 C CA . LEU B 1 294 ? 1.521 -33.281 -13.539 1 95.62 294 LEU B CA 1
ATOM 5611 C C . LEU B 1 294 ? 2.18 -34.656 -13.398 1 95.62 294 LEU B C 1
ATOM 5613 O O . LEU B 1 294 ? 3.395 -34.781 -13.586 1 95.62 294 LEU B O 1
ATOM 5617 N N . ASN B 1 295 ? 1.377 -35.594 -13.133 1 93.19 295 ASN B N 1
ATOM 5618 C CA . ASN B 1 295 ? 1.872 -36.969 -13.078 1 93.19 295 ASN B CA 1
ATOM 5619 C C . ASN B 1 295 ? 2.137 -37.531 -14.477 1 93.19 295 ASN B C 1
ATOM 5621 O O . ASN B 1 295 ? 1.532 -37.094 -15.453 1 93.19 295 ASN B O 1
ATOM 5625 N N . PRO B 1 296 ? 3.035 -38.562 -14.516 1 92.12 296 PRO B N 1
ATOM 5626 C CA . PRO B 1 296 ? 3.375 -39.125 -15.82 1 92.12 296 PRO B CA 1
ATOM 5627 C C . PRO B 1 296 ? 2.156 -39.656 -16.562 1 92.12 296 PRO B C 1
ATOM 5629 O O . PRO B 1 296 ? 2.064 -39.531 -17.781 1 92.12 296 PRO B O 1
ATOM 5632 N N . SER B 1 297 ? 1.292 -40.25 -15.812 1 90.44 297 SER B N 1
ATOM 5633 C CA . SER B 1 297 ? 0.083 -40.781 -16.453 1 90.44 297 SER B CA 1
ATOM 5634 C C . SER B 1 297 ? -0.758 -39.656 -17.031 1 90.44 297 SER B C 1
ATOM 5636 O O . SER B 1 297 ? -1.311 -39.781 -18.125 1 90.44 297 SER B O 1
ATOM 5638 N N . GLU B 1 298 ? -0.811 -38.562 -16.312 1 92.69 298 GLU B N 1
ATOM 5639 C CA . GLU B 1 298 ? -1.553 -37.406 -16.797 1 92.69 298 GLU B CA 1
ATOM 5640 C C . GLU B 1 298 ? -0.886 -36.781 -18.016 1 92.69 298 GLU B C 1
ATOM 5642 O O . GLU B 1 298 ? -1.562 -36.438 -18.984 1 92.69 298 GLU B O 1
ATOM 5647 N N . ILE B 1 299 ? 0.382 -36.688 -18 1 93.75 299 ILE B N 1
ATOM 5648 C CA . ILE B 1 299 ? 1.148 -36.125 -19.109 1 93.75 299 ILE B CA 1
ATOM 5649 C C . ILE B 1 299 ? 0.899 -36.938 -20.375 1 93.75 299 ILE B C 1
ATOM 5651 O O . ILE B 1 299 ? 0.63 -36.375 -21.438 1 93.75 299 ILE B O 1
ATOM 5655 N N . SER B 1 300 ? 0.987 -38.25 -20.188 1 90.81 300 SER B N 1
ATOM 5656 C CA . SER B 1 300 ? 0.785 -39.125 -21.344 1 90.81 300 SER B CA 1
ATOM 5657 C C . SER B 1 300 ? -0.616 -38.938 -21.922 1 90.81 300 SER B C 1
ATOM 5659 O O . SER B 1 300 ? -0.788 -38.906 -23.141 1 90.81 300 SER B O 1
ATOM 5661 N N . GLU B 1 301 ? -1.51 -38.875 -21.094 1 92 301 GLU B N 1
ATOM 5662 C CA . GLU B 1 301 ? -2.895 -38.75 -21.531 1 92 301 GLU B CA 1
ATOM 5663 C C . GLU B 1 301 ? -3.123 -37.406 -22.219 1 92 301 GLU B C 1
ATOM 5665 O O . GLU B 1 301 ? -3.703 -37.344 -23.312 1 92 301 GLU B O 1
ATOM 5670 N N . PHE B 1 302 ? -2.658 -36.312 -21.609 1 94.19 302 PHE B N 1
ATOM 5671 C CA . PHE B 1 302 ? -2.852 -35 -22.188 1 94.19 302 PHE B CA 1
ATOM 5672 C C . PHE B 1 302 ? -2.111 -34.875 -23.516 1 94.19 302 PHE B C 1
ATOM 5674 O O . PHE B 1 302 ? -2.65 -34.344 -24.484 1 94.19 302 PHE B O 1
ATOM 5681 N N . LEU B 1 303 ? -0.966 -35.344 -23.531 1 92.38 303 LEU B N 1
ATOM 5682 C CA . LEU B 1 303 ? -0.179 -35.281 -24.766 1 92.38 303 LEU B CA 1
ATOM 5683 C C . LEU B 1 303 ? -0.852 -36.094 -25.875 1 92.38 303 LEU B C 1
ATOM 5685 O O . LEU B 1 303 ? -0.819 -35.656 -27.047 1 92.38 303 LEU B O 1
ATOM 5689 N N . GLY B 1 304 ? -1.377 -37.188 -25.516 1 91.38 304 GLY B N 1
ATOM 5690 C CA . GLY B 1 304 ? -2.129 -37.969 -26.5 1 91.38 304 GLY B CA 1
ATOM 5691 C C . GLY B 1 304 ? -3.252 -37.156 -27.141 1 91.38 304 GLY B C 1
ATOM 5692 O O . GLY B 1 304 ? -3.426 -37.219 -28.359 1 91.38 304 GLY B O 1
ATOM 5693 N N . TYR B 1 305 ? -3.963 -36.438 -26.375 1 91.69 305 TYR B N 1
ATOM 5694 C CA . TYR B 1 305 ? -5.059 -35.625 -26.891 1 91.69 305 TYR B CA 1
ATOM 5695 C C . TYR B 1 305 ? -4.531 -34.469 -27.703 1 91.69 305 TYR B C 1
ATOM 5697 O O . TYR B 1 305 ? -5.102 -34.125 -28.75 1 91.69 305 TYR B O 1
ATOM 5705 N N . ILE B 1 306 ? -3.449 -33.844 -27.25 1 92.62 306 ILE B N 1
ATOM 5706 C CA . ILE B 1 306 ? -2.877 -32.688 -27.922 1 92.62 306 ILE B CA 1
ATOM 5707 C C . ILE B 1 306 ? -2.379 -33.094 -29.312 1 92.62 306 ILE B C 1
ATOM 5709 O O . ILE B 1 306 ? -2.553 -32.344 -30.281 1 92.62 306 ILE B O 1
ATOM 5713 N N . LEU B 1 307 ? -1.827 -34.281 -29.375 1 92.31 307 LEU B N 1
ATOM 5714 C CA . LEU B 1 307 ? -1.251 -34.781 -30.625 1 92.31 307 LEU B CA 1
ATOM 5715 C C . LEU B 1 307 ? -2.271 -35.594 -31.422 1 92.31 307 LEU B C 1
ATOM 5717 O O . LEU B 1 307 ? -1.948 -36.125 -32.469 1 92.31 307 LEU B O 1
ATOM 5721 N N . HIS B 1 308 ? -3.465 -35.719 -30.906 1 88.62 308 HIS B N 1
ATOM 5722 C CA . HIS B 1 308 ? -4.551 -36.438 -31.547 1 88.62 308 HIS B CA 1
ATOM 5723 C C . HIS B 1 308 ? -4.199 -37.906 -31.703 1 88.62 308 HIS B C 1
ATOM 5725 O O . HIS B 1 308 ? -4.418 -38.5 -32.781 1 88.62 308 HIS B O 1
ATOM 5731 N N . HIS B 1 309 ? -3.531 -38.406 -30.766 1 87.12 309 HIS B N 1
ATOM 5732 C CA . HIS B 1 309 ? -3.24 -39.812 -30.688 1 87.12 309 HIS B CA 1
ATOM 5733 C C . HIS B 1 309 ? -4.238 -40.562 -29.797 1 87.12 309 HIS B C 1
ATOM 5735 O O . HIS B 1 309 ? -4.68 -40 -28.781 1 87.12 309 HIS B O 1
ATOM 5741 N N . PRO B 1 310 ? -4.645 -41.688 -30.25 1 81.62 310 PRO B N 1
ATOM 5742 C CA . PRO B 1 310 ? -5.594 -42.438 -29.406 1 81.62 310 PRO B CA 1
ATOM 5743 C C . PRO B 1 310 ? -5.027 -42.781 -28.047 1 81.62 310 PRO B C 1
ATOM 5745 O O . PRO B 1 310 ? -3.904 -43.281 -27.953 1 81.62 310 PRO B O 1
ATOM 5748 N N . VAL B 1 311 ? -5.695 -42.344 -27.062 1 78.88 311 VAL B N 1
ATOM 5749 C CA . VAL B 1 311 ? -5.27 -42.594 -25.688 1 78.88 311 VAL B CA 1
ATOM 5750 C C . VAL B 1 311 ? -6.387 -43.312 -24.938 1 78.88 311 VAL B C 1
ATOM 5752 O O . VAL B 1 311 ? -7.57 -43.062 -25.172 1 78.88 311 VAL B O 1
ATOM 5755 N N . PRO B 1 312 ? -5.938 -44.281 -24.078 1 80.5 312 PRO B N 1
ATOM 5756 C CA . PRO B 1 312 ? -6.973 -44.906 -23.25 1 80.5 312 PRO B CA 1
ATOM 5757 C C . PRO B 1 312 ? -7.668 -43.906 -22.328 1 80.5 312 PRO B C 1
ATOM 5759 O O . PRO B 1 312 ? -7.012 -43.031 -21.75 1 80.5 312 PRO B O 1
ATOM 5762 N N . GLU B 1 313 ? -8.914 -44.062 -22.359 1 76.12 313 GLU B N 1
ATOM 5763 C CA . GLU B 1 313 ? -9.695 -43.125 -21.531 1 76.12 313 GLU B CA 1
ATOM 5764 C C . GLU B 1 313 ? -9.523 -43.438 -20.047 1 76.12 313 GLU B C 1
ATOM 5766 O O . GLU B 1 313 ? -9.617 -44.594 -19.625 1 76.12 313 GLU B O 1
ATOM 5771 N N . ASN B 1 314 ? -9.055 -42.5 -19.344 1 82.25 314 ASN B N 1
ATOM 5772 C CA . ASN B 1 314 ? -9.031 -42.562 -17.891 1 82.25 314 ASN B CA 1
ATOM 5773 C C . ASN B 1 314 ? -10.312 -42 -17.281 1 82.25 314 ASN B C 1
ATOM 5775 O O . ASN B 1 314 ? -10.594 -40.812 -17.422 1 82.25 314 ASN B O 1
ATOM 5779 N N . PRO B 1 315 ? -11.062 -42.781 -16.641 1 83.06 315 PRO B N 1
ATOM 5780 C CA . PRO B 1 315 ? -12.359 -42.344 -16.141 1 83.06 315 PRO B CA 1
ATOM 5781 C C . PRO B 1 315 ? -12.242 -41.219 -15.117 1 83.06 315 PRO B C 1
ATOM 5783 O O . PRO B 1 315 ? -13.164 -40.406 -14.984 1 83.06 315 PRO B O 1
ATOM 5786 N N . ARG B 1 316 ? -11.18 -41.219 -14.406 1 84.81 316 ARG B N 1
ATOM 5787 C CA . ARG B 1 316 ? -11.008 -40.188 -13.367 1 84.81 316 ARG B CA 1
ATOM 5788 C C . ARG B 1 316 ? -10.875 -38.812 -13.984 1 84.81 316 ARG B C 1
ATOM 5790 O O . ARG B 1 316 ? -11.273 -37.812 -13.367 1 84.81 316 ARG B O 1
ATOM 5797 N N . LEU B 1 317 ? -10.422 -38.75 -15.188 1 88.94 317 LEU B N 1
ATOM 5798 C CA . LEU B 1 317 ? -10.141 -37.469 -15.812 1 88.94 317 LEU B CA 1
ATOM 5799 C C . LEU B 1 317 ? -11.164 -37.156 -16.906 1 88.94 317 LEU B C 1
ATOM 5801 O O . LEU B 1 317 ? -11.086 -36.094 -17.547 1 88.94 317 LEU B O 1
ATOM 5805 N N . ALA B 1 318 ? -12.102 -38 -17.047 1 86.94 318 ALA B N 1
ATOM 5806 C CA . ALA B 1 318 ? -13.039 -37.875 -18.172 1 86.94 318 ALA B CA 1
ATOM 5807 C C . ALA B 1 318 ? -13.766 -36.531 -18.125 1 86.94 318 ALA B C 1
ATOM 5809 O O . ALA B 1 318 ? -13.867 -35.844 -19.141 1 86.94 318 ALA B O 1
ATOM 5810 N N . LYS B 1 319 ? -14.242 -36.219 -16.953 1 87 319 LYS B N 1
ATOM 5811 C CA . LYS B 1 319 ? -14.992 -34.969 -16.828 1 87 319 LYS B CA 1
ATOM 5812 C C . LYS B 1 319 ? -14.102 -33.781 -17.094 1 87 319 LYS B C 1
ATOM 5814 O O . LYS B 1 319 ? -14.508 -32.844 -17.781 1 87 319 LYS B O 1
ATOM 5819 N N . VAL B 1 320 ? -12.938 -33.812 -16.656 1 91.19 320 VAL B N 1
ATOM 5820 C CA . VAL B 1 320 ? -12.023 -32.688 -16.75 1 91.19 320 VAL B CA 1
ATOM 5821 C C . VAL B 1 320 ? -11.508 -32.562 -18.188 1 91.19 320 VAL B C 1
ATOM 5823 O O . VAL B 1 320 ? -11.273 -31.438 -18.672 1 91.19 320 VAL B O 1
ATOM 5826 N N . ILE B 1 321 ? -11.414 -33.688 -18.875 1 91.88 321 ILE B N 1
ATOM 5827 C CA . ILE B 1 321 ? -10.914 -33.688 -20.25 1 91.88 321 ILE B CA 1
ATOM 5828 C C . ILE B 1 321 ? -11.906 -32.969 -21.156 1 91.88 321 ILE B C 1
ATOM 5830 O O . ILE B 1 321 ? -11.508 -32.188 -22.031 1 91.88 321 ILE B O 1
ATOM 5834 N N . ARG B 1 322 ? -13.109 -33.219 -20.906 1 90.06 322 ARG B N 1
ATOM 5835 C CA . ARG B 1 322 ? -14.133 -32.531 -21.703 1 90.06 322 ARG B CA 1
ATOM 5836 C C . ARG B 1 322 ? -14.055 -31.031 -21.516 1 90.06 322 ARG B C 1
ATOM 5838 O O . ARG B 1 322 ? -14.18 -30.266 -22.469 1 90.06 322 ARG B O 1
ATOM 5845 N N . GLN B 1 323 ? -13.852 -30.688 -20.359 1 90.56 323 GLN B N 1
ATOM 5846 C CA . GLN B 1 323 ? -13.742 -29.266 -20.047 1 90.56 323 GLN B CA 1
ATOM 5847 C C . GLN B 1 323 ? -12.484 -28.672 -20.688 1 90.56 323 GLN B C 1
ATOM 5849 O O . GLN B 1 323 ? -12.516 -27.547 -21.188 1 90.56 323 GLN B O 1
ATOM 5854 N N . MET B 1 324 ? -11.398 -29.406 -20.719 1 93.19 324 MET B N 1
ATOM 5855 C CA . MET B 1 324 ? -10.109 -28.922 -21.203 1 93.19 324 MET B CA 1
ATOM 5856 C C . MET B 1 324 ? -10.125 -28.75 -22.719 1 93.19 324 MET B C 1
ATOM 5858 O O . MET B 1 324 ? -9.312 -28.016 -23.281 1 93.19 324 MET B O 1
ATOM 5862 N N . GLN B 1 325 ? -11.086 -29.422 -23.297 1 90.56 325 GLN B N 1
ATOM 5863 C CA . GLN B 1 325 ? -11.164 -29.375 -24.75 1 90.56 325 GLN B CA 1
ATOM 5864 C C . GLN B 1 325 ? -11.961 -28.156 -25.219 1 90.56 325 GLN B C 1
ATOM 5866 O O . GLN B 1 325 ? -11.875 -27.766 -26.375 1 90.56 325 GLN B O 1
ATOM 5871 N N . THR B 1 326 ? -12.711 -27.625 -24.328 1 91.06 326 THR B N 1
ATOM 5872 C CA . THR B 1 326 ? -13.594 -26.516 -24.688 1 91.06 326 THR B CA 1
ATOM 5873 C C . THR B 1 326 ? -12.914 -25.172 -24.406 1 91.06 326 THR B C 1
ATOM 5875 O O . THR B 1 326 ? -12.469 -24.922 -23.281 1 91.06 326 THR B O 1
ATOM 5878 N N . PRO B 1 327 ? -12.797 -24.359 -25.469 1 90.94 327 PRO B N 1
ATOM 5879 C CA . PRO B 1 327 ? -12.234 -23.031 -25.234 1 90.94 327 PRO B CA 1
ATOM 5880 C C . PRO B 1 327 ? -13.109 -22.172 -24.328 1 90.94 327 PRO B C 1
ATOM 5882 O O . PRO B 1 327 ? -14.328 -22.359 -24.281 1 90.94 327 PRO B O 1
ATOM 5885 N N . ARG B 1 328 ? -12.516 -21.297 -23.609 1 91.62 328 ARG B N 1
ATOM 5886 C CA . ARG B 1 328 ? -13.258 -20.406 -22.734 1 91.62 328 ARG B CA 1
ATOM 5887 C C . ARG B 1 328 ? -14.125 -19.438 -23.547 1 91.62 328 ARG B C 1
ATOM 5889 O O . ARG B 1 328 ? -13.773 -19.062 -24.656 1 91.62 328 ARG B O 1
ATOM 5896 N N . SER B 1 329 ? -15.219 -19.031 -22.969 1 87.88 329 SER B N 1
ATOM 5897 C CA . SER B 1 329 ? -16.219 -18.219 -23.672 1 87.88 329 SER B CA 1
ATOM 5898 C C . SER B 1 329 ? -15.789 -16.766 -23.75 1 87.88 329 SER B C 1
ATOM 5900 O O . SER B 1 329 ? -16.25 -16.031 -24.625 1 87.88 329 SER B O 1
ATOM 5902 N N . GLY B 1 330 ? -14.875 -16.328 -22.984 1 85.56 330 GLY B N 1
ATOM 5903 C CA . GLY B 1 330 ? -14.484 -14.93 -22.953 1 85.56 330 GLY B CA 1
ATOM 5904 C C . GLY B 1 330 ? -15.383 -14.078 -22.062 1 85.56 330 GLY B C 1
ATOM 5905 O O . GLY B 1 330 ? -16.312 -14.594 -21.438 1 85.56 330 GLY B O 1
ATOM 5906 N N . PRO B 1 331 ? -15 -12.766 -22.047 1 82.94 331 PRO B N 1
ATOM 5907 C CA . PRO B 1 331 ? -15.711 -11.906 -21.094 1 82.94 331 PRO B CA 1
ATOM 5908 C C . PRO B 1 331 ? -17.172 -11.688 -21.469 1 82.94 331 PRO B C 1
ATOM 5910 O O . PRO B 1 331 ? -17.484 -11.508 -22.641 1 82.94 331 PRO B O 1
ATOM 5913 N N . GLN B 1 332 ? -17.953 -12.031 -20.391 1 80.94 332 GLN B N 1
ATOM 5914 C CA . GLN B 1 332 ? -19.391 -11.836 -20.562 1 80.94 332 GLN B CA 1
ATOM 5915 C C . GLN B 1 332 ? -19.953 -10.883 -19.516 1 80.94 332 GLN B C 1
ATOM 5917 O O . GLN B 1 332 ? -19.391 -10.766 -18.422 1 80.94 332 GLN B O 1
ATOM 5922 N N . GLY B 1 333 ? -20.828 -10.062 -19.938 1 76.44 333 GLY B N 1
ATOM 5923 C CA . GLY B 1 333 ? -21.547 -9.227 -18.969 1 76.44 333 GLY B CA 1
ATOM 5924 C C . GLY B 1 333 ? -21.031 -7.801 -18.922 1 76.44 333 GLY B C 1
ATOM 5925 O O . GLY B 1 333 ? -20.078 -7.457 -19.609 1 76.44 333 GLY B O 1
ATOM 5926 N N . ARG B 1 334 ? -21.828 -7 -18.172 1 84.56 334 ARG B N 1
ATOM 5927 C CA . ARG B 1 334 ? -21.516 -5.586 -18 1 84.56 334 ARG B CA 1
ATOM 5928 C C . ARG B 1 334 ? -21.266 -5.25 -16.531 1 84.56 334 ARG B C 1
ATOM 5930 O O . ARG B 1 334 ? -21.844 -5.871 -15.641 1 84.56 334 ARG B O 1
ATOM 5937 N N . PRO B 1 335 ? -20.344 -4.363 -16.406 1 89.25 335 PRO B N 1
ATOM 5938 C CA . PRO B 1 335 ? -20.125 -3.949 -15.023 1 89.25 335 PRO B CA 1
ATOM 5939 C C . PRO B 1 335 ? -21.344 -3.23 -14.43 1 89.25 335 PRO B C 1
ATOM 5941 O O . PRO B 1 335 ? -22.172 -2.693 -15.172 1 89.25 335 PRO B O 1
ATOM 5944 N N . VAL B 1 336 ? -21.5 -3.381 -13.125 1 90.69 336 VAL B N 1
ATOM 5945 C CA . VAL B 1 336 ? -22.5 -2.623 -12.391 1 90.69 336 VAL B CA 1
ATOM 5946 C C . VAL B 1 336 ? -22.031 -1.187 -12.188 1 90.69 336 VAL B C 1
ATOM 5948 O O . VAL B 1 336 ? -20.906 -0.955 -11.758 1 90.69 336 VAL B O 1
ATOM 5951 N N . PRO B 1 337 ? -22.859 -0.277 -12.523 1 90.38 337 PRO B N 1
ATOM 5952 C CA . PRO B 1 337 ? -22.438 1.12 -12.391 1 90.38 337 PRO B CA 1
ATOM 5953 C C . PRO B 1 337 ? -22.297 1.557 -10.93 1 90.38 337 PRO B C 1
ATOM 5955 O O . PRO B 1 337 ? -23.312 1.724 -10.242 1 90.38 337 PRO B O 1
ATOM 5958 N N . LEU B 1 338 ? -21.188 1.716 -10.492 1 91.75 338 LEU B N 1
ATOM 5959 C CA . LEU B 1 338 ? -20.906 2.141 -9.125 1 91.75 338 LEU B CA 1
ATOM 5960 C C . LEU B 1 338 ? -20.141 3.457 -9.109 1 91.75 338 LEU B C 1
ATOM 5962 O O . LEU B 1 338 ? -20.25 4.242 -8.164 1 91.75 338 LEU B O 1
ATOM 5966 N N . SER B 1 339 ? -19.266 3.666 -10.078 1 91.88 339 SER B N 1
ATOM 5967 C CA . SER B 1 339 ? -18.422 4.852 -10.203 1 91.88 339 SER B CA 1
ATOM 5968 C C . SER B 1 339 ? -18.297 5.293 -11.656 1 91.88 339 SER B C 1
ATOM 5970 O O . SER B 1 339 ? -18.906 4.699 -12.547 1 91.88 339 SER B O 1
ATOM 5972 N N . GLN B 1 340 ? -17.516 6.344 -11.836 1 86.19 340 GLN B N 1
ATOM 5973 C CA . GLN B 1 340 ? -17.281 6.824 -13.188 1 86.19 340 GLN B CA 1
ATOM 5974 C C . GLN B 1 340 ? -16.562 5.77 -14.031 1 86.19 340 GLN B C 1
ATOM 5976 O O . GLN B 1 340 ? -16.859 5.613 -15.219 1 86.19 340 GLN B O 1
ATOM 5981 N N . ARG B 1 341 ? -15.727 5.074 -13.461 1 86.5 341 ARG B N 1
ATOM 5982 C CA . ARG B 1 341 ? -14.977 4.039 -14.172 1 86.5 341 ARG B CA 1
ATOM 5983 C C . ARG B 1 341 ? -15.914 2.977 -14.734 1 86.5 341 ARG B C 1
ATOM 5985 O O . ARG B 1 341 ? -15.844 2.637 -15.914 1 86.5 341 ARG B O 1
ATOM 5992 N N . SER B 1 342 ? -16.734 2.488 -13.875 1 83.25 342 SER B N 1
ATOM 5993 C CA . SER B 1 342 ? -17.625 1.415 -14.305 1 83.25 342 SER B CA 1
ATOM 5994 C C . SER B 1 342 ? -18.734 1.938 -15.219 1 83.25 342 SER B C 1
ATOM 5996 O O . SER B 1 342 ? -19.281 1.185 -16.016 1 83.25 342 SER B O 1
ATOM 5998 N N . ASN B 1 343 ? -18.984 3.197 -15.055 1 79.19 343 ASN B N 1
ATOM 5999 C CA . ASN B 1 343 ? -19.953 3.807 -15.961 1 79.19 343 ASN B CA 1
ATOM 6000 C C . ASN B 1 343 ? -19.391 3.939 -17.375 1 79.19 343 ASN B C 1
ATOM 6002 O O . ASN B 1 343 ? -20.109 3.727 -18.359 1 79.19 343 ASN B O 1
ATOM 6006 N N . LEU B 1 344 ? -18.188 4.332 -17.531 1 71.44 344 LEU B N 1
ATOM 6007 C CA . LEU B 1 344 ? -17.531 4.512 -18.812 1 71.44 344 LEU B CA 1
ATOM 6008 C C . LEU B 1 344 ? -17.328 3.17 -19.516 1 71.44 344 LEU B C 1
ATOM 6010 O O . LEU B 1 344 ? -17.484 3.074 -20.734 1 71.44 344 LEU B O 1
ATOM 6014 N N . GLU B 1 345 ? -17.016 2.254 -18.797 1 67.19 345 GLU B N 1
ATOM 6015 C CA . GLU B 1 345 ? -16.797 0.932 -19.375 1 67.19 345 GLU B CA 1
ATOM 6016 C C . GLU B 1 345 ? -18.062 0.375 -20 1 67.19 345 GLU B C 1
ATOM 6018 O O . GLU B 1 345 ? -18.016 -0.342 -21 1 67.19 345 GLU B O 1
ATOM 6023 N N . ILE B 1 346 ? -19.109 0.807 -19.422 1 56.41 346 ILE B N 1
ATOM 6024 C CA . ILE B 1 346 ? -20.406 0.408 -19.984 1 56.41 346 ILE B CA 1
ATOM 6025 C C . ILE B 1 346 ? -20.625 1.123 -21.312 1 56.41 346 ILE B C 1
ATOM 6027 O O . ILE B 1 346 ? -21.094 0.517 -22.281 1 56.41 346 ILE B O 1
ATOM 6031 N N . SER B 1 347 ? -20.141 2.42 -21.281 1 55.16 347 SER B N 1
ATOM 6032 C CA . SER B 1 347 ? -20.344 3.225 -22.484 1 55.16 347 SER B CA 1
ATOM 6033 C C . SER B 1 347 ? -19.453 2.736 -23.625 1 55.16 347 SER B C 1
ATOM 6035 O O . SER B 1 347 ? -19.875 2.715 -24.781 1 55.16 347 SER B O 1
ATOM 6037 N N . ASP B 1 348 ? -18.297 2.369 -23.328 1 52.16 348 ASP B N 1
ATOM 6038 C CA . ASP B 1 348 ? -17.375 1.89 -24.359 1 52.16 348 ASP B CA 1
ATOM 6039 C C . ASP B 1 348 ? -17.828 0.548 -24.922 1 52.16 348 ASP B C 1
ATOM 6041 O O . ASP B 1 348 ? -17.703 0.297 -26.125 1 52.16 348 ASP B O 1
ATOM 6045 N N . ILE B 1 349 ? -18.516 -0.187 -24.062 1 49.12 349 ILE B N 1
ATOM 6046 C CA . ILE B 1 349 ? -19.031 -1.484 -24.5 1 49.12 349 ILE B CA 1
ATOM 6047 C C . ILE B 1 349 ? -20.281 -1.291 -25.344 1 49.12 349 ILE B C 1
ATOM 6049 O O . ILE B 1 349 ? -20.453 -1.955 -26.375 1 49.12 349 ILE B O 1
ATOM 6053 N N . THR B 1 350 ? -21.172 -0.253 -24.906 1 46.41 350 THR B N 1
ATOM 6054 C CA . THR B 1 350 ? -22.391 0.049 -25.656 1 46.41 350 THR B CA 1
ATOM 6055 C C . THR B 1 350 ? -22.047 0.694 -27 1 46.41 350 THR B C 1
ATOM 6057 O O . THR B 1 350 ? -22.688 0.401 -28.016 1 46.41 350 THR B O 1
ATOM 6060 N N . MET B 1 351 ? -21.094 1.544 -26.984 1 46.97 351 MET B N 1
ATOM 6061 C CA . MET B 1 351 ? -20.703 2.164 -28.25 1 46.97 351 MET B CA 1
ATOM 6062 C C . MET B 1 351 ? -20.094 1.135 -29.188 1 46.97 351 MET B C 1
ATOM 6064 O O . MET B 1 351 ? -20.297 1.191 -30.406 1 46.97 351 MET B O 1
ATOM 6068 N N . SER B 1 352 ? -19.484 0.278 -28.547 1 47.09 352 SER B N 1
ATOM 6069 C CA . SER B 1 352 ? -18.922 -0.756 -29.422 1 47.09 352 SER B CA 1
ATOM 6070 C C . SER B 1 352 ? -20 -1.721 -29.891 1 47.09 352 SER B C 1
ATOM 6072 O O . SER B 1 352 ? -19.922 -2.26 -31 1 47.09 352 SER B O 1
ATOM 6074 N N . GLN B 1 353 ? -21.141 -1.806 -29.109 1 44.16 353 GLN B N 1
ATOM 6075 C CA . GLN B 1 353 ? -22.219 -2.707 -29.5 1 44.16 353 GLN B CA 1
ATOM 6076 C C . GLN B 1 353 ? -23.219 -2.004 -30.406 1 44.16 353 GLN B C 1
ATOM 6078 O O . GLN B 1 353 ? -23.875 -2.646 -31.234 1 44.16 353 GLN B O 1
ATOM 6083 N N . SER B 1 354 ? -23.578 -0.712 -30.203 1 39.03 354 SER B N 1
ATOM 6084 C CA . SER B 1 354 ? -24.594 -0.045 -31.016 1 39.03 354 SER B CA 1
ATOM 6085 C C . SER B 1 354 ? -24.141 0.088 -32.469 1 39.03 354 SER B C 1
ATOM 6087 O O . SER B 1 354 ? -24.953 0.365 -33.344 1 39.03 354 SER B O 1
ATOM 6089 N N . ASP B 1 355 ? -22.875 0.21 -32.688 1 37.19 355 ASP B N 1
ATOM 6090 C CA . ASP B 1 355 ? -22.516 0.385 -34.094 1 37.19 355 ASP B CA 1
ATOM 6091 C C . ASP B 1 355 ? -22.875 -0.856 -34.906 1 37.19 355 ASP B C 1
ATOM 6093 O O . ASP B 1 355 ? -22.516 -0.953 -36.094 1 37.19 355 ASP B O 1
ATOM 6097 N N . GLY B 1 356 ? -23.531 -1.899 -34.219 1 32 356 GLY B N 1
ATOM 6098 C CA . GLY B 1 356 ? -23.922 -2.996 -35.094 1 32 356 GLY B CA 1
ATOM 6099 C C . GLY B 1 356 ? -25.234 -2.752 -35.812 1 32 356 GLY B C 1
ATOM 6100 O O . GLY B 1 356 ? -25.781 -3.666 -36.438 1 32 356 GLY B O 1
ATOM 6101 N N . SER B 1 357 ? -26.078 -1.792 -35.406 1 29.61 357 SER B N 1
ATOM 6102 C CA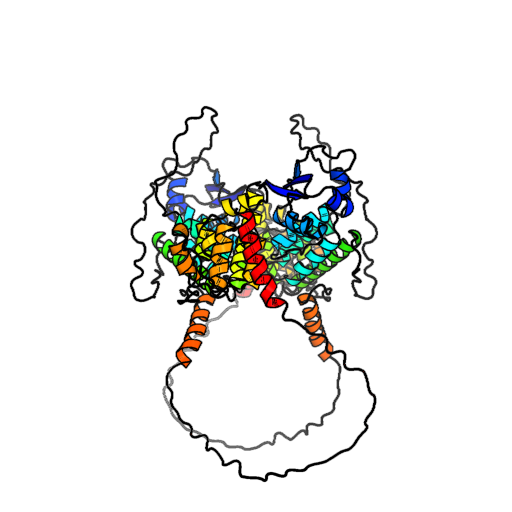 . SER B 1 357 ? -27.312 -1.763 -36.188 1 29.61 357 SER B CA 1
ATOM 6103 C C . SER B 1 357 ? -27.016 -1.425 -37.656 1 29.61 357 SER B C 1
ATOM 6105 O O . SER B 1 357 ? -25.984 -0.841 -37.969 1 29.61 357 SER B O 1
ATOM 6107 N N . GLN B 1 358 ? -28.156 -1.652 -38.688 1 26.56 358 GLN B N 1
ATOM 6108 C CA . GLN B 1 358 ? -28.312 -1.81 -40.125 1 26.56 358 GLN B CA 1
ATOM 6109 C C . GLN B 1 358 ? -28.078 -0.486 -40.844 1 26.56 358 GLN B C 1
ATOM 6111 O O . GLN B 1 358 ? -28.344 -0.369 -42.031 1 26.56 358 GLN B O 1
ATOM 6116 N N . SER B 1 359 ? -27.812 0.696 -40.438 1 25.17 359 SER B N 1
ATOM 6117 C CA . SER B 1 359 ? -28.016 1.66 -41.5 1 25.17 359 SER B CA 1
ATOM 6118 C C . SER B 1 359 ? -27.312 1.214 -42.781 1 25.17 359 SER B C 1
ATOM 6120 O O . SER B 1 359 ? -26.109 0.997 -42.812 1 25.17 359 SER B O 1
ATOM 6122 N N . GLY B 1 360 ? -28.141 0.445 -43.812 1 23.38 360 GLY B N 1
ATOM 6123 C CA . GLY B 1 360 ? -27.953 0.083 -45.219 1 23.38 360 GLY B CA 1
ATOM 6124 C C . GLY B 1 360 ? -27.516 1.251 -46.094 1 23.38 360 GLY B C 1
ATOM 6125 O O . GLY B 1 360 ? -27.547 1.161 -47.312 1 23.38 360 GLY B O 1
ATOM 6126 N N . ASN B 1 361 ? -27.531 2.521 -45.688 1 21.42 361 ASN B N 1
ATOM 6127 C CA . ASN B 1 361 ? -27.344 3.426 -46.844 1 21.42 361 ASN B CA 1
ATOM 6128 C C . ASN B 1 361 ? -26.156 3.006 -47.688 1 21.42 361 ASN B C 1
ATOM 6130 O O . ASN B 1 361 ? -25.031 2.896 -47.219 1 21.42 361 ASN B O 1
ATOM 6134 N N . MET B 1 362 ? -26.578 2.262 -48.875 1 20.58 362 MET B N 1
ATOM 6135 C CA . MET B 1 362 ? -25.844 1.874 -50.062 1 20.58 362 MET B CA 1
ATOM 6136 C C . MET B 1 362 ? -25.172 3.082 -50.688 1 20.58 362 MET B C 1
ATOM 6138 O O . MET B 1 362 ? -25.812 3.891 -51.344 1 20.58 362 MET B O 1
ATOM 6142 N N . ARG B 1 363 ? -24.781 4.141 -50.031 1 20.78 363 ARG B N 1
ATOM 6143 C CA . ARG B 1 363 ? -24.172 5.07 -50.969 1 20.78 363 ARG B CA 1
ATOM 6144 C C . ARG B 1 363 ? -23.266 4.344 -51.969 1 20.78 363 ARG B C 1
ATOM 6146 O O . ARG B 1 363 ? -22.375 3.6 -51.562 1 20.78 363 ARG B O 1
ATOM 6153 N N . LEU B 1 364 ? -23.922 4.18 -53.25 1 18.88 364 LEU B N 1
ATOM 6154 C CA . LEU B 1 364 ? -23.453 3.699 -54.562 1 18.88 364 LEU B CA 1
ATOM 6155 C C . LEU B 1 364 ? -22.125 4.34 -54.938 1 18.88 364 LEU B C 1
ATOM 6157 O O . LEU B 1 364 ? -22.062 5.539 -55.219 1 18.88 364 LEU B O 1
ATOM 6161 N N . TRP B 1 365 ? -21.219 4.398 -54.062 1 18.5 365 TRP B N 1
ATOM 6162 C CA . TRP B 1 365 ? -19.953 4.902 -54.594 1 18.5 365 TRP B CA 1
ATOM 6163 C C . TRP B 1 365 ? -19.625 4.254 -55.938 1 18.5 365 TRP B C 1
ATOM 6165 O O . TRP B 1 365 ? -19.625 3.027 -56.031 1 18.5 365 TRP B O 1
ATOM 6175 N N . GLY B 1 366 ? -20.219 4.965 -57 1 18.03 366 GLY B N 1
ATOM 6176 C CA . GLY B 1 366 ? -20 4.773 -58.438 1 18.03 366 GLY B CA 1
ATOM 6177 C C . GLY B 1 366 ? -18.578 4.375 -58.75 1 18.03 366 GLY B C 1
ATOM 6178 O O . GLY B 1 366 ? -17.641 4.859 -58.125 1 18.03 366 GLY B O 1
ATOM 6179 N N . GLY B 1 367 ? -18.531 3.188 -59.125 1 18 367 GLY B N 1
ATOM 6180 C CA . GLY B 1 367 ? -17.438 2.393 -59.656 1 18 367 GLY B CA 1
ATOM 6181 C C . GLY B 1 367 ? -16.734 3.062 -60.844 1 18 367 GLY B C 1
ATOM 6182 O O . GLY B 1 367 ? -17.172 2.93 -61.969 1 18 367 GLY B O 1
ATOM 6183 N N . LYS B 1 368 ? -16.531 4.527 -60.688 1 17.95 368 LYS B N 1
ATOM 6184 C CA . LYS B 1 368 ? -15.898 4.859 -61.969 1 17.95 368 LYS B CA 1
ATOM 6185 C C . LYS B 1 368 ? -14.906 3.783 -62.375 1 17.95 368 LYS B C 1
ATOM 6187 O O . LYS B 1 368 ? -14.188 3.234 -61.531 1 17.95 368 LYS B O 1
ATOM 6192 N N . LYS B 1 369 ? -15.156 3.33 -63.625 1 17.84 369 LYS B N 1
ATOM 6193 C CA . LYS B 1 369 ? -14.578 2.416 -64.625 1 17.84 369 LYS B CA 1
ATOM 6194 C C . LYS B 1 369 ? -13.102 2.727 -64.812 1 17.84 369 LYS B C 1
ATOM 6196 O O . LYS B 1 369 ? -12.758 3.801 -65.312 1 17.84 369 LYS B O 1
ATOM 6201 N N . CYS B 1 370 ? -12.258 2.609 -63.688 1 17.05 370 CYS B N 1
ATOM 6202 C CA . CYS B 1 370 ? -10.867 2.682 -64.125 1 17.05 370 CYS B CA 1
ATOM 6203 C C . CYS B 1 370 ? -10.656 1.843 -65.375 1 17.05 370 CYS B C 1
ATOM 6205 O O . CYS B 1 370 ? -10.969 0.652 -65.438 1 17.05 370 CYS B O 1
ATOM 6207 N N . GLY B 1 371 ? -10.727 2.584 -66.562 1 15.67 371 GLY B N 1
ATOM 6208 C CA . GLY B 1 371 ? -10.414 2.066 -67.875 1 15.67 371 GLY B CA 1
ATOM 6209 C C . GLY B 1 371 ? -9.258 1.089 -67.875 1 15.67 371 GLY B C 1
ATOM 6210 O O . GLY B 1 371 ? -8.555 0.949 -66.875 1 15.67 371 GLY B O 1
ATOM 6211 N N . LYS B 1 372 ? -8.898 0.67 -69.188 1 16.17 372 LYS B N 1
ATOM 6212 C CA . LYS B 1 372 ? -8.344 -0.422 -70 1 16.17 372 LYS B CA 1
ATOM 6213 C C . LYS B 1 372 ? -6.832 -0.514 -69.812 1 16.17 372 LYS B C 1
ATOM 6215 O O . LYS B 1 372 ? -6.246 -1.585 -70 1 16.17 372 LYS B O 1
ATOM 6220 N N . LYS B 1 373 ? -6.098 0.574 -69.5 1 16.55 373 LYS B N 1
ATOM 6221 C CA . LYS B 1 373 ? -5.043 0.542 -70.5 1 16.55 373 LYS B CA 1
ATOM 6222 C C . LYS B 1 373 ? -4.262 -0.767 -70.438 1 16.55 373 LYS B C 1
ATOM 6224 O O . LYS B 1 373 ? -4.219 -1.42 -69.375 1 16.55 373 LYS B O 1
ATOM 6229 N N . ASP B 1 374 ? -3.375 -1.069 -71.5 1 15.62 374 ASP B N 1
ATOM 6230 C CA . ASP B 1 374 ? -2.639 -2.033 -72.312 1 15.62 374 ASP B CA 1
ATOM 6231 C C . ASP B 1 374 ? -1.58 -2.756 -71.5 1 15.62 374 ASP B C 1
ATOM 6233 O O . ASP B 1 374 ? -1.175 -2.271 -70.438 1 15.62 374 ASP B O 1
ATOM 6237 N N . ALA B 1 375 ? -1.235 -4.094 -71.938 1 15.43 375 ALA B N 1
ATOM 6238 C CA . ALA B 1 375 ? -0.507 -5.359 -71.812 1 15.43 375 ALA B CA 1
ATOM 6239 C C . ALA B 1 375 ? 0.996 -5.117 -71.688 1 15.43 375 ALA B C 1
ATOM 6241 O O . ALA B 1 375 ? 1.765 -6.055 -71.5 1 15.43 375 ALA B O 1
ATOM 6242 N N . LYS B 1 376 ? 1.497 -3.871 -71.875 1 16.61 376 LYS B N 1
ATOM 6243 C CA . LYS B 1 376 ? 2.725 -4.027 -72.625 1 16.61 376 LYS B CA 1
ATOM 6244 C C . LYS B 1 376 ? 3.766 -4.828 -71.875 1 16.61 376 LYS B C 1
ATOM 6246 O O . LYS B 1 376 ? 4.059 -4.52 -70.688 1 16.61 376 LYS B O 1
ATOM 6251 N N . LYS B 1 377 ? 4.246 -6.113 -72.5 1 17.31 377 LYS B N 1
ATOM 6252 C CA . LYS B 1 377 ? 5.082 -7.309 -72.438 1 17.31 377 LYS B CA 1
ATOM 6253 C C . LYS B 1 377 ? 6.516 -6.961 -72.062 1 17.31 377 LYS B C 1
ATOM 6255 O O . LYS B 1 377 ? 7.348 -7.855 -71.875 1 17.31 377 LYS B O 1
ATOM 6260 N N . GLN B 1 378 ? 7.016 -5.754 -71.938 1 15.98 378 GLN B N 1
ATOM 6261 C CA . GLN B 1 378 ? 8.32 -5.828 -72.562 1 15.98 378 GLN B CA 1
ATOM 6262 C C . GLN B 1 378 ? 9.305 -6.652 -71.75 1 15.98 378 GLN B C 1
ATOM 6264 O O . GLN B 1 378 ? 9.32 -6.559 -70.5 1 15.98 378 GLN B O 1
ATOM 6269 N N . LYS B 1 379 ? 10.078 -7.672 -72.5 1 16.77 379 LYS B N 1
ATOM 6270 C CA . LYS B 1 379 ? 11.039 -8.766 -72.562 1 16.77 379 LYS B CA 1
ATOM 6271 C C . LYS B 1 379 ? 12.352 -8.359 -71.875 1 16.77 379 LYS B C 1
ATOM 6273 O O . LYS B 1 379 ? 13.305 -9.141 -71.812 1 16.77 379 LYS B O 1
ATOM 6278 N N . LYS B 1 380 ? 12.602 -7.238 -71.312 1 15.84 380 LYS B N 1
ATOM 6279 C CA . LYS B 1 380 ? 14 -6.988 -71.688 1 15.84 380 LYS B CA 1
ATOM 6280 C C . LYS B 1 380 ? 14.906 -8.047 -71 1 15.84 380 LYS B C 1
ATOM 6282 O O . LYS B 1 380 ? 14.719 -8.414 -69.875 1 15.84 380 LYS B O 1
ATOM 6287 N N . GLU B 1 381 ? 15.82 -8.742 -71.812 1 15.16 381 GLU B N 1
ATOM 6288 C CA . GLU B 1 381 ? 16.766 -9.828 -72 1 15.16 381 GLU B CA 1
ATOM 6289 C C . GLU B 1 381 ? 17.922 -9.742 -71 1 15.16 381 GLU B C 1
ATOM 6291 O O . GLU B 1 381 ? 18.75 -10.656 -70.938 1 15.16 381 GLU B O 1
ATOM 6296 N N . LYS B 1 382 ? 18.078 -8.672 -70.188 1 16.91 382 LYS B N 1
ATOM 6297 C CA . LYS B 1 382 ? 19.516 -8.492 -70.188 1 16.91 382 LYS B CA 1
ATOM 6298 C C . LYS B 1 382 ? 20.219 -9.75 -69.688 1 16.91 382 LYS B C 1
ATOM 6300 O O . LYS B 1 382 ? 19.688 -10.469 -68.875 1 16.91 382 LYS B O 1
ATOM 6305 N N . SER B 1 383 ? 21.547 -9.984 -69.938 1 14.78 383 SER B N 1
ATOM 6306 C CA . SER B 1 383 ? 22.641 -10.875 -70.312 1 14.78 383 SER B CA 1
ATOM 6307 C C . SER B 1 383 ? 23.234 -11.539 -69.062 1 14.78 383 SER B C 1
ATOM 6309 O O . SER B 1 383 ? 23.594 -12.719 -69.125 1 14.78 383 SER B O 1
ATOM 6311 N N . LYS B 1 384 ? 23.547 -10.656 -68 1 17.45 384 LYS B N 1
ATOM 6312 C CA . LYS B 1 384 ? 24.984 -10.844 -67.812 1 17.45 384 LYS B CA 1
ATOM 6313 C C . LYS B 1 384 ? 25.297 -12.273 -67.375 1 17.45 384 LYS B C 1
ATOM 6315 O O . LYS B 1 384 ? 24.406 -12.969 -66.812 1 17.45 384 LYS B O 1
ATOM 6320 N N . SER B 1 385 ? 26.406 -12.359 -66.625 1 16.66 385 SER B N 1
ATOM 6321 C CA . SER B 1 385 ? 27.609 -13.164 -66.625 1 16.66 385 SER B CA 1
ATOM 6322 C C . SER B 1 385 ? 27.438 -14.398 -65.688 1 16.66 385 SER B C 1
ATOM 6324 O O . SER B 1 385 ? 26.656 -14.375 -64.75 1 16.66 385 SER B O 1
ATOM 6326 N N . ILE B 1 386 ? 27.984 -15.492 -66.062 1 16.59 386 ILE B N 1
ATOM 6327 C CA . ILE B 1 386 ? 28.094 -16.938 -66.062 1 16.59 386 ILE B CA 1
ATOM 6328 C C . ILE B 1 386 ? 28.703 -17.438 -64.75 1 16.59 386 ILE B C 1
ATOM 6330 O O . ILE B 1 386 ? 28.781 -18.641 -64.5 1 16.59 386 ILE B O 1
ATOM 6334 N N . SER B 1 387 ? 29.188 -16.453 -63.781 1 17.16 387 SER B N 1
ATOM 6335 C CA . SER B 1 387 ? 30.391 -17.188 -63.406 1 17.16 387 SER B CA 1
ATOM 6336 C C . SER B 1 387 ? 30.062 -18.516 -62.75 1 17.16 387 SER B C 1
ATOM 6338 O O . SER B 1 387 ? 28.922 -18.766 -62.375 1 17.16 387 SER B O 1
ATOM 6340 N N . PRO B 1 388 ? 30.766 -18.766 -61.594 1 18.47 388 PRO B N 1
ATOM 6341 C CA . PRO B 1 388 ? 31.531 -20.016 -61.406 1 18.47 388 PRO B CA 1
ATOM 6342 C C . PRO B 1 388 ? 30.656 -21.156 -60.906 1 18.47 388 PRO B C 1
ATOM 6344 O O . PRO B 1 388 ? 29.547 -20.938 -60.406 1 18.47 388 PRO B O 1
ATOM 6347 N N . GLU B 1 389 ? 31.156 -22.359 -60.875 1 18.02 389 GLU B N 1
ATOM 6348 C CA . GLU B 1 389 ? 31 -23.797 -61 1 18.02 389 GLU B CA 1
ATOM 6349 C C . GLU B 1 389 ? 30.5 -24.438 -59.719 1 18.02 389 GLU B C 1
ATOM 6351 O O . GLU B 1 389 ? 30.188 -25.625 -59.688 1 18.02 389 GLU B O 1
ATOM 6356 N N . ARG B 1 390 ? 30.328 -23.547 -58.594 1 18.64 390 ARG B N 1
ATOM 6357 C CA . ARG B 1 390 ? 30.641 -24.359 -57.406 1 18.64 390 ARG B CA 1
ATOM 6358 C C . ARG B 1 390 ? 29.672 -25.531 -57.312 1 18.64 390 ARG B C 1
ATOM 6360 O O . ARG B 1 390 ? 28.516 -25.438 -57.719 1 18.64 390 ARG B O 1
ATOM 6367 N N . VAL B 1 391 ? 30.141 -26.688 -56.781 1 18.39 391 VAL B N 1
ATOM 6368 C CA . VAL B 1 391 ? 29.953 -28.125 -56.688 1 18.39 391 VAL B CA 1
ATOM 6369 C C . VAL B 1 391 ? 28.703 -28.438 -55.875 1 18.39 391 VAL B C 1
ATOM 6371 O O . VAL B 1 391 ? 28.328 -27.672 -55 1 18.39 391 VAL B O 1
ATOM 6374 N N . GLY B 1 392 ? 27.938 -29.469 -56.188 1 18.33 392 GLY B N 1
ATOM 6375 C CA . GLY B 1 392 ? 26.641 -30.141 -56.188 1 18.33 392 GLY B CA 1
ATOM 6376 C C . GLY B 1 392 ? 26.312 -30.766 -54.844 1 18.33 392 GLY B C 1
ATOM 6377 O O . GLY B 1 392 ? 25.344 -31.531 -54.719 1 18.33 392 GLY B O 1
ATOM 6378 N N . LEU B 1 393 ? 27.016 -30.516 -53.656 1 20.31 393 LEU B N 1
ATOM 6379 C CA . LEU B 1 393 ? 26.812 -31.625 -52.75 1 20.31 393 LEU B CA 1
ATOM 6380 C C . LEU B 1 393 ? 25.375 -31.641 -52.219 1 20.31 393 LEU B C 1
ATOM 6382 O O . LEU B 1 393 ? 24.875 -30.625 -51.75 1 20.31 393 LEU B O 1
ATOM 6386 N N . GLU B 1 394 ? 24.547 -32.469 -52.656 1 20.5 394 GLU B N 1
ATOM 6387 C CA . GLU B 1 394 ? 23.156 -32.906 -52.562 1 20.5 394 GLU B CA 1
ATOM 6388 C C . GLU B 1 394 ? 22.812 -33.344 -51.156 1 20.5 394 GLU B C 1
ATOM 6390 O O . GLU B 1 394 ? 22.656 -34.562 -50.875 1 20.5 394 GLU B O 1
ATOM 6395 N N . GLY B 1 395 ? 23.359 -32.75 -50.094 1 20.22 395 GLY B N 1
ATOM 6396 C CA . GLY B 1 395 ? 23.125 -33.5 -48.875 1 20.22 395 GLY B CA 1
ATOM 6397 C C . GLY B 1 395 ? 21.656 -33.625 -48.5 1 20.22 395 GLY B C 1
ATOM 6398 O O . GLY B 1 395 ? 20.844 -32.75 -48.906 1 20.22 395 GLY B O 1
ATOM 6399 N N . GLN B 1 396 ? 21.125 -34.875 -48.281 1 20.75 396 GLN B N 1
ATOM 6400 C CA . GLN B 1 396 ? 19.844 -35.5 -47.969 1 20.75 396 GLN B CA 1
ATOM 6401 C C . GLN B 1 396 ? 19.297 -34.969 -46.625 1 20.75 396 GLN B C 1
ATOM 6403 O O . GLN B 1 396 ? 19.906 -35.219 -45.562 1 20.75 396 GLN B O 1
ATOM 6408 N N . LYS B 1 397 ? 18.75 -33.875 -46.469 1 25.12 397 LYS B N 1
ATOM 6409 C CA . LYS B 1 397 ? 18.094 -33.219 -45.344 1 25.12 397 LYS B CA 1
ATOM 6410 C C . LYS B 1 397 ? 16.938 -34.062 -44.812 1 25.12 397 LYS B C 1
ATOM 6412 O O . LYS B 1 397 ? 15.812 -33.969 -45.312 1 25.12 397 LYS B O 1
ATOM 6417 N N . ARG B 1 398 ? 17.234 -35.438 -44.625 1 24.09 398 ARG B N 1
ATOM 6418 C CA . ARG B 1 398 ? 16.125 -36.25 -44.094 1 24.09 398 ARG B CA 1
ATOM 6419 C C . ARG B 1 398 ? 15.5 -35.562 -42.875 1 24.09 398 ARG B C 1
ATOM 6421 O O . ARG B 1 398 ? 16.203 -34.938 -42.094 1 24.09 398 ARG B O 1
ATOM 6428 N N . SER B 1 399 ? 14.188 -35.594 -42.938 1 26.83 399 SER B N 1
ATOM 6429 C CA . SER B 1 399 ? 13.117 -35.031 -42.094 1 26.83 399 SER B CA 1
ATOM 6430 C C . SER B 1 399 ? 13.172 -35.594 -40.688 1 26.83 399 SER B C 1
ATOM 6432 O O . SER B 1 399 ? 12.953 -36.781 -40.469 1 26.83 399 SER B O 1
ATOM 6434 N N . PHE B 1 400 ? 14.102 -35.188 -39.875 1 28.27 400 PHE B N 1
ATOM 6435 C CA . PHE B 1 400 ? 14.398 -35.562 -38.469 1 28.27 400 PHE B CA 1
ATOM 6436 C C . PHE B 1 400 ? 13.172 -35.406 -37.594 1 28.27 400 PHE B C 1
ATOM 6438 O O . PHE B 1 400 ? 13.188 -35.781 -36.438 1 28.27 400 PHE B O 1
ATOM 6445 N N . CYS B 1 401 ? 12.125 -34.656 -38.031 1 31.45 401 CYS B N 1
ATOM 6446 C CA . CYS B 1 401 ? 11.094 -34.25 -37.062 1 31.45 401 CYS B CA 1
ATOM 6447 C C . CYS B 1 401 ? 10.242 -35.469 -36.688 1 31.45 401 CYS B C 1
ATOM 6449 O O . CYS B 1 401 ? 9.695 -35.5 -35.562 1 31.45 401 CYS B O 1
ATOM 6451 N N . SER B 1 402 ? 10.031 -36.438 -37.625 1 34.34 402 SER B N 1
ATOM 6452 C CA . SER B 1 402 ? 9.078 -37.531 -37.344 1 34.34 402 SER B CA 1
ATOM 6453 C C . SER B 1 402 ? 9.633 -38.531 -36.344 1 34.34 402 SER B C 1
ATOM 6455 O O . SER B 1 402 ? 8.883 -39.094 -35.531 1 34.34 402 SER B O 1
ATOM 6457 N N . ARG B 1 403 ? 10.938 -38.75 -36.375 1 36.22 403 ARG B N 1
ATOM 6458 C CA . ARG B 1 403 ? 11.531 -39.844 -35.594 1 36.22 403 ARG B CA 1
ATOM 6459 C C . ARG B 1 403 ? 11.539 -39.5 -34.125 1 36.22 403 ARG B C 1
ATOM 6461 O O . ARG B 1 403 ? 11.578 -40.406 -33.281 1 36.22 403 ARG B O 1
ATOM 6468 N N . PHE B 1 404 ? 11.68 -38.219 -33.812 1 35.38 404 PHE B N 1
ATOM 6469 C CA . PHE B 1 404 ? 11.758 -37.906 -32.375 1 35.38 404 PHE B CA 1
ATOM 6470 C C . PHE B 1 404 ? 10.445 -38.25 -31.672 1 35.38 404 PHE B C 1
ATOM 6472 O O . PHE B 1 404 ? 10.438 -38.781 -30.562 1 35.38 404 PHE B O 1
ATOM 6479 N N . VAL B 1 405 ? 9.281 -38.125 -32.406 1 37.81 405 VAL B N 1
ATOM 6480 C CA . VAL B 1 405 ? 7.992 -38.406 -31.781 1 37.81 405 VAL B CA 1
ATOM 6481 C C . VAL B 1 405 ? 7.844 -39.906 -31.516 1 37.81 405 VAL B C 1
ATOM 6483 O O . VAL B 1 405 ? 7.371 -40.312 -30.453 1 37.81 405 VAL B O 1
ATOM 6486 N N . GLU B 1 406 ? 8.352 -40.719 -32.438 1 38.03 406 GLU B N 1
ATOM 6487 C CA . GLU B 1 406 ? 8.227 -42.156 -32.281 1 38.03 406 GLU B CA 1
ATOM 6488 C C . GLU B 1 406 ? 9.102 -42.656 -31.141 1 38.03 406 GLU B C 1
ATOM 6490 O O . GLU B 1 406 ? 8.672 -43.5 -30.344 1 38.03 406 GLU B O 1
ATOM 6495 N N . TYR B 1 407 ? 10.305 -42.125 -31.062 1 38.25 407 TYR B N 1
ATOM 6496 C CA . TYR B 1 407 ? 11.195 -42.594 -30 1 38.25 407 TYR B CA 1
ATOM 6497 C C . TYR B 1 407 ? 10.688 -42.156 -28.625 1 38.25 407 TYR B C 1
ATOM 6499 O O . TYR B 1 407 ? 10.797 -42.906 -27.656 1 38.25 407 TYR B O 1
ATOM 6507 N N . PHE B 1 408 ? 10.094 -41.062 -28.578 1 39.62 408 PHE B N 1
ATOM 6508 C CA . PHE B 1 408 ? 9.594 -40.562 -27.312 1 39.62 408 PHE B CA 1
ATOM 6509 C C . PHE B 1 408 ? 8.461 -41.438 -26.781 1 39.62 408 PHE B C 1
ATOM 6511 O O . PHE B 1 408 ? 8.453 -41.781 -25.609 1 39.62 408 PHE B O 1
ATOM 6518 N N . PHE B 1 409 ? 7.57 -41.844 -27.641 1 40.5 409 PHE B N 1
ATOM 6519 C CA . PHE B 1 409 ? 6.52 -42.75 -27.156 1 40.5 409 PHE B CA 1
ATOM 6520 C C . PHE B 1 409 ? 7.082 -44.125 -26.828 1 40.5 409 PHE B C 1
ATOM 6522 O O . PHE B 1 409 ? 6.641 -44.781 -25.875 1 40.5 409 PHE B O 1
ATOM 6529 N N . SER B 1 410 ? 8.047 -44.562 -27.625 1 40.19 410 SER B N 1
ATOM 6530 C CA . SER B 1 410 ? 8.641 -45.875 -27.312 1 40.19 410 SER B CA 1
ATOM 6531 C C . SER B 1 410 ? 9.398 -45.812 -25.984 1 40.19 410 SER B C 1
ATOM 6533 O O . SER B 1 410 ? 9.336 -46.75 -25.188 1 40.19 410 SER B O 1
ATOM 6535 N N . ALA B 1 411 ? 10.086 -44.719 -25.734 1 40 411 ALA B N 1
ATOM 6536 C CA . ALA B 1 411 ? 10.812 -44.594 -24.469 1 40 411 ALA B CA 1
ATOM 6537 C C . ALA B 1 411 ? 9.859 -44.5 -23.281 1 40 411 ALA B C 1
ATOM 6539 O O . ALA B 1 411 ? 10.094 -45.062 -22.234 1 40 411 ALA B O 1
ATOM 6540 N N . LEU B 1 412 ? 8.828 -43.844 -23.406 1 38.78 412 LEU B N 1
ATOM 6541 C CA . LEU B 1 412 ? 7.855 -43.812 -22.328 1 38.78 412 LEU B CA 1
ATOM 6542 C C . LEU B 1 412 ? 7.242 -45.188 -22.078 1 38.78 412 LEU B C 1
ATOM 6544 O O . LEU B 1 412 ? 6.98 -45.531 -20.938 1 38.78 412 LEU B O 1
ATOM 6548 N N . SER B 1 413 ? 7.062 -46 -23.062 1 36.16 413 SER B N 1
ATOM 6549 C CA . SER B 1 413 ? 6.578 -47.344 -22.844 1 36.16 413 SER B CA 1
ATOM 6550 C C . SER B 1 413 ? 7.582 -48.188 -22.031 1 36.16 413 SER B C 1
ATOM 6552 O O . SER B 1 413 ? 7.203 -49.094 -21.312 1 36.16 413 SER B O 1
ATOM 6554 N N . CYS B 1 414 ? 8.898 -48.031 -22.281 1 36.47 414 CYS B N 1
ATOM 6555 C CA . CYS B 1 414 ? 9.867 -48.844 -21.562 1 36.47 414 CYS B CA 1
ATOM 6556 C C . CYS B 1 414 ? 9.922 -48.469 -20.078 1 36.47 414 CYS B C 1
ATOM 6558 O O . CYS B 1 414 ? 10.398 -49.25 -19.25 1 36.47 414 CYS B O 1
ATOM 6560 N N . LEU B 1 415 ? 9.82 -47.312 -19.781 1 33.06 415 LEU B N 1
ATOM 6561 C CA . LEU B 1 415 ? 9.938 -47 -18.359 1 33.06 415 LEU B CA 1
ATOM 6562 C C . LEU B 1 415 ? 8.773 -47.594 -17.578 1 33.06 415 LEU B C 1
ATOM 6564 O O . LEU B 1 415 ? 8.898 -47.875 -16.375 1 33.06 415 LEU B O 1
ATOM 6568 N N . PHE B 1 416 ? 7.609 -47.75 -18.109 1 34.56 416 PHE B N 1
ATOM 6569 C CA . PHE B 1 416 ? 6.527 -48.312 -17.312 1 34.56 416 PHE B CA 1
ATOM 6570 C C . PHE B 1 416 ? 6.469 -49.844 -17.469 1 34.56 416 PHE B C 1
ATOM 6572 O O . PHE B 1 416 ? 5.566 -50.469 -16.938 1 34.56 416 PHE B O 1
ATOM 6579 N N . ASP B 1 417 ? 7.273 -50.469 -18.266 1 28.12 417 ASP B N 1
ATOM 6580 C CA . ASP B 1 417 ? 7.336 -51.906 -18.016 1 28.12 417 ASP B CA 1
ATOM 6581 C C . ASP B 1 417 ? 8.266 -52.25 -16.859 1 28.12 417 ASP B C 1
ATOM 6583 O O . ASP B 1 417 ? 9.367 -51.688 -16.766 1 28.12 417 ASP B O 1
#